Protein 6TYB (pdb70)

Organism: Macaca mulatta (NCBI:txid9544)

Radius of gyration: 39.51 Å; Cα contacts (8 Å, |Δi|>4): 2457; chains: 4; bounding box: 83×102×115 Å

InterPro domains:
  IPR000973 T-cell surface antigen CD4 [PR00692] (210-230)
  IPR000973 T-cell surface antigen CD4 [PR00692] (237-254)
  IPR000973 T-cell surface antigen CD4 [PR00692] (271-286)
  IPR000973 T-cell surface antigen CD4 [PR00692] (286-302)
  IPR000973 T-cell surface antigen CD4 [PR00692] (308-323)
  IPR000973 T-cell surface antigen CD4 [PR00692] (356-373)
  IPR003599 Immunoglobulin domain subtype [SM00409] (26-123)
  IPR003599 Immunoglobulin domain subtype [SM00409] (128-202)
  IPR003599 Immunoglobulin domain subtype [SM00409] (208-317)
  IPR007110 Immunoglobulin-like domain [PS50835] (20-121)
  IPR008424 Immunoglobulin C2-set [PF05790] (126-202)
  IPR008424 Immunoglobulin C2-set [PF05790] (317-388)
  IPR013106 Immunoglobulin V-set domain [SM00406] (36-111)
  IPR013151 Immunoglobulin-like beta-sandwich domain [PF00047] (29-118)
  IPR013783 Immunoglobulin-like fold [G3DSA:2.60.40.10] (23-123)
  IPR013783 Immunoglobulin-like fold [G3DSA:2.60.40.10] (124-198)
  IPR013783 Immunoglobulin-like fold [G3DSA:2.60.40.10] (206-316)
  IPR013783 Immunoglobulin-like fold [G3DSA:2.60.40.10] (317-388)
  IPR015274 CD4, extracellular [PF09191] (206-316)
  IPR021963 T cell CD4 receptor C-terminal region [PF12104] (402-449)

Secondary structure (DSSP, 8-state):
-EEEEEETTS-EEE--B--SSSS---EEE-TT--EEEEEETTEEEE-S-GGGGGEE--GGGTTTTB--EEE-S--GGG-EEEEEEETTEEEEEEEEEEEE------EEEEEE--TT---EEEEE-TT--EEEESSEEEESS--STT-EEEEEEEEETTEEEEEEEEE--/-EEE-----EEEESS--EETTEE-EE-------EE-S--EEEESSS-HHHHHHHHHHHHHHHHHS--SEEEETTS-EEE----S--PPP-EEEEEPPTTEEEEEE--TT--SEEEEE--EEEESB---EE----SSEEES-S--BSB-EEEE-TTSSEEEEEPPGGG--EEEEEE------SEEEEEEES-HHHHHHHHHHHHHH-TT--S---GGGEEEE--SEESHHHHSEEEEETTEEEEE--HHHHHHHTT---TTS-GGG----SEEEEEEESEEE-SSSSEEEE-PPPPPS-EEEEEEEEEEEEEEE-SSSS-EEEEE---TTHHHHHHHTTEEEEEE-/--EEEE---EEE-TT--EEEEEEEESS-GGGS-EEEEEE-TT---EEEEEEETTTTEEEE-TTTBTTBEEEEEGGGTEEEEEESS--GGG-EEEEEEEEPS-STT-TTT---EEEE---EEEEE-S---BPPEEEEE---GGGEETTEEEEEEEEEEEBSS--EEEETTTT--TTEEEPPPEE-TTS-EEEEEEEEEEGGGTTTS--BEEEEEGGGTEEE--B----/---EEEE-SEEEE-TT--EEEEEEESS--TT-EEEEEE-TTS--EEEEETTTEEPTT--TTEEEEEETTEEEEEESS--GGG-SEEEEEE-SSSSPEE---EEEEE----BPPEEEEEPPPHHHHHHTEEEEEEEEEEEBSS--EEEEEESS-B--SSEEEEEPPPPSSS--EEEEEEEEEEHHHHHT--EEEEEEE-TT-SS-EEEEEETT-

CATH classification: 2.60.40.10 (+1 more: 2.60.40.10)

Sequence (954 aa):
AWRNATIPLFFCATKNRDTWGTTQCLPDNGDYSEVALNVTESFDAWNNTVTEQAIEDVWQLFETSIKPCVKLSGSGSVIQESCDKHYWDAIRFRYCAPPGYALLRCNDTNYSGFMPKCSKVVVSSCTRMMETQTSTWFGFNGTRAENRTYIYWHGRDNRTIISLNKYYNLTMKCRRPGGSRPKQAWCWFGGKWKDAIKEVKQTIVKHPRYTGTNNTDKINLTAPGGGDPEVTFMWTNCRGEFLYCKMNWFLNWVEDRNTANQKPKEQHKRNYVPCHIRQIINTWHKVGKNVYLPPREGDLTCNSTVTSLIANIDWIDGNQTNITMSAEVAELYRLELGDYKLVEITKKVVLGKKGDTVELTCNASQKKNTQFHWKNSNQIKKILGIQGSFLTKGPSKLSDRADSRKSLWDQGQFSMIIKNLKIEDSDTYICEVENKKEEVELLVFGLTANGQSLTLTLESPPGSSPSVKCRSPGGKNIQGGRTISVPQLERQDSGTWTCTVSQDQKTVEFKIDIVVEVQLVQSGTEVKRPGESLTISCKTSGYSFSGTWISWVRQMPGKGLEWMGSIYPGDSDTRYHPSFQGHVTISADRSVSTTYLQWSSLKASDTATYYCARSYEDNYGYYDLFFFFDYWGQGALVTVSSASTKGPSVFPLAPSSKSTSGGTAALGCLVKDYFPEPVTVSWNSGALTSGVHTFPAVLQSSGLYSLSSVVTVPSSSLGTQTYICNVNHKPSNTKVDKRVEPKDIQMTQSPSSLSASVGDRVTITCRASQGISTYLAWYQQKPGKAPKLLIYKAYLLQNGVPSRFSGGGSGTDFTLTISSLQPEDFATYYCQQHNNNPYTFGQGTKVEIKRTVAAPSVFIFPPSDEQLKSGTASVVCLLNNFYPREAKVQWKVDNALQSGNSQESVTEQDSKDSTYSLSSTLTLSKADYEKHKVYACEVTHQGLSSPVTKSFNRGE

Structure (mmCIF, N/CA/C/O backbone):
data_6TYB
#
_entry.id   6TYB
#
_cell.length_a   197.143
_cell.length_b   197.143
_cell.length_c   178.531
_cell.angle_alpha   90.000
_cell.angle_beta   90.000
_cell.angle_gamma   120.000
#
_symmetry.space_group_name_H-M   'P 65 2 2'
#
loop_
_entity.id
_entity.type
_entity.pdbx_description
1 polymer 'Envelope glycoprotein gp160'
2 polymer 'T-cell surface glycoprotein CD4'
3 polymer 'NEUTRALIZING ANTIBODY ITS90.03 FAB HEAVY CHAIN'
4 polymer 'NEUTRALIZING ANTIBODY ITS90.03 FAB LIGHT CHAIN'
5 branched alpha-D-mannopyranose-(1-3)-[alpha-D-mannopyranose-(1-6)]alpha-D-mannopyranose-(1-6)-[alpha-D-mannopyranose-(1-3)]beta-D-mannopyranose-(1-4)-2-acetamido-2-deoxy-beta-D-glucopyranose-(1-4)-2-acetamido-2-deoxy-beta-D-glucopyranose
6 branched 2-acetamido-2-deoxy-beta-D-glucopyranose-(1-4)-2-acetamido-2-deoxy-beta-D-glucopyranose
7 branched beta-D-mannopyranose-(1-4)-2-acetamido-2-deoxy-beta-D-glucopyranose-(1-4)-2-acetamido-2-deoxy-beta-D-glucopyranose
8 branched alpha-D-mannopyranose-(1-2)-alpha-D-mannopyranose-(1-3)-[alpha-D-mannopyranose-(1-3)-alpha-D-mannopyranose-(1-6)]beta-D-mannopyranose-(1-4)-2-acetamido-2-deoxy-beta-D-glucopyranose-(1-4)-2-acetamido-2-deoxy-beta-D-glucopyranose
9 branched alpha-D-mannopyranose-(1-2)-alpha-D-mannopyranose-(1-3)-[alpha-D-mannopyranose-(1-6)]beta-D-mannopyranose-(1-4)-2-acetamido-2-deoxy-beta-D-glucopyranose-(1-4)-2-acetamido-2-deoxy-beta-D-glucopyranose
10 branched alpha-D-mannopyranose-(1-3)-[alpha-D-mannopyranose-(1-6)]beta-D-mannopyranose-(1-4)-2-acetamido-2-deoxy-beta-D-glucopyranose-(1-4)-2-acetamido-2-deoxy-beta-D-glucopyranose
11 non-polymer 2-acetamido-2-deoxy-beta-D-glucopyranose
12 water water
#
loop_
_atom_site.group_PDB
_atom_site.id
_atom_site.type_symbol
_atom_site.label_atom_id
_atom_site.label_alt_id
_atom_site.label_comp_id
_atom_site.label_asym_id
_atom_site.label_entity_id
_atom_site.label_seq_id
_atom_site.pdbx_PDB_ins_code
_atom_site.Cartn_x
_atom_site.Cartn_y
_atom_site.Cartn_z
_atom_site.occupancy
_atom_site.B_iso_or_equiv
_atom_site.auth_seq_id
_atom_site.auth_comp_id
_atom_site.auth_asym_id
_atom_site.auth_atom_id
_atom_site.pdbx_PDB_model_num
ATOM 1 N N . ALA A 1 1 ? 20.2 47.758 22.449 1 104.64 44 ALA G N 1
ATOM 2 C CA . ALA A 1 1 ? 20.686 48.962 21.781 1 112.54 44 ALA G CA 1
ATOM 3 C C . ALA A 1 1 ? 21.213 48.601 20.407 1 110.73 44 ALA G C 1
ATOM 4 O O . ALA A 1 1 ? 21.792 47.529 20.235 1 110.07 44 ALA G O 1
ATOM 6 N N . TRP A 1 2 ? 21.048 49.496 19.436 1 116.41 45 TRP G N 1
ATOM 7 C CA . TRP A 1 2 ? 21.346 49.132 18.059 1 117.09 45 TRP G CA 1
ATOM 8 C C . TRP A 1 2 ? 21.625 50.369 17.217 1 112.46 45 TRP G C 1
ATOM 9 O O . TRP A 1 2 ? 21.46 51.509 17.659 1 108.98 45 TRP G O 1
ATOM 20 N N . ARG A 1 3 ? 22.055 50.107 15.984 1 109.48 46 ARG G N 1
ATOM 21 C CA . ARG A 1 3 ? 22.285 51.113 14.958 1 103.25 46 ARG G CA 1
ATOM 22 C C . ARG A 1 3 ? 21.958 50.473 13.615 1 98.25 46 ARG G C 1
ATOM 23 O O . ARG A 1 3 ? 22.074 49.255 13.454 1 81.12 46 ARG G O 1
ATOM 31 N N . ASN A 1 4 ? 21.544 51.295 12.653 1 105.38 47 ASN G N 1
ATOM 32 C CA . ASN A 1 4 ? 21.181 50.768 11.342 1 98.09 47 ASN G CA 1
ATOM 33 C C . ASN A 1 4 ? 22.376 50.061 10.708 1 96.26 47 ASN G C 1
ATOM 34 O O . ASN A 1 4 ? 23.532 50.449 10.902 1 101.29 47 ASN G O 1
ATOM 39 N N . ALA A 1 5 ? 22.087 49.011 9.938 1 82.55 48 ALA G N 1
ATOM 40 C CA . ALA A 1 5 ? 23.107 48.062 9.515 1 63.61 48 ALA G CA 1
ATOM 41 C C . ALA A 1 5 ? 22.888 47.627 8.075 1 62.72 48 ALA G C 1
ATOM 42 O O . ALA A 1 5 ? 21.753 47.493 7.616 1 69.23 48 ALA G O 1
ATOM 44 N N . THR A 1 6 ? 23.999 47.396 7.369 1 57.61 49 THR G N 1
ATOM 45 C CA . THR A 1 6 ? 23.994 46.847 6.012 1 70.35 49 THR G CA 1
ATOM 46 C C . THR A 1 6 ? 24.955 45.659 5.994 1 78.75 49 THR G C 1
ATOM 47 O O . THR A 1 6 ? 26.175 45.835 5.926 1 86.53 49 THR G O 1
ATOM 51 N N . ILE A 1 7 ? 24.397 44.454 6.049 1 67.67 50 ILE G N 1
ATOM 52 C CA . ILE A 1 7 ? 25.169 43.214 6.108 1 50.62 50 ILE G CA 1
ATOM 53 C C . ILE A 1 7 ? 24.361 42.123 5.416 1 39.2 50 ILE G C 1
ATOM 54 O O . ILE A 1 7 ? 23.123 42.145 5.474 1 41.76 50 ILE G O 1
ATOM 59 N N . PRO A 1 8 ? 24.996 41.155 4.76 1 38.82 51 PRO G N 1
ATOM 60 C CA . PRO A 1 8 ? 24.219 40.108 4.084 1 41.08 51 PRO G CA 1
ATOM 61 C C . PRO A 1 8 ? 23.373 39.311 5.069 1 42.05 51 PRO G C 1
ATOM 62 O O . PRO A 1 8 ? 23.816 38.965 6.166 1 44.13 51 PRO G O 1
ATOM 66 N N . LEU A 1 9 ? 22.134 39.04 4.668 1 43.14 52 LEU G N 1
ATOM 67 C CA . LEU A 1 9 ? 21.219 38.211 5.435 1 32.7 52 LEU G CA 1
ATOM 68 C C . LEU A 1 9 ? 21.289 36.767 4.954 1 32.34 52 LEU G C 1
ATOM 69 O O . LEU A 1 9 ? 21.777 36.477 3.86 1 33.42 52 LEU G O 1
ATOM 74 N N . PHE A 1 10 ? 20.789 35.855 5.783 1 31.39 53 PHE G N 1
ATOM 75 C CA A PHE A 1 10 ? 20.675 34.436 5.46 0.53 33.27 53 PHE G CA 1
ATOM 76 C CA B PHE A 1 10 ? 20.683 34.468 5.371 0.47 33.46 53 PHE G CA 1
ATOM 77 C C . PHE A 1 10 ? 19.216 34.112 5.161 1 35.01 53 PHE G C 1
ATOM 78 O O . PHE A 1 10 ? 18.324 34.611 5.852 1 43.99 53 PHE G O 1
ATOM 93 N N . CYS A 1 11 ? 18.973 33.284 4.149 1 37.49 54 CYS G N 1
ATOM 94 C CA . CYS A 1 11 ? 17.621 32.915 3.755 1 36.75 54 CYS G CA 1
ATOM 95 C C . CYS A 1 11 ? 17.267 31.53 4.279 1 34.28 54 CYS G C 1
ATOM 96 O O . CYS A 1 11 ? 18.137 30.714 4.585 1 36.41 54 CYS G O 1
ATOM 99 N N . ALA A 1 12 ? 15.963 31.273 4.375 1 31.1 55 ALA G N 1
ATOM 100 C CA . ALA A 1 12 ? 15.464 30.02 4.923 1 31.38 55 ALA G CA 1
ATOM 101 C C . ALA A 1 12 ? 14.246 29.563 4.136 1 32.47 55 ALA G C 1
ATOM 102 O O . ALA A 1 12 ? 13.384 30.373 3.783 1 34.01 55 ALA G O 1
ATOM 104 N N . THR A 1 13 ? 14.183 28.259 3.871 1 36.55 56 THR G N 1
ATOM 105 C CA . THR A 1 13 ? 13.14 27.66 3.05 1 42.12 56 THR G CA 1
ATOM 106 C C . THR A 1 13 ? 12.575 26.43 3.75 1 46.88 56 THR G C 1
ATOM 107 O O . THR A 1 13 ? 13.124 25.942 4.743 1 44 56 THR G O 1
ATOM 111 N N . LYS A 1 14 ? 11.461 25.923 3.213 1 51.74 64 LYS G N 1
ATOM 112 C CA . LYS A 1 14 ? 10.817 24.732 3.75 1 51.74 64 LYS G CA 1
ATOM 113 C C . LYS A 1 14 ? 11.096 23.469 2.945 1 63.11 64 LYS G C 1
ATOM 114 O O . LYS A 1 14 ? 10.914 22.368 3.476 1 74.05 64 LYS G O 1
ATOM 120 N N . ASN A 1 15 ? 11.534 23.587 1.69 1 78.97 65 ASN G N 1
ATOM 121 C CA . ASN A 1 15 ? 11.716 22.401 0.861 1 102.15 65 ASN G CA 1
ATOM 122 C C . ASN A 1 15 ? 13.042 22.402 0.106 1 107.87 65 ASN G C 1
ATOM 123 O O . ASN A 1 15 ? 13.988 21.719 0.513 1 114.65 65 ASN G O 1
ATOM 128 N N . ARG A 1 16 ? 13.141 23.169 -0.997 1 97.52 66 ARG G N 1
ATOM 129 C CA . ARG A 1 16 ? 14.369 23.198 -1.852 1 86.41 66 ARG G CA 1
ATOM 130 C C . ARG A 1 16 ? 15.259 24.378 -1.475 1 71 66 ARG G C 1
ATOM 131 O O . ARG A 1 16 ? 14.703 25.449 -1.235 1 68.51 66 ARG G O 1
ATOM 139 N N . ASP A 1 17 ? 16.581 24.215 -1.549 1 73.21 67 ASP G N 1
ATOM 140 C CA . ASP A 1 17 ? 17.501 25.234 -0.986 1 85.55 67 ASP G CA 1
ATOM 141 C C . ASP A 1 17 ? 18.574 25.86 -1.892 1 93.11 67 ASP G C 1
ATOM 142 O O . ASP A 1 17 ? 19.237 26.791 -1.413 1 82 67 ASP G O 1
ATOM 147 N N . THR A 1 18 ? 18.787 25.398 -3.119 1 102.24 68 THR G N 1
ATOM 148 C CA . THR A 1 18 ? 19.943 25.94 -3.88 1 101.72 68 THR G CA 1
ATOM 149 C C . THR A 1 18 ? 19.562 26.518 -5.237 1 105.74 68 THR G C 1
ATOM 150 O O . THR A 1 18 ? 18.816 25.849 -5.959 1 112.95 68 THR G O 1
ATOM 154 N N . TRP A 1 19 ? 20.121 27.684 -5.581 1 103.8 69 TRP G N 1
ATOM 155 C CA . TRP A 1 19 ? 19.89 28.31 -6.911 1 101.68 69 TRP G CA 1
ATOM 156 C C . TRP A 1 19 ? 20.968 29.36 -7.2 1 100.86 69 TRP G C 1
ATOM 157 O O . TRP A 1 19 ? 20.997 30.378 -6.498 1 95.92 69 TRP G O 1
ATOM 168 N N . GLY A 1 20 ? 21.821 29.113 -8.199 1 111.6 70 GLY G N 1
ATOM 169 C CA . GLY A 1 20 ? 22.835 30.086 -8.571 1 116.51 70 GLY G CA 1
ATOM 170 C C . GLY A 1 20 ? 23.794 30.331 -7.422 1 114.22 70 GLY G C 1
ATOM 171 O O . GLY A 1 20 ? 24.365 29.398 -6.846 1 120.01 70 GLY G O 1
ATOM 172 N N . THR A 1 21 ? 23.98 31.606 -7.079 1 107.57 71 THR G N 1
ATOM 173 C CA . THR A 1 21 ? 24.849 31.983 -5.973 1 105.83 71 THR G CA 1
ATOM 174 C C . THR A 1 21 ? 24.196 31.783 -4.61 1 110.2 71 THR G C 1
ATOM 175 O O . THR A 1 21 ? 24.888 31.873 -3.59 1 114.98 71 THR G O 1
ATOM 179 N N . THR A 1 22 ? 22.898 31.496 -4.567 1 111.47 72 THR G N 1
ATOM 180 C CA . THR A 1 22 ? 22.132 31.498 -3.329 1 101.52 72 THR G CA 1
ATOM 181 C C . THR A 1 22 ? 22.016 30.092 -2.754 1 88.73 72 THR G C 1
ATOM 182 O O . THR A 1 22 ? 21.864 29.115 -3.492 1 95.01 72 THR G O 1
ATOM 186 N N . GLN A 1 23 ? 22.094 30.003 -1.425 1 65.51 73 GLN G N 1
ATOM 187 C CA . GLN A 1 23 ? 21.881 28.763 -0.689 1 58.32 73 GLN G CA 1
ATOM 188 C C . GLN A 1 23 ? 21.154 29.102 0.604 1 51.66 73 GLN G C 1
ATOM 189 O O . GLN A 1 23 ? 21.618 29.956 1.365 1 59.94 73 GLN G O 1
ATOM 195 N N . CYS A 1 24 ? 20.031 28.435 0.859 1 43.92 74 CYS G N 1
ATOM 196 C CA . CYS A 1 24 ? 19.218 28.712 2.034 1 42.43 74 CYS G CA 1
ATOM 197 C C . CYS A 1 24 ? 19.309 27.573 3.042 1 40.7 74 CYS G C 1
ATOM 198 O O . CYS A 1 24 ? 19.704 26.45 2.719 1 42.4 74 CYS G O 1
ATOM 201 N N . LEU A 1 25 ? 18.934 27.883 4.275 1 38 75 LEU G N 1
ATOM 202 C CA . LEU A 1 25 ? 18.888 26.952 5.388 1 36.62 75 LEU G CA 1
ATOM 203 C C . LEU A 1 25 ? 17.446 26.574 5.706 1 35.8 75 LEU G C 1
ATOM 204 O O . LEU A 1 25 ? 16.501 27.185 5.197 1 34.59 75 LEU G O 1
ATOM 209 N N . PRO A 1 26 ? 17.234 25.559 6.541 1 39.37 76 PRO G N 1
ATOM 210 C CA . PRO A 1 26 ? 15.859 25.146 6.847 1 36.71 76 PRO G CA 1
ATOM 211 C C . PRO A 1 26 ? 15.134 26.166 7.713 1 34.46 76 PRO G C 1
ATOM 212 O O . PRO A 1 26 ? 15.718 26.78 8.608 1 51.18 76 PRO G O 1
ATOM 216 N N . ASP A 1 27 ? 13.843 26.329 7.438 1 39.77 77 ASP G N 1
ATOM 217 C CA . ASP A 1 27 ? 13.001 27.23 8.213 1 38.03 77 ASP G CA 1
ATOM 218 C C . ASP A 1 27 ? 12.704 26.632 9.584 1 49.05 77 ASP G C 1
ATOM 219 O O . ASP A 1 27 ? 12.397 25.443 9.708 1 51.02 77 ASP G O 1
ATOM 224 N N . ASN A 1 28 ? 12.797 27.467 10.621 1 57.16 78 ASN G N 1
ATOM 225 C CA . ASN A 1 28 ? 12.604 27.019 11.995 1 57.16 78 ASN G CA 1
ATOM 226 C C . ASN A 1 28 ? 11.148 27.049 12.446 1 53.57 78 ASN G C 1
ATOM 227 O O . ASN A 1 28 ? 10.841 26.514 13.517 1 51.34 78 ASN G O 1
ATOM 232 N N . GLY A 1 29 ? 10.254 27.667 11.676 1 42.82 79 GLY G N 1
ATOM 233 C CA . GLY A 1 29 ? 8.839 27.652 11.979 1 39.53 79 GLY G CA 1
ATOM 234 C C . GLY A 1 29 ? 8.355 28.733 12.919 1 46.71 79 GLY G C 1
ATOM 235 O O . GLY A 1 29 ? 7.144 28.812 13.17 1 51.13 79 GLY G O 1
ATOM 236 N N . ASP A 1 30 ? 9.247 29.568 13.443 1 37.96 80 ASP G N 1
ATOM 237 C CA . ASP A 1 30 ? 8.878 30.609 14.394 1 34.09 80 ASP G CA 1
ATOM 238 C C . ASP A 1 30 ? 8.608 31.907 13.642 1 33.68 80 ASP G C 1
ATOM 239 O O . ASP A 1 30 ? 9.504 32.449 12.987 1 34.77 80 ASP G O 1
ATOM 244 N N . TYR A 1 31 ? 7.372 32.397 13.731 1 35.1 81 TYR G N 1
ATOM 245 C CA . TYR A 1 31 ? 6.969 33.646 13.097 1 36.6 81 TYR G CA 1
ATOM 246 C C . TYR A 1 31 ? 6.521 34.67 14.135 1 38.14 81 TYR G C 1
ATOM 247 O O . TYR A 1 31 ? 5.754 35.584 13.827 1 48.47 81 TYR G O 1
ATOM 256 N N . SER A 1 32 ? 7.019 34.538 15.362 1 37.82 82 SER G N 1
ATOM 257 C CA . SER A 1 32 ? 6.648 35.433 16.446 1 38.28 82 SER G CA 1
ATOM 258 C C . SER A 1 32 ? 7.411 36.752 16.353 1 41.97 82 SER G C 1
ATOM 259 O O . SER A 1 32 ? 8.486 36.843 15.752 1 48.03 82 SER G O 1
ATOM 262 N N . GLU A 1 33 ? 6.837 37.783 16.971 1 36.6 83 GLU G N 1
ATOM 263 C CA . GLU A 1 33 ? 7.44 39.106 17.036 1 28.2 83 GLU G CA 1
ATOM 264 C C . GLU A 1 33 ? 7.193 39.684 18.422 1 29.41 83 GLU G C 1
ATOM 265 O O . GLU A 1 33 ? 6.222 39.326 19.093 1 38.65 83 GLU G O 1
ATOM 271 N N . VAL A 1 34 ? 8.077 40.584 18.845 1 33.12 84 VAL G N 1
ATOM 272 C CA . VAL A 1 34 ? 7.991 41.227 20.152 1 30.28 84 VAL G CA 1
ATOM 273 C C . VAL A 1 34 ? 7.88 42.732 19.953 1 34.32 84 VAL G C 1
ATOM 274 O O . VAL A 1 34 ? 8.65 43.321 19.186 1 44.54 84 VAL G O 1
ATOM 278 N N . ALA A 1 35 ? 6.935 43.35 20.656 1 36.44 85 ALA G N 1
ATOM 279 C CA . ALA A 1 35 ? 6.722 44.787 20.558 1 32.61 85 ALA G CA 1
ATOM 280 C C . ALA A 1 35 ? 7.799 45.549 21.319 1 36.32 85 ALA G C 1
ATOM 281 O O . ALA A 1 35 ? 8.239 45.128 22.392 1 36.32 85 ALA G O 1
ATOM 283 N N . LEU A 1 36 ? 8.217 46.68 20.758 1 36.24 86 LEU G N 1
ATOM 284 C CA . LEU A 1 36 ? 9.235 47.523 21.362 1 36.04 86 LEU G CA 1
ATOM 285 C C . LEU A 1 36 ? 8.65 48.881 21.726 1 45.55 86 LEU G C 1
ATOM 286 O O . LEU A 1 36 ? 7.621 49.309 21.194 1 48.75 86 LEU G O 1
ATOM 291 N N . ASN A 1 37 ? 9.341 49.56 22.634 1 45.31 88 ASN G N 1
ATOM 292 C CA . ASN A 1 37 ? 8.947 50.872 23.127 1 45.14 88 ASN G CA 1
ATOM 293 C C . ASN A 1 37 ? 9.915 51.914 22.573 1 48.84 88 ASN G C 1
ATOM 294 O O . ASN A 1 37 ? 10.708 52.514 23.303 1 52.33 88 ASN G O 1
ATOM 299 N N . VAL A 1 38 ? 9.842 52.126 21.258 1 38.92 89 VAL G N 1
ATOM 300 C CA . VAL A 1 38 ? 10.839 52.924 20.551 1 34.49 89 VAL G CA 1
ATOM 301 C C . VAL A 1 38 ? 10.225 53.501 19.286 1 35.3 89 VAL G C 1
ATOM 302 O O . VAL A 1 38 ? 9.205 53.013 18.789 1 33.86 89 VAL G O 1
ATOM 306 N N . THR A 1 39 ? 10.859 54.544 18.755 1 30.49 90 THR G N 1
ATOM 307 C CA . THR A 1 39 ? 10.464 55.182 17.507 1 31.59 90 THR G CA 1
ATOM 308 C C . THR A 1 39 ? 11.606 55.032 16.512 1 26.79 90 THR G C 1
ATOM 309 O O . THR A 1 39 ? 12.763 55.307 16.848 1 31.56 90 THR G O 1
ATOM 313 N N . GLU A 1 40 ? 11.284 54.592 15.296 1 29.44 91 GLU G N 1
ATOM 314 C CA . GLU A 1 40 ? 12.292 54.303 14.285 1 26.51 91 GLU G CA 1
ATOM 315 C C . GLU A 1 40 ? 11.788 54.727 12.914 1 25.25 91 GLU G C 1
ATOM 316 O O . GLU A 1 40 ? 10.584 54.855 12.682 1 28.34 91 GLU G O 1
ATOM 322 N N . SER A 1 41 ? 12.732 54.93 11.998 1 25.22 92 SER G N 1
ATOM 323 C CA . SER A 1 41 ? 12.43 55.322 10.63 1 25.21 92 SER G CA 1
ATOM 324 C C . SER A 1 41 ? 12.443 54.102 9.719 1 23.33 92 SER G C 1
ATOM 325 O O . SER A 1 41 ? 13.321 53.243 9.829 1 23.22 92 SER G O 1
ATOM 328 N N . PHE A 1 42 ? 11.461 54.032 8.822 1 22.28 93 PHE G N 1
ATOM 329 C CA . PHE A 1 42 ? 11.335 52.929 7.882 1 21.28 93 PHE G CA 1
ATOM 330 C C . PHE A 1 42 ? 11.171 53.464 6.466 1 17.88 93 PHE G C 1
ATOM 331 O O . PHE A 1 42 ? 10.631 54.553 6.252 1 26.51 93 PHE G O 1
ATOM 339 N N . ASP A 1 43 ? 11.63 52.675 5.497 1 20.54 94 ASP G N 1
ATOM 340 C CA . ASP A 1 43 ? 11.603 53.073 4.09 1 17.69 94 ASP G CA 1
ATOM 341 C C . ASP A 1 43 ? 11.698 51.804 3.258 1 16.76 94 ASP G C 1
ATOM 342 O O . ASP A 1 43 ? 12.645 51.031 3.425 1 19.7 94 ASP G O 1
ATOM 347 N N . ALA A 1 44 ? 10.725 51.581 2.374 1 14.6 95 ALA G N 1
ATOM 348 C CA . ALA A 1 44 ? 10.675 50.324 1.638 1 18.57 95 ALA G CA 1
ATOM 349 C C . ALA A 1 44 ? 11.692 50.258 0.506 1 22.7 95 ALA G C 1
ATOM 350 O O . ALA A 1 44 ? 12.073 49.154 0.102 1 23.74 95 ALA G O 1
ATOM 352 N N . TRP A 1 45 ? 12.142 51.403 -0.007 1 17.72 96 TRP G N 1
ATOM 353 C CA . TRP A 1 45 ? 13.073 51.438 -1.131 1 21.88 96 TRP G CA 1
ATOM 354 C C . TRP A 1 45 ? 14.522 51.546 -0.669 1 26.21 96 TRP G C 1
ATOM 355 O O . TRP A 1 45 ? 15.38 50.785 -1.125 1 38.29 96 TRP G O 1
ATOM 366 N N . ASN A 1 46 ? 14.805 52.479 0.238 1 26.42 97 ASN G N 1
ATOM 367 C CA . ASN A 1 46 ? 16.136 52.633 0.825 1 22.81 97 ASN G CA 1
ATOM 368 C C . ASN A 1 46 ? 16.263 51.621 1.962 1 27.94 97 ASN G C 1
ATOM 369 O O . ASN A 1 46 ? 16.121 51.935 3.146 1 27.26 97 ASN G O 1
ATOM 374 N N . ASN A 1 47 ? 16.552 50.378 1.582 1 22.35 98 ASN G N 1
ATOM 375 C CA . ASN A 1 47 ? 16.326 49.242 2.472 1 19.77 98 ASN G CA 1
ATOM 376 C C . ASN A 1 47 ? 17.174 48.071 2.01 1 20.51 98 ASN G C 1
ATOM 377 O O . ASN A 1 47 ? 16.953 47.541 0.917 1 27.55 98 ASN G O 1
ATOM 382 N N . THR A 1 48 ? 18.128 47.653 2.842 1 23.45 99 THR G N 1
ATOM 383 C CA . THR A 1 48 ? 18.994 46.547 2.453 1 22.05 99 THR G CA 1
ATOM 384 C C . THR A 1 48 ? 18.226 45.233 2.383 1 18.87 99 THR G C 1
ATOM 385 O O . THR A 1 48 ? 18.61 44.336 1.625 1 25.09 99 THR G O 1
ATOM 389 N N . VAL A 1 49 ? 17.144 45.099 3.152 1 19.84 100 VAL G N 1
ATOM 390 C CA . VAL A 1 49 ? 16.374 43.859 3.133 1 20.61 100 VAL G CA 1
ATOM 391 C C . VAL A 1 49 ? 15.706 43.671 1.776 1 23.46 100 VAL G C 1
ATOM 392 O O . VAL A 1 49 ? 15.754 42.584 1.188 1 23.47 100 VAL G O 1
ATOM 396 N N . THR A 1 50 ? 15.059 44.719 1.262 1 21.9 101 THR G N 1
ATOM 397 C CA . THR A 1 50 ? 14.405 44.589 -0.035 1 20.56 101 THR G CA 1
ATOM 398 C C . THR A 1 50 ? 15.41 44.63 -1.18 1 21.43 101 THR G C 1
ATOM 399 O O . THR A 1 50 ? 15.191 43.985 -2.21 1 21.14 101 THR G O 1
ATOM 403 N N . GLU A 1 51 ? 16.514 45.366 -1.023 1 23.92 102 GLU G N 1
ATOM 404 C CA . GLU A 1 51 ? 17.556 45.352 -2.046 1 28.09 102 GLU G CA 1
ATOM 405 C C . GLU A 1 51 ? 18.127 43.951 -2.229 1 24.94 102 GLU G C 1
ATOM 406 O O . GLU A 1 51 ? 18.311 43.491 -3.362 1 24.81 102 GLU G O 1
ATOM 412 N N . GLN A 1 52 ? 18.408 43.253 -1.126 1 21.38 103 GLN G N 1
ATOM 413 C CA . GLN A 1 52 ? 18.896 41.881 -1.226 1 24.46 103 GLN G CA 1
ATOM 414 C C . GLN A 1 52 ? 17.826 40.949 -1.783 1 21.68 103 GLN G C 1
ATOM 415 O O . GLN A 1 52 ? 18.13 40.057 -2.584 1 27.69 103 GLN G O 1
ATOM 421 N N . ALA A 1 53 ? 16.572 41.131 -1.361 1 22.86 104 ALA G N 1
ATOM 422 C CA . ALA A 1 53 ? 15.491 40.297 -1.878 1 23.32 104 ALA G CA 1
ATOM 423 C C . ALA A 1 53 ? 15.416 40.375 -3.396 1 23.42 104 ALA G C 1
ATOM 424 O O . ALA A 1 53 ? 15.213 39.358 -4.071 1 20.4 104 ALA G O 1
ATOM 426 N N . ILE A 1 54 ? 15.584 41.578 -3.95 1 19.44 105 ILE G N 1
ATOM 427 C CA . ILE A 1 54 ? 15.535 41.754 -5.399 1 15.59 105 ILE G CA 1
ATOM 428 C C . ILE A 1 54 ? 16.639 40.95 -6.074 1 26.34 105 ILE G C 1
ATOM 429 O O . ILE A 1 54 ? 16.425 40.342 -7.13 1 28.95 105 ILE G O 1
ATOM 434 N N . GLU A 1 55 ? 17.835 40.93 -5.481 1 21.63 106 GLU G N 1
ATOM 435 C CA . GLU A 1 55 ? 18.94 40.197 -6.089 1 18.56 106 GLU G CA 1
ATOM 436 C C . GLU A 1 55 ? 18.696 38.693 -6.051 1 20.91 106 GLU G C 1
ATOM 437 O O . GLU A 1 55 ? 18.946 37.996 -7.041 1 27.17 106 GLU G O 1
ATOM 443 N N . ASP A 1 56 ? 18.202 38.172 -4.924 1 21.02 107 ASP G N 1
ATOM 444 C CA . ASP A 1 56 ? 17.973 36.733 -4.826 1 28.99 107 ASP G CA 1
ATOM 445 C C . ASP A 1 56 ? 16.83 36.278 -5.724 1 23.8 107 ASP G C 1
ATOM 446 O O . ASP A 1 56 ? 16.873 35.167 -6.262 1 32.45 107 ASP G O 1
ATOM 451 N N . VAL A 1 57 ? 15.803 37.109 -5.896 1 24.84 108 VAL G N 1
ATOM 452 C CA . VAL A 1 57 ? 14.738 36.768 -6.833 1 20.21 108 VAL G CA 1
ATOM 453 C C . VAL A 1 57 ? 15.286 36.709 -8.253 1 24.17 108 VAL G C 1
ATOM 454 O O . VAL A 1 57 ? 14.889 35.853 -9.053 1 28.19 108 VAL G O 1
ATOM 458 N N . TRP A 1 58 ? 16.213 37.608 -8.586 1 21.83 109 TRP G N 1
ATOM 459 C CA . TRP A 1 58 ? 16.851 37.557 -9.898 1 23 109 TRP G CA 1
ATOM 460 C C . TRP A 1 58 ? 17.615 36.252 -10.082 1 21.29 109 TRP G C 1
ATOM 461 O O . TRP A 1 58 ? 17.504 35.596 -11.124 1 27.38 109 TRP G O 1
ATOM 472 N N . GLN A 1 59 ? 18.406 35.862 -9.079 1 22.68 110 GLN G N 1
ATOM 473 C CA . GLN A 1 59 ? 19.089 34.573 -9.14 1 24.4 110 GLN G CA 1
ATOM 474 C C . GLN A 1 59 ? 18.094 33.434 -9.325 1 26.86 110 GLN G C 1
ATOM 475 O O . GLN A 1 59 ? 18.326 32.519 -10.122 1 31.49 110 GLN G O 1
ATOM 481 N N . LEU A 1 60 ? 16.98 33.473 -8.592 1 32.73 111 LEU G N 1
ATOM 482 C CA . LEU A 1 60 ? 15.955 32.447 -8.751 1 28.61 111 LEU G CA 1
ATOM 483 C C . LEU A 1 60 ? 15.382 32.453 -10.161 1 28.32 111 LEU G C 1
ATOM 484 O O . LEU A 1 60 ? 15.12 31.391 -10.738 1 33.18 111 LEU G O 1
ATOM 489 N N . PHE A 1 61 ? 15.176 33.642 -10.73 1 34.14 112 PHE G N 1
ATOM 490 C CA . PHE A 1 61 ? 14.498 33.745 -12.018 1 28.76 112 PHE G CA 1
ATOM 491 C C . PHE A 1 61 ? 15.239 32.98 -13.107 1 26.41 112 PHE G C 1
ATOM 492 O O . PHE A 1 61 ? 14.617 32.295 -13.927 1 29.3 112 PHE G O 1
ATOM 500 N N . GLU A 1 62 ? 16.567 33.08 -13.135 1 28.73 113 GLU G N 1
ATOM 501 C CA . GLU A 1 62 ? 17.337 32.47 -14.21 1 34.75 113 GLU G CA 1
ATOM 502 C C . GLU A 1 62 ? 17.616 30.988 -13.992 1 38.53 113 GLU G C 1
ATOM 503 O O . GLU A 1 62 ? 18.074 30.323 -14.928 1 50.64 113 GLU G O 1
ATOM 509 N N . THR A 1 63 ? 17.351 30.45 -12.801 1 43.83 114 THR G N 1
ATOM 510 C CA . THR A 1 63 ? 17.533 29.027 -12.546 1 36.64 114 THR G CA 1
ATOM 511 C C . THR A 1 63 ? 16.223 28.248 -12.517 1 35.61 114 THR G C 1
ATOM 512 O O . THR A 1 63 ? 16.258 27.014 -12.567 1 49.01 114 THR G O 1
ATOM 516 N N . SER A 1 64 ? 15.077 28.925 -12.438 1 36.29 115 SER G N 1
ATOM 517 C CA . SER A 1 64 ? 13.792 28.237 -12.37 1 37.78 115 SER G CA 1
ATOM 518 C C . SER A 1 64 ? 13.246 27.9 -13.75 1 41.72 115 SER G C 1
ATOM 519 O O . SER A 1 64 ? 12.624 26.848 -13.929 1 46.94 115 SER G O 1
ATOM 522 N N . ILE A 1 65 ? 13.45 28.784 -14.723 1 36.66 116 ILE G N 1
ATOM 523 C CA . ILE A 1 65 ? 13.138 28.523 -16.124 1 35.37 116 ILE G CA 1
ATOM 524 C C . ILE A 1 65 ? 14.436 28.733 -16.893 1 35.08 116 ILE G C 1
ATOM 525 O O . ILE A 1 65 ? 14.895 29.871 -17.055 1 38.6 116 ILE G O 1
ATOM 530 N N . LYS A 1 66 ? 15.024 27.641 -17.363 1 37.02 117 LYS G N 1
ATOM 531 C CA . LYS A 1 66 ? 16.399 27.665 -17.843 1 40.68 117 LYS G CA 1
ATOM 532 C C . LYS A 1 66 ? 16.469 28.199 -19.267 1 40.24 117 LYS G C 1
ATOM 533 O O . LYS A 1 66 ? 15.895 27.588 -20.175 1 51.84 117 LYS G O 1
ATOM 539 N N . PRO A 1 67 ? 17.16 29.311 -19.511 1 38.84 118 PRO G N 1
ATOM 540 C CA . PRO A 1 67 ? 17.32 29.793 -20.885 1 35.65 118 PRO G CA 1
ATOM 541 C C . PRO A 1 67 ? 18.343 28.984 -21.662 1 38.04 118 PRO G C 1
ATOM 542 O O . PRO A 1 67 ? 19.275 28.402 -21.103 1 47.56 118 PRO G O 1
ATOM 546 N N . CYS A 1 68 ? 18.155 28.965 -22.98 1 29.61 119 CYS G N 1
ATOM 547 C CA . CYS A 1 68 ? 19.101 28.314 -23.874 1 35.56 119 CYS G CA 1
ATOM 548 C C . CYS A 1 68 ? 20.192 29.269 -24.334 1 32.58 119 CYS G C 1
ATOM 549 O O . CYS A 1 68 ? 21.344 28.857 -24.496 1 43.74 119 CYS G O 1
ATOM 552 N N . VAL A 1 69 ? 19.854 30.539 -24.539 1 34.48 120 VAL G N 1
ATOM 553 C CA . VAL A 1 69 ? 20.811 31.544 -24.983 1 37.28 120 VAL G CA 1
ATOM 554 C C . VAL A 1 69 ? 20.59 32.808 -24.166 1 34.52 120 VAL G C 1
ATOM 555 O O . VAL A 1 69 ? 19.451 33.258 -24.004 1 37.67 120 VAL G O 1
ATOM 559 N N . LYS A 1 70 ? 21.673 33.372 -23.643 1 33.52 121 LYS G N 1
ATOM 560 C CA . LYS A 1 70 ? 21.64 34.658 -22.961 1 28.59 121 LYS G CA 1
ATOM 561 C C . LYS A 1 70 ? 22.305 35.69 -23.86 1 30.36 121 LYS G C 1
ATOM 562 O O . LYS A 1 70 ? 23.462 35.519 -24.257 1 35.24 121 LYS G O 1
ATOM 568 N N . LEU A 1 71 ? 21.569 36.746 -24.185 1 28.2 122 LEU G N 1
ATOM 569 C CA . LEU A 1 71 ? 22.049 37.821 -25.047 1 32.05 122 LEU G CA 1
ATOM 570 C C . LEU A 1 71 ? 22.161 39.08 -24.196 1 28.48 122 LEU G C 1
ATOM 571 O O . LEU A 1 71 ? 21.156 39.736 -23.909 1 44.47 122 LEU G O 1
ATOM 576 N N . SER A 1 72 ? 23.379 39.413 -23.79 1 37.33 123 SER G N 1
ATOM 577 C CA . SER A 1 72 ? 23.608 40.648 -23.058 1 45.88 123 SER G CA 1
ATOM 578 C C . SER A 1 72 ? 23.655 41.833 -24.014 1 56.52 123 SER G C 1
ATOM 579 O O . SER A 1 72 ? 24.115 41.721 -25.155 1 58.39 123 SER G O 1
ATOM 582 N N . GLY A 1 73 ? 23.171 42.981 -23.536 1 64.36 196 GLY G N 1
ATOM 583 C CA . GLY A 1 73 ? 23.283 44.204 -24.311 1 64.82 196 GLY G CA 1
ATOM 584 C C . GLY A 1 73 ? 24.712 44.56 -24.66 1 75.6 196 GLY G C 1
ATOM 585 O O . GLY A 1 73 ? 24.941 45.329 -25.6 1 78.9 196 GLY G O 1
ATOM 586 N N . SER A 1 74 ? 25.681 44.014 -23.922 1 76.89 197 SER G N 1
ATOM 587 C CA . SER A 1 74 ? 27.082 44.218 -24.268 1 78.06 197 SER G CA 1
ATOM 588 C C . SER A 1 74 ? 27.417 43.6 -25.618 1 72.68 197 SER G C 1
ATOM 589 O O . SER A 1 74 ? 28.293 44.102 -26.33 1 79.68 197 SER G O 1
ATOM 592 N N . GLY A 1 75 ? 26.737 42.515 -25.981 1 64.26 198 GLY G N 1
ATOM 593 C CA . GLY A 1 75 ? 27.02 41.787 -27.205 1 53.5 198 GLY G CA 1
ATOM 594 C C . GLY A 1 75 ? 27.434 40.346 -26.997 1 50.96 198 GLY G C 1
ATOM 595 O O . GLY A 1 75 ? 27.634 39.629 -27.988 1 60.79 198 GLY G O 1
ATOM 596 N N . SER A 1 76 ? 27.575 39.875 -25.763 1 47.52 199 SER G N 1
ATOM 597 C CA . SER A 1 76 ? 27.981 38.498 -25.53 1 49.68 199 SER G CA 1
ATOM 598 C C . SER A 1 76 ? 26.82 37.549 -25.802 1 44.78 199 SER G C 1
ATOM 599 O O . SER A 1 76 ? 25.682 37.8 -25.396 1 49.21 199 SER G O 1
ATOM 602 N N . VAL A 1 77 ? 27.117 36.456 -26.498 1 45.58 200 VAL G N 1
ATOM 603 C CA . VAL A 1 77 ? 26.153 35.398 -26.777 1 40.2 200 VAL G CA 1
ATOM 604 C C . VAL A 1 77 ? 26.619 34.163 -26.02 1 36.56 200 VAL G C 1
ATOM 605 O O . VAL A 1 77 ? 27.67 33.59 -26.331 1 50.75 200 VAL G O 1
ATOM 609 N N . ILE A 1 78 ? 25.841 33.752 -25.024 1 35.68 201 ILE G N 1
ATOM 610 C CA . ILE A 1 78 ? 26.214 32.672 -24.12 1 40.06 201 ILE G CA 1
ATOM 611 C C . ILE A 1 78 ? 25.159 31.58 -24.221 1 40.14 201 ILE G C 1
ATOM 612 O O . ILE A 1 78 ? 23.982 31.816 -23.921 1 38.21 201 ILE G O 1
ATOM 617 N N . GLN A 1 79 ? 25.579 30.392 -24.642 1 41.46 202 GLN G N 1
ATOM 618 C CA . GLN A 1 79 ? 24.687 29.247 -24.729 1 38.7 202 GLN G CA 1
ATOM 619 C C . GLN A 1 79 ? 24.779 28.411 -23.458 1 47.01 202 GLN G C 1
ATOM 620 O O . GLN A 1 79 ? 25.826 28.346 -22.808 1 56.68 202 GLN G O 1
ATOM 626 N N . GLU A 1 80 ? 23.665 27.77 -23.11 1 46.79 203 GLU G N 1
ATOM 627 C CA . GLU A 1 80 ? 23.586 26.982 -21.889 1 52.27 203 GLU G CA 1
ATOM 628 C C . GLU A 1 80 ? 22.656 25.799 -22.113 1 52.23 203 GLU G C 1
ATOM 629 O O . GLU A 1 80 ? 21.789 25.821 -22.99 1 52.75 203 GLU G O 1
ATOM 635 N N . SER A 1 81 ? 22.851 24.76 -21.305 1 54.75 204 SER G N 1
ATOM 636 C CA . SER A 1 81 ? 21.967 23.604 -21.352 1 47.91 204 SER G CA 1
ATOM 637 C C . SER A 1 81 ? 20.573 24.002 -20.888 1 49.67 204 SER G C 1
ATOM 638 O O . SER A 1 81 ? 20.413 24.717 -19.895 1 58.03 204 SER G O 1
ATOM 641 N N . CYS A 1 82 ? 19.56 23.544 -21.618 1 54.64 205 CYS G N 1
ATOM 642 C CA . CYS A 1 82 ? 18.183 23.898 -21.316 1 57.64 205 CYS G CA 1
ATOM 643 C C . CYS A 1 82 ? 17.265 22.721 -21.605 1 46.76 205 CYS G C 1
ATOM 644 O O . CYS A 1 82 ? 17.487 21.959 -22.55 1 50 205 CYS G O 1
ATOM 647 N N . ASP A 1 83 ? 16.242 22.579 -20.769 1 42.98 206 ASP G N 1
ATOM 648 C CA . ASP A 1 83 ? 15.16 21.633 -20.98 1 45.05 206 ASP G CA 1
ATOM 649 C C . ASP A 1 83 ? 13.881 22.291 -20.483 1 42.95 206 ASP G C 1
ATOM 650 O O . ASP A 1 83 ? 13.887 23.44 -20.031 1 47.14 206 ASP G O 1
ATOM 655 N N . LYS A 1 84 ? 12.776 21.557 -20.556 1 42.18 207 LYS G N 1
ATOM 656 C CA . LYS A 1 84 ? 11.483 22.083 -20.148 1 40.3 207 LYS G CA 1
ATOM 657 C C . LYS A 1 84 ? 11.147 21.761 -18.696 1 41 207 LYS G C 1
ATOM 658 O O . LYS A 1 84 ? 10.008 21.983 -18.275 1 52.23 207 LYS G O 1
ATOM 664 N N . HIS A 1 85 ? 12.105 21.252 -17.924 1 36.5 208 HIS G N 1
ATOM 665 C CA . HIS A 1 85 ? 11.894 21.024 -16.499 1 41.5 208 HIS G CA 1
ATOM 666 C C . HIS A 1 85 ? 12.133 22.327 -15.744 1 45.24 208 HIS G C 1
ATOM 667 O O . HIS A 1 85 ? 13.255 22.844 -15.724 1 63.11 208 HIS G O 1
ATOM 674 N N . TYR A 1 86 ? 11.083 22.857 -15.124 1 42.05 209 TYR G N 1
ATOM 675 C CA . TYR A 1 86 ? 11.124 24.157 -14.473 1 41.83 209 TYR G CA 1
ATOM 676 C C . TYR A 1 86 ? 10.78 24.012 -12.997 1 38.21 209 TYR G C 1
ATOM 677 O O . TYR A 1 86 ? 10.015 23.126 -12.606 1 47.39 209 TYR G O 1
ATOM 686 N N . TRP A 1 87 ? 11.347 24.898 -12.182 1 42.08 210 TRP G N 1
ATOM 687 C CA . TRP A 1 87 ? 11.015 24.977 -10.767 1 35.5 210 TRP G CA 1
ATOM 688 C C . TRP A 1 87 ? 9.859 25.95 -10.564 1 35.49 210 TRP G C 1
ATOM 689 O O . TRP A 1 87 ? 9.873 27.061 -11.104 1 38.25 210 TRP G O 1
ATOM 700 N N . ASP A 1 88 ? 8.866 25.534 -9.782 1 40.85 211 ASP G N 1
ATOM 701 C CA . ASP A 1 88 ? 7.808 26.45 -9.382 1 40.44 211 ASP G CA 1
ATOM 702 C C . ASP A 1 88 ? 8.388 27.606 -8.575 1 44.06 211 ASP G C 1
ATOM 703 O O . ASP A 1 88 ? 9.445 27.488 -7.949 1 54.62 211 ASP G O 1
ATOM 708 N N . ALA A 1 89 ? 7.688 28.737 -8.593 1 46.01 212 ALA G N 1
ATOM 709 C CA . ALA A 1 89 ? 8.095 29.871 -7.774 1 36.06 212 ALA G CA 1
ATOM 710 C C . ALA A 1 89 ? 7.968 29.5 -6.302 1 40.36 212 ALA G C 1
ATOM 711 O O . ALA A 1 89 ? 6.946 28.954 -5.876 1 50.5 212 ALA G O 1
ATOM 713 N N . ILE A 1 90 ? 9.01 29.79 -5.526 1 35.37 213 ILE G N 1
ATOM 714 C CA . ILE A 1 90 ? 9.059 29.359 -4.136 1 36.2 213 ILE G CA 1
ATOM 715 C C . ILE A 1 90 ? 8.702 30.505 -3.202 1 40.81 213 ILE G C 1
ATOM 716 O O . ILE A 1 90 ? 8.502 31.646 -3.635 1 44.75 213 ILE G O 1
ATOM 721 N N . ARG A 1 91 ? 8.63 30.196 -1.913 1 37.96 214 ARG G N 1
ATOM 722 C CA . ARG A 1 91 ? 8.601 31.181 -0.845 1 34.33 214 ARG G CA 1
ATOM 723 C C . ARG A 1 91 ? 9.838 30.973 0.017 1 35.6 214 ARG G C 1
ATOM 724 O O . ARG A 1 91 ? 10.208 29.834 0.316 1 39.46 214 ARG G O 1
ATOM 732 N N . PHE A 1 92 ? 10.489 32.065 0.399 1 26.71 215 PHE G N 1
ATOM 733 C CA . PHE A 1 92 ? 11.575 31.992 1.363 1 25.93 215 PHE G CA 1
ATOM 734 C C . PHE A 1 92 ? 11.471 33.192 2.289 1 23.73 215 PHE G C 1
ATOM 735 O O . PHE A 1 92 ? 10.798 34.18 1.989 1 25.95 215 PHE G O 1
ATOM 743 N N . ARG A 1 93 ? 12.128 33.081 3.434 1 25.16 216 ARG G N 1
ATOM 744 C CA . ARG A 1 93 ? 12.175 34.144 4.42 1 24.13 216 ARG G CA 1
ATOM 745 C C . ARG A 1 93 ? 13.632 34.502 4.675 1 25.45 216 ARG G C 1
ATOM 746 O O . ARG A 1 93 ? 14.541 33.711 4.414 1 29.54 216 ARG G O 1
ATOM 754 N N . TYR A 1 94 ? 13.85 35.717 5.162 1 28.62 217 TYR G N 1
ATOM 755 C CA . TYR A 1 94 ? 15.178 36.178 5.531 1 22.12 217 TYR G CA 1
ATOM 756 C C . TYR A 1 94 ? 15.341 36.108 7.042 1 29.32 217 TYR G C 1
ATOM 757 O O . TYR A 1 94 ? 14.367 36.185 7.795 1 31.63 217 TYR G O 1
ATOM 766 N N . CYS A 1 95 ? 16.586 35.96 7.478 1 22.04 218 CYS G N 1
ATOM 767 C CA . CYS A 1 95 ? 16.903 35.819 8.889 1 28.86 218 CYS G CA 1
ATOM 768 C C . CYS A 1 95 ? 18.132 36.657 9.197 1 28.84 218 CYS G C 1
ATOM 769 O O . CYS A 1 95 ? 19.105 36.64 8.439 1 28.49 218 CYS G O 1
ATOM 772 N N . ALA A 1 96 ? 18.079 37.396 10.299 1 26.97 219 ALA G N 1
ATOM 773 C CA . ALA A 1 96 ? 19.196 38.257 10.671 1 24.32 219 ALA G CA 1
ATOM 774 C C . ALA A 1 96 ? 20.349 37.409 11.199 1 25.8 219 ALA G C 1
ATOM 775 O O . ALA A 1 96 ? 20.122 36.504 12.009 1 35.34 219 ALA G O 1
ATOM 777 N N . PRO A 1 97 ? 21.585 37.664 10.776 1 33 220 PRO G N 1
ATOM 778 C CA . PRO A 1 97 ? 22.726 36.909 11.32 1 34.1 220 PRO G CA 1
ATOM 779 C C . PRO A 1 97 ? 22.971 37.255 12.775 1 42.78 220 PRO G C 1
ATOM 780 O O . PRO A 1 97 ? 22.404 38.229 13.295 1 36.6 220 PRO G O 1
ATOM 784 N N . PRO A 1 98 ? 23.813 36.489 13.469 1 38.89 221 PRO G N 1
ATOM 785 C CA . PRO A 1 98 ? 24.07 36.778 14.886 1 36.04 221 PRO G CA 1
ATOM 786 C C . PRO A 1 98 ? 24.609 38.187 15.081 1 38.46 221 PRO G C 1
ATOM 787 O O . PRO A 1 98 ? 25.428 38.676 14.299 1 42.94 221 PRO G O 1
ATOM 791 N N . GLY A 1 99 ? 24.142 38.838 16.142 1 33.53 222 GLY G N 1
ATOM 792 C CA . GLY A 1 99 ? 24.486 40.217 16.404 1 33.14 222 GLY G CA 1
ATOM 793 C C . GLY A 1 99 ? 23.582 41.225 15.736 1 41.49 222 GLY G C 1
ATOM 794 O O . GLY A 1 99 ? 23.802 42.433 15.894 1 41.57 222 GLY G O 1
ATOM 795 N N . TYR A 1 100 ? 22.569 40.768 15.006 1 36.5 223 TYR G N 1
ATOM 796 C CA . TYR A 1 100 ? 21.666 41.639 14.273 1 27.36 223 TYR G CA 1
ATOM 797 C C . TYR A 1 100 ? 20.234 41.205 14.536 1 30.23 223 TYR G C 1
ATOM 798 O O . TYR A 1 100 ? 19.973 40.095 15.006 1 35.62 223 TYR G O 1
ATOM 807 N N . ALA A 1 101 ? 19.306 42.108 14.231 1 25.94 224 ALA G N 1
ATOM 808 C CA . ALA A 1 101 ? 17.888 41.853 14.414 1 24.9 224 ALA G CA 1
ATOM 809 C C . ALA A 1 101 ? 17.124 42.545 13.298 1 27.73 224 ALA G C 1
ATOM 810 O O . ALA A 1 101 ? 17.647 43.43 12.614 1 28.8 224 ALA G O 1
ATOM 812 N N . LEU A 1 102 ? 15.879 42.123 13.12 1 22.81 225 LEU G N 1
ATOM 813 C CA . LEU A 1 102 ? 14.987 42.69 12.119 1 25.19 225 LEU G CA 1
ATOM 814 C C . LEU A 1 102 ? 13.87 43.44 12.829 1 29.01 225 LEU G C 1
ATOM 815 O O . LEU A 1 102 ? 13.099 42.843 13.589 1 29.72 225 LEU G O 1
ATOM 820 N N . LEU A 1 103 ? 13.805 44.745 12.603 1 22.26 226 LEU G N 1
ATOM 821 C CA . LEU A 1 103 ? 12.678 45.54 13.057 1 21.94 226 LEU G CA 1
ATOM 822 C C . LEU A 1 103 ? 11.624 45.583 11.958 1 26.02 226 LEU G C 1
ATOM 823 O O . LEU A 1 103 ? 11.915 45.386 10.777 1 28.03 226 LEU G O 1
ATOM 828 N N . ARG A 1 104 ? 10.385 45.84 12.363 1 21.61 227 ARG G N 1
ATOM 829 C CA . ARG A 1 104 ? 9.277 45.905 11.424 1 18.83 227 ARG G CA 1
ATOM 830 C C . ARG A 1 104 ? 8.294 46.95 11.925 1 18.99 227 ARG G C 1
ATOM 831 O O . ARG A 1 104 ? 8.041 47.036 13.128 1 24.76 227 ARG G O 1
ATOM 839 N N . CYS A 1 105 ? 7.76 47.75 11.005 1 22.25 228 CYS G N 1
ATOM 840 C CA . CYS A 1 105 ? 6.761 48.758 11.347 1 29.12 228 CYS G CA 1
ATOM 841 C C . CYS A 1 105 ? 5.389 48.096 11.293 1 26.25 228 CYS G C 1
ATOM 842 O O . CYS A 1 105 ? 4.871 47.808 10.209 1 33.61 228 CYS G O 1
ATOM 845 N N . ASN A 1 106 ? 4.807 47.851 12.462 1 20.05 229 ASN G N 1
ATOM 846 C CA . ASN A 1 106 ? 3.542 47.128 12.591 1 29.18 229 ASN G CA 1
ATOM 847 C C . ASN A 1 106 ? 2.356 48.088 12.631 1 24.43 229 ASN G C 1
ATOM 848 O O . ASN A 1 106 ? 1.535 48.057 13.545 1 32.73 229 ASN G O 1
ATOM 853 N N . ASP A 1 107 ? 2.258 48.946 11.616 1 26.98 230 ASP G N 1
ATOM 854 C CA . ASP A 1 107 ? 1.333 50.071 11.612 1 25.17 230 ASP G CA 1
ATOM 855 C C . ASP A 1 107 ? 0.571 50.116 10.296 1 24.42 230 ASP G C 1
ATOM 856 O O . ASP A 1 107 ? 1.179 50.055 9.223 1 28.58 230 ASP G O 1
ATOM 861 N N . THR A 1 108 ? -0.758 50.24 10.376 1 19.31 231 THR G N 1
ATOM 862 C CA . THR A 1 108 ? -1.553 50.383 9.161 1 24.74 231 THR G CA 1
ATOM 863 C C . THR A 1 108 ? -1.274 51.695 8.443 1 20.17 231 THR G C 1
ATOM 864 O O . THR A 1 108 ? -1.552 51.806 7.245 1 24.78 231 THR G O 1
ATOM 868 N N . ASN A 1 109 ? -0.739 52.691 9.145 1 22.25 232 ASN G N 1
ATOM 869 C CA . ASN A 1 109 ? -0.358 53.935 8.496 1 21.81 232 ASN G CA 1
ATOM 870 C C . ASN A 1 109 ? 0.906 53.808 7.659 1 22.28 232 ASN G C 1
ATOM 871 O O . ASN A 1 109 ? 1.243 54.758 6.946 1 28.86 232 ASN G O 1
ATOM 876 N N . TYR A 1 110 ? 1.622 52.69 7.734 1 20.57 233 TYR G N 1
ATOM 877 C CA . TYR A 1 110 ? 2.843 52.561 6.952 1 24.83 233 TYR G CA 1
ATOM 878 C C . TYR A 1 110 ? 2.51 52.535 5.466 1 21.13 233 TYR G C 1
ATOM 879 O O . TYR A 1 110 ? 1.689 51.73 5.015 1 23.64 233 TYR G O 1
ATOM 888 N N . SER A 1 111 ? 3.155 53.421 4.705 1 20.2 234 SER G N 1
ATOM 889 C CA . SER A 1 111 ? 2.929 53.555 3.272 1 17.65 234 SER G CA 1
ATOM 890 C C . SER A 1 111 ? 4.244 53.495 2.504 1 19.55 234 SER G C 1
ATOM 891 O O . SER A 1 111 ? 4.355 54.052 1.41 1 15.28 234 SER G O 1
ATOM 894 N N . GLY A 1 112 ? 5.254 52.835 3.067 1 21.98 235 GLY G N 1
ATOM 895 C CA . GLY A 1 112 ? 6.535 52.691 2.412 1 16.18 235 GLY G CA 1
ATOM 896 C C . GLY A 1 112 ? 7.533 53.782 2.721 1 19.08 235 GLY G C 1
ATOM 897 O O . GLY A 1 112 ? 8.69 53.68 2.293 1 20.91 235 GLY G O 1
ATOM 898 N N . PHE A 1 113 ? 7.123 54.82 3.443 1 19.3 236 PHE G N 1
ATOM 899 C CA . PHE A 1 113 ? 8.028 55.884 3.867 1 18.61 236 PHE G CA 1
ATOM 900 C C . PHE A 1 113 ? 7.474 56.436 5.173 1 27.15 236 PHE G C 1
ATOM 901 O O . PHE A 1 113 ? 6.398 57.041 5.178 1 30.83 236 PHE G O 1
ATOM 909 N N . MET A 1 114 ? 8.196 56.218 6.274 1 23.45 237 MET G N 1
ATOM 910 C CA . MET A 1 114 ? 7.712 56.591 7.604 1 20.84 237 MET G CA 1
ATOM 911 C C . MET A 1 114 ? 8.888 57.04 8.455 1 22.87 237 MET G C 1
ATOM 912 O O . MET A 1 114 ? 9.593 56.209 9.056 1 23.72 237 MET G O 1
ATOM 917 N N . PRO A 1 115 ? 9.143 58.345 8.534 1 26.54 238 PRO G N 1
ATOM 918 C CA . PRO A 1 115 ? 10.232 58.829 9.392 1 20.41 238 PRO G CA 1
ATOM 919 C C . PRO A 1 115 ? 10.002 58.596 10.874 1 24.4 238 PRO G C 1
ATOM 920 O O . PRO A 1 115 ? 10.97 58.659 11.642 1 29.48 238 PRO G O 1
ATOM 924 N N . LYS A 1 116 A 8.766 58.34 11.303 1 21.14 238 LYS G N 1
ATOM 925 C CA . LYS A 1 116 A 8.469 58.079 12.712 1 22.41 238 LYS G CA 1
ATOM 926 C C . LYS A 1 116 A 7.426 56.966 12.788 1 25.6 238 LYS G C 1
ATOM 927 O O . LYS A 1 116 A 6.231 57.219 12.608 1 33.83 238 LYS G O 1
ATOM 933 N N . CYS A 1 117 ? 7.881 55.742 13.053 1 29.7 239 CYS G N 1
ATOM 934 C CA . CYS A 1 117 ? 7.011 54.618 13.394 1 32.12 239 CYS G CA 1
ATOM 935 C C . CYS A 1 117 ? 7.187 54.315 14.878 1 33.89 239 CYS G C 1
ATOM 936 O O . CYS A 1 117 ? 8.306 54.052 15.332 1 33.16 239 CYS G O 1
ATOM 939 N N . SER A 1 118 ? 6.089 54.372 15.633 1 29.56 240 SER G N 1
ATOM 940 C CA . SER A 1 118 ? 6.101 54.073 17.06 1 33.55 240 SER G CA 1
ATOM 941 C C . SER A 1 118 ? 5.323 52.801 17.376 1 33.78 240 SER G C 1
ATOM 942 O O . SER A 1 118 ? 4.84 52.629 18.499 1 36.69 240 SER G O 1
ATOM 945 N N . LYS A 1 119 ? 5.191 51.91 16.394 1 25.64 241 LYS G N 1
ATOM 946 C CA . LYS A 1 119 ? 4.6 50.588 16.576 1 30.95 241 LYS G CA 1
ATOM 947 C C . LYS A 1 119 ? 5.572 49.55 16.02 1 32.28 241 LYS G C 1
ATOM 948 O O . LYS A 1 119 ? 5.253 48.746 15.145 1 32.33 241 LYS G O 1
ATOM 954 N N . VAL A 1 120 ? 6.789 49.586 16.551 1 30.27 242 VAL G N 1
ATOM 955 C CA . VAL A 1 120 ? 7.889 48.753 16.084 1 25.84 242 VAL G CA 1
ATOM 956 C C . VAL A 1 120 ? 7.824 47.403 16.778 1 30.54 242 VAL G C 1
ATOM 957 O O . VAL A 1 120 ? 7.567 47.316 17.985 1 27.09 242 VAL G O 1
ATOM 961 N N . VAL A 1 121 ? 8.053 46.34 16.008 1 22.73 243 VAL G N 1
ATOM 962 C CA . VAL A 1 121 ? 8.207 44.997 16.544 1 29.39 243 VAL G CA 1
ATOM 963 C C . VAL A 1 121 ? 9.535 44.443 16.045 1 26.61 243 VAL G C 1
ATOM 964 O O . VAL A 1 121 ? 10.063 44.863 15.013 1 21.86 243 VAL G O 1
ATOM 968 N N . VAL A 1 122 ? 10.075 43.49 16.799 1 30.54 244 VAL G N 1
ATOM 969 C CA . VAL A 1 122 ? 11.375 42.907 16.498 1 23.72 244 VAL G CA 1
ATOM 970 C C . VAL A 1 122 ? 11.222 41.4 16.356 1 32.29 244 VAL G C 1
ATOM 971 O O . VAL A 1 122 ? 10.32 40.783 16.931 1 29.64 244 VAL G O 1
ATOM 975 N N . SER A 1 123 ? 12.121 40.811 15.577 1 23.66 245 SER G N 1
ATOM 976 C CA . SER A 1 123 ? 12.144 39.374 15.342 1 26.84 245 SER G CA 1
ATOM 977 C C . SER A 1 123 ? 13.496 39.042 14.728 1 29.97 245 SER G C 1
ATOM 978 O O . SER A 1 123 ? 14.271 39.931 14.366 1 35.91 245 SER G O 1
ATOM 981 N N . SER A 1 124 ? 13.772 37.746 14.614 1 33.64 246 SER G N 1
ATOM 982 C CA . SER A 1 124 ? 15.013 37.301 13.996 1 30.05 246 SER G CA 1
ATOM 983 C C . SER A 1 124 ? 14.87 37.061 12.499 1 27.2 246 SER G C 1
ATOM 984 O O . SER A 1 124 ? 15.855 37.199 11.764 1 34.86 246 SER G O 1
ATOM 987 N N . CYS A 1 125 ? 13.671 36.725 12.024 1 23.26 247 CYS G N 1
ATOM 988 C CA . CYS A 1 125 ? 13.444 36.44 10.615 1 25.4 247 CYS G CA 1
ATOM 989 C C . CYS A 1 125 ? 12.215 37.199 10.126 1 22.43 247 CYS G C 1
ATOM 990 O O . CYS A 1 125 ? 11.423 37.723 10.912 1 34.27 247 CYS G O 1
ATOM 993 N N . THR A 1 126 ? 12.065 37.256 8.805 1 28.4 248 THR G N 1
ATOM 994 C CA . THR A 1 126 ? 10.949 37.946 8.184 1 30.37 248 THR G CA 1
ATOM 995 C C . THR A 1 126 ? 9.79 36.982 7.938 1 29.16 248 THR G C 1
ATOM 996 O O . THR A 1 126 ? 9.886 35.774 8.169 1 26.27 248 THR G O 1
ATOM 1000 N N . ARG A 1 127 ? 8.676 37.527 7.456 1 21.97 249 ARG G N 1
ATOM 1001 C CA . ARG A 1 127 ? 7.634 36.696 6.879 1 18.85 249 ARG G CA 1
ATOM 1002 C C . ARG A 1 127 ? 8.171 35.98 5.643 1 21.43 249 ARG G C 1
ATOM 1003 O O . ARG A 1 127 ? 9.206 36.347 5.078 1 21.87 249 ARG G O 1
ATOM 1011 N N . MET A 1 128 ? 7.448 34.948 5.219 1 23.32 250 MET G N 1
ATOM 1012 C CA . MET A 1 128 ? 7.7 34.347 3.917 1 23.72 250 MET G CA 1
ATOM 1013 C C . MET A 1 128 ? 7.299 35.326 2.821 1 19.99 250 MET G C 1
ATOM 1014 O O . MET A 1 128 ? 6.271 36 2.921 1 30.64 250 MET G O 1
ATOM 1019 N N . MET A 1 129 ? 8.113 35.415 1.77 1 22.57 251 MET G N 1
ATOM 1020 C CA . MET A 1 129 ? 7.83 36.319 0.664 1 27.9 251 MET G CA 1
ATOM 1021 C C . MET A 1 129 ? 7.656 35.539 -0.632 1 26.75 251 MET G C 1
ATOM 1022 O O . MET A 1 129 ? 8.345 34.542 -0.869 1 30.31 251 MET G O 1
ATOM 1027 N N . GLU A 1 130 ? 6.725 36.006 -1.462 1 24.37 252 GLU G N 1
ATOM 1028 C CA . GLU A 1 130 ? 6.49 35.426 -2.778 1 22.44 252 GLU G CA 1
ATOM 1029 C C . GLU A 1 130 ? 7.521 35.943 -3.775 1 22.83 252 GLU G C 1
ATOM 1030 O O . GLU A 1 130 ? 7.825 37.139 -3.811 1 25.8 252 GLU G O 1
ATOM 1036 N N . THR A 1 131 ? 8.043 35.036 -4.602 1 21.27 253 THR G N 1
ATOM 1037 C CA . THR A 1 131 ? 9.144 35.348 -5.503 1 18.89 253 THR G CA 1
ATOM 1038 C C . THR A 1 131 ? 8.748 35.37 -6.975 1 22.76 253 THR G C 1
ATOM 1039 O O . THR A 1 131 ? 9.626 35.519 -7.831 1 29.13 253 THR G O 1
ATOM 1043 N N . GLN A 1 132 ? 7.469 35.21 -7.303 1 22.74 254 GLN G N 1
ATOM 1044 C CA . GLN A 1 132 ? 7.073 35.228 -8.705 1 18.63 254 GLN G CA 1
ATOM 1045 C C . GLN A 1 132 ? 7.356 36.598 -9.312 1 16.49 254 GLN G C 1
ATOM 1046 O O . GLN A 1 132 ? 7.365 37.62 -8.62 1 20.58 254 GLN G O 1
ATOM 1052 N N . THR A 1 133 ? 7.591 36.609 -10.624 1 16.08 255 THR G N 1
ATOM 1053 C CA . THR A 1 133 ? 7.957 37.812 -11.36 1 18.42 255 THR G CA 1
ATOM 1054 C C . THR A 1 133 ? 6.894 38.115 -12.406 1 19.98 255 THR G C 1
ATOM 1055 O O . THR A 1 133 ? 6.487 37.223 -13.158 1 20.33 255 THR G O 1
ATOM 1059 N N . SER A 1 134 ? 6.464 39.371 -12.466 1 15.19 256 SER G N 1
ATOM 1060 C CA . SER A 1 134 ? 5.43 39.778 -13.406 1 18.12 256 SER G CA 1
ATOM 1061 C C . SER A 1 134 ? 5.492 41.289 -13.56 1 12.78 256 SER G C 1
ATOM 1062 O O . SER A 1 134 ? 6.171 41.981 -12.8 1 14.78 256 SER G O 1
ATOM 1065 N N . THR A 1 135 ? 4.778 41.79 -14.565 1 12.76 257 THR G N 1
ATOM 1066 C CA . THR A 1 135 ? 4.576 43.216 -14.761 1 12.43 257 THR G CA 1
ATOM 1067 C C . THR A 1 135 ? 3.091 43.527 -14.618 1 18.8 257 THR G C 1
ATOM 1068 O O . THR A 1 135 ? 2.247 42.625 -14.639 1 13.77 257 THR G O 1
ATOM 1072 N N . TRP A 1 136 ? 2.785 44.819 -14.459 1 12.1 258 TRP G N 1
ATOM 1073 C CA . TRP A 1 136 ? 1.419 45.316 -14.308 1 11.9 258 TRP G CA 1
ATOM 1074 C C . TRP A 1 136 ? 0.805 44.92 -12.97 1 15.5 258 TRP G C 1
ATOM 1075 O O . TRP A 1 136 ? 0.483 45.783 -12.147 1 15.91 258 TRP G O 1
ATOM 1086 N N . PHE A 1 137 ? 0.616 43.621 -12.758 1 18.97 259 PHE G N 1
ATOM 1087 C CA . PHE A 1 137 ? -0.012 43.102 -11.554 1 12.06 259 PHE G CA 1
ATOM 1088 C C . PHE A 1 137 ? 0.929 42.136 -10.853 1 14.84 259 PHE G C 1
ATOM 1089 O O . PHE A 1 137 ? 1.794 41.518 -11.481 1 21.24 259 PHE G O 1
ATOM 1097 N N . GLY A 1 138 ? 0.756 42.014 -9.546 1 18.5 260 GLY G N 1
ATOM 1098 C CA . GLY A 1 138 ? 1.454 41.018 -8.75 1 15.73 260 GLY G CA 1
ATOM 1099 C C . GLY A 1 138 ? 0.503 39.89 -8.386 1 20.64 260 GLY G C 1
ATOM 1100 O O . GLY A 1 138 ? -0.674 40.129 -8.098 1 25.09 260 GLY G O 1
ATOM 1101 N N . PHE A 1 139 ? 1.022 38.669 -8.4 1 14.64 261 PHE G N 1
ATOM 1102 C CA . PHE A 1 139 ? 0.227 37.47 -8.198 1 17.19 261 PHE G CA 1
ATOM 1103 C C . PHE A 1 139 ? 0.747 36.688 -7.003 1 16.97 261 PHE G C 1
ATOM 1104 O O . PHE A 1 139 ? 1.952 36.654 -6.738 1 21.9 261 PHE G O 1
ATOM 1112 N N . ASN A 1 140 ? -0.177 36.047 -6.291 1 14.89 262 ASN G N 1
ATOM 1113 C CA . ASN A 1 140 ? 0.154 35.155 -5.186 1 17.8 262 ASN G CA 1
ATOM 1114 C C . ASN A 1 140 ? 0.909 35.859 -4.063 1 15.12 262 ASN G C 1
ATOM 1115 O O . ASN A 1 140 ? 1.626 35.212 -3.296 1 18.53 262 ASN G O 1
ATOM 1120 N N . GLY A 1 141 ? 0.761 37.171 -3.941 1 20.69 263 GLY G N 1
ATOM 1121 C CA . GLY A 1 141 ? 1.463 37.905 -2.906 1 18.74 263 GLY G CA 1
ATOM 1122 C C . GLY A 1 141 ? 1.015 37.505 -1.514 1 20.04 263 GLY G C 1
ATOM 1123 O O . GLY A 1 141 ? -0.016 36.867 -1.304 1 30.17 263 GLY G O 1
ATOM 1124 N N . THR A 1 142 ? 1.823 37.906 -0.532 1 16.43 264 THR G N 1
ATOM 1125 C CA . THR A 1 142 ? 1.59 37.557 0.861 1 24.55 264 THR G CA 1
ATOM 1126 C C . THR A 1 142 ? 1.11 38.73 1.705 1 26.08 264 THR G C 1
ATOM 1127 O O . THR A 1 142 ? 0.937 38.566 2.918 1 33.38 264 THR G O 1
ATOM 1131 N N . ARG A 1 143 ? 0.891 39.903 1.108 1 25.31 265 ARG G N 1
ATOM 1132 C CA . ARG A 1 143 ? 0.62 41.12 1.862 1 24.43 265 ARG G CA 1
ATOM 1133 C C . ARG A 1 143 ? -0.823 41.596 1.751 1 27.8 265 ARG G C 1
ATOM 1134 O O . ARG A 1 143 ? -1.144 42.684 2.244 1 23.63 265 ARG G O 1
ATOM 1142 N N . ALA A 1 144 ? -1.701 40.828 1.117 1 15.7 266 ALA G N 1
ATOM 1143 C CA . ALA A 1 144 ? -3.071 41.288 0.947 1 20.21 266 ALA G CA 1
ATOM 1144 C C . ALA A 1 144 ? -3.826 41.213 2.267 1 25.06 266 ALA G C 1
ATOM 1145 O O . ALA A 1 144 ? -3.697 40.248 3.027 1 25.52 266 ALA G O 1
ATOM 1147 N N . GLU A 1 145 ? -4.616 42.25 2.537 1 21.26 267 GLU G N 1
ATOM 1148 C CA . GLU A 1 145 ? -5.414 42.357 3.748 1 24.39 267 GLU G CA 1
ATOM 1149 C C . GLU A 1 145 ? -6.799 42.85 3.352 1 24.86 267 GLU G C 1
ATOM 1150 O O . GLU A 1 145 ? -7.059 43.149 2.183 1 25.81 267 GLU G O 1
ATOM 1156 N N . ASN A 1 146 ? -7.704 42.944 4.327 1 20.26 268 ASN G N 1
ATOM 1157 C CA . ASN A 1 146 ? -9.04 43.474 4.059 1 25.61 268 ASN G CA 1
ATOM 1158 C C . ASN A 1 146 ? -9 45.005 4.081 1 26.13 268 ASN G C 1
ATOM 1159 O O . ASN A 1 146 ? -9.635 45.671 4.897 1 36.91 268 ASN G O 1
ATOM 1164 N N . ARG A 1 147 ? -8.214 45.552 3.158 1 29.29 269 ARG G N 1
ATOM 1165 C CA . ARG A 1 147 ? -8.11 46.988 2.942 1 22.48 269 ARG G CA 1
ATOM 1166 C C . ARG A 1 147 ? -7.238 47.2 1.714 1 29.08 269 ARG G C 1
ATOM 1167 O O . ARG A 1 147 ? -6.466 46.32 1.324 1 31.73 269 ARG G O 1
ATOM 1175 N N . THR A 1 148 ? -7.38 48.371 1.106 1 23.49 270 THR G N 1
ATOM 1176 C CA . THR A 1 148 ? -6.493 48.812 0.038 1 16.63 270 THR G CA 1
ATOM 1177 C C . THR A 1 148 ? -5.474 49.771 0.641 1 23.98 270 THR G C 1
ATOM 1178 O O . THR A 1 148 ? -5.846 50.687 1.382 1 21.27 270 THR G O 1
ATOM 1182 N N . TYR A 1 149 ? -4.192 49.544 0.353 1 15.08 271 TYR G N 1
ATOM 1183 C CA . TYR A 1 149 ? -3.159 50.461 0.814 1 23.18 271 TYR G CA 1
ATOM 1184 C C . TYR A 1 149 ? -2.045 50.542 -0.217 1 16.31 271 TYR G C 1
ATOM 1185 O O . TYR A 1 149 ? -1.888 49.667 -1.073 1 22.84 271 TYR G O 1
ATOM 1194 N N . ILE A 1 150 ? -1.27 51.618 -0.112 1 16.54 272 ILE G N 1
ATOM 1195 C CA . ILE A 1 150 ? -0.299 52.008 -1.122 1 17.57 272 ILE G CA 1
ATOM 1196 C C . ILE A 1 150 ? 1.059 52.154 -0.458 1 20.34 272 ILE G C 1
ATOM 1197 O O . ILE A 1 150 ? 1.174 52.801 0.588 1 28.86 272 ILE G O 1
ATOM 1202 N N . TYR A 1 151 ? 2.081 51.552 -1.057 1 20.19 273 TYR G N 1
ATOM 1203 C CA . TYR A 1 151 ? 3.462 51.91 -0.758 1 19.11 273 TYR G CA 1
ATOM 1204 C C . TYR A 1 151 ? 3.87 52.952 -1.793 1 16.51 273 TYR G C 1
ATOM 1205 O O . TYR A 1 151 ? 3.927 52.659 -2.991 1 21.42 273 TYR G O 1
ATOM 1214 N N . TRP A 1 152 ? 4.121 54.171 -1.332 1 16.1 274 TRP G N 1
ATOM 1215 C CA . TRP A 1 152 ? 4.413 55.313 -2.189 1 12.62 274 TRP G CA 1
ATOM 1216 C C . TRP A 1 152 ? 5.857 55.729 -1.951 1 18.38 274 TRP G C 1
ATOM 1217 O O . TRP A 1 152 ? 6.224 56.087 -0.827 1 12.76 274 TRP G O 1
ATOM 1228 N N . HIS A 1 153 ? 6.671 55.668 -3.002 1 16.53 275 HIS G N 1
ATOM 1229 C CA . HIS A 1 153 ? 8.073 56.055 -2.901 1 12.03 275 HIS G CA 1
ATOM 1230 C C . HIS A 1 153 ? 8.188 57.42 -2.235 1 15.09 275 HIS G C 1
ATOM 1231 O O . HIS A 1 153 ? 7.488 58.365 -2.606 1 19.76 275 HIS G O 1
ATOM 1238 N N . GLY A 1 154 ? 9.063 57.513 -1.232 1 14.64 276 GLY G N 1
ATOM 1239 C CA . GLY A 1 154 ? 9.222 58.758 -0.5 1 15.26 276 GLY G CA 1
ATOM 1240 C C . GLY A 1 154 ? 9.857 59.876 -1.3 1 27.05 276 GLY G C 1
ATOM 1241 O O . GLY A 1 154 ? 9.751 61.042 -0.908 1 31.75 276 GLY G O 1
ATOM 1242 N N . ARG A 1 155 ? 10.509 59.549 -2.417 1 24.12 277 ARG G N 1
ATOM 1243 C CA . ARG A 1 155 ? 11.24 60.532 -3.208 1 23.38 277 ARG G CA 1
ATOM 1244 C C . ARG A 1 155 ? 10.834 60.507 -4.675 1 22.68 277 ARG G C 1
ATOM 1245 O O . ARG A 1 155 ? 11.512 61.124 -5.503 1 32.94 277 ARG G O 1
ATOM 1253 N N . ASP A 1 156 ? 9.751 59.817 -5.014 1 25.06 279 ASP G N 1
ATOM 1254 C CA . ASP A 1 156 ? 9.304 59.68 -6.39 1 18.86 279 ASP G CA 1
ATOM 1255 C C . ASP A 1 156 ? 7.805 59.422 -6.367 1 22.21 279 ASP G C 1
ATOM 1256 O O . ASP A 1 156 ? 7.19 59.315 -5.303 1 26.03 279 ASP G O 1
ATOM 1261 N N . ASN A 1 157 ? 7.214 59.307 -7.553 1 18.13 280 ASN G N 1
ATOM 1262 C CA . ASN A 1 157 ? 5.82 58.906 -7.681 1 19.58 280 ASN G CA 1
ATOM 1263 C C . ASN A 1 157 ? 5.694 57.462 -8.155 1 23.62 280 ASN G C 1
ATOM 1264 O O . ASN A 1 157 ? 4.731 57.103 -8.841 1 31.87 280 ASN G O 1
ATOM 1269 N N . ARG A 1 158 ? 6.669 56.632 -7.798 1 21.14 283 ARG G N 1
ATOM 1270 C CA . ARG A 1 158 ? 6.555 55.192 -7.951 1 18.77 283 ARG G CA 1
ATOM 1271 C C . ARG A 1 158 ? 5.725 54.624 -6.81 1 22.22 283 ARG G C 1
ATOM 1272 O O . ARG A 1 158 ? 5.88 55.021 -5.651 1 21.7 283 ARG G O 1
ATOM 1280 N N . THR A 1 159 ? 4.843 53.687 -7.14 1 18.93 284 THR G N 1
ATOM 1281 C CA . THR A 1 159 ? 3.991 53.068 -6.142 1 27.74 284 THR G CA 1
ATOM 1282 C C . THR A 1 159 ? 3.802 51.6 -6.479 1 22.54 284 THR G C 1
A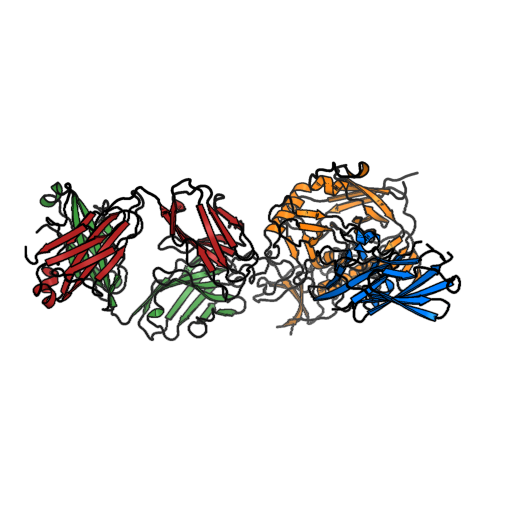TOM 1283 O O . THR A 1 159 ? 4.025 51.157 -7.609 1 14.22 284 THR G O 1
ATOM 1287 N N . ILE A 1 160 ? 3.396 50.851 -5.464 1 17.26 285 ILE G N 1
ATOM 1288 C CA . ILE A 1 160 ? 2.831 49.521 -5.625 1 8.98 285 ILE G CA 1
ATOM 1289 C C . ILE A 1 160 ? 1.632 49.45 -4.694 1 21.39 285 ILE G C 1
ATOM 1290 O O . ILE A 1 160 ? 1.741 49.786 -3.509 1 16.94 285 ILE G O 1
ATOM 1295 N N . ILE A 1 161 ? 0.489 49.037 -5.227 1 19.01 286 ILE G N 1
ATOM 1296 C CA . ILE A 1 161 ? -0.784 49.119 -4.527 1 17.29 286 ILE G CA 1
ATOM 1297 C C . ILE A 1 161 ? -1.197 47.714 -4.121 1 13.9 286 ILE G C 1
ATOM 1298 O O . ILE A 1 161 ? -1.215 46.802 -4.955 1 19.07 286 ILE G O 1
ATOM 1303 N N . SER A 1 162 ? -1.504 47.539 -2.836 1 15.3 287 SER G N 1
ATOM 1304 C CA . SER A 1 162 ? -1.99 46.273 -2.301 1 16.32 287 SER G CA 1
ATOM 1305 C C . SER A 1 162 ? -3.508 46.229 -2.443 1 26.31 287 SER G C 1
ATOM 1306 O O . SER A 1 162 ? -4.216 47.061 -1.863 1 22.65 287 SER G O 1
ATOM 1309 N N . LEU A 1 163 ? -4.004 45.266 -3.215 1 20.96 288 LEU G N 1
ATOM 1310 C CA . LEU A 1 163 ? -5.431 45.166 -3.493 1 16.6 288 LEU G CA 1
ATOM 1311 C C . LEU A 1 163 ? -6.153 44.484 -2.335 1 17.67 288 LEU G C 1
ATOM 1312 O O . LEU A 1 163 ? -5.579 43.668 -1.609 1 19.9 288 LEU G O 1
ATOM 1317 N N . ASN A 1 164 ? -7.423 44.841 -2.155 1 17.06 289 ASN G N 1
ATOM 1318 C CA . ASN A 1 164 ? -8.17 44.4 -0.981 1 21.37 289 ASN G CA 1
ATOM 1319 C C . ASN A 1 164 ? -8.551 42.927 -1.102 1 21.65 289 ASN G C 1
ATOM 1320 O O . ASN A 1 164 ? -9.207 42.519 -2.067 1 23.96 289 ASN G O 1
ATOM 1325 N N . LYS A 1 165 ? -8.148 42.139 -0.1 1 20.44 290 LYS G N 1
ATOM 1326 C CA . LYS A 1 165 ? -8.474 40.716 -0.055 1 23.33 290 LYS G CA 1
ATOM 1327 C C . LYS A 1 165 ? -9.972 40.472 -0.157 1 27.69 290 LYS G C 1
ATOM 1328 O O . LYS A 1 165 ? -10.402 39.406 -0.615 1 27.73 290 LYS G O 1
ATOM 1334 N N . TYR A 1 166 ? -10.777 41.444 0.267 1 28.12 291 TYR G N 1
ATOM 1335 C CA . TYR A 1 166 ? -12.224 41.273 0.284 1 27.9 291 TYR G CA 1
ATOM 1336 C C . TYR A 1 166 ? -12.781 40.935 -1.093 1 31.1 291 TYR G C 1
ATOM 1337 O O . TYR A 1 166 ? -13.752 40.179 -1.197 1 31.31 291 TYR G O 1
ATOM 1346 N N . TYR A 1 167 A -12.187 41.47 -2.157 1 27.81 291 TYR G N 1
ATOM 1347 C CA . TYR A 1 167 A -12.771 41.341 -3.487 1 23.81 291 TYR G CA 1
ATOM 1348 C C . TYR A 1 167 A -12.407 40.037 -4.184 1 21.46 291 TYR G C 1
ATOM 1349 O O . TYR A 1 167 A -12.883 39.799 -5.299 1 25.03 291 TYR G O 1
ATOM 1358 N N . ASN A 1 168 B -11.59 39.191 -3.561 1 23.88 291 ASN G N 1
ATOM 1359 C CA . ASN A 1 168 B -11.303 37.851 -4.072 1 30.94 291 ASN G CA 1
ATOM 1360 C C . ASN A 1 168 B -10.824 37.895 -5.522 1 27.29 291 ASN G C 1
ATOM 1361 O O . ASN A 1 168 B -11.316 37.17 -6.389 1 28.58 291 ASN G O 1
ATOM 1366 N N . LEU A 1 169 ? -9.842 38.753 -5.784 1 21.85 292 LEU G N 1
ATOM 1367 C CA . LEU A 1 169 ? -9.334 38.909 -7.141 1 20.71 292 LEU G CA 1
ATOM 1368 C C . LEU A 1 169 ? -8.473 37.712 -7.527 1 27.04 292 LEU G C 1
ATOM 1369 O O . LEU A 1 169 ? -7.631 37.255 -6.75 1 29.06 292 LEU G O 1
ATOM 1374 N N . THR A 1 170 ? -8.688 37.201 -8.739 1 22.82 293 THR G N 1
ATOM 1375 C CA . THR A 1 170 ? -7.935 36.061 -9.236 1 22.69 293 THR G CA 1
ATOM 1376 C C . THR A 1 170 ? -7.645 36.244 -10.718 1 20.07 293 THR G C 1
ATOM 1377 O O . THR A 1 170 ? -8.171 37.145 -11.377 1 18.1 293 THR G O 1
ATOM 1381 N N . MET A 1 171 ? -6.783 35.371 -11.233 1 22.2 294 MET G N 1
ATOM 1382 C CA . MET A 1 171 ? -6.498 35.289 -12.66 1 17.41 294 MET G CA 1
ATOM 1383 C C . MET A 1 171 ? -6.311 33.821 -13.006 1 19.2 294 MET G C 1
ATOM 1384 O O . MET A 1 171 ? -5.45 33.153 -12.427 1 24.9 294 MET G O 1
ATOM 1389 N N . LYS A 1 172 ? -7.129 33.32 -13.925 1 20.82 295 LYS G N 1
ATOM 1390 C CA . LYS A 1 172 ? -7.004 31.969 -14.455 1 21.28 295 LYS G CA 1
ATOM 1391 C C . LYS A 1 172 ? -6.501 32.062 -15.888 1 29.46 295 LYS G C 1
ATOM 1392 O O . LYS A 1 172 ? -7.189 32.611 -16.754 1 40.36 295 LYS G O 1
ATOM 1398 N N . CYS A 1 173 ? -5.307 31.537 -16.134 1 21.14 296 CYS G N 1
ATOM 1399 C CA . CYS A 1 173 ? -4.734 31.489 -17.471 1 30.96 296 CYS G CA 1
ATOM 1400 C C . CYS A 1 173 ? -4.765 30.054 -17.974 1 32.19 296 CYS G C 1
ATOM 1401 O O . CYS A 1 173 ? -4.522 29.114 -17.211 1 35.64 296 CYS G O 1
ATOM 1404 N N . ARG A 1 174 ? -5.081 29.884 -19.255 1 29.69 297 ARG G N 1
ATOM 1405 C CA . ARG A 1 174 ? -5.17 28.545 -19.817 1 32.81 297 ARG G CA 1
ATOM 1406 C C . ARG A 1 174 ? -4.738 28.549 -21.273 1 43.07 297 ARG G C 1
ATOM 1407 O O . ARG A 1 174 ? -5.246 29.339 -22.073 1 39.2 297 ARG G O 1
ATOM 1415 N N . ARG A 1 175 ? -3.801 27.659 -21.604 1 38.42 298 ARG G N 1
ATOM 1416 C CA . ARG A 1 175 ? -3.432 27.351 -22.983 1 36.04 298 ARG G CA 1
ATOM 1417 C C . ARG A 1 175 ? -3.876 25.919 -23.263 1 45.66 298 ARG G C 1
ATOM 1418 O O . ARG A 1 175 ? -3.167 24.969 -22.893 1 38.33 298 ARG G O 1
ATOM 1426 N N . PRO A 1 176 ? -5.035 25.703 -23.888 1 49.45 299 PRO G N 1
ATOM 1427 C CA . PRO A 1 176 ? -5.538 24.333 -24.058 1 45.98 299 PRO G CA 1
ATOM 1428 C C . PRO A 1 176 ? -4.569 23.45 -24.829 1 53.02 299 PRO G C 1
ATOM 1429 O O . PRO A 1 176 ? -3.67 23.92 -25.53 1 63.29 299 PRO G O 1
ATOM 1433 N N . GLY A 1 177 ? -4.774 22.14 -24.693 1 55.62 300 GLY G N 1
ATOM 1434 C CA . GLY A 1 177 ? -3.929 21.186 -25.373 1 59.84 300 GLY G CA 1
ATOM 1435 C C . GLY A 1 177 ? -4.35 20.944 -26.811 1 63.17 300 GLY G C 1
ATOM 1436 O O . GLY A 1 177 ? -5.494 21.169 -27.205 1 60.61 300 GLY G O 1
ATOM 1437 N N . GLY A 1 178 ? -3.384 20.477 -27.6 1 60.19 301 GLY G N 1
ATOM 1438 C CA . GLY A 1 178 ? -3.609 20.148 -28.991 1 73.17 301 GLY G CA 1
ATOM 1439 C C . GLY A 1 178 ? -3.243 18.715 -29.305 1 96.9 301 GLY G C 1
ATOM 1440 O O . GLY A 1 178 ? -2.909 17.92 -28.412 1 101.97 301 GLY G O 1
ATOM 1441 N N . SER A 1 179 ? -3.307 18.375 -30.586 1 104.25 302 SER G N 1
ATOM 1442 C CA . SER A 1 179 ? -2.993 17.032 -31.05 1 101.75 302 SER G CA 1
ATOM 1443 C C . SER A 1 179 ? -2.458 17.049 -32.479 1 100.51 302 SER G C 1
ATOM 1444 O O . SER A 1 179 ? -1.392 16.501 -32.759 1 95.59 302 SER G O 1
ATOM 1447 N N . ARG A 1 185 ? -2.399 26.571 -32.477 1 77.5 325 ARG G N 1
ATOM 1448 C CA . ARG A 1 185 ? -2.395 27.189 -31.155 1 88.19 325 ARG G CA 1
ATOM 1449 C C . ARG A 1 185 ? -1.485 26.428 -30.184 1 98.29 325 ARG G C 1
ATOM 1450 O O . ARG A 1 185 ? -1.946 25.884 -29.184 1 115.53 325 ARG G O 1
ATOM 1458 N N . PRO A 1 186 ? -0.191 26.35 -30.496 1 93.35 326 PRO G N 1
ATOM 1459 C CA . PRO A 1 186 ? 0.805 26.047 -29.46 1 95.01 326 PRO G CA 1
ATOM 1460 C C . PRO A 1 186 ? 1.389 27.277 -28.781 1 104.69 326 PRO G C 1
ATOM 1461 O O . PRO A 1 186 ? 2.245 27.125 -27.903 1 118.54 326 PRO G O 1
ATOM 1465 N N . LYS A 1 187 ? 0.937 28.483 -29.143 1 96.36 327 LYS G N 1
ATOM 1466 C CA . LYS A 1 187 ? 1.617 29.706 -28.735 1 85.95 327 LYS G CA 1
ATOM 1467 C C . LYS A 1 187 ? 0.633 30.84 -28.452 1 74.81 327 LYS G C 1
ATOM 1468 O O . LYS A 1 187 ? 0.969 32.015 -28.636 1 62.87 327 LYS G O 1
ATOM 1474 N N . GLN A 1 188 ? -0.578 30.514 -27.996 1 77.02 328 GLN G N 1
ATOM 1475 C CA . GLN A 1 188 ? -1.58 31.53 -27.693 1 84.77 328 GLN G CA 1
ATOM 1476 C C . GLN A 1 188 ? -2.608 30.95 -26.728 1 74.44 328 GLN G C 1
ATOM 1477 O O . GLN A 1 188 ? -2.946 29.767 -26.81 1 79.62 328 GLN G O 1
ATOM 1483 N N . ALA A 1 189 ? -3.107 31.795 -25.824 1 56.39 329 ALA G N 1
ATOM 1484 C CA . ALA A 1 189 ? -3.859 31.334 -24.666 1 37.37 329 ALA G CA 1
ATOM 1485 C C . ALA A 1 189 ? -4.834 32.425 -24.229 1 34.24 329 ALA G C 1
ATOM 1486 O O . ALA A 1 189 ? -4.963 33.466 -24.876 1 39.38 329 ALA G O 1
ATOM 1488 N N . TRP A 1 190 ? -5.533 32.168 -23.121 1 25.63 330 TRP G N 1
ATOM 1489 C CA . TRP A 1 190 ? -6.452 33.118 -22.51 1 24.75 330 TRP G CA 1
ATOM 1490 C C . TRP A 1 190 ? -6.077 33.3 -21.045 1 35.57 330 TRP G C 1
ATOM 1491 O O . TRP A 1 190 ? -5.553 32.383 -20.408 1 32.64 330 TRP G O 1
ATOM 1502 N N . CYS A 1 191 ? -6.353 34.488 -20.511 1 25.04 331 CYS G N 1
ATOM 1503 C CA . CYS A 1 191 ? -6.282 34.734 -19.075 1 31.37 331 CYS G CA 1
ATOM 1504 C C . CYS A 1 191 ? -7.585 35.389 -18.638 1 30.12 331 CYS G C 1
ATOM 1505 O O . CYS A 1 191 ? -7.994 36.408 -19.205 1 27.3 331 CYS G O 1
ATOM 1508 N N . TRP A 1 192 ? -8.234 34.796 -17.639 1 25.19 332 TRP G N 1
ATOM 1509 C CA . TRP A 1 192 ? -9.55 35.207 -17.159 1 23.57 332 TRP G CA 1
ATOM 1510 C C . TRP A 1 192 ? -9.393 35.885 -15.806 1 25.3 332 TRP G C 1
ATOM 1511 O O . TRP A 1 192 ? -8.747 35.34 -14.908 1 30.62 332 TRP G O 1
ATOM 1522 N N . PHE A 1 193 ? -9.977 37.069 -15.663 1 23.92 333 PHE G N 1
ATOM 1523 C CA . PHE A 1 193 ? -9.876 37.842 -14.43 1 18.86 333 PHE G CA 1
ATOM 1524 C C . PHE A 1 193 ? -11.157 37.661 -13.627 1 26.81 333 PHE G C 1
ATOM 1525 O O . PHE A 1 193 ? -12.231 38.11 -14.042 1 26.93 333 PHE G O 1
ATOM 1533 N N . GLY A 1 194 ? -11.037 36.999 -12.48 1 20.22 334 GLY G N 1
ATOM 1534 C CA . GLY A 1 194 ? -12.169 36.762 -11.611 1 21.59 334 GLY G CA 1
ATOM 1535 C C . GLY A 1 194 ? -12.15 37.629 -10.371 1 25.6 334 GLY G C 1
ATOM 1536 O O . GLY A 1 194 ? -11.123 38.222 -10.025 1 21.68 334 GLY G O 1
ATOM 1537 N N . GLY A 1 195 ? -13.287 37.708 -9.695 1 24.6 335 GLY G N 1
ATOM 1538 C CA . GLY A 1 195 ? -13.432 38.55 -8.526 1 23.73 335 GLY G CA 1
ATOM 1539 C C . GLY A 1 195 ? -14.127 39.852 -8.862 1 25.11 335 GLY G C 1
ATOM 1540 O O . GLY A 1 195 ? -14.482 40.137 -10.01 1 31.29 335 GLY G O 1
ATOM 1541 N N . LYS A 1 196 ? -14.31 40.66 -7.822 1 25.79 337 LYS G N 1
ATOM 1542 C CA . LYS A 1 196 ? -15.032 41.926 -7.939 1 26.11 337 LYS G CA 1
ATOM 1543 C C . LYS A 1 196 ? -14.048 43.022 -8.35 1 27.53 337 LYS G C 1
ATOM 1544 O O . LYS A 1 196 ? -13.692 43.919 -7.584 1 29.24 337 LYS G O 1
ATOM 1550 N N . TRP A 1 197 ? -13.606 42.924 -9.606 1 19.99 338 TRP G N 1
ATOM 1551 C CA . TRP A 1 197 ? -12.557 43.812 -10.094 1 22.9 338 TRP G CA 1
ATOM 1552 C C . TRP A 1 197 ? -13.022 45.257 -10.192 1 19.99 338 TRP G C 1
ATOM 1553 O O . TRP A 1 197 ? -12.231 46.177 -9.955 1 20.67 338 TRP G O 1
ATOM 1564 N N . LYS A 1 198 ? -14.285 45.485 -10.543 1 20.14 339 LYS G N 1
ATOM 1565 C CA . LYS A 1 198 ? -14.737 46.859 -10.731 1 24.38 339 LYS G CA 1
ATOM 1566 C C . LYS A 1 198 ? -14.74 47.621 -9.412 1 30.08 339 LYS G C 1
ATOM 1567 O O . LYS A 1 198 ? -14.334 48.788 -9.361 1 29.09 339 LYS G O 1
ATOM 1573 N N . ASP A 1 199 ? -15.172 46.974 -8.331 1 22.67 340 ASP G N 1
ATOM 1574 C CA . ASP A 1 199 ? -15.15 47.629 -7.028 1 25.28 340 ASP G CA 1
ATOM 1575 C C . ASP A 1 199 ? -13.724 47.795 -6.517 1 27.86 340 ASP G C 1
ATOM 1576 O O . ASP A 1 199 ? -13.4 48.804 -5.879 1 28.17 340 ASP G O 1
ATOM 1581 N N . ALA A 1 200 ? -12.853 46.82 -6.791 1 23.7 341 ALA G N 1
ATOM 1582 C CA . ALA A 1 200 ? -11.481 46.912 -6.305 1 25.25 341 ALA G CA 1
ATOM 1583 C C . ALA A 1 200 ? -10.762 48.113 -6.908 1 26.82 341 ALA G C 1
ATOM 1584 O O . ALA A 1 200 ? -9.979 48.783 -6.225 1 21.18 341 ALA G O 1
ATOM 1586 N N . ILE A 1 201 ? -11.016 48.402 -8.188 1 25.41 342 ILE G N 1
ATOM 1587 C CA . ILE A 1 201 ? -10.363 49.532 -8.843 1 22.89 342 ILE G CA 1
ATOM 1588 C C . ILE A 1 201 ? -10.957 50.849 -8.356 1 21.52 342 ILE G C 1
ATOM 1589 O O . ILE A 1 201 ? -10.237 51.837 -8.171 1 30.79 342 ILE G O 1
ATOM 1594 N N . LYS A 1 202 ? -12.277 50.894 -8.158 1 24.36 343 LYS G N 1
ATOM 1595 C CA . LYS A 1 202 ? -12.88 52.075 -7.548 1 30.99 343 LYS G CA 1
ATOM 1596 C C . LYS A 1 202 ? -12.231 52.38 -6.204 1 30.25 343 LYS G C 1
ATOM 1597 O O . LYS A 1 202 ? -11.911 53.537 -5.907 1 27.53 343 LYS G O 1
ATOM 1603 N N . GLU A 1 203 ? -12.023 51.352 -5.381 1 25.09 344 GLU G N 1
ATOM 1604 C CA . GLU A 1 203 ? -11.413 51.564 -4.075 1 26.71 344 GLU G CA 1
ATOM 1605 C C . GLU A 1 203 ? -9.96 52.011 -4.2 1 20.91 344 GLU G C 1
ATOM 1606 O O . GLU A 1 203 ? -9.489 52.807 -3.38 1 21.43 344 GLU G O 1
ATOM 1612 N N . VAL A 1 204 ? -9.238 51.524 -5.212 1 17.29 345 VAL G N 1
ATOM 1613 C CA . VAL A 1 204 ? -7.883 52.016 -5.453 1 20.42 345 VAL G CA 1
ATOM 1614 C C . VAL A 1 204 ? -7.909 53.521 -5.694 1 23.14 345 VAL G C 1
ATOM 1615 O O . VAL A 1 204 ? -7.125 54.278 -5.109 1 25.47 345 VAL G O 1
ATOM 1619 N N . LYS A 1 205 ? -8.819 53.974 -6.557 1 27.37 346 LYS G N 1
ATOM 1620 C CA . LYS A 1 205 ? -8.884 55.393 -6.891 1 20.94 346 LYS G CA 1
ATOM 1621 C C . LYS A 1 205 ? -9.331 56.23 -5.698 1 25.26 346 LYS G C 1
ATOM 1622 O O . LYS A 1 205 ? -8.804 57.325 -5.474 1 24.66 346 LYS G O 1
ATOM 1628 N N . GLN A 1 206 ? -10.296 55.733 -4.921 1 25.66 347 GLN G N 1
ATOM 1629 C CA . GLN A 1 206 ? -10.692 56.427 -3.699 1 24.38 347 GLN G CA 1
ATOM 1630 C C . GLN A 1 206 ? -9.532 56.514 -2.716 1 25.58 347 GLN G C 1
ATOM 1631 O O . GLN A 1 206 ? -9.356 57.531 -2.035 1 23.92 347 GLN G O 1
ATOM 1637 N N . THR A 1 207 ? -8.735 55.45 -2.62 1 20.85 348 THR G N 1
ATOM 1638 C CA . THR A 1 207 ? -7.578 55.471 -1.732 1 23.58 348 THR G CA 1
ATOM 1639 C C . THR A 1 207 ? -6.567 56.521 -2.174 1 23.64 348 THR G C 1
ATOM 1640 O O . THR A 1 207 ? -5.995 57.233 -1.341 1 29.3 348 THR G O 1
ATOM 1644 N N . ILE A 1 208 ? -6.329 56.629 -3.481 1 21.29 349 ILE G N 1
ATOM 1645 C CA . ILE A 1 208 ? -5.392 57.628 -3.982 1 14.66 349 ILE G CA 1
ATOM 1646 C C . ILE A 1 208 ? -5.884 59.033 -3.655 1 22.89 349 ILE G C 1
ATOM 1647 O O . ILE A 1 208 ? -5.101 59.903 -3.255 1 31.18 349 ILE G O 1
ATOM 1652 N N . VAL A 1 209 ? -7.187 59.276 -3.809 1 26.98 350 VAL G N 1
ATOM 1653 C CA . VAL A 1 209 ? -7.727 60.613 -3.574 1 23.8 350 VAL G CA 1
ATOM 1654 C C . VAL A 1 209 ? -7.478 61.048 -2.134 1 28.18 350 VAL G C 1
ATOM 1655 O O . VAL A 1 209 ? -7.186 62.22 -1.867 1 28.72 350 VAL G O 1
ATOM 1659 N N . LYS A 1 210 ? -7.583 60.116 -1.186 1 23.15 351 LYS G N 1
ATOM 1660 C CA . LYS A 1 210 ? -7.419 60.436 0.226 1 20.55 351 LYS G CA 1
ATOM 1661 C C . LYS A 1 210 ? -5.965 60.589 0.653 1 21.12 351 LYS G C 1
ATOM 1662 O O . LYS A 1 210 ? -5.713 61.066 1.765 1 25.36 351 LYS G O 1
ATOM 1668 N N . HIS A 1 211 ? -5.013 60.208 -0.185 1 20.54 352 HIS G N 1
ATOM 1669 C CA . HIS A 1 211 ? -3.627 60.117 0.263 1 23.42 352 HIS G CA 1
ATOM 1670 C C . HIS A 1 211 ? -2.999 61.508 0.374 1 23.96 352 HIS G C 1
ATOM 1671 O O . HIS A 1 211 ? -3.217 62.359 -0.49 1 25.01 352 HIS G O 1
ATOM 1678 N N . PRO A 1 212 ? -2.206 61.763 1.421 1 28.24 353 PRO G N 1
ATOM 1679 C CA . PRO A 1 212 ? -1.589 63.095 1.555 1 24.92 353 PRO G CA 1
ATOM 1680 C C . PRO A 1 212 ? -0.674 63.474 0.404 1 27.65 353 PRO G C 1
ATOM 1681 O O . PRO A 1 212 ? -0.474 64.67 0.156 1 28.59 353 PRO G O 1
ATOM 1685 N N . ARG A 1 213 ? -0.099 62.498 -0.298 1 21.2 354 ARG G N 1
ATOM 1686 C CA . ARG A 1 213 ? 0.827 62.783 -1.386 1 21.93 354 ARG G CA 1
ATOM 1687 C C . ARG A 1 213 ? 0.128 63.162 -2.684 1 17.69 354 ARG G C 1
ATOM 1688 O O . ARG A 1 213 ? 0.793 63.645 -3.606 1 25.24 354 ARG G O 1
ATOM 1696 N N . TYR A 1 214 ? -1.182 62.958 -2.78 1 26.23 355 TYR G N 1
ATOM 1697 C CA . TYR A 1 214 ? -1.901 63.144 -4.031 1 18.78 355 TYR G CA 1
ATOM 1698 C C . TYR A 1 214 ? -2.484 64.552 -4.091 1 25.61 355 TYR G C 1
ATOM 1699 O O . TYR A 1 214 ? -3.333 64.916 -3.269 1 30.96 355 TYR G O 1
ATOM 1708 N N . THR A 1 215 ? -2.032 65.336 -5.071 1 23.67 356 THR G N 1
ATOM 1709 C CA . THR A 1 215 ? -2.516 66.695 -5.28 1 26.87 356 THR G CA 1
ATOM 1710 C C . THR A 1 215 ? -3.229 66.844 -6.621 1 29.66 356 THR G C 1
ATOM 1711 O 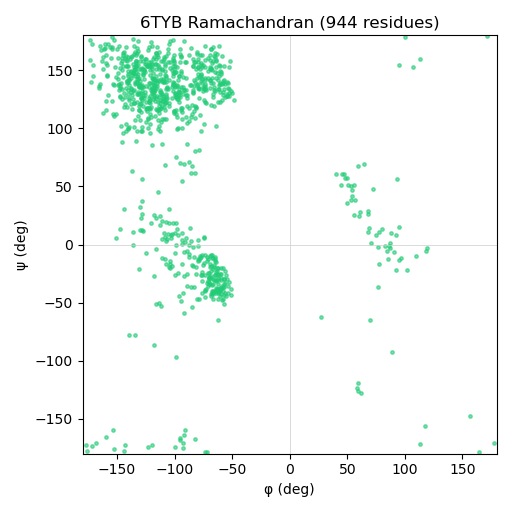O . THR A 1 215 ? -3.337 67.958 -7.144 1 30.76 356 THR G O 1
ATOM 1715 N N . GLY A 1 216 A -3.728 65.742 -7.184 1 29.01 356 GLY G N 1
ATOM 1716 C CA . GLY A 1 216 A -4.415 65.761 -8.455 1 19.4 356 GLY G CA 1
ATOM 1717 C C . GLY A 1 216 A -5.922 65.857 -8.299 1 28.33 356 GLY G C 1
ATOM 1718 O O . GLY A 1 216 A -6.456 66.125 -7.221 1 23.85 356 GLY G O 1
ATOM 1719 N N . THR A 1 217 B -6.616 65.626 -9.412 1 28.22 356 THR G N 1
ATOM 1720 C CA . THR A 1 217 B -8.068 65.72 -9.418 1 22 356 THR G CA 1
ATOM 1721 C C . THR A 1 217 B -8.675 64.789 -8.378 1 33.36 356 THR G C 1
ATOM 1722 O O . THR A 1 217 B -8.205 63.666 -8.176 1 26.53 356 THR G O 1
ATOM 1726 N N . ASN A 1 218 C -9.732 65.263 -7.719 1 30.29 356 ASN G N 1
ATOM 1727 C CA . ASN A 1 218 C -10.54 64.436 -6.834 1 34.33 356 ASN G CA 1
ATOM 1728 C C . ASN A 1 218 C -11.783 63.903 -7.534 1 27.39 356 ASN G C 1
ATOM 1729 O O . ASN A 1 218 C -12.652 63.317 -6.88 1 24.73 356 ASN G O 1
ATOM 1734 N N . ASN A 1 219 D -11.882 64.097 -8.847 1 27.66 356 ASN G N 1
ATOM 1735 C CA . ASN A 1 219 D -12.945 63.519 -9.666 1 24.96 356 ASN G CA 1
ATOM 1736 C C . ASN A 1 219 D -12.467 62.155 -10.148 1 29.09 356 ASN G C 1
ATOM 1737 O O . ASN A 1 219 D -11.637 62.063 -11.056 1 39.63 356 ASN G O 1
ATOM 1742 N N . THR A 1 220 E -12.989 61.085 -9.542 1 31.33 356 THR G N 1
ATOM 1743 C CA . THR A 1 220 E -12.527 59.744 -9.883 1 37 356 THR G CA 1
ATOM 1744 C C . THR A 1 220 E -12.856 59.347 -11.316 1 36.01 356 THR G C 1
ATOM 1745 O O . THR A 1 220 E -12.314 58.348 -11.801 1 35.7 356 THR G O 1
ATOM 1749 N N . ASP A 1 221 F -13.733 60.084 -11.998 1 28.76 356 ASP G N 1
ATOM 1750 C CA . ASP A 1 221 F -13.949 59.832 -13.417 1 36.35 356 ASP G CA 1
ATOM 1751 C C . ASP A 1 221 F -12.774 60.289 -14.268 1 35.47 356 ASP G C 1
ATOM 1752 O O . ASP A 1 221 F -12.7 59.917 -15.445 1 36.99 356 ASP G O 1
ATOM 1757 N N . LYS A 1 222 ? -11.864 61.085 -13.704 1 26.34 357 LYS G N 1
ATOM 1758 C CA . LYS A 1 222 ? -10.666 61.537 -14.398 1 24.81 357 LYS G CA 1
ATOM 1759 C C . LYS A 1 222 ? -9.403 60.905 -13.823 1 22.25 357 LYS G C 1
ATOM 1760 O O . LYS A 1 222 ? -8.305 61.436 -14.01 1 26.54 357 LYS G O 1
ATOM 1766 N N . ILE A 1 223 ? -9.548 59.787 -13.116 1 18.64 358 ILE G N 1
ATOM 1767 C CA . ILE A 1 223 ? -8.435 58.965 -12.652 1 16.92 358 ILE G CA 1
ATOM 1768 C C . ILE A 1 223 ? -8.553 57.638 -13.384 1 21.49 358 ILE G C 1
ATOM 1769 O O . ILE A 1 223 ? -9.59 56.969 -13.292 1 26.54 358 ILE G O 1
ATOM 1774 N N . ASN A 1 224 ? -7.507 57.252 -14.114 1 15.54 359 ASN G N 1
ATOM 1775 C CA . ASN A 1 224 ? -7.63 56.142 -15.048 1 19.73 359 ASN G CA 1
ATOM 1776 C C . ASN A 1 224 ? -6.394 55.262 -15.057 1 17.72 359 ASN G C 1
ATOM 1777 O O . ASN A 1 224 ? -5.271 55.757 -15.186 1 21.31 359 ASN G O 1
ATOM 1782 N N . LEU A 1 225 ? -6.616 53.956 -14.912 1 22.18 360 LEU G N 1
ATOM 1783 C CA . LEU A 1 225 ? -5.608 52.978 -15.289 1 19.12 360 LEU G CA 1
ATOM 1784 C C . LEU A 1 225 ? -5.174 53.249 -16.721 1 23.96 360 LEU G C 1
ATOM 1785 O O . LEU A 1 225 ? -6.01 53.474 -17.6 1 25.44 360 LEU G O 1
ATOM 1790 N N . THR A 1 226 ? -3.867 53.236 -16.956 1 21.49 361 THR G N 1
ATOM 1791 C CA . THR A 1 226 ? -3.328 53.665 -18.24 1 16.28 361 THR G CA 1
ATOM 1792 C C . THR A 1 226 ? -2.267 52.684 -18.701 1 20.21 361 THR G C 1
ATOM 1793 O O . THR A 1 226 ? -1.276 52.459 -17.999 1 24.96 361 THR G O 1
ATOM 1797 N N . ALA A 1 227 ? -2.476 52.111 -19.879 1 22.65 362 ALA G N 1
ATOM 1798 C CA . ALA A 1 227 ? -1.47 51.243 -20.464 1 26.95 362 ALA G CA 1
ATOM 1799 C C . ALA A 1 227 ? -0.301 52.084 -20.97 1 31.43 362 ALA G C 1
ATOM 1800 O O . ALA A 1 227 ? -0.504 53.198 -21.462 1 32.12 362 ALA G O 1
ATOM 1802 N N . PRO A 1 228 ? 0.932 51.598 -20.845 1 25.31 363 PRO G N 1
ATOM 1803 C CA . PRO A 1 228 ? 2.055 52.311 -21.463 1 21.73 363 PRO G CA 1
ATOM 1804 C C . PRO A 1 228 ? 1.871 52.389 -22.97 1 22.85 363 PRO G C 1
ATOM 1805 O O . PRO A 1 228 ? 1.44 51.429 -23.613 1 31.1 363 PRO G O 1
ATOM 1809 N N . GLY A 1 229 ? 2.197 53.555 -23.531 1 32.57 364 GLY G N 1
ATOM 1810 C CA . GLY A 1 229 ? 1.979 53.773 -24.949 1 31.48 364 GLY G CA 1
ATOM 1811 C C . GLY A 1 229 ? 2.889 52.945 -25.831 1 37.53 364 GLY G C 1
ATOM 1812 O O . GLY A 1 229 ? 2.521 52.601 -26.958 1 39.81 364 GLY G O 1
ATOM 1813 N N . GLY A 1 230 ? 4.075 52.615 -25.342 1 30.87 366 GLY G N 1
ATOM 1814 C CA . GLY A 1 230 ? 4.991 51.816 -26.126 1 23.9 366 GLY G CA 1
ATOM 1815 C C . GLY A 1 230 ? 6.143 51.332 -25.28 1 25.32 366 GLY G C 1
ATOM 1816 O O . GLY A 1 230 ? 6.144 51.475 -24.056 1 28.39 366 GLY G O 1
ATOM 1817 N N . GLY A 1 231 ? 7.133 50.758 -25.959 1 26.59 367 GLY G N 1
ATOM 1818 C CA . GLY A 1 231 ? 8.307 50.231 -25.292 1 22.88 367 GLY G CA 1
ATOM 1819 C C . GLY A 1 231 ? 8.455 48.735 -25.47 1 28.88 367 GLY G C 1
ATOM 1820 O O . GLY A 1 231 ? 7.938 48.166 -26.435 1 25.48 367 GLY G O 1
ATOM 1821 N N . ASP A 1 232 ? 9.159 48.087 -24.545 1 18.45 368 ASP G N 1
ATOM 1822 C CA . ASP A 1 232 ? 9.373 46.653 -24.633 1 27.66 368 ASP G CA 1
ATOM 1823 C C . ASP A 1 232 ? 8.056 45.901 -24.443 1 17.95 368 ASP G C 1
ATOM 1824 O O . ASP A 1 232 ? 7.121 46.412 -23.824 1 26.89 368 ASP G O 1
ATOM 1829 N N . PRO A 1 233 ? 7.962 44.672 -24.964 1 29.04 369 PRO G N 1
ATOM 1830 C CA . PRO A 1 233 ? 6.694 43.93 -24.848 1 18.31 369 PRO G CA 1
ATOM 1831 C C . PRO A 1 233 ? 6.308 43.614 -23.417 1 23.04 369 PRO G C 1
ATOM 1832 O O . PRO A 1 233 ? 5.113 43.516 -23.109 1 20.59 369 PRO G O 1
ATOM 1836 N N . GLU A 1 234 ? 7.288 43.416 -22.534 1 18.74 370 GLU G N 1
ATOM 1837 C CA . GLU A 1 234 ? 6.992 43.22 -21.122 1 14.64 370 GLU G CA 1
ATOM 1838 C C . GLU A 1 234 ? 6.345 44.45 -20.502 1 18.66 370 GLU G C 1
ATOM 1839 O O . GLU A 1 234 ? 5.783 44.352 -19.405 1 19.22 370 GLU G O 1
ATOM 1845 N N . VAL A 1 235 ? 6.405 45.591 -21.181 1 17.82 371 VAL G N 1
ATOM 1846 C CA . VAL A 1 235 ? 5.804 46.829 -20.709 1 15.9 371 VAL G CA 1
ATOM 1847 C C . VAL A 1 235 ? 4.427 47.055 -21.319 1 16.13 371 VAL G C 1
ATOM 1848 O O . VAL A 1 235 ? 3.492 47.443 -20.619 1 21.72 371 VAL G O 1
ATOM 1852 N N . THR A 1 236 ? 4.287 46.83 -22.627 1 14.85 372 THR G N 1
ATOM 1853 C CA . THR A 1 236 ? 3.024 47.116 -23.298 1 19.97 372 THR G CA 1
ATOM 1854 C C . THR A 1 236 ? 2.01 45.996 -23.104 1 18.57 372 THR G C 1
ATOM 1855 O O . THR A 1 236 ? 0.801 46.243 -23.179 1 24.77 372 THR G O 1
ATOM 1859 N N . PHE A 1 237 ? 2.474 44.771 -22.868 1 17.06 373 PHE G N 1
ATOM 1860 C CA . PHE A 1 237 ? 1.626 43.666 -22.45 1 18.23 373 PHE G CA 1
ATOM 1861 C C . PHE A 1 237 ? 1.902 43.336 -20.989 1 14.07 373 PHE G C 1
ATOM 1862 O O . PHE A 1 237 ? 2.989 43.595 -20.466 1 22.77 373 PHE G O 1
ATOM 1870 N N . MET A 1 238 ? 0.911 42.746 -20.328 1 18.65 374 MET G N 1
ATOM 1871 C CA . MET A 1 238 ? 1.159 42.184 -19.009 1 12.74 374 MET G CA 1
ATOM 1872 C C . MET A 1 238 ? 1.984 40.914 -19.166 1 21.24 374 MET G C 1
ATOM 1873 O O . MET A 1 238 ? 1.672 40.058 -19.998 1 24.13 374 MET G O 1
ATOM 1878 N N . TRP A 1 239 ? 3.034 40.795 -18.366 1 16.58 375 TRP G N 1
ATOM 1879 C CA . TRP A 1 239 ? 4 39.714 -18.48 1 18.5 375 TRP G CA 1
ATOM 1880 C C . TRP A 1 239 ? 3.838 38.786 -17.288 1 19.96 375 TRP G C 1
ATOM 1881 O O . TRP A 1 239 ? 3.859 39.233 -16.138 1 27.02 375 TRP G O 1
ATOM 1892 N N . THR A 1 240 ? 3.649 37.502 -17.565 1 20.55 376 THR G N 1
ATOM 1893 C CA . THR A 1 240 ? 3.493 36.498 -16.523 1 23.65 376 THR G CA 1
ATOM 1894 C C . THR A 1 240 ? 3.982 35.177 -17.099 1 19.2 376 THR G C 1
ATOM 1895 O O . THR A 1 240 ? 4.352 35.093 -18.273 1 27.95 376 THR G O 1
ATOM 1899 N N . ASN A 1 241 ? 3.998 34.14 -16.268 1 19.84 377 ASN G N 1
ATOM 1900 C CA . ASN A 1 241 ? 4.406 32.823 -16.733 1 26.6 377 ASN G CA 1
ATOM 1901 C C . ASN A 1 241 ? 3.446 31.77 -16.203 1 31.34 377 ASN G C 1
ATOM 1902 O O . ASN A 1 241 ? 2.887 31.903 -15.112 1 37.6 377 ASN G O 1
ATOM 1907 N N . CYS A 1 242 ? 3.254 30.723 -17.003 1 37.45 378 CYS G N 1
ATOM 1908 C CA . CYS A 1 242 ? 2.427 29.584 -16.631 1 26.15 378 CYS G CA 1
ATOM 1909 C C . CYS A 1 242 ? 3.109 28.311 -17.106 1 29.62 378 CYS G C 1
ATOM 1910 O O . CYS A 1 242 ? 3.439 28.188 -18.289 1 32.85 378 CYS G O 1
ATOM 1913 N N . ARG A 1 243 ? 3.322 27.373 -16.187 1 28.95 379 ARG G N 1
ATOM 1914 C CA . ARG A 1 243 ? 3.93 26.087 -16.521 1 30.39 379 ARG G CA 1
ATOM 1915 C C . ARG A 1 243 ? 5.26 26.272 -17.248 1 28.2 379 ARG G C 1
ATOM 1916 O O . ARG A 1 243 ? 5.565 25.575 -18.218 1 27.13 379 ARG G O 1
ATOM 1924 N N . GLY A 1 244 ? 6.06 27.226 -16.78 1 24.18 380 GLY G N 1
ATOM 1925 C CA . GLY A 1 244 ? 7.361 27.47 -17.368 1 28.8 380 GLY G CA 1
ATOM 1926 C C . GLY A 1 244 ? 7.355 28.189 -18.699 1 34.76 380 GLY G C 1
ATOM 1927 O O . GLY A 1 244 ? 8.414 28.296 -19.329 1 33.17 380 GLY G O 1
ATOM 1928 N N . GLU A 1 245 ? 6.204 28.679 -19.151 1 31.28 381 GLU G N 1
ATOM 1929 C CA . GLU A 1 245 ? 6.095 29.443 -20.386 1 28.59 381 GLU G CA 1
ATOM 1930 C C . GLU A 1 245 ? 5.794 30.898 -20.048 1 33.5 381 GLU G C 1
ATOM 1931 O O . GLU A 1 245 ? 5.016 31.182 -19.133 1 29.25 381 GLU G O 1
ATOM 1937 N N . PHE A 1 246 ? 6.414 31.817 -20.782 1 21.66 382 PHE G N 1
ATOM 1938 C CA . PHE A 1 246 ? 6.238 33.242 -20.539 1 20.03 382 PHE G CA 1
ATOM 1939 C C . PHE A 1 246 ? 5.062 33.748 -21.361 1 24.32 382 PHE G C 1
ATOM 1940 O O . PHE A 1 246 ? 5.009 33.536 -22.576 1 33.45 382 PHE G O 1
ATOM 1948 N N . LEU A 1 247 ? 4.115 34.398 -20.69 1 20.08 383 LEU G N 1
ATOM 1949 C CA . LEU A 1 247 ? 2.877 34.853 -21.304 1 23.86 383 LEU G CA 1
ATOM 1950 C C . LEU A 1 247 ? 2.859 36.37 -21.428 1 25.9 383 LEU G C 1
ATOM 1951 O O . LEU A 1 247 ? 3.286 37.085 -20.516 1 25.6 383 LEU G O 1
ATOM 1956 N N . TYR A 1 248 ? 2.346 36.851 -22.557 1 25.53 384 TYR G N 1
ATOM 1957 C CA . TYR A 1 248 ? 2.195 38.275 -22.826 1 22.39 384 TYR G CA 1
ATOM 1958 C C . TYR A 1 248 ? 0.738 38.532 -23.176 1 20.91 384 TYR G C 1
ATOM 1959 O O . TYR A 1 248 ? 0.242 38.018 -24.182 1 25.69 384 TYR G O 1
ATOM 1968 N N . CYS A 1 249 ? 0.059 39.326 -22.355 1 17.07 385 CYS G N 1
ATOM 1969 C CA . CYS A 1 249 ? -1.384 39.503 -22.443 1 22.29 385 CYS G CA 1
ATOM 1970 C C . CYS A 1 249 ? -1.726 40.915 -22.902 1 26.87 385 CYS G C 1
ATOM 1971 O O . CYS A 1 249 ? -1.225 41.894 -22.34 1 25.54 385 CYS G O 1
ATOM 1974 N N . LYS A 1 250 ? -2.579 41.01 -23.927 1 25.54 386 LYS G N 1
ATOM 1975 C CA . LYS A 1 250 ? -3.099 42.29 -24.402 1 22.45 386 LYS G CA 1
ATOM 1976 C C . LYS A 1 250 ? -4.309 42.678 -23.559 1 20.95 386 LYS G C 1
ATOM 1977 O O . LYS A 1 250 ? -5.313 41.959 -23.543 1 23.17 386 LYS G O 1
ATOM 1983 N N . MET A 1 251 ? -4.229 43.828 -22.89 1 20.68 387 MET G N 1
ATOM 1984 C CA . MET A 1 251 ? -5.13 44.164 -21.795 1 18.49 387 MET G CA 1
ATOM 1985 C C . MET A 1 251 ? -6.176 45.211 -22.155 1 19 387 MET G C 1
ATOM 1986 O O . MET A 1 251 ? -6.881 45.69 -21.263 1 35.08 387 MET G O 1
ATOM 1991 N N . ASN A 1 252 ? -6.304 45.574 -23.432 1 23.93 388 ASN G N 1
ATOM 1992 C CA . ASN A 1 252 ? -7.235 46.635 -23.809 1 28.54 388 ASN G CA 1
ATOM 1993 C C . ASN A 1 252 ? -8.656 46.322 -23.352 1 25.87 388 ASN G C 1
ATOM 1994 O O . ASN A 1 252 ? -9.315 47.158 -22.722 1 28.55 388 ASN G O 1
ATOM 1999 N N . TRP A 1 253 ? -9.154 45.126 -23.677 1 22.51 389 TRP G N 1
ATOM 2000 C CA . TRP A 1 253 ? -10.533 44.787 -23.338 1 25.25 389 TRP G CA 1
ATOM 2001 C C . TRP A 1 253 ? -10.763 44.839 -21.835 1 24.11 389 TRP G C 1
ATOM 2002 O O . TRP A 1 253 ? -11.826 45.272 -21.376 1 37.63 389 TRP G O 1
ATOM 2013 N N . PHE A 1 254 ? -9.785 44.382 -21.054 1 21.84 390 PHE G N 1
ATOM 2014 C CA . PHE A 1 254 ? -9.936 44.379 -19.604 1 18.98 390 PHE G CA 1
ATOM 2015 C C . PHE A 1 254 ? -9.984 45.798 -19.055 1 20.59 390 PHE G C 1
ATOM 2016 O O . PHE A 1 254 ? -10.803 46.104 -18.181 1 22.94 390 PHE G O 1
ATOM 2024 N N . LEU A 1 255 ? -9.124 46.682 -19.564 1 18.66 391 LEU G N 1
ATOM 2025 C CA . LEU A 1 255 ? -9.166 48.076 -19.138 1 22.13 391 LEU G CA 1
ATOM 2026 C C . LEU A 1 255 ? -10.476 48.736 -19.546 1 18.74 391 LEU G C 1
ATOM 2027 O O . LEU A 1 255 ? -11.049 49.519 -18.78 1 33.33 391 LEU G O 1
ATOM 2032 N N . ASN A 1 256 ? -10.963 48.441 -20.756 1 20.19 392 ASN G N 1
ATOM 2033 C CA . ASN A 1 256 ? -12.268 48.947 -21.167 1 22 392 ASN G CA 1
ATOM 2034 C C . ASN A 1 256 ? -13.363 48.455 -20.233 1 28.38 392 ASN G C 1
ATOM 2035 O O . ASN A 1 256 ? -14.312 49.189 -19.931 1 33.7 392 ASN G O 1
ATOM 2040 N N . TRP A 1 257 ? -13.249 47.211 -19.766 1 29.94 395 TRP G N 1
ATOM 2041 C CA . TRP A 1 257 ? -14.299 46.605 -18.958 1 29.26 395 TRP G CA 1
ATOM 2042 C C . TRP A 1 257 ? -14.256 47.095 -17.515 1 28.62 395 TRP G C 1
ATOM 2043 O O . TRP A 1 257 ? -15.291 47.456 -16.945 1 30.13 395 TRP G O 1
ATOM 2054 N N . VAL A 1 258 ? -13.068 47.117 -16.908 1 27.38 396 VAL G N 1
ATOM 2055 C CA . VAL A 1 258 ? -12.988 47.4 -15.479 1 22.63 396 VAL G CA 1
ATOM 2056 C C . VAL A 1 258 ? -13.332 48.855 -15.192 1 29.02 396 VAL G C 1
ATOM 2057 O O . VAL A 1 258 ? -13.835 49.177 -14.109 1 31.07 396 VAL G O 1
ATOM 2061 N N . GLU A 1 259 ? -13.072 49.754 -16.138 1 28.93 397 GLU G N 1
ATOM 2062 C CA . GLU A 1 259 ? -13.433 51.156 -15.995 1 21.95 397 GLU G CA 1
ATOM 2063 C C . GLU A 1 259 ? -14.728 51.51 -16.714 1 27.55 397 GLU G C 1
ATOM 2064 O O . GLU A 1 259 ? -15.159 52.665 -16.648 1 38.34 397 GLU G O 1
ATOM 2070 N N . ASP A 1 260 ? -15.36 50.549 -17.382 1 32.66 398 ASP G N 1
ATOM 2071 C CA . ASP A 1 260 ? -16.556 50.79 -18.186 1 40.62 398 ASP G CA 1
ATOM 2072 C C . ASP A 1 260 ? -16.366 52.017 -19.079 1 40.6 398 ASP G C 1
ATOM 2073 O O . ASP A 1 260 ? -17.088 53.012 -18.992 1 46.62 398 ASP G O 1
ATOM 2078 N N . ARG A 1 261 ? -15.369 51.922 -19.954 1 36.1 399 ARG G N 1
ATOM 2079 C CA . ARG A 1 261 ? -15.02 53.024 -20.832 1 36.1 399 ARG G CA 1
ATOM 2080 C C . ARG A 1 261 ? -16.004 53.136 -21.991 1 41.03 399 ARG G C 1
ATOM 2081 O O . ARG A 1 261 ? -16.663 52.169 -22.38 1 38.87 399 ARG G O 1
ATOM 2089 N N . ASN A 1 262 ? -16.092 54.344 -22.544 1 41.41 400 ASN G N 1
ATOM 2090 C CA . ASN A 1 262 ? -16.764 54.577 -23.819 1 43.2 400 ASN G CA 1
ATOM 2091 C C . ASN A 1 262 ? -15.744 54.324 -24.924 1 43.64 400 ASN G C 1
ATOM 2092 O O . ASN A 1 262 ? -14.803 55.105 -25.101 1 50.37 400 ASN G O 1
ATOM 2097 N N . THR A 1 263 ? -15.93 53.236 -25.668 1 43.06 402 THR G N 1
ATOM 2098 C CA . THR A 1 263 ? -14.909 52.722 -26.57 1 52.37 402 THR G CA 1
ATOM 2099 C C . THR A 1 263 ? -15.128 53.121 -28.026 1 56.13 402 THR G C 1
ATOM 2100 O O . THR A 1 263 ? -14.423 52.614 -28.904 1 65.91 402 THR G O 1
ATOM 2104 N N . ALA A 1 264 ? -16.07 54.026 -28.303 1 55.95 403 ALA G N 1
ATOM 2105 C CA . ALA A 1 264 ? -16.386 54.356 -29.691 1 58.99 403 ALA G CA 1
ATOM 2106 C C . ALA A 1 264 ? -15.178 54.911 -30.439 1 69.24 403 ALA G C 1
ATOM 2107 O O . ALA A 1 264 ? -15.083 54.758 -31.663 1 74.93 403 ALA G O 1
ATOM 2109 N N . ASN A 1 265 ? -14.262 55.558 -29.735 1 75.41 404 ASN G N 1
ATOM 2110 C CA . ASN A 1 265 ? -13.144 56.257 -30.412 1 77.91 404 ASN G CA 1
ATOM 2111 C C . ASN A 1 265 ? -12.01 55.267 -30.642 1 80.03 404 ASN G C 1
ATOM 2112 O O . ASN A 1 265 ? -10.905 55.708 -30.988 1 82.87 404 ASN G O 1
ATOM 2117 N N . GLN A 1 266 ? -12.284 53.976 -30.492 1 73.91 405 GLN G N 1
ATOM 2118 C CA . GLN A 1 266 ? -11.19 52.985 -30.572 1 55.78 405 GLN G CA 1
ATOM 2119 C C . GLN A 1 266 ? -11.295 52.16 -31.851 1 56.33 405 GLN G C 1
ATOM 2120 O O . GLN A 1 266 ? -12.373 52.135 -32.446 1 56.74 405 GLN G O 1
ATOM 2126 N N . LYS A 1 267 ? -10.189 51.542 -32.254 1 63.53 406 LYS G N 1
ATOM 2127 C CA . LYS A 1 267 ? -10.189 50.666 -33.446 1 70.25 406 LYS G CA 1
ATOM 2128 C C . LYS A 1 267 ? -11.162 49.547 -33.139 1 71.27 406 LYS G C 1
ATOM 2129 O O . LYS A 1 267 ? -11.165 49.077 -31.999 1 82.21 406 LYS G O 1
ATOM 2135 N N . PRO A 1 268 ? -11.908 49.022 -34.12 1 61.65 407 PRO G N 1
ATOM 2136 C CA . PRO A 1 268 ? -12.968 48.07 -33.814 1 64.08 407 PRO G CA 1
ATOM 2137 C C . PRO A 1 268 ? -12.508 46.83 -33.045 1 62.26 407 PRO G C 1
ATOM 2138 O O . PRO A 1 268 ? -13.254 46.364 -32.23 1 72.79 407 PRO G O 1
ATOM 2142 N N . LYS A 1 269 ? -11.318 46.329 -33.343 1 53.48 408 LYS G N 1
ATOM 2143 C CA . LYS A 1 269 ? -10.794 45.112 -32.68 1 59.81 408 LYS G CA 1
ATOM 2144 C C . LYS A 1 269 ? -10.57 45.347 -31.178 1 57.62 408 LYS G C 1
ATOM 2145 O O . LYS A 1 269 ? -10.531 44.371 -30.433 1 50.05 408 LYS G O 1
ATOM 2151 N N . GLU A 1 270 ? -10.343 46.589 -30.776 1 57.96 409 GLU G N 1
ATOM 2152 C CA . GLU A 1 270 ? -10.031 46.884 -29.359 1 58.99 409 GLU G CA 1
ATOM 2153 C C . GLU A 1 270 ? -11.243 47.474 -28.634 1 57.46 409 GLU G C 1
ATOM 2154 O O . GLU A 1 270 ? -11.087 47.85 -27.476 1 62.81 409 GLU G O 1
ATOM 2160 N N . GLN A 1 271 ? -12.402 47.532 -29.283 1 56.69 410 GLN G N 1
ATOM 2161 C CA . GLN A 1 271 ? -13.595 48.189 -28.687 1 56.9 410 GLN G CA 1
ATOM 2162 C C . GLN A 1 271 ? -14.278 47.288 -27.668 1 57.58 410 GLN G C 1
ATOM 2163 O O . GLN A 1 271 ? -15.115 47.787 -26.922 1 69.58 410 GLN G O 1
ATOM 2169 N N . HIS A 1 272 ? -13.923 46.018 -27.64 1 49.85 411 HIS G N 1
ATOM 2170 C CA . HIS A 1 272 ? -14.602 45.054 -26.75 1 31.12 411 HIS G CA 1
ATOM 2171 C C . HIS A 1 272 ? -14.337 45.324 -25.271 1 40.2 411 HIS G C 1
ATOM 2172 O O . HIS A 1 272 ? -13.28 45.86 -24.939 1 35.22 411 HIS G O 1
ATOM 2179 N N . LYS A 1 273 ? -15.295 44.978 -24.429 1 34.28 412 LYS G N 1
ATOM 2180 C CA . LYS A 1 273 ? -15.134 45.113 -22.97 1 33.45 412 LYS G CA 1
ATOM 2181 C C . LYS A 1 273 ? -15.325 43.724 -22.357 1 32.71 412 LYS G C 1
ATOM 2182 O O . LYS A 1 273 ? -16.452 43.255 -22.299 1 31.26 412 LYS G O 1
ATOM 2188 N N . ARG A 1 274 ? -14.228 43.088 -21.969 1 26.27 413 ARG G N 1
ATOM 2189 C CA . ARG A 1 274 ? -14.23 41.712 -21.5 1 28.5 413 ARG G CA 1
ATOM 2190 C C . ARG A 1 274 ? -13.312 41.591 -20.295 1 30.35 413 ARG G C 1
ATOM 2191 O O . ARG A 1 274 ? -12.326 42.322 -20.169 1 35.38 413 ARG G O 1
ATOM 2199 N N . ASN A 1 275 ? -13.656 40.67 -19.4 1 24.14 414 ASN G N 1
ATOM 2200 C CA . ASN A 1 275 ? -12.84 40.376 -18.232 1 29.69 414 ASN G CA 1
ATOM 2201 C C . ASN A 1 275 ? -11.815 39.282 -18.505 1 30.85 414 ASN G C 1
ATOM 2202 O O . ASN A 1 275 ? -11.124 38.847 -17.579 1 40.92 414 ASN G O 1
ATOM 2207 N N . TYR A 1 276 ? -11.71 38.826 -19.749 1 26.97 415 TYR G N 1
ATOM 2208 C CA . TYR A 1 276 ? -10.673 37.9 -20.174 1 24.95 415 TYR G CA 1
ATOM 2209 C C . TYR A 1 276 ? -9.919 38.532 -21.335 1 23.64 415 TYR G C 1
ATOM 2210 O O . TYR A 1 276 ? -10.458 39.374 -22.058 1 31.77 415 TYR G O 1
ATOM 2219 N N . VAL A 1 277 ? -8.661 38.13 -21.505 1 23.69 416 VAL G N 1
ATOM 2220 C CA . VAL A 1 277 ? -7.78 38.796 -22.465 1 25.33 416 VAL G CA 1
ATOM 2221 C C . VAL A 1 277 ? -6.975 37.761 -23.214 1 25.04 416 VAL G C 1
ATOM 2222 O O . VAL A 1 277 ? -6.625 36.695 -22.683 1 28.16 416 VAL G O 1
ATOM 2226 N N . PRO A 1 278 ? -6.649 38.05 -24.473 1 28.1 417 PRO G N 1
ATOM 2227 C CA . PRO A 1 278 ? -5.811 37.129 -25.245 1 22.02 417 PRO G CA 1
ATOM 2228 C C . PRO A 1 278 ? -4.341 37.299 -24.888 1 24.49 417 PRO G C 1
ATOM 2229 O O . PRO A 1 278 ? -3.832 38.418 -24.786 1 30.15 417 PRO G O 1
ATOM 2233 N N . CYS A 1 279 ? -3.668 36.173 -24.697 1 22.97 418 CYS G N 1
ATOM 2234 C CA . CYS A 1 279 ? -2.254 36.144 -24.373 1 27.2 418 CYS G CA 1
ATOM 2235 C C . CYS A 1 279 ? -1.532 35.267 -25.385 1 24.07 418 CYS G C 1
ATOM 2236 O O . CYS A 1 279 ? -2.127 34.389 -26.011 1 30.91 418 CYS G O 1
ATOM 2239 N N . HIS A 1 280 ? -0.235 35.519 -25.55 1 22.77 419 HIS G N 1
ATOM 2240 C CA . HIS A 1 280 ? 0.588 34.71 -26.435 1 25.24 419 HIS G CA 1
ATOM 2241 C C . HIS A 1 280 ? 1.903 34.383 -25.744 1 23.62 419 HIS G C 1
ATOM 2242 O O . HIS A 1 280 ? 2.393 35.144 -24.906 1 28.23 419 HIS G O 1
ATOM 2249 N N . ILE A 1 281 ? 2.457 33.231 -26.099 1 27.13 420 ILE G N 1
ATOM 2250 C CA . ILE A 1 281 ? 3.699 32.738 -25.518 1 25.3 420 ILE G CA 1
ATOM 2251 C C . ILE A 1 281 ? 4.864 33.192 -26.38 1 33.08 420 ILE G C 1
ATOM 2252 O O . ILE A 1 281 ? 4.814 33.108 -27.613 1 31.42 420 ILE G O 1
ATOM 2257 N N . ARG A 1 282 ? 5.923 33.671 -25.734 1 25.77 421 ARG G N 1
ATOM 2258 C CA . ARG A 1 282 ? 7.12 34.113 -26.429 1 23.44 421 ARG G CA 1
ATOM 2259 C C . ARG A 1 282 ? 8.326 33.302 -25.981 1 28.78 421 ARG G C 1
ATOM 2260 O O . ARG A 1 282 ? 8.393 32.822 -24.844 1 21.45 421 ARG G O 1
ATOM 2268 N N . GLN A 1 283 ? 9.282 33.163 -26.899 1 24.08 422 GLN G N 1
ATOM 2269 C CA . GLN A 1 283 ? 10.522 32.446 -26.643 1 30.29 422 GLN G CA 1
ATOM 2270 C C . GLN A 1 283 ? 11.706 33.374 -26.427 1 29.96 422 GLN G C 1
ATOM 2271 O O . GLN A 1 283 ? 12.732 32.928 -25.904 1 38.61 422 GLN G O 1
ATOM 2277 N N . ILE A 1 284 ? 11.593 34.638 -26.823 1 25.77 423 ILE G N 1
ATOM 2278 C CA . ILE A 1 284 ? 12.622 35.642 -26.59 1 24.98 423 ILE G CA 1
ATOM 2279 C C . ILE A 1 284 ? 12.012 36.701 -25.688 1 26.65 423 ILE G C 1
ATOM 2280 O O . ILE A 1 284 ? 10.973 37.283 -26.024 1 29.58 423 ILE G O 1
ATOM 2285 N N . ILE A 1 285 ? 12.647 36.947 -24.547 1 19.68 424 ILE G N 1
ATOM 2286 C CA . ILE A 1 285 ? 12.148 37.907 -23.576 1 19.16 424 ILE G CA 1
ATOM 2287 C C . ILE A 1 285 ? 13.265 38.883 -23.252 1 20.65 424 ILE G C 1
ATOM 2288 O O . ILE A 1 285 ? 14.45 38.546 -23.329 1 25.3 424 ILE G O 1
ATOM 2293 N N . ASN A 1 286 ? 12.882 40.103 -22.895 1 19.87 425 ASN G N 1
ATOM 2294 C CA . ASN A 1 286 ? 13.822 41.042 -22.302 1 20.29 425 ASN G CA 1
ATOM 2295 C C . ASN A 1 286 ? 13.905 40.771 -20.807 1 23.49 425 ASN G C 1
ATOM 2296 O O . ASN A 1 286 ? 12.878 40.605 -20.141 1 29.32 425 ASN G O 1
ATOM 2301 N N . THR A 1 287 ? 15.122 40.71 -20.281 1 19.91 426 THR G N 1
ATOM 2302 C CA . THR A 1 287 ? 15.306 40.427 -18.865 1 20.77 426 THR G CA 1
ATOM 2303 C C . THR A 1 287 ? 15.054 41.679 -18.034 1 24.76 426 THR G C 1
ATOM 2304 O O . THR A 1 287 ? 15.383 42.798 -18.444 1 21.09 426 THR G O 1
ATOM 2308 N N . TRP A 1 288 ? 14.472 41.478 -16.852 1 23.38 427 TRP G N 1
ATOM 2309 C CA . TRP A 1 288 ? 13.9 42.576 -16.085 1 18.82 427 TRP G CA 1
ATOM 2310 C C . TRP A 1 288 ? 14.886 43.242 -15.139 1 19.8 427 TRP G C 1
ATOM 2311 O O . TRP A 1 288 ? 14.694 44.412 -14.787 1 23.29 427 TRP G O 1
ATOM 2322 N N . HIS A 1 289 ? 15.921 42.526 -14.705 1 17.6 428 HIS G N 1
ATOM 2323 C CA . HIS A 1 289 ? 16.88 43.062 -13.75 1 24.14 428 HIS G CA 1
ATOM 2324 C C . HIS A 1 289 ? 18.204 43.455 -14.386 1 26.3 428 HIS G C 1
ATOM 2325 O O . HIS A 1 289 ? 18.953 44.234 -13.789 1 33.98 428 HIS G O 1
ATOM 2332 N N . LYS A 1 290 ? 18.51 42.929 -15.566 1 28.81 429 LYS G N 1
ATOM 2333 C CA . LYS A 1 290 ? 19.739 43.253 -16.273 1 22.78 429 LYS G CA 1
ATOM 2334 C C . LYS A 1 290 ? 19.411 43.432 -17.744 1 24.29 429 LYS G C 1
ATOM 2335 O O . LYS A 1 290 ? 18.542 42.741 -18.282 1 35.75 429 LYS G O 1
ATOM 2341 N N . VAL A 1 291 ? 20.085 44.387 -18.38 1 27.38 430 VAL G N 1
ATOM 2342 C CA . VAL A 1 291 ? 19.862 44.627 -19.798 1 31.8 430 VAL G CA 1
ATOM 2343 C C . VAL A 1 291 ? 20.262 43.379 -20.569 1 31.13 430 VAL G C 1
ATOM 2344 O O . VAL A 1 291 ? 21.406 42.917 -20.48 1 35.45 430 VAL G O 1
ATOM 2348 N N . GLY A 1 292 ? 19.325 42.827 -21.322 1 35.1 431 GLY G N 1
ATOM 2349 C CA . GLY A 1 292 ? 19.617 41.668 -22.137 1 25.61 431 GLY G CA 1
ATOM 2350 C C . GLY A 1 292 ? 18.349 40.983 -22.597 1 23.89 431 GLY G C 1
ATOM 2351 O O . GLY A 1 292 ? 17.232 41.413 -22.306 1 21.77 431 GLY G O 1
ATOM 2352 N N . LYS A 1 293 ? 18.558 39.894 -23.333 1 22.06 432 LYS G N 1
ATOM 2353 C CA . LYS A 1 293 ? 17.491 39.056 -23.855 1 21.64 432 LYS G CA 1
ATOM 2354 C C . LYS A 1 293 ? 17.843 37.6 -23.595 1 22.05 432 LYS G C 1
ATOM 2355 O O . LYS A 1 293 ? 19.004 37.202 -23.724 1 29.22 432 LYS G O 1
ATOM 2361 N N . ASN A 1 294 ? 16.84 36.812 -23.222 1 23.57 433 ASN G N 1
ATOM 2362 C CA . ASN A 1 294 ? 16.985 35.375 -23.044 1 22.28 433 ASN G CA 1
ATOM 2363 C C . ASN A 1 294 ? 16.138 34.651 -24.078 1 26.49 433 ASN G C 1
ATOM 2364 O O . ASN A 1 294 ? 15.024 35.083 -24.394 1 25.25 433 ASN G O 1
ATOM 2369 N N . VAL A 1 295 ? 16.666 33.545 -24.594 1 24.41 434 VAL G N 1
ATOM 2370 C CA . VAL A 1 295 ? 15.976 32.712 -25.57 1 27.57 434 VAL G CA 1
ATOM 2371 C C . VAL A 1 295 ? 15.65 31.38 -24.91 1 30.64 434 VAL G C 1
ATOM 2372 O O . VAL A 1 295 ? 16.522 30.755 -24.295 1 34.19 434 VAL G O 1
ATOM 2376 N N . TYR A 1 296 ? 14.401 30.947 -25.043 1 32.89 435 TYR G N 1
ATOM 2377 C CA . TYR A 1 296 ? 13.909 29.729 -24.417 1 33.91 435 TYR G CA 1
ATOM 2378 C C . TYR A 1 296 ? 13.426 28.759 -25.485 1 27.5 435 TYR G C 1
ATOM 2379 O O . TYR A 1 296 ? 13.323 29.096 -26.666 1 38.39 435 TYR G O 1
ATOM 2388 N N . LEU A 1 297 ? 13.131 27.536 -25.055 1 39.77 436 LEU G N 1
ATOM 2389 C CA . LEU A 1 297 ? 12.7 26.504 -25.98 1 39.35 436 LEU G CA 1
ATOM 2390 C C . LEU A 1 297 ? 11.266 26.761 -26.434 1 45.63 436 LEU G C 1
ATOM 2391 O O . LEU A 1 297 ? 10.514 27.477 -25.769 1 42.34 436 LEU G O 1
ATOM 2396 N N . PRO A 1 298 ? 10.87 26.194 -27.572 1 45.38 437 PRO G N 1
ATOM 2397 C CA . PRO A 1 298 ? 9.47 26.284 -27.998 1 38.32 437 PRO G CA 1
ATOM 2398 C C . PRO A 1 298 ? 8.539 25.816 -26.896 1 38.13 437 PRO G C 1
ATOM 2399 O O . PRO A 1 298 ? 8.928 25.001 -26.047 1 45.13 437 PRO G O 1
ATOM 2403 N N . PRO A 1 299 ? 7.305 26.312 -26.872 1 37.56 438 PRO G N 1
ATOM 2404 C CA . PRO A 1 299 ? 6.399 25.968 -25.77 1 36.57 438 PRO G CA 1
ATOM 2405 C C . PRO A 1 299 ? 6.15 24.471 -25.679 1 45.11 438 PRO G C 1
ATOM 2406 O O . PRO A 1 299 ? 6.148 23.752 -26.68 1 56.27 438 PRO G O 1
ATOM 2410 N N . ARG A 1 300 ? 5.937 24.011 -24.449 1 44.2 439 ARG G N 1
ATOM 2411 C CA . ARG A 1 300 ? 5.618 22.617 -24.2 1 39.16 439 ARG G CA 1
ATOM 2412 C C . ARG A 1 300 ? 4.252 22.271 -24.787 1 48.63 439 ARG G C 1
ATOM 2413 O O . ARG A 1 300 ? 3.481 23.14 -25.206 1 59.39 439 ARG G O 1
ATOM 2421 N N . GLU A 1 301 ? 3.95 20.978 -24.797 1 65.08 440 GLU G N 1
ATOM 2422 C CA . GLU A 1 301 ? 2.672 20.472 -25.269 1 70.48 440 GLU G CA 1
ATOM 2423 C C . GLU A 1 301 ? 1.759 20.147 -24.093 1 62.73 440 GLU G C 1
ATOM 2424 O O . GLU A 1 301 ? 2.21 19.89 -22.974 1 49.25 440 GLU G O 1
ATOM 2430 N N . GLY A 1 302 ? 0.463 20.166 -24.363 1 55.71 441 GLY G N 1
ATOM 2431 C CA . GLY A 1 302 ? -0.542 19.799 -23.388 1 51.12 441 GLY G CA 1
ATOM 2432 C C . GLY A 1 302 ? -1.396 20.986 -22.982 1 53.45 441 GLY G C 1
ATOM 2433 O O . GLY A 1 302 ? -1.33 22.074 -23.561 1 54.56 441 GLY G O 1
ATOM 2434 N N . ASP A 1 303 ? -2.217 20.753 -21.963 1 53.73 442 ASP G N 1
ATOM 2435 C CA . ASP A 1 303 ? -3.063 21.792 -21.392 1 49.63 442 ASP G CA 1
ATOM 2436 C C . ASP A 1 303 ? -2.296 22.503 -20.283 1 48.12 442 ASP G C 1
ATOM 2437 O O . ASP A 1 303 ? -1.904 21.877 -19.292 1 58.15 442 ASP G O 1
ATOM 2442 N N . LEU A 1 304 ? -2.08 23.804 -20.452 1 31.09 443 LEU G N 1
ATOM 2443 C CA . LEU A 1 304 ? -1.39 24.628 -19.468 1 40.95 443 LEU G CA 1
ATOM 2444 C C . LEU A 1 304 ? -2.43 25.477 -18.755 1 30.1 443 LEU G C 1
ATOM 2445 O O . LEU A 1 304 ? -3.168 26.225 -19.403 1 35.21 443 LEU G O 1
ATOM 2450 N N . THR A 1 305 ? -2.502 25.346 -17.432 1 30.1 444 THR G N 1
ATOM 2451 C CA . THR A 1 305 ? -3.469 26.082 -16.631 1 32.23 444 THR G CA 1
ATOM 2452 C C . THR A 1 305 ? -2.803 26.554 -15.349 1 27.24 444 THR G C 1
ATOM 2453 O O . THR A 1 305 ? -2.05 25.807 -14.72 1 40.07 444 THR G O 1
ATOM 2457 N N . CYS A 1 306 ? -3.085 27.801 -14.974 1 24.15 445 CYS G N 1
ATOM 2458 C CA . CYS A 1 306 ? -2.532 28.398 -13.767 1 33.58 445 CYS G CA 1
ATOM 2459 C C . CYS A 1 306 ? -3.572 29.33 -13.163 1 36.35 445 CYS G C 1
ATOM 2460 O O . CYS A 1 306 ? -4.066 30.23 -13.848 1 40.39 445 CYS G O 1
ATOM 2463 N N . ASN A 1 307 ? -3.898 29.115 -11.892 1 30.84 446 ASN G N 1
ATOM 2464 C CA . ASN A 1 307 ? -4.843 29.952 -11.164 1 32.47 446 ASN G CA 1
ATOM 2465 C C . ASN A 1 307 ? -4.08 30.695 -10.076 1 32.54 446 ASN G C 1
ATOM 2466 O O . ASN A 1 307 ? -3.408 30.067 -9.251 1 37.8 446 ASN G O 1
ATOM 2471 N N . SER A 1 308 ? -4.183 32.024 -10.075 1 19.52 447 SER G N 1
ATOM 2472 C CA . SER A 1 308 ? -3.448 32.854 -9.135 1 20 447 SER G CA 1
ATOM 2473 C C . SER A 1 308 ? -4.377 33.861 -8.475 1 24.32 447 SER G C 1
ATOM 2474 O O . SER A 1 308 ? -5.379 34.284 -9.058 1 28.83 447 SER G O 1
ATOM 2477 N N . THR A 1 309 ? -4.033 34.247 -7.25 1 17.74 448 THR G N 1
ATOM 2478 C CA . THR A 1 309 ? -4.604 35.453 -6.673 1 19.05 448 THR G CA 1
ATOM 2479 C C . THR A 1 309 ? -3.896 36.663 -7.271 1 23.63 448 THR G C 1
ATOM 2480 O O . THR A 1 309 ? -2.732 36.587 -7.675 1 28.38 448 THR G O 1
ATOM 2484 N N . VAL A 1 310 ? -4.612 37.778 -7.348 1 18.41 449 VAL G N 1
ATOM 2485 C CA . VAL A 1 310 ? -4.05 39.035 -7.829 1 17.27 449 VAL G CA 1
ATOM 2486 C C . VAL A 1 310 ? -4 39.986 -6.644 1 14.8 449 VAL G C 1
ATOM 2487 O O . VAL A 1 310 ? -5.032 40.517 -6.217 1 26.02 449 VAL G O 1
ATOM 2491 N N . THR A 1 311 ? -2.794 40.21 -6.119 1 17.34 450 THR G N 1
ATOM 2492 C CA . THR A 1 311 ? -2.613 40.864 -4.834 1 18.22 450 THR G CA 1
ATOM 2493 C C . THR A 1 311 ? -2.078 42.283 -4.919 1 17.23 450 THR G C 1
ATOM 2494 O O . THR A 1 311 ? -2.172 43.012 -3.928 1 24.34 450 THR G O 1
ATOM 2498 N N . SER A 1 312 ? -1.508 42.691 -6.05 1 11.51 451 SER G N 1
ATOM 2499 C CA . SER A 1 312 ? -0.903 44.011 -6.122 1 10.89 451 SER G CA 1
ATOM 2500 C C . SER A 1 312 ? -0.994 44.57 -7.534 1 17.32 451 SER G C 1
ATOM 2501 O O . SER A 1 312 ? -1.178 43.843 -8.514 1 13.69 451 SER G O 1
ATOM 2504 N N . LEU A 1 313 ? -0.856 45.89 -7.61 1 18.97 452 LEU G N 1
ATOM 2505 C CA . LEU A 1 313 ? -0.904 46.645 -8.854 1 12.84 452 LEU G CA 1
ATOM 2506 C C . LEU A 1 313 ? 0.298 47.575 -8.87 1 13.43 452 LEU G C 1
ATOM 2507 O O . LEU A 1 313 ? 0.436 48.424 -7.984 1 20.21 452 LEU G O 1
ATOM 2512 N N . ILE A 1 314 ? 1.164 47.415 -9.865 1 16.89 453 ILE G N 1
ATOM 2513 C CA . ILE A 1 314 ? 2.392 48.193 -9.973 1 15.61 453 ILE G CA 1
ATOM 2514 C C . ILE A 1 314 ? 2.105 49.375 -10.886 1 19.33 453 ILE G C 1
ATOM 2515 O O . ILE A 1 314 ? 1.599 49.193 -11.999 1 18.9 453 ILE G O 1
ATOM 2520 N N . ALA A 1 315 ? 2.406 50.586 -10.424 1 13.02 454 ALA G N 1
ATOM 2521 C CA . ALA A 1 315 ? 2.073 51.754 -11.225 1 20.67 454 ALA G CA 1
ATOM 2522 C C . ALA A 1 315 ? 2.836 52.978 -10.748 1 19.55 454 ALA G C 1
ATOM 2523 O O . ALA A 1 315 ? 3.293 53.052 -9.605 1 20.45 454 ALA G O 1
ATOM 2525 N N . ASN A 1 316 ? 2.968 53.934 -11.658 1 14.56 455 ASN G N 1
ATOM 2526 C CA . ASN A 1 316 ? 3.315 55.307 -11.332 1 12.04 455 ASN G CA 1
ATOM 2527 C C . ASN A 1 316 ? 2.043 56.144 -11.37 1 14.42 455 ASN G C 1
ATOM 2528 O O . ASN A 1 316 ? 1.207 55.973 -12.263 1 18.15 455 ASN G O 1
ATOM 2533 N N . ILE A 1 317 ? 1.886 57.033 -10.394 1 20.02 456 ILE G N 1
ATOM 2534 C CA . ILE A 1 317 ? 0.746 57.943 -10.353 1 16.77 456 ILE G CA 1
ATOM 2535 C C . ILE A 1 317 ? 1.177 59.236 -11.036 1 18.54 456 ILE G C 1
ATOM 2536 O O . ILE A 1 317 ? 1.97 60.003 -10.483 1 28.78 456 ILE G O 1
ATOM 2541 N N . ASP A 1 318 ? 0.651 59.483 -12.232 1 13.64 457 ASP G N 1
ATOM 2542 C CA . ASP A 1 318 ? 1.124 60.561 -13.092 1 16.97 457 ASP G CA 1
ATOM 2543 C C . ASP A 1 318 ? 0.059 61.639 -13.235 1 20.41 457 ASP G C 1
ATOM 2544 O O . ASP A 1 318 ? -1.049 61.364 -13.708 1 29.67 457 ASP G O 1
ATOM 2549 N N . TRP A 1 319 ? 0.403 62.865 -12.849 1 16.83 458 TRP G N 1
ATOM 2550 C CA . TRP A 1 319 ? -0.441 64.015 -13.135 1 17.6 458 TRP G CA 1
ATOM 2551 C C . TRP A 1 319 ? 0.439 65.247 -13.254 1 23.56 458 TRP G C 1
ATOM 2552 O O . TRP A 1 319 ? 1.455 65.369 -12.564 1 24.02 458 TRP G O 1
ATOM 2563 N N . ILE A 1 320 ? 0.063 66.149 -14.163 1 21.58 459 ILE G N 1
ATOM 2564 C CA . ILE A 1 320 ? 0.751 67.414 -14.338 1 28.07 459 ILE G CA 1
ATOM 2565 C C . ILE A 1 320 ? -0.129 68.612 -14.017 1 35.32 459 ILE G C 1
ATOM 2566 O O . ILE A 1 320 ? 0.35 69.748 -14.051 1 39.9 459 ILE G O 1
ATOM 2571 N N . ASP A 1 321 ? -1.406 68.388 -13.71 1 33.6 462 ASP G N 1
ATOM 2572 C CA . ASP A 1 321 ? -2.327 69.443 -13.308 1 24.23 462 ASP G CA 1
ATOM 2573 C C . ASP A 1 321 ? -3.485 68.777 -12.572 1 31.44 462 ASP G C 1
ATOM 2574 O O . ASP A 1 321 ? -3.411 67.599 -12.207 1 34.63 462 ASP G O 1
ATOM 2579 N N . GLY A 1 322 ? -4.57 69.518 -12.383 1 33.14 463 GLY G N 1
ATOM 2580 C CA . GLY A 1 322 ? -5.68 69.007 -11.605 1 24.52 463 GLY G CA 1
ATOM 2581 C C . GLY A 1 322 ? -6.822 68.443 -12.424 1 27.23 463 GLY G C 1
ATOM 2582 O O . GLY A 1 322 ? -7.928 68.282 -11.902 1 37.14 463 GLY G O 1
ATOM 2583 N N . ASN A 1 323 ? -6.578 68.116 -13.693 1 30.89 464 ASN G N 1
ATOM 2584 C CA . ASN A 1 323 ? -7.649 67.718 -14.596 1 46.59 464 ASN G CA 1
ATOM 2585 C C . ASN A 1 323 ? -7.616 66.253 -15.013 1 43.97 464 ASN G C 1
ATOM 2586 O O . ASN A 1 323 ? -8.599 65.775 -15.591 1 47.85 464 ASN G O 1
ATOM 2591 N N . GLN A 1 324 ? -6.531 65.528 -14.746 1 32.38 465 GLN G N 1
ATOM 2592 C CA . GLN A 1 324 ? -6.424 64.136 -15.163 1 23.63 465 GLN G CA 1
ATOM 2593 C C . GLN A 1 324 ? -5.267 63.484 -14.423 1 22.39 465 GLN G C 1
ATOM 2594 O O . GLN A 1 324 ? -4.188 64.071 -14.308 1 23.91 465 GLN G O 1
ATOM 2600 N N . THR A 1 325 ? -5.5 62.268 -13.936 1 18.11 466 THR G N 1
ATOM 2601 C CA . THR A 1 325 ? -4.484 61.473 -13.262 1 16.8 466 THR G CA 1
ATOM 2602 C C . THR A 1 325 ? -4.455 60.096 -13.903 1 17.53 466 THR G C 1
ATOM 2603 O O . THR A 1 325 ? -5.503 59.464 -14.067 1 22.72 466 THR G O 1
ATOM 2607 N N . ASN A 1 326 ? -3.261 59.641 -14.267 1 19.81 467 ASN G N 1
ATOM 2608 C CA . ASN A 1 326 ? -3.061 58.326 -14.855 1 14.28 467 ASN G CA 1
ATOM 2609 C C . ASN A 1 326 ? -2.383 57.411 -13.85 1 13.33 467 ASN G C 1
ATOM 2610 O O . ASN A 1 326 ? -1.317 57.745 -13.325 1 22.78 467 ASN G O 1
ATOM 2615 N N . ILE A 1 327 ? -2.999 56.26 -13.593 1 15.5 468 ILE G N 1
ATOM 2616 C CA . ILE A 1 327 ? -2.354 55.176 -12.85 1 15.94 468 ILE G CA 1
ATOM 2617 C C . ILE A 1 327 ? -1.654 54.337 -13.915 1 18.82 468 ILE G C 1
ATOM 2618 O O . ILE A 1 327 ? -2.21 53.376 -14.451 1 20.46 468 ILE G O 1
ATOM 2623 N N . THR A 1 328 ? -0.423 54.724 -14.252 1 17.31 469 THR G N 1
ATOM 2624 C CA . THR A 1 328 ? 0.254 54.144 -15.405 1 19.03 469 THR G CA 1
ATOM 2625 C C . THR A 1 328 ? 0.884 52.814 -15.015 1 20.94 469 THR G C 1
ATOM 2626 O O . THR A 1 328 ? 1.761 52.763 -14.145 1 21.09 469 THR G O 1
ATOM 2630 N N . MET A 1 329 ? 0.442 51.746 -15.672 1 15.66 470 MET G N 1
ATOM 2631 C CA . MET A 1 329 ? 0.897 50.407 -15.328 1 17.35 470 MET G CA 1
ATOM 2632 C C . MET A 1 329 ? 2.396 50.288 -15.559 1 14.77 470 MET G C 1
ATOM 2633 O O . MET A 1 329 ? 2.939 50.822 -16.53 1 20.27 470 MET G O 1
ATOM 2638 N N . SER A 1 330 ? 3.062 49.579 -14.654 1 10.76 471 SER G N 1
ATOM 2639 C CA . SER A 1 330 ? 4.511 49.605 -14.556 1 16.88 471 SER G CA 1
ATOM 2640 C C . SER A 1 330 ? 5.095 48.221 -14.785 1 17.64 471 SER G C 1
ATOM 2641 O O . SER A 1 330 ? 4.484 47.204 -14.443 1 17.59 471 SER G O 1
ATOM 2644 N N . ALA A 1 331 ? 6.294 48.2 -15.366 1 15.31 473 ALA G N 1
ATOM 2645 C CA . ALA A 1 331 ? 7.073 46.983 -15.533 1 12.82 473 ALA G CA 1
ATOM 2646 C C . ALA A 1 331 ? 8.231 46.908 -14.545 1 17.56 473 ALA G C 1
ATOM 2647 O O . ALA A 1 331 ? 9.179 46.147 -14.767 1 22.86 473 ALA G O 1
ATOM 2649 N N . GLU A 1 332 ? 8.174 47.691 -13.466 1 22.37 474 GLU G N 1
ATOM 2650 C CA . GLU A 1 332 ? 9.196 47.673 -12.418 1 16.04 474 GLU G CA 1
ATOM 2651 C C . GLU A 1 332 ? 8.945 46.456 -11.532 1 19.36 474 GLU G C 1
ATOM 2652 O O . GLU A 1 332 ? 8.355 46.536 -10.452 1 22.2 474 GLU G O 1
ATOM 2658 N N . VAL A 1 333 ? 9.413 45.303 -12.011 1 14.63 475 VAL G N 1
ATOM 2659 C CA . VAL A 1 333 ? 9.163 44.038 -11.322 1 18.48 475 VAL G CA 1
ATOM 2660 C C . VAL A 1 333 ? 9.597 44.113 -9.864 1 15.86 475 VAL G C 1
ATOM 2661 O O . VAL A 1 333 ? 8.952 43.54 -8.978 1 19.53 475 VAL G O 1
ATOM 2665 N N . ALA A 1 334 ? 10.686 44.836 -9.588 1 16.34 476 ALA G N 1
ATOM 2666 C CA . ALA A 1 334 ? 11.265 44.832 -8.25 1 14.56 476 ALA G CA 1
ATOM 2667 C C . ALA A 1 334 ? 10.334 45.409 -7.193 1 19.8 476 ALA G C 1
ATOM 2668 O O . ALA A 1 334 ? 10.508 45.102 -6.008 1 16.65 476 ALA G O 1
ATOM 2670 N N . GLU A 1 335 ? 9.359 46.241 -7.578 1 12.87 477 GLU G N 1
ATOM 2671 C CA . GLU A 1 335 ? 8.473 46.83 -6.578 1 13.62 477 GLU G CA 1
ATOM 2672 C C . GLU A 1 335 ? 7.677 45.757 -5.846 1 12.71 477 GLU G C 1
ATOM 2673 O O . GLU A 1 335 ? 7.296 45.951 -4.687 1 24.96 477 GLU G O 1
ATOM 2679 N N . LEU A 1 336 ? 7.412 44.626 -6.506 1 12.51 478 LEU G N 1
ATOM 2680 C CA . LEU A 1 336 ? 6.697 43.532 -5.857 1 17.55 478 LEU G CA 1
ATOM 2681 C C . LEU A 1 336 ? 7.322 43.174 -4.514 1 16.3 478 LEU G C 1
ATOM 2682 O O . LEU A 1 336 ? 6.612 42.965 -3.524 1 20.77 478 LEU G O 1
ATOM 2687 N N . TYR A 1 337 ? 8.651 43.098 -4.46 1 15.35 479 TYR G N 1
ATOM 2688 C CA . TYR A 1 337 ? 9.356 42.636 -3.268 1 22.89 479 TYR G CA 1
ATOM 2689 C C . TYR A 1 337 ? 9.581 43.748 -2.261 1 24.86 479 TYR G C 1
ATOM 2690 O O . TYR A 1 337 ? 9.83 43.463 -1.083 1 20.24 479 TYR G O 1
ATOM 2699 N N . ARG A 1 338 ? 9.474 45.003 -2.695 1 13.25 480 ARG G N 1
ATOM 2700 C CA . ARG A 1 338 ? 9.435 46.114 -1.753 1 15.59 480 ARG G CA 1
ATOM 2701 C C . ARG A 1 338 ? 8.097 46.172 -1.029 1 16.05 480 ARG G C 1
ATOM 2702 O O . ARG A 1 338 ? 8.022 46.68 0.094 1 21.86 480 ARG G O 1
ATOM 2710 N N . LEU A 1 339 ? 7.035 45.657 -1.65 1 13.15 481 LEU G N 1
ATOM 2711 C CA . LEU A 1 339 ? 5.792 45.448 -0.917 1 18.5 481 LEU G CA 1
ATOM 2712 C C . LEU A 1 339 ? 5.907 44.256 0.027 1 20.11 481 LEU G C 1
ATOM 2713 O O . LEU A 1 339 ? 5.411 44.304 1.158 1 23.92 481 LEU G O 1
ATOM 2718 N N . GLU A 1 340 ? 6.568 43.181 -0.414 1 17.67 482 GLU G N 1
ATOM 2719 C CA . GLU A 1 340 ? 6.622 41.964 0.392 1 20.4 482 GLU G CA 1
ATOM 2720 C C . GLU A 1 340 ? 7.376 42.186 1.698 1 20.8 482 GLU G C 1
ATOM 2721 O O . GLU A 1 340 ? 6.972 41.669 2.747 1 22.69 482 GLU G O 1
ATOM 2727 N N . LEU A 1 341 ? 8.479 42.942 1.658 1 15.87 483 LEU G N 1
ATOM 2728 C CA . LEU A 1 341 ? 9.34 43.103 2.824 1 14.3 483 LEU G CA 1
ATOM 2729 C C . LEU A 1 341 ? 9.67 44.557 3.142 1 24.1 483 LEU G C 1
ATOM 2730 O O . LEU A 1 341 ? 10.554 44.808 3.972 1 21.29 483 LEU G O 1
ATOM 2735 N N . GLY A 1 342 ? 8.981 45.517 2.528 1 13.67 484 GLY G N 1
ATOM 2736 C CA . GLY A 1 342 ? 9.323 46.917 2.702 1 22.61 484 GLY G CA 1
ATOM 2737 C C . GLY A 1 342 ? 9.088 47.47 4.093 1 18.02 484 GLY G C 1
ATOM 2738 O O . GLY A 1 342 ? 9.502 48.603 4.362 1 20.24 484 GLY G O 1
ATOM 2739 N N . ASP A 1 343 ? 8.435 46.72 4.974 1 15.09 485 ASP G N 1
ATOM 2740 C CA . ASP A 1 343 ? 8.201 47.195 6.329 1 16.06 485 ASP G CA 1
ATOM 2741 C C . ASP A 1 343 ? 9.278 46.748 7.308 1 19.3 485 ASP G C 1
ATOM 2742 O O . ASP A 1 343 ? 9.166 47.048 8.5 1 24.05 485 ASP G O 1
ATOM 2747 N N . TYR A 1 344 ? 10.32 46.065 6.841 1 20.62 486 TYR G N 1
ATOM 2748 C CA . TYR A 1 344 ? 11.407 45.619 7.699 1 25.12 486 TYR G CA 1
ATOM 2749 C C . TYR A 1 344 ? 12.569 46.603 7.671 1 25.55 486 TYR G C 1
ATOM 2750 O O . TYR A 1 344 ? 12.739 47.382 6.73 1 24.48 486 TYR G O 1
ATOM 2759 N N . LYS A 1 345 ? 13.372 46.557 8.731 1 20.12 487 LYS G N 1
ATOM 2760 C CA . LYS A 1 345 ? 14.653 47.246 8.772 1 20.96 487 LYS G CA 1
ATOM 2761 C C . LYS A 1 345 ? 15.659 46.375 9.509 1 23.22 487 LYS G C 1
ATOM 2762 O O . LYS A 1 345 ? 15.351 45.818 10.566 1 30.04 487 LYS G O 1
ATOM 2768 N N . LEU A 1 346 ? 16.86 46.263 8.95 1 26.99 488 LEU G N 1
ATOM 2769 C CA . LEU A 1 346 ? 17.934 45.495 9.568 1 24.07 488 LEU G CA 1
ATOM 2770 C C . LEU A 1 346 ? 18.748 46.408 10.476 1 25.67 488 LEU G C 1
ATOM 2771 O O . LEU A 1 346 ? 19.175 47.488 10.056 1 34.84 488 LEU G O 1
ATOM 2776 N N . VAL A 1 347 ? 18.949 45.979 11.722 1 27.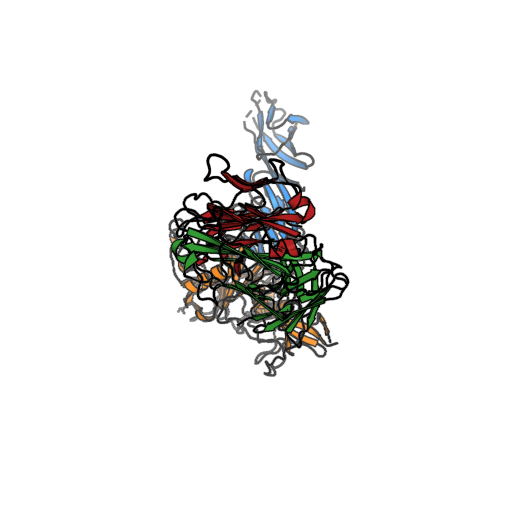08 489 VAL G N 1
ATOM 2777 C CA . VAL A 1 347 ? 19.679 46.764 12.707 1 30.29 489 VAL G CA 1
ATOM 2778 C C . VAL A 1 347 ? 20.681 45.87 13.421 1 34.19 489 VAL G C 1
ATOM 2779 O O . VAL A 1 347 ? 20.494 44.654 13.536 1 38.6 489 VAL G O 1
ATOM 2783 N N . GLU A 1 348 ? 21.751 46.488 13.91 1 38.3 490 GLU G N 1
ATOM 2784 C CA . GLU A 1 348 ? 22.831 45.79 14.594 1 43.78 490 GLU G CA 1
ATOM 2785 C C . GLU A 1 348 ? 22.615 45.916 16.095 1 47.3 490 GLU G C 1
ATOM 2786 O O . GLU A 1 348 ? 22.783 46.999 16.66 1 65.4 490 GLU G O 1
ATOM 2792 N N . ILE A 1 349 ? 22.251 44.807 16.741 1 49.15 491 ILE G N 1
ATOM 2793 C CA . ILE A 1 349 ? 22.051 44.796 18.185 1 50.6 491 ILE G CA 1
ATOM 2794 C C . ILE A 1 349 ? 23.393 45.1 18.836 1 62.99 491 ILE G C 1
ATOM 2795 O O . ILE A 1 349 ? 24.261 44.223 18.925 1 82.73 491 ILE G O 1
ATOM 2800 N N . THR A 1 350 ? 23.579 46.331 19.291 1 72.41 492 THR G N 1
ATOM 2801 C CA . THR A 1 350 ? 24.825 46.695 19.953 1 92.57 492 THR G CA 1
ATOM 2802 C C . THR A 1 350 ? 24.61 47.786 20.995 1 84.1 492 THR G C 1
ATOM 2803 O O . THR A 1 350 ? 25.434 47.965 21.89 1 82.66 492 THR G O 1
ATOM 2807 N N . LYS B 2 1 ? 21.928 77.202 -20.89 1 86.22 1 LYS C N 1
ATOM 2808 C CA . LYS B 2 1 ? 21.245 75.915 -21.212 1 91.87 1 LYS C CA 1
ATOM 2809 C C . LYS B 2 1 ? 21.931 75.24 -22.393 1 90.53 1 LYS C C 1
ATOM 2810 O O . LYS B 2 1 ? 22.352 75.91 -23.338 1 100.39 1 LYS C O 1
ATOM 2816 N N . LYS B 2 2 ? 22.053 73.916 -22.338 1 69.23 2 LYS C N 1
ATOM 2817 C CA . LYS B 2 2 ? 22.661 73.193 -23.445 1 57.28 2 LYS C CA 1
ATOM 2818 C C . LYS B 2 2 ? 21.759 73.272 -24.669 1 60.91 2 LYS C C 1
ATOM 2819 O O . LYS B 2 2 ? 20.529 73.248 -24.557 1 59.42 2 LYS C O 1
ATOM 2825 N N . VAL B 2 3 ? 22.376 73.378 -25.842 1 58.03 3 VAL C N 1
ATOM 2826 C CA . VAL B 2 3 ? 21.66 73.461 -27.107 1 48.8 3 VAL C CA 1
ATOM 2827 C C . VAL B 2 3 ? 22.259 72.447 -28.068 1 49.67 3 VAL C C 1
ATOM 2828 O O . VAL B 2 3 ? 23.484 72.3 -28.149 1 52.56 3 VAL C O 1
ATOM 2832 N N . VAL B 2 4 ? 21.394 71.744 -28.791 1 44.87 4 VAL C N 1
ATOM 2833 C CA . VAL B 2 4 ? 21.804 70.764 -29.786 1 44.08 4 VAL C CA 1
ATOM 2834 C C . VAL B 2 4 ? 21.031 71.044 -31.065 1 52.77 4 VAL C C 1
ATOM 2835 O O . VAL B 2 4 ? 19.825 71.311 -31.027 1 50.3 4 VAL C O 1
ATOM 2839 N N . LEU B 2 5 ? 21.728 70.997 -32.195 1 54.49 5 LEU C N 1
ATOM 2840 C CA . LEU B 2 5 ? 21.139 71.274 -33.496 1 53.41 5 LEU C CA 1
ATOM 2841 C C . LEU B 2 5 ? 21.067 69.991 -34.312 1 56.42 5 LEU C C 1
ATOM 2842 O O . LEU B 2 5 ? 21.988 69.169 -34.278 1 48.77 5 LEU C O 1
ATOM 2847 N N . GLY B 2 6 ? 19.967 69.828 -35.047 1 54.5 6 GLY C N 1
ATOM 2848 C CA . GLY B 2 6 ? 19.787 68.672 -35.891 1 55.67 6 GLY C CA 1
ATOM 2849 C C . GLY B 2 6 ? 19.296 69.076 -37.267 1 60.7 6 GLY C C 1
ATOM 2850 O O . GLY B 2 6 ? 18.725 70.149 -37.463 1 55.05 6 GLY C O 1
ATOM 2851 N N . LYS B 2 7 ? 19.537 68.188 -38.225 1 59.24 7 LYS C N 1
ATOM 2852 C CA . LYS B 2 7 ? 19.12 68.385 -39.605 1 51.9 7 LYS C CA 1
ATOM 2853 C C . LYS B 2 7 ? 17.819 67.636 -39.865 1 51.4 7 LYS C C 1
ATOM 2854 O O . LYS B 2 7 ? 17.653 66.488 -39.441 1 56.84 7 LYS C O 1
ATOM 2860 N N . LYS B 2 8 ? 16.896 68.301 -40.556 1 49.75 8 LYS C N 1
ATOM 2861 C CA . LYS B 2 8 ? 15.6 67.709 -40.858 1 49.79 8 LYS C CA 1
ATOM 2862 C C . LYS B 2 8 ? 15.773 66.364 -41.548 1 61.27 8 LYS C C 1
ATOM 2863 O O . LYS B 2 8 ? 16.646 66.192 -42.404 1 61.85 8 LYS C O 1
ATOM 2869 N N . GLY B 2 9 ? 14.936 65.404 -41.16 1 61.12 9 GLY C N 1
ATOM 2870 C CA . GLY B 2 9 ? 15.018 64.056 -41.679 1 52.83 9 GLY C CA 1
ATOM 2871 C C . GLY B 2 9 ? 16.212 63.256 -41.21 1 55.58 9 GLY C C 1
ATOM 2872 O O . GLY B 2 9 ? 16.359 62.1 -41.625 1 61.12 9 GLY C O 1
ATOM 2873 N N . ASP B 2 10 ? 17.067 63.823 -40.362 1 47.55 10 ASP C N 1
ATOM 2874 C CA . ASP B 2 10 ? 18.244 63.139 -39.863 1 51.35 10 ASP C CA 1
ATOM 2875 C C . ASP B 2 10 ? 17.983 62.59 -38.46 1 58.01 10 ASP C C 1
ATOM 2876 O O . ASP B 2 10 ? 16.869 62.667 -37.926 1 42.48 10 ASP C O 1
ATOM 2881 N N . THR B 2 11 ? 19.024 62.037 -37.846 1 49.08 11 THR C N 1
ATOM 2882 C CA . THR B 2 11 ? 18.941 61.428 -36.528 1 44.9 11 THR C CA 1
ATOM 2883 C C . THR B 2 11 ? 19.838 62.181 -35.556 1 53.55 11 THR C C 1
ATOM 2884 O O . THR B 2 11 ? 20.931 62.623 -35.921 1 58.87 11 THR C O 1
ATOM 2888 N N . VAL B 2 12 ? 19.367 62.325 -34.318 1 52.53 12 VAL C N 1
ATOM 2889 C CA . VAL B 2 12 ? 20.125 62.972 -33.255 1 49.7 12 VAL C CA 1
ATOM 2890 C C . VAL B 2 12 ? 20.032 62.117 -32 1 47.87 12 VAL C C 1
ATOM 2891 O O . VAL B 2 12 ? 19.043 61.411 -31.778 1 50.96 12 VAL C O 1
ATOM 2895 N N . GLU B 2 13 ? 21.072 62.186 -31.171 1 44.24 13 GLU C N 1
ATOM 2896 C CA . GLU B 2 13 ? 21.157 61.392 -29.946 1 43.06 13 GLU C CA 1
ATOM 2897 C C . GLU B 2 13 ? 21.465 62.32 -28.774 1 50.35 13 GLU C C 1
ATOM 2898 O O . GLU B 2 13 ? 22.626 62.667 -28.539 1 57.35 13 GLU C O 1
ATOM 2904 N N . LEU B 2 14 ? 20.426 62.716 -28.041 1 51.23 14 LEU C N 1
ATOM 2905 C CA . LEU B 2 14 ? 20.603 63.485 -26.818 1 40.3 14 LEU C CA 1
ATOM 2906 C C . LEU B 2 14 ? 21.055 62.568 -25.688 1 37.98 14 LEU C C 1
ATOM 2907 O O . LEU B 2 14 ? 20.654 61.403 -25.608 1 43.72 14 LEU C O 1
ATOM 2912 N N . THR B 2 15 ? 21.884 63.108 -24.801 1 39.57 15 THR C N 1
ATOM 2913 C CA . THR B 2 15 ? 22.541 62.314 -23.777 1 43.23 15 THR C CA 1
ATOM 2914 C C . THR B 2 15 ? 22.152 62.797 -22.387 1 47.06 15 THR C C 1
ATOM 2915 O O . THR B 2 15 ? 21.77 63.952 -22.186 1 47.8 15 THR C O 1
ATOM 2919 N N . CYS B 2 16 ? 22.262 61.883 -21.426 1 50.26 16 CYS C N 1
ATOM 2920 C CA . CYS B 2 16 ? 21.927 62.162 -20.039 1 57.49 16 CYS C CA 1
ATOM 2921 C C . CYS B 2 16 ? 22.84 61.333 -19.15 1 65.22 16 CYS C C 1
ATOM 2922 O O . CYS B 2 16 ? 23.066 60.15 -19.418 1 60.02 16 CYS C O 1
ATOM 2925 N N . ASN B 2 17 ? 23.364 61.96 -18.099 1 68.36 17 ASN C N 1
ATOM 2926 C CA . ASN B 2 17 ? 24.283 61.29 -17.182 1 69.23 17 ASN C CA 1
ATOM 2927 C C . ASN B 2 17 ? 23.475 60.393 -16.256 1 76.27 17 ASN C C 1
ATOM 2928 O O . ASN B 2 17 ? 22.922 60.851 -15.252 1 69.23 17 ASN C O 1
ATOM 2933 N N . ALA B 2 18 ? 23.414 59.102 -16.588 1 88.06 18 ALA C N 1
ATOM 2934 C CA . ALA B 2 18 ? 22.602 58.14 -15.839 1 83.86 18 ALA C CA 1
ATOM 2935 C C . ALA B 2 18 ? 23.454 57.486 -14.75 1 89.49 18 ALA C C 1
ATOM 2936 O O . ALA B 2 18 ? 23.79 56.301 -14.791 1 79.88 18 ALA C O 1
ATOM 2938 N N . SER B 2 19 ? 23.795 58.295 -13.748 1 99.67 19 SER C N 1
ATOM 2939 C CA . SER B 2 19 ? 24.63 57.87 -12.629 1 106.64 19 SER C CA 1
ATOM 2940 C C . SER B 2 19 ? 23.862 58.103 -11.335 1 114.31 19 SER C C 1
ATOM 2941 O O . SER B 2 19 ? 23.67 59.251 -10.919 1 117.71 19 SER C O 1
ATOM 2944 N N . GLN B 2 20 ? 23.424 57.019 -10.702 1 119.11 20 GLN C N 1
ATOM 2945 C CA . GLN B 2 20 ? 22.687 57.086 -9.443 1 123.43 20 GLN C CA 1
ATOM 2946 C C . GLN B 2 20 ? 22.495 55.655 -8.949 1 113.92 20 GLN C C 1
ATOM 2947 O O . GLN B 2 20 ? 22.875 54.691 -9.621 1 112.6 20 GLN C O 1
ATOM 2953 N N . LYS B 2 21 ? 21.903 55.525 -7.761 1 102.09 21 LYS C N 1
ATOM 2954 C CA . LYS B 2 21 ? 21.656 54.214 -7.171 1 91.85 21 LYS C CA 1
ATOM 2955 C C . LYS B 2 21 ? 20.922 53.319 -8.16 1 89.83 21 LYS C C 1
ATOM 2956 O O . LYS B 2 21 ? 20.28 53.813 -9.092 1 93.24 21 LYS C O 1
ATOM 2962 N N . LYS B 2 22 ? 21.017 52.005 -7.979 1 85.87 22 LYS C N 1
ATOM 2963 C CA . LYS B 2 22 ? 20.249 51.096 -8.815 1 82.58 22 LYS C CA 1
ATOM 2964 C C . LYS B 2 22 ? 18.764 51.222 -8.485 1 74.21 22 LYS C C 1
ATOM 2965 O O . LYS B 2 22 ? 18.376 51.623 -7.384 1 80.84 22 LYS C O 1
ATOM 2971 N N . ASN B 2 23 ? 17.906 50.816 -9.413 1 69.99 23 ASN C N 1
ATOM 2972 C CA . ASN B 2 23 ? 16.442 51.079 -9.33 1 79.77 23 ASN C CA 1
ATOM 2973 C C . ASN B 2 23 ? 16.164 52.541 -8.995 1 65.93 23 ASN C C 1
ATOM 2974 O O . ASN B 2 23 ? 15.504 52.809 -7.995 1 78.19 23 ASN C O 1
ATOM 2979 N N . THR B 2 24 ? 16.678 53.431 -9.823 1 49.98 24 THR C N 1
ATOM 2980 C CA . THR B 2 24 ? 16.198 54.802 -9.905 1 40.81 24 THR C CA 1
ATOM 2981 C C . THR B 2 24 ? 15.665 55.005 -11.314 1 37.72 24 THR C C 1
ATOM 2982 O O . THR B 2 24 ? 16.365 54.724 -12.293 1 52.02 24 THR C O 1
ATOM 2986 N N . GLN B 2 25 ? 14.426 55.467 -11.419 1 28.34 25 GLN C N 1
ATOM 2987 C CA . GLN B 2 25 ? 13.79 55.593 -12.721 1 26.34 25 GLN C CA 1
ATOM 2988 C C . GLN B 2 25 ? 14.191 56.907 -13.376 1 27.1 25 GLN C C 1
ATOM 2989 O O . GLN B 2 25 ? 14.142 57.969 -12.747 1 35.66 25 GLN C O 1
ATOM 2995 N N . PHE B 2 26 ? 14.611 56.825 -14.633 1 26.85 26 PHE C N 1
ATOM 2996 C CA . PHE B 2 26 ? 14.94 57.99 -15.437 1 26.93 26 PHE C CA 1
ATOM 2997 C C . PHE B 2 26 ? 13.82 58.255 -16.432 1 25.38 26 PHE C C 1
ATOM 2998 O O . PHE B 2 26 ? 13.112 57.337 -16.855 1 25.02 26 PHE C O 1
ATOM 3006 N N . HIS B 2 27 ? 13.67 59.522 -16.805 1 28.87 27 HIS C N 1
ATOM 3007 C CA . HIS B 2 27 ? 12.62 59.936 -17.72 1 29.53 27 HIS C CA 1
ATOM 3008 C C . HIS B 2 27 ? 13.163 60.974 -18.686 1 30.62 27 HIS C C 1
ATOM 3009 O O . HIS B 2 27 ? 13.957 61.835 -18.301 1 40.03 27 HIS C O 1
ATOM 3016 N N . TRP B 2 28 ? 12.727 60.884 -19.937 1 27.28 28 TRP C N 1
ATOM 3017 C CA . TRP B 2 28 ? 12.859 61.961 -20.908 1 26.24 28 TRP C CA 1
ATOM 3018 C C . TRP B 2 28 ? 11.468 62.538 -21.128 1 29.84 28 TRP C C 1
ATOM 3019 O O . TRP B 2 28 ? 10.543 61.809 -21.502 1 25.31 28 TRP C O 1
ATOM 3030 N N . LYS B 2 29 ? 11.318 63.834 -20.876 1 27.77 29 LYS C N 1
ATOM 3031 C CA . LYS B 2 29 ? 10.05 64.522 -21.049 1 28.45 29 LYS C CA 1
ATOM 3032 C C . LYS B 2 29 ? 10.263 65.717 -21.966 1 29.9 29 LYS C C 1
ATOM 3033 O O . LYS B 2 29 ? 11.384 66.199 -22.138 1 39.02 29 LYS C O 1
ATOM 3039 N N . ASN B 2 30 ? 9.174 66.192 -22.561 1 31.52 30 ASN C N 1
ATOM 3040 C CA . ASN B 2 30 ? 9.219 67.419 -23.337 1 41.78 30 ASN C CA 1
ATOM 3041 C C . ASN B 2 30 ? 8.853 68.599 -22.432 1 42.05 30 ASN C C 1
ATOM 3042 O O . ASN B 2 30 ? 8.655 68.448 -21.225 1 41.73 30 ASN C O 1
ATOM 3047 N N . SER B 2 31 ? 8.757 69.795 -23.023 1 46.36 31 SER C N 1
ATOM 3048 C CA . SER B 2 31 ? 8.528 70.994 -22.22 1 44.68 31 SER C CA 1
ATOM 3049 C C . SER B 2 31 ? 7.119 71.031 -21.646 1 50.43 31 SER C C 1
ATOM 3050 O O . SER B 2 31 ? 6.913 71.577 -20.555 1 62.46 31 SER C O 1
ATOM 3053 N N . ASN B 2 32 ? 6.143 70.47 -22.356 1 51.09 32 ASN C N 1
ATOM 3054 C CA . ASN B 2 32 ? 4.785 70.37 -21.829 1 52.27 32 ASN C CA 1
ATOM 3055 C C . ASN B 2 32 ? 4.644 69.293 -20.763 1 47.75 32 ASN C C 1
ATOM 3056 O O . ASN B 2 32 ? 3.521 69.024 -20.325 1 54.14 32 ASN C O 1
ATOM 3061 N N . GLN B 2 33 ? 5.748 68.668 -20.356 1 48.12 33 GLN C N 1
ATOM 3062 C CA . GLN B 2 33 ? 5.849 67.779 -19.202 1 47.39 33 GLN C CA 1
ATOM 3063 C C . GLN B 2 33 ? 5.296 66.384 -19.462 1 52.45 33 GLN C C 1
ATOM 3064 O O . GLN B 2 33 ? 5.159 65.603 -18.506 1 52.86 33 GLN C O 1
ATOM 3070 N N . ILE B 2 34 ? 4.988 66.027 -20.703 1 48.79 34 ILE C N 1
ATOM 3071 C CA . ILE B 2 34 ? 4.537 64.675 -21.008 1 52.76 34 ILE C CA 1
ATOM 3072 C C . ILE B 2 34 ? 5.752 63.814 -21.33 1 44.57 34 ILE C C 1
ATOM 3073 O O . ILE B 2 34 ? 6.722 64.273 -21.946 1 39.94 34 ILE C O 1
ATOM 3078 N N . LYS B 2 35 ? 5.69 62.556 -20.906 1 30.16 35 LYS C N 1
ATOM 3079 C CA A LYS B 2 35 ? 6.832 61.658 -20.982 0.5 29.36 35 LYS C CA 1
ATOM 3080 C CA B LYS B 2 35 ? 6.834 61.66 -20.983 0.5 29.35 35 LYS C CA 1
ATOM 3081 C C . LYS B 2 35 ? 7.003 61.101 -22.39 1 30.22 35 LYS C C 1
ATOM 3082 O O . LYS B 2 35 ? 6.033 60.886 -23.121 1 34.97 35 LYS C O 1
ATOM 3093 N N . ILE B 2 36 ? 8.263 60.867 -22.76 1 27.2 36 ILE C N 1
ATOM 3094 C CA . ILE B 2 36 ? 8.627 60.3 -24.053 1 24.54 36 ILE C CA 1
ATOM 3095 C C . ILE B 2 36 ? 9.29 58.94 -23.888 1 30.08 36 ILE C C 1
ATOM 3096 O O . ILE B 2 36 ? 8.895 57.961 -24.529 1 34.63 36 ILE C O 1
ATOM 3101 N N . LEU B 2 37 ? 10.309 58.861 -23.031 1 28.45 37 LEU C N 1
ATOM 3102 C CA . LEU B 2 37 ? 11.012 57.625 -22.732 1 22.43 37 LEU C CA 1
ATOM 3103 C C . LEU B 2 37 ? 11.186 57.495 -21.225 1 24.29 37 LEU C C 1
ATOM 3104 O O . LEU B 2 37 ? 11.15 58.483 -20.487 1 39.03 37 LEU C O 1
ATOM 3109 N N . GLY B 2 38 ? 11.391 56.262 -20.777 1 23.02 38 GLY C N 1
ATOM 3110 C CA . GLY B 2 38 ? 11.663 56.009 -19.375 1 21.47 38 GLY C CA 1
ATOM 3111 C C . GLY B 2 38 ? 12.273 54.641 -19.189 1 22.32 38 GLY C C 1
ATOM 3112 O O . GLY B 2 38 ? 12.185 53.774 -20.064 1 25.99 38 GLY C O 1
ATOM 3113 N N . ILE B 2 39 ? 12.904 54.457 -18.033 1 26.19 39 ILE C N 1
ATOM 3114 C CA . ILE B 2 39 ? 13.491 53.181 -17.646 1 21.96 39 ILE C CA 1
ATOM 3115 C C . ILE B 2 39 ? 12.709 52.633 -16.462 1 28.75 39 ILE C C 1
ATOM 3116 O O . ILE B 2 39 ? 12.448 53.356 -15.492 1 31.08 39 ILE C O 1
ATOM 3121 N N . GLN B 2 40 ? 12.347 51.356 -16.54 1 20.94 40 GLN C N 1
ATOM 3122 C CA . GLN B 2 40 ? 11.747 50.622 -15.429 1 25.56 40 GLN C CA 1
ATOM 3123 C C . GLN B 2 40 ? 12.501 49.304 -15.322 1 26.94 40 GLN C C 1
ATOM 3124 O O . GLN B 2 40 ? 12.39 48.449 -16.207 1 21.92 40 GLN C O 1
ATOM 3130 N N . GLY B 2 41 ? 13.271 49.146 -14.254 1 22.47 41 GLY C N 1
ATOM 3131 C CA . GLY B 2 41 ? 14.216 48.044 -14.202 1 23.63 41 GLY C CA 1
ATOM 3132 C C . GLY B 2 41 ? 15.167 48.155 -15.376 1 30.29 41 GLY C C 1
ATOM 3133 O O . GLY B 2 41 ? 15.831 49.18 -15.572 1 24.98 41 GLY C O 1
ATOM 3134 N N . SER B 2 42 ? 15.232 47.099 -16.188 1 24.48 42 SER C N 1
ATOM 3135 C CA . SER B 2 42 ? 16.013 47.105 -17.418 1 25.36 42 SER C CA 1
ATOM 3136 C C . SER B 2 42 ? 15.128 47.158 -18.661 1 24.24 42 SER C C 1
ATOM 3137 O O . SER B 2 42 ? 15.586 46.828 -19.759 1 25.17 42 SER C O 1
ATOM 3140 N N . PHE B 2 43 ? 13.874 47.582 -18.508 1 22.66 43 PHE C N 1
ATOM 3141 C CA . PHE B 2 43 ? 12.931 47.711 -19.61 1 26.85 43 PHE C CA 1
ATOM 3142 C C . PHE B 2 43 ? 12.879 49.156 -20.092 1 22.67 43 PHE C C 1
ATOM 3143 O O . PHE B 2 43 ? 13.121 50.093 -19.329 1 34.51 43 PHE C O 1
ATOM 3151 N N . LEU B 2 44 ? 12.549 49.328 -21.368 1 27.48 44 LEU C N 1
ATOM 3152 C CA . LEU B 2 44 ? 12.299 50.641 -21.945 1 23.13 44 LEU C CA 1
ATOM 3153 C C . LEU B 2 44 ? 10.797 50.879 -22.008 1 20.79 44 LEU C C 1
ATOM 3154 O O . LEU B 2 44 ? 10.051 50.032 -22.51 1 26.15 44 LEU C O 1
ATOM 3159 N N . THR B 2 45 ? 10.356 52.02 -21.49 1 20.31 45 THR C N 1
ATOM 3160 C CA . THR B 2 45 ? 8.976 52.456 -21.627 1 20.09 45 THR C CA 1
ATOM 3161 C C . THR B 2 45 ? 8.931 53.672 -22.543 1 25.24 45 THR C C 1
ATOM 3162 O O . THR B 2 45 ? 9.888 54.447 -22.62 1 32.88 45 THR C O 1
ATOM 3166 N N . LYS B 2 46 ? 7.819 53.816 -23.254 1 23.85 46 LYS C N 1
ATOM 3167 C CA . LYS B 2 46 ? 7.585 54.95 -24.135 1 22.06 46 LYS C CA 1
ATOM 3168 C C . LYS B 2 46 ? 6.249 55.575 -23.766 1 28.06 46 LYS C C 1
ATOM 3169 O O . LYS B 2 46 ? 5.294 54.868 -23.431 1 30.97 46 LYS C O 1
ATOM 3175 N N . GLY B 2 47 ? 6.184 56.898 -23.832 1 33.15 47 GLY C N 1
ATOM 3176 C CA . GLY B 2 47 ? 5.106 57.627 -23.214 1 34.2 47 GLY C CA 1
ATOM 3177 C C . GLY B 2 47 ? 3.939 57.898 -24.136 1 60.79 47 GLY C C 1
ATOM 3178 O O . GLY B 2 47 ? 3.846 57.365 -25.248 1 55.29 47 GLY C O 1
ATOM 3179 N N . PRO B 2 48 ? 3.009 58.738 -23.671 1 72.08 48 PRO C N 1
ATOM 3180 C CA . PRO B 2 48 ? 1.893 59.14 -24.539 1 69.49 48 PRO C CA 1
ATOM 3181 C C . PRO B 2 48 ? 2.341 59.96 -25.734 1 86.73 48 PRO C C 1
ATOM 3182 O O . PRO B 2 48 ? 1.699 59.899 -26.791 1 93.59 48 PRO C O 1
ATOM 3186 N N . SER B 2 49 ? 3.424 60.723 -25.596 1 77.97 49 SER C N 1
ATOM 3187 C CA . SER B 2 49 ? 3.921 61.552 -26.686 1 73.46 49 SER C CA 1
ATOM 3188 C C . SER B 2 49 ? 4.113 60.724 -27.949 1 65.2 49 SER C C 1
ATOM 3189 O O . SER B 2 49 ? 4.773 59.683 -27.931 1 76.73 49 SER C O 1
ATOM 3192 N N . LYS B 2 50 ? 3.535 61.197 -29.05 1 57.69 50 LYS C N 1
ATOM 3193 C CA . LYS B 2 50 ? 3.599 60.477 -30.317 1 68.01 50 LYS C CA 1
ATOM 3194 C C . LYS B 2 50 ? 4.925 60.692 -31.037 1 68.62 50 LYS C C 1
ATOM 3195 O O . LYS B 2 50 ? 5.131 60.124 -32.115 1 61.93 50 LYS C O 1
ATOM 3201 N N . LEU B 2 51 ? 5.819 61.503 -30.467 1 55.24 51 LEU C N 1
ATOM 3202 C CA . LEU B 2 51 ? 7.224 61.475 -30.852 1 45.48 51 LEU C CA 1
ATOM 3203 C C . LEU B 2 51 ? 7.893 60.174 -30.428 1 49.83 51 LEU C C 1
ATOM 3204 O O . LEU B 2 51 ? 8.951 59.829 -30.964 1 48.12 51 LEU C O 1
ATOM 3209 N N . SER B 2 52 ? 7.291 59.447 -29.482 1 41.03 52 SER C N 1
ATOM 3210 C CA . SER B 2 52 ? 7.897 58.224 -28.969 1 37.76 52 SER C CA 1
ATOM 3211 C C . SER B 2 52 ? 8.049 57.157 -30.043 1 34.51 52 SER C C 1
ATOM 3212 O O . SER B 2 52 ? 8.911 56.281 -29.922 1 47.94 52 SER C O 1
ATOM 3215 N N . ASP B 2 53 ? 7.214 57.196 -31.087 1 30.49 53 ASP C N 1
ATOM 3216 C CA . ASP B 2 53 ? 7.336 56.222 -32.166 1 42.04 53 ASP C CA 1
ATOM 3217 C C . ASP B 2 53 ? 8.681 56.341 -32.87 1 42.39 53 ASP C C 1
ATOM 3218 O O . ASP B 2 53 ? 9.213 55.343 -33.37 1 50.42 53 ASP C O 1
ATOM 3223 N N . ARG B 2 54 ? 9.247 57.545 -32.914 1 36.55 54 ARG C N 1
ATOM 3224 C CA . ARG B 2 54 ? 10.552 57.783 -33.512 1 36.18 54 ARG C CA 1
ATOM 3225 C C . ARG B 2 54 ? 11.651 57.934 -32.47 1 38.02 54 ARG C C 1
ATOM 3226 O O . ARG B 2 54 ? 12.777 58.303 -32.822 1 43.42 54 ARG C O 1
ATOM 3234 N N . ALA B 2 55 ? 11.355 57.654 -31.204 1 32.51 55 ALA C N 1
ATOM 3235 C CA . ALA B 2 55 ? 12.313 57.793 -30.119 1 30.26 55 ALA C CA 1
ATOM 3236 C C . ALA B 2 55 ? 12.756 56.425 -29.621 1 31.7 55 ALA C C 1
ATOM 3237 O O . ALA B 2 55 ? 11.978 55.467 -29.598 1 35.85 55 ALA C O 1
ATOM 3239 N N . ASP B 2 56 ? 14.017 56.35 -29.211 1 33.06 56 ASP C N 1
ATOM 3240 C CA . ASP B 2 56 ? 14.605 55.116 -28.711 1 28.06 56 ASP C CA 1
ATOM 3241 C C . ASP B 2 56 ? 15.775 55.492 -27.813 1 32.45 56 ASP C C 1
ATOM 3242 O O . ASP B 2 56 ? 16.188 56.653 -27.751 1 35.62 56 ASP C O 1
ATOM 3247 N N . SER B 2 57 ? 16.305 54.496 -27.111 1 30.39 57 SER C N 1
ATOM 3248 C CA . SER B 2 57 ? 17.477 54.682 -26.268 1 37.09 57 SER C CA 1
ATOM 3249 C C . SER B 2 57 ? 18.511 53.617 -26.606 1 44.17 57 SER C C 1
ATOM 3250 O O . SER B 2 57 ? 18.199 52.592 -27.217 1 56.65 57 SER C O 1
ATOM 3253 N N . ARG B 2 58 ? 19.757 53.875 -26.211 1 41.6 58 ARG C N 1
ATOM 3254 C CA . ARG B 2 58 ? 20.865 52.95 -26.446 1 48.15 58 ARG C CA 1
ATOM 3255 C C . ARG B 2 58 ? 21.062 52.133 -25.174 1 45.01 58 ARG C C 1
ATOM 3256 O O . ARG B 2 58 ? 21.674 52.599 -24.209 1 47.96 58 ARG C O 1
ATOM 3264 N N . LYS B 2 59 ? 20.542 50.904 -25.179 1 47.36 59 LYS C N 1
ATOM 3265 C CA . LYS B 2 59 ? 20.566 50.077 -23.98 1 43.4 59 LYS C CA 1
ATOM 3266 C C . LYS B 2 59 ? 21.964 49.587 -23.626 1 44.09 59 LYS C C 1
ATOM 3267 O O . LYS B 2 59 ? 22.219 49.28 -22.456 1 39.06 59 LYS C O 1
ATOM 3273 N N . SER B 2 60 ? 22.873 49.505 -24.6 1 50.05 60 SER C N 1
ATOM 3274 C CA . SER B 2 60 ? 24.218 49.022 -24.304 1 53.14 60 SER C CA 1
ATOM 3275 C C . SER B 2 60 ? 24.941 49.933 -23.32 1 65.06 60 SER C C 1
ATOM 3276 O O . SER B 2 60 ? 25.823 49.475 -22.586 1 73.98 60 SER C O 1
ATOM 3279 N N . LEU B 2 61 ? 24.58 51.213 -23.28 1 58.26 61 LEU C N 1
ATOM 3280 C CA . LEU B 2 61 ? 25.241 52.169 -22.403 1 53.07 61 LEU C CA 1
ATOM 3281 C C . LEU B 2 61 ? 24.541 52.344 -21.061 1 48.13 61 LEU C C 1
ATOM 3282 O O . LEU B 2 61 ? 25.007 53.14 -20.241 1 60.51 61 LEU C O 1
ATOM 3287 N N . TRP B 2 62 ? 23.436 51.638 -20.81 1 52.25 62 TRP C N 1
ATOM 3288 C CA . TRP B 2 62 ? 22.758 51.804 -19.529 1 52.51 62 TRP C CA 1
ATOM 3289 C C . TRP B 2 62 ? 23.628 51.33 -18.371 1 64.79 62 TRP C C 1
ATOM 3290 O O . TRP B 2 62 ? 23.471 51.809 -17.242 1 66.27 62 TRP C O 1
ATOM 3301 N N . ASP B 2 63 ? 24.547 50.392 -18.625 1 81.62 63 ASP C N 1
ATOM 3302 C CA . ASP B 2 63 ? 25.45 49.94 -17.571 1 87.11 63 ASP C CA 1
ATOM 3303 C C . ASP B 2 63 ? 26.51 50.994 -17.274 1 90.13 63 ASP C C 1
ATOM 3304 O O . ASP B 2 63 ? 26.785 51.301 -16.108 1 96.1 63 ASP C O 1
ATOM 3309 N N . GLN B 2 64 ? 27.114 51.566 -18.319 1 87.51 64 GLN C N 1
ATOM 3310 C CA . GLN B 2 64 ? 28.097 52.625 -18.127 1 87.08 64 GLN C CA 1
ATOM 3311 C C . GLN B 2 64 ? 27.496 53.887 -17.521 1 86.12 64 GLN C C 1
ATOM 3312 O O . GLN B 2 64 ? 28.251 54.781 -17.123 1 96.31 64 GLN C O 1
ATOM 3318 N N . GLY B 2 65 ? 26.17 53.988 -17.447 1 78.01 65 GLY C N 1
ATOM 3319 C CA . GLY B 2 65 ? 25.53 55.146 -16.854 1 80.05 65 GLY C CA 1
ATOM 3320 C C . GLY B 2 65 ? 25.18 56.228 -17.855 1 81.08 65 GLY C C 1
ATOM 3321 O O . GLY B 2 65 ? 25.6 57.38 -17.707 1 87.74 65 GLY C O 1
ATOM 3322 N N . GLN B 2 66 ? 24.404 55.873 -18.877 1 74.51 66 GLN C N 1
ATOM 3323 C CA . GLN B 2 66 ? 23.976 56.819 -19.899 1 68.03 66 GLN C CA 1
ATOM 3324 C C . GLN B 2 66 ? 22.56 56.464 -20.325 1 62.58 66 GLN C C 1
ATOM 3325 O O . GLN B 2 66 ? 22.276 55.301 -20.625 1 68.41 66 GLN C O 1
ATOM 3331 N N . PHE B 2 67 ? 21.678 57.46 -20.347 1 46.96 67 PHE C N 1
ATOM 3332 C CA . PHE B 2 67 ? 20.287 57.287 -20.76 1 34.92 67 PHE C CA 1
ATOM 3333 C C . PHE B 2 67 ? 20.049 58.194 -21.962 1 34.39 67 PHE C C 1
ATOM 3334 O O . PHE B 2 67 ? 19.576 59.325 -21.823 1 42.17 67 PHE C O 1
ATOM 3342 N N . SER B 2 68 ? 20.377 57.69 -23.144 1 31.92 68 SER C N 1
ATOM 3343 C CA . SER B 2 68 ? 20.25 58.47 -24.362 1 35.59 68 SER C CA 1
ATOM 3344 C C . SER B 2 68 ? 18.808 58.484 -24.848 1 37.72 68 SER C C 1
ATOM 3345 O O . SER B 2 68 ? 18.029 57.565 -24.583 1 41.07 68 SER C O 1
ATOM 3348 N N . MET B 2 69 ? 18.455 59.548 -25.564 1 33.97 69 MET C N 1
ATOM 3349 C CA . MET B 2 69 ? 17.226 59.59 -26.348 1 38.99 69 MET C CA 1
ATOM 3350 C C . MET B 2 69 ? 17.617 59.818 -27.801 1 38.9 69 MET C C 1
ATOM 3351 O O . MET B 2 69 ? 18.076 60.908 -28.162 1 40.78 69 MET C O 1
ATOM 3356 N N . ILE B 2 70 ? 17.44 58.792 -28.626 1 36.18 70 ILE C N 1
ATOM 3357 C CA . ILE B 2 70 ? 17.713 58.861 -30.055 1 37.88 70 ILE C CA 1
ATOM 3358 C C . ILE B 2 70 ? 16.402 59.142 -30.771 1 41.67 70 ILE C C 1
ATOM 3359 O O . ILE B 2 70 ? 15.413 58.427 -30.569 1 53.41 70 ILE C O 1
ATOM 3364 N N . ILE B 2 71 ? 16.391 60.173 -31.612 1 37.61 71 ILE C N 1
ATOM 3365 C CA . ILE B 2 71 ? 15.222 60.54 -32.401 1 40.7 71 ILE C CA 1
ATOM 3366 C C . ILE B 2 71 ? 15.585 60.422 -33.875 1 44.1 71 ILE C C 1
ATOM 3367 O O . ILE B 2 71 ? 16.56 61.032 -34.329 1 45.21 71 ILE C O 1
ATOM 3372 N N . LYS B 2 72 ? 14.799 59.645 -34.614 1 44.82 72 LYS C N 1
ATOM 3373 C CA . LYS B 2 72 ? 15.005 59.423 -36.038 1 45.88 72 LYS C CA 1
ATOM 3374 C C . LYS B 2 72 ? 14.056 60.293 -36.856 1 47.24 72 LYS C C 1
ATOM 3375 O O . LYS B 2 72 ? 13.053 60.806 -36.352 1 45.22 72 LYS C O 1
ATOM 3381 N N . ASN B 2 73 ? 14.384 60.444 -38.139 1 49.91 73 ASN C N 1
ATOM 3382 C CA . ASN B 2 73 ? 13.555 61.184 -39.091 1 58.32 73 ASN C CA 1
ATOM 3383 C C . ASN B 2 73 ? 13.08 62.503 -38.482 1 53.33 73 ASN C C 1
ATOM 3384 O O . ASN B 2 73 ? 11.886 62.766 -38.329 1 62.63 73 ASN C O 1
ATOM 3389 N N . LEU B 2 74 ? 14.053 63.338 -38.131 1 47.84 74 LEU C N 1
ATOM 3390 C CA . LEU B 2 74 ? 13.756 64.564 -37.405 1 41.72 74 LEU C CA 1
ATOM 3391 C C . LEU B 2 74 ? 12.807 65.458 -38.189 1 48.42 74 LEU C C 1
ATOM 3392 O O . LEU B 2 74 ? 12.941 65.628 -39.404 1 55.44 74 LEU C O 1
ATOM 3397 N N . LYS B 2 75 ? 11.844 66.035 -37.476 1 44.99 75 LYS C N 1
ATOM 3398 C CA . LYS B 2 75 ? 10.916 67.011 -38.022 1 44.83 75 LYS C CA 1
ATOM 3399 C C . LYS B 2 75 ? 11.167 68.365 -37.371 1 51.6 75 LYS C C 1
ATOM 3400 O O . LYS B 2 75 ? 11.643 68.445 -36.235 1 52.54 75 LYS C O 1
ATOM 3406 N N . ILE B 2 76 ? 10.846 69.434 -38.103 1 60.26 76 ILE C N 1
ATOM 3407 C CA . ILE B 2 76 ? 11.038 70.776 -37.563 1 53.5 76 ILE C CA 1
ATOM 3408 C C . ILE B 2 76 ? 10.282 70.934 -36.251 1 50.18 76 ILE C C 1
ATOM 3409 O O . ILE B 2 76 ? 10.727 71.656 -35.35 1 52.62 76 ILE C O 1
ATOM 3414 N N . GLU B 2 77 ? 9.135 70.262 -36.117 1 49.6 77 GLU C N 1
ATOM 3415 C CA . GLU B 2 77 ? 8.321 70.4 -34.916 1 56.37 77 GLU C CA 1
ATOM 3416 C C . GLU B 2 77 ? 8.918 69.677 -33.715 1 50.79 77 GLU C C 1
ATOM 3417 O O . GLU B 2 77 ? 8.497 69.935 -32.582 1 46.86 77 GLU C O 1
ATOM 3423 N N . ASP B 2 78 ? 9.875 68.773 -33.93 1 48.11 78 ASP C N 1
ATOM 3424 C CA . ASP B 2 78 ? 10.566 68.152 -32.807 1 39.88 78 ASP C CA 1
ATOM 3425 C C . ASP B 2 78 ? 11.424 69.146 -32.034 1 41.83 78 ASP C C 1
ATOM 3426 O O . ASP B 2 78 ? 11.894 68.811 -30.942 1 47.97 78 ASP C O 1
ATOM 3431 N N . SER B 2 79 ? 11.636 70.347 -32.568 1 40.58 79 SER C N 1
ATOM 3432 C CA . SER B 2 79 ? 12.359 71.384 -31.842 1 43.95 79 SER C CA 1
ATOM 3433 C C . SER B 2 79 ? 11.628 71.726 -30.551 1 46.85 79 SER C C 1
ATOM 3434 O O . SER B 2 79 ? 10.458 72.119 -30.575 1 50.82 79 SER C O 1
ATOM 3437 N N . ASP B 2 80 ? 12.322 71.591 -29.426 1 39.77 80 ASP C N 1
ATOM 3438 C CA . ASP B 2 80 ? 11.708 71.779 -28.117 1 39.62 80 ASP C CA 1
ATOM 3439 C C . ASP B 2 80 ? 12.819 71.747 -27.076 1 39.26 80 ASP C C 1
ATOM 3440 O O . ASP B 2 80 ? 13.978 71.462 -27.386 1 40.2 80 ASP C O 1
ATOM 3445 N N . THR B 2 81 ? 12.454 72.057 -25.835 1 41.76 81 THR C N 1
ATOM 3446 C CA . THR B 2 81 ? 13.342 71.883 -24.691 1 43.14 81 THR C CA 1
ATOM 3447 C C . THR B 2 81 ? 12.977 70.569 -24.007 1 47.25 81 THR C C 1
ATOM 3448 O O . THR B 2 81 ? 11.894 70.446 -23.424 1 51.52 81 THR C O 1
ATOM 3452 N N . TYR B 2 82 ? 13.876 69.594 -24.079 1 35.94 82 TYR C N 1
ATOM 3453 C CA . TYR B 2 82 ? 13.653 68.276 -23.504 1 33.93 82 TYR C CA 1
ATOM 3454 C C . TYR B 2 82 ? 14.375 68.159 -22.169 1 38.81 82 TYR C C 1
ATOM 3455 O O . TYR B 2 82 ? 15.403 68.8 -21.938 1 47.73 82 TYR C O 1
ATOM 3464 N N . ILE B 2 83 ? 13.819 67.332 -21.287 1 40.48 83 ILE C N 1
ATOM 3465 C CA . ILE B 2 83 ? 14.217 67.283 -19.886 1 37.02 83 ILE C CA 1
ATOM 3466 C C . ILE B 2 83 ? 14.525 65.839 -19.517 1 34.06 83 ILE C C 1
ATOM 3467 O O . ILE B 2 83 ? 13.7 64.948 -19.745 1 32.58 83 ILE C O 1
ATOM 3472 N N . CYS B 2 84 ? 15.709 65.609 -18.952 1 39.2 84 CYS C N 1
ATOM 3473 C CA . CYS B 2 84 ? 16.069 64.316 -18.378 1 36.89 84 CYS C CA 1
ATOM 3474 C C . CYS B 2 84 ? 15.906 64.431 -16.866 1 41.23 84 CYS C C 1
ATOM 3475 O O . CYS B 2 84 ? 16.627 65.194 -16.215 1 50.52 84 CYS C O 1
ATOM 3478 N N . GLU B 2 85 ? 14.96 63.677 -16.314 1 41.53 85 GLU C N 1
ATOM 3479 C CA . GLU B 2 85 ? 14.542 63.818 -14.927 1 37.6 85 GLU C CA 1
ATOM 3480 C C . GLU B 2 85 ? 14.78 62.524 -14.162 1 33.35 85 GLU C C 1
ATOM 3481 O O . GLU B 2 85 ? 14.607 61.428 -14.702 1 35.14 85 GLU C O 1
ATOM 3487 N N . VAL B 2 86 ? 15.179 62.661 -12.899 1 46.61 86 VAL C N 1
ATOM 3488 C CA . VAL B 2 86 ? 15.318 61.522 -11.998 1 41.2 86 VAL C CA 1
ATOM 3489 C C . VAL B 2 86 ? 15.105 62.012 -10.571 1 37.33 86 VAL C C 1
ATOM 3490 O O . VAL B 2 86 ? 15.926 62.759 -10.028 1 45.92 86 VAL C O 1
ATOM 3494 N N . GLU B 2 87 ? 13.994 61.603 -9.964 1 36.53 87 GLU C N 1
ATOM 3495 C CA . GLU B 2 87 ? 13.641 61.989 -8.598 1 39.08 87 GLU C CA 1
ATOM 3496 C C . GLU B 2 87 ? 13.877 63.481 -8.366 1 46.05 87 GLU C C 1
ATOM 3497 O O . GLU B 2 87 ? 14.536 63.9 -7.412 1 59.04 87 GLU C O 1
ATOM 3503 N N . ASN B 2 88 ? 13.326 64.29 -9.271 1 51.16 88 ASN C N 1
ATOM 3504 C CA . ASN B 2 88 ? 13.321 65.749 -9.158 1 75.87 88 ASN C CA 1
ATOM 3505 C C . ASN B 2 88 ? 14.715 66.36 -9.303 1 73.83 88 ASN C C 1
ATOM 3506 O O . ASN B 2 88 ? 14.978 67.443 -8.773 1 72.5 88 ASN C O 1
ATOM 3511 N N . LYS B 2 89 ? 15.619 65.689 -10.014 1 67.16 89 LYS C N 1
ATOM 3512 C CA . LYS B 2 89 ? 16.904 66.265 -10.412 1 53.48 89 LYS C CA 1
ATOM 3513 C C . LYS B 2 89 ? 16.882 66.375 -11.934 1 52.47 89 LYS C C 1
ATOM 3514 O O . LYS B 2 89 ? 17.111 65.39 -12.642 1 53.46 89 LYS C O 1
ATOM 3520 N N . LYS B 2 90 ? 16.602 67.576 -12.43 1 58.62 90 LYS C N 1
ATOM 3521 C CA . LYS B 2 90 ? 16.37 67.808 -13.846 1 44 90 LYS C CA 1
ATOM 3522 C C . LYS B 2 90 ? 17.607 68.38 -14.525 1 47.35 90 LYS C C 1
ATOM 3523 O O . LYS B 2 90 ? 18.395 69.11 -13.919 1 60.1 90 LYS C O 1
ATOM 3529 N N . GLU B 2 91 ? 17.763 68.035 -15.802 1 52.12 91 GLU C N 1
ATOM 3530 C CA . GLU B 2 91 ? 18.792 68.602 -16.667 1 49.85 91 GLU C CA 1
ATOM 3531 C C . GLU B 2 91 ? 18.173 68.789 -18.043 1 51.48 91 GLU C C 1
ATOM 3532 O O . GLU B 2 91 ? 17.741 67.813 -18.664 1 50.78 91 GLU C O 1
ATOM 3538 N N . GLU B 2 92 ? 18.117 70.03 -18.513 1 48.97 92 GLU C N 1
ATOM 3539 C CA . GLU B 2 92 ? 17.426 70.362 -19.749 1 43.83 92 GLU C CA 1
ATOM 3540 C C . GLU B 2 92 ? 18.391 70.399 -20.929 1 50.8 92 GLU C C 1
ATOM 3541 O O . GLU B 2 92 ? 19.611 70.47 -20.769 1 56.12 92 GLU C O 1
ATOM 3547 N N . VAL B 2 93 ? 17.813 70.354 -22.129 1 50.36 93 VAL C N 1
ATOM 3548 C CA . VAL B 2 93 ? 18.56 70.478 -23.376 1 48.18 93 VAL C CA 1
ATOM 3549 C C . VAL B 2 93 ? 17.598 70.938 -24.464 1 41.21 93 VAL C C 1
ATOM 3550 O O . VAL B 2 93 ? 16.53 70.344 -24.651 1 38.37 93 VAL C O 1
ATOM 3554 N N . GLU B 2 94 ? 17.962 71.992 -25.186 1 42.01 94 GLU C N 1
ATOM 3555 C CA . GLU B 2 94 ? 17.116 72.548 -26.234 1 42.13 94 GLU C CA 1
ATOM 3556 C C . GLU B 2 94 ? 17.551 71.973 -27.576 1 41.41 94 GLU C C 1
ATOM 3557 O O . GLU B 2 94 ? 18.716 72.105 -27.965 1 51.73 94 GLU C O 1
ATOM 3563 N N . LEU B 2 95 ? 16.619 71.331 -28.27 1 45.17 95 LEU C N 1
ATOM 3564 C CA . LEU B 2 95 ? 16.861 70.792 -29.6 1 42.67 95 LEU C CA 1
ATOM 3565 C C . LEU B 2 95 ? 16.254 71.732 -30.632 1 45.61 95 LEU C C 1
ATOM 3566 O O . LEU B 2 95 ? 15.1 72.15 -30.494 1 47.37 95 LEU C O 1
ATOM 3571 N N . LEU B 2 96 ? 17.035 72.067 -31.657 1 44.56 96 LEU C N 1
ATOM 3572 C CA . LEU B 2 96 ? 16.581 72.909 -32.756 1 44.31 96 LEU C CA 1
ATOM 3573 C C . LEU B 2 96 ? 16.869 72.186 -34.061 1 45.18 96 LEU C C 1
ATOM 3574 O O . LEU B 2 96 ? 17.996 71.732 -34.286 1 47.15 96 LEU C O 1
ATOM 3579 N N . VAL B 2 97 ? 15.853 72.072 -34.911 1 44.84 97 VAL C N 1
ATOM 3580 C CA . VAL B 2 97 ? 15.94 71.333 -36.165 1 46.4 97 VAL C CA 1
ATOM 3581 C C . VAL B 2 97 ? 15.762 72.319 -37.309 1 48.01 97 VAL C C 1
ATOM 3582 O O . VAL B 2 97 ? 14.793 73.086 -37.327 1 54.35 97 VAL C O 1
ATOM 3586 N N . PHE B 2 98 ? 16.696 72.298 -38.257 1 55.45 98 PHE C N 1
ATOM 3587 C CA . PHE B 2 98 ? 16.648 73.169 -39.418 1 56.61 98 PHE C CA 1
ATOM 3588 C C . PHE B 2 98 ? 16.655 72.345 -40.698 1 60.15 98 PHE C C 1
ATOM 3589 O O . PHE B 2 98 ? 17.155 71.216 -40.731 1 59.51 98 PHE C O 1
ATOM 3597 N N . GLY B 2 99 ? 16.101 72.927 -41.747 1 68.64 99 GLY C N 1
ATOM 3598 C CA . GLY B 2 99 ? 16.192 72.351 -43.081 1 62.37 99 GLY C CA 1
ATOM 3599 C C . GLY B 2 99 ? 16.593 73.409 -44.073 1 70.6 99 GLY C C 1
ATOM 3600 O O . GLY B 2 99 ? 16.18 74.567 -43.973 1 68.86 99 GLY C O 1
ATOM 3601 N N . LEU B 2 100 ? 17.419 73.015 -45.042 1 74.65 100 LEU C N 1
ATOM 3602 C CA . LEU B 2 100 ? 17.946 73.922 -46.059 1 73.48 100 LEU C CA 1
ATOM 3603 C C . LEU B 2 100 ? 17.566 73.36 -47.426 1 77.67 100 LEU C C 1
ATOM 3604 O O . LEU B 2 100 ? 18.214 72.438 -47.931 1 71.07 100 LEU C O 1
ATOM 3609 N N . THR B 2 101 ? 16.517 73.923 -48.019 1 93.02 101 THR C N 1
ATOM 3610 C CA . THR B 2 101 ? 15.982 73.438 -49.278 1 97.09 101 THR C CA 1
ATOM 3611 C C . THR B 2 101 ? 16.577 74.231 -50.441 1 101.04 101 THR C C 1
ATOM 3612 O O . THR B 2 101 ? 17.556 74.966 -50.291 1 105.28 101 THR C O 1
ATOM 3616 N N . ALA B 2 102 ? 15.981 74.082 -51.618 1 97.32 102 ALA C N 1
ATOM 3617 C CA . ALA B 2 102 ? 16.348 74.853 -52.797 1 94.22 102 ALA C CA 1
ATOM 3618 C C . ALA B 2 102 ? 15.111 74.928 -53.689 1 95.55 102 ALA C C 1
ATOM 3619 O O . ALA B 2 102 ? 13.984 74.739 -53.22 1 104.28 102 ALA C O 1
ATOM 3621 N N . ASN B 2 103 ? 15.315 75.201 -54.973 1 97 103 ASN C N 1
ATOM 3622 C CA . ASN B 2 103 ? 14.222 75.154 -55.94 1 111.99 103 ASN C CA 1
ATOM 3623 C C . ASN B 2 103 ? 14.701 74.52 -57.244 1 112.62 103 ASN C C 1
ATOM 3624 O O . ASN B 2 103 ? 14.992 73.324 -57.293 1 107.15 103 ASN C O 1
ATOM 3629 N N . GLY B 2 111 ? 21.94 81.864 -65.734 1 106.76 111 GLY C N 1
ATOM 3630 C CA . GLY B 2 111 ? 20.813 82.636 -66.223 1 108.81 111 GLY C CA 1
ATOM 3631 C C . GLY B 2 111 ? 19.678 82.756 -65.224 1 110.67 111 GLY C C 1
ATOM 3632 O O . GLY B 2 111 ? 19.341 83.856 -64.782 1 109.81 111 GLY C O 1
ATOM 3633 N N . GLN B 2 112 ? 19.087 81.618 -64.867 1 107.95 112 GLN C N 1
ATOM 3634 C CA . GLN B 2 112 ? 17.978 81.599 -63.926 1 105.24 112 GLN C CA 1
ATOM 3635 C C . GLN B 2 112 ? 18.484 81.87 -62.508 1 101.66 112 GLN C C 1
ATOM 3636 O O . GLN B 2 112 ? 19.675 82.093 -62.272 1 97.21 112 GLN C O 1
ATOM 3642 N N . SER B 2 113 ? 17.563 81.847 -61.55 1 98.94 113 SER C N 1
ATOM 3643 C CA . SER B 2 113 ? 17.851 82.212 -60.171 1 100.51 113 SER C CA 1
ATOM 3644 C C . SER B 2 113 ? 17.865 80.979 -59.278 1 102.2 113 SER C C 1
ATOM 3645 O O . SER B 2 113 ? 17.077 80.048 -59.472 1 106.34 113 SER C O 1
ATOM 3648 N N . LEU B 2 114 ? 18.77 80.98 -58.303 1 94.97 114 LEU C N 1
ATOM 3649 C CA . LEU B 2 114 ? 18.806 79.982 -57.244 1 90 114 LEU C CA 1
ATOM 3650 C C . LEU B 2 114 ? 18.328 80.619 -55.947 1 86.39 114 LEU C C 1
ATOM 3651 O O . LEU B 2 114 ? 18.586 81.8 -55.693 1 93.79 114 LEU C O 1
ATOM 3656 N N . THR B 2 115 ? 17.629 79.833 -55.131 1 83.76 115 THR C N 1
ATOM 3657 C CA . THR B 2 115 ? 17.096 80.309 -53.856 1 80.54 115 THR C CA 1
ATOM 3658 C C . THR B 2 115 ? 17.227 79.18 -52.839 1 84.03 115 THR C C 1
ATOM 3659 O O . THR B 2 115 ? 16.454 78.218 -52.868 1 79.66 115 THR C O 1
ATOM 3663 N N . LEU B 2 116 ? 18.21 79.297 -51.949 1 78.71 116 LEU C N 1
ATOM 3664 C CA . LEU B 2 116 ? 18.346 78.389 -50.816 1 78.01 116 LEU C CA 1
ATOM 3665 C C . LEU B 2 116 ? 17.555 78.97 -49.649 1 71.93 116 LEU C C 1
ATOM 3666 O O . LEU B 2 116 ? 17.941 79.996 -49.079 1 81.2 116 LEU C O 1
ATOM 3671 N N . THR B 2 117 ? 16.447 78.326 -49.303 1 71.85 117 THR C N 1
ATOM 3672 C CA . THR B 2 117 ? 15.613 78.743 -48.187 1 73.02 117 THR C CA 1
ATOM 3673 C C . THR B 2 117 ? 15.891 77.858 -46.979 1 75.47 117 THR C C 1
ATOM 3674 O O . THR B 2 117 ? 16.166 76.663 -47.11 1 89.24 117 THR C O 1
ATOM 3678 N N . LEU B 2 118 ? 15.823 78.461 -45.797 1 64.05 118 LEU C N 1
ATOM 3679 C CA . LEU B 2 118 ? 16.099 77.775 -44.543 1 62.55 118 LEU C CA 1
ATOM 3680 C C . LEU B 2 118 ? 14.822 77.68 -43.721 1 68.19 118 LEU C C 1
ATOM 3681 O O . LEU B 2 118 ? 14.165 78.696 -43.468 1 62.88 118 LEU C O 1
ATOM 3686 N N . GLU B 2 119 ? 14.48 76.464 -43.306 1 61.51 119 GLU C N 1
ATOM 3687 C CA . GLU B 2 119 ? 13.293 76.204 -42.503 1 60.13 119 GLU C CA 1
ATOM 3688 C C . GLU B 2 119 ? 13.687 76.174 -41.033 1 61.15 119 GLU C C 1
ATOM 3689 O O . GLU B 2 119 ? 14.655 75.503 -40.66 1 59.47 119 GLU C O 1
ATOM 3695 N N . SER B 2 120 ? 12.939 76.897 -40.205 1 62.71 120 SER C N 1
ATOM 3696 C CA . SER B 2 120 ? 13.283 77.081 -38.804 1 55.28 120 SER C CA 1
ATOM 3697 C C . SER B 2 120 ? 12.047 76.895 -37.939 1 54.56 120 SER C C 1
ATOM 3698 O O . SER B 2 120 ? 10.922 77.115 -38.404 1 67.57 120 SER C O 1
ATOM 3701 N N . PRO B 2 121 ? 12.223 76.487 -36.686 1 53.15 121 PRO C N 1
ATOM 3702 C CA . PRO B 2 121 ? 11.084 76.396 -35.768 1 56.57 121 PRO C CA 1
ATOM 3703 C C . PRO B 2 121 ? 10.758 77.752 -35.17 1 57.09 121 PRO C C 1
ATOM 3704 O O . PRO B 2 121 ? 11.622 78.641 -35.118 1 53.85 121 PRO C O 1
ATOM 3708 N N . PRO B 2 122 ? 9.526 77.952 -34.703 1 64.44 122 PRO C N 1
ATOM 3709 C CA . PRO B 2 122 ? 9.178 79.238 -34.075 1 63.89 122 PRO C CA 1
ATOM 3710 C C . PRO B 2 122 ? 10.063 79.522 -32.872 1 61.14 122 PRO C C 1
ATOM 3711 O O . PRO B 2 122 ? 10.159 78.717 -31.942 1 56.51 122 PRO C O 1
ATOM 3715 N N . GLY B 2 123 ? 10.721 80.68 -32.9 1 59.69 123 GLY C N 1
ATOM 3716 C CA . GLY B 2 123 ? 11.548 81.136 -31.802 1 60.39 123 GLY C CA 1
ATOM 3717 C C . GLY B 2 123 ? 13.034 81.126 -32.081 1 73.21 123 GLY C C 1
ATOM 3718 O O . GLY B 2 123 ? 13.801 81.664 -31.271 1 80.25 123 GLY C O 1
ATOM 3719 N N . SER B 2 124 ? 13.47 80.54 -33.19 1 70.07 124 SER C N 1
ATOM 3720 C CA . SER B 2 124 ? 14.884 80.494 -33.524 1 66.94 124 SER C CA 1
ATOM 3721 C C . SER B 2 124 ? 15.29 81.742 -34.303 1 67 124 SER C C 1
ATOM 3722 O O . SER B 2 124 ? 14.454 82.475 -34.835 1 68.46 124 SER C O 1
ATOM 3725 N N . SER B 2 125 ? 16.602 81.975 -34.361 1 77.11 125 SER C N 1
ATOM 3726 C CA . SER B 2 125 ? 17.171 83.142 -35.041 1 81.17 125 SER C CA 1
ATOM 3727 C C . SER B 2 125 ? 18.388 82.706 -35.848 1 68.14 125 SER C C 1
ATOM 3728 O O . SER B 2 125 ? 19.515 83.138 -35.593 1 69.04 125 SER C O 1
ATOM 3731 N N . PRO B 2 126 ? 18.19 81.85 -36.844 1 60.55 126 PRO C N 1
ATOM 3732 C CA . PRO B 2 126 ? 19.328 81.22 -37.517 1 54.6 126 PRO C CA 1
ATOM 3733 C C . PRO B 2 126 ? 19.921 82.091 -38.616 1 56.12 126 PRO C C 1
ATOM 3734 O O . PRO B 2 126 ? 19.289 83.008 -39.141 1 61.2 126 PRO C O 1
ATOM 3738 N N . SER B 2 127 ? 21.171 81.774 -38.951 1 60.61 127 SER C N 1
ATOM 3739 C CA . SER B 2 127 ? 21.92 82.431 -40.013 1 58.42 127 SER C CA 1
ATOM 3740 C C . SER B 2 127 ? 22.496 81.363 -40.934 1 59.35 127 SER C C 1
ATOM 3741 O O . SER B 2 127 ? 22.586 80.189 -40.57 1 70.13 127 SER C O 1
ATOM 3744 N N . VAL B 2 128 ? 22.89 81.78 -42.138 1 61.01 128 VAL C N 1
ATOM 3745 C CA . VAL B 2 128 ? 23.409 80.867 -43.149 1 62.35 128 VAL C CA 1
ATOM 3746 C C . VAL B 2 128 ? 24.682 81.455 -43.739 1 63.97 128 VAL C C 1
ATOM 3747 O O . VAL B 2 128 ? 24.811 82.672 -43.894 1 76.2 128 VAL C O 1
ATOM 3751 N N . LYS B 2 129 ? 25.628 80.573 -44.079 1 64.99 129 LYS C N 1
ATOM 3752 C CA . LYS B 2 129 ? 26.919 80.984 -44.639 1 66.8 129 LYS C CA 1
ATOM 3753 C C . LYS B 2 129 ? 27.338 79.901 -45.635 1 76.53 129 LYS C C 1
ATOM 3754 O O . LYS B 2 129 ? 28.04 78.951 -45.279 1 74.93 129 LYS C O 1
ATOM 3760 N N . CYS B 2 130 ? 26.9 80.058 -46.881 1 79.24 130 CYS C N 1
ATOM 3761 C CA . CYS B 2 130 ? 27.13 79.055 -47.908 1 74.74 130 CYS C CA 1
ATOM 3762 C C . CYS B 2 130 ? 28.381 79.365 -48.719 1 83.7 130 CYS C C 1
ATOM 3763 O O . CYS B 2 130 ? 28.739 80.526 -48.937 1 93.69 130 CYS C O 1
ATOM 3766 N N . ARG B 2 131 ? 29.041 78.301 -49.166 1 86.23 131 ARG C N 1
ATOM 3767 C CA . ARG B 2 131 ? 30.099 78.37 -50.16 1 83.63 131 ARG C CA 1
ATOM 3768 C C . ARG B 2 131 ? 29.662 77.59 -51.393 1 92.51 131 ARG C C 1
ATOM 3769 O O . ARG B 2 131 ? 28.815 76.695 -51.322 1 97.03 131 ARG C O 1
ATOM 3777 N N . SER B 2 132 ? 30.238 77.949 -52.528 1 98.06 132 SER C N 1
ATOM 3778 C CA . SER B 2 132 ? 29.966 77.316 -53.805 1 100.33 132 SER C CA 1
ATOM 3779 C C . SER B 2 132 ? 31.199 76.576 -54.303 1 103.54 132 SER C C 1
ATOM 3780 O O . SER B 2 132 ? 32.307 76.776 -53.797 1 108.56 132 SER C O 1
ATOM 3783 N N . PRO B 2 133 ? 31.04 75.7 -55.3 1 98.15 133 PRO C N 1
ATOM 3784 C CA . PRO B 2 133 ? 32.206 74.95 -55.798 1 100.24 133 PRO C CA 1
ATOM 3785 C C . PRO B 2 133 ? 33.388 75.834 -56.149 1 100.9 133 PRO C C 1
ATOM 3786 O O . PRO B 2 133 ? 34.538 75.452 -55.898 1 105.55 133 PRO C O 1
ATOM 3790 N N . GLY B 2 134 ? 33.137 77.012 -56.72 1 96.37 134 GLY C N 1
ATOM 3791 C CA . GLY B 2 134 ? 34.207 77.917 -57.088 1 98.05 134 GLY C CA 1
ATOM 3792 C C . GLY B 2 134 ? 34.842 78.668 -55.94 1 105.27 134 GLY C C 1
ATOM 3793 O O . GLY B 2 134 ? 35.868 79.324 -56.143 1 107.01 134 GLY C O 1
ATOM 3794 N N . GLY B 2 135 ? 34.264 78.589 -54.744 1 104.07 135 GLY C N 1
ATOM 3795 C CA . GLY B 2 135 ? 34.797 79.293 -53.597 1 102.63 135 GLY C CA 1
ATOM 3796 C C . GLY B 2 135 ? 34.172 80.639 -53.323 1 106.91 135 GLY C C 1
ATOM 3797 O O . GLY B 2 135 ? 34.745 81.428 -52.562 1 108.94 135 GLY C O 1
ATOM 3798 N N . LYS B 2 136 ? 33.02 80.936 -53.918 1 106.8 136 LYS C N 1
ATOM 3799 C CA . LYS B 2 136 ? 32.314 82.188 -53.671 1 105.83 136 LYS C CA 1
ATOM 3800 C C . LYS B 2 136 ? 31.444 82.024 -52.428 1 111.38 136 LYS C C 1
ATOM 3801 O O . LYS B 2 136 ? 30.464 81.273 -52.445 1 123.32 136 LYS C O 1
ATOM 3807 N N . ASN B 2 137 ? 31.796 82.728 -51.356 1 101.08 137 ASN C N 1
ATOM 3808 C CA . ASN B 2 137 ? 30.98 82.706 -50.154 1 86.74 137 ASN C CA 1
ATOM 3809 C C . ASN B 2 137 ? 29.787 83.649 -50.305 1 77.87 137 ASN C C 1
ATOM 3810 O O . ASN B 2 137 ? 29.733 84.495 -51.201 1 79.56 137 ASN C O 1
ATOM 3815 N N . ILE B 2 138 ? 28.816 83.49 -49.409 1 79.21 138 ILE C N 1
ATOM 3816 C CA . ILE B 2 138 ? 27.605 84.304 -49.424 1 77.93 138 ILE C CA 1
ATOM 3817 C C . ILE B 2 138 ? 26.816 84.016 -48.154 1 73.02 138 ILE C C 1
ATOM 3818 O O . ILE B 2 138 ? 26.803 82.881 -47.665 1 73.76 138 ILE C O 1
ATOM 3823 N N . GLN B 2 139 ? 26.153 85.035 -47.609 1 75.05 139 GLN C N 1
ATOM 3824 C CA . GLN B 2 139 ? 25.518 84.938 -46.304 1 68.97 139 GLN C CA 1
ATOM 3825 C C . GLN B 2 139 ? 24.119 85.534 -46.352 1 68.01 139 GLN C C 1
ATOM 3826 O O . GLN B 2 139 ? 23.753 86.25 -47.287 1 69.27 139 GLN C O 1
ATOM 3832 N N . GLY B 2 140 ? 23.344 85.238 -45.316 1 66.15 140 GLY C N 1
ATOM 3833 C CA . GLY B 2 140 ? 22.008 85.787 -45.206 1 65.55 140 GLY C CA 1
ATOM 3834 C C . GLY B 2 140 ? 21.31 85.246 -43.978 1 63.57 140 GLY C C 1
ATOM 3835 O O . GLY B 2 140 ? 21.92 84.592 -43.129 1 62.59 140 GLY C O 1
ATOM 3836 N N . GLY B 2 141 ? 20.013 85.537 -43.895 1 63.13 141 GLY C N 1
ATOM 3837 C CA . GLY B 2 141 ? 19.186 85.037 -42.815 1 61.46 141 GLY C CA 1
ATOM 3838 C C . GLY B 2 141 ? 18.388 83.811 -43.208 1 61.21 141 GLY C C 1
ATOM 3839 O O . GLY B 2 141 ? 18.901 82.69 -43.163 1 63.74 141 GLY C O 1
ATOM 3840 N N . ARG B 2 142 ? 17.127 84.01 -43.598 1 61.56 142 ARG C N 1
ATOM 3841 C CA . ARG B 2 142 ? 16.301 82.88 -44.006 1 62.86 142 ARG C CA 1
ATOM 3842 C C . ARG B 2 142 ? 16.729 82.341 -45.365 1 70.55 142 ARG C C 1
ATOM 3843 O O . ARG B 2 142 ? 16.72 81.124 -45.585 1 71.15 142 ARG C O 1
ATOM 3851 N N . THR B 2 143 ? 17.098 83.227 -46.289 1 66.03 143 THR C N 1
ATOM 3852 C CA . THR B 2 143 ? 17.299 82.852 -47.679 1 74.42 143 THR C CA 1
ATOM 3853 C C . THR B 2 143 ? 18.632 83.368 -48.198 1 67.65 143 THR C C 1
ATOM 3854 O O . THR B 2 143 ? 19.072 84.464 -47.842 1 68.32 143 THR C O 1
ATOM 3858 N N . ILE B 2 144 ? 19.268 82.558 -49.037 1 68.97 144 ILE C N 1
ATOM 3859 C CA . ILE B 2 144 ? 20.398 82.973 -49.855 1 79.53 144 ILE C CA 1
ATOM 3860 C C . ILE B 2 144 ? 19.925 82.998 -51.301 1 88.33 144 ILE C C 1
ATOM 3861 O O . ILE B 2 144 ? 19.135 82.142 -51.717 1 88.56 144 ILE C O 1
ATOM 3866 N N . SER B 2 145 ? 20.399 83.981 -52.064 1 87.22 145 SER C N 1
ATOM 3867 C CA . SER B 2 145 ? 19.938 84.173 -53.432 1 81.51 145 SER C CA 1
ATOM 3868 C C . SER B 2 145 ? 21.114 84.441 -54.355 1 79.27 145 SER C C 1
ATOM 3869 O O . SER B 2 145 ? 21.99 85.251 -54.037 1 78.47 145 SER C O 1
ATOM 3872 N N . VAL B 2 146 ? 21.128 83.752 -55.488 1 80.4 146 VAL C N 1
ATOM 3873 C CA . VAL B 2 146 ? 21.996 84.069 -56.611 1 96.61 146 VAL C CA 1
ATOM 3874 C C . VAL B 2 146 ? 21.107 84.329 -57.823 1 101.76 146 VAL C C 1
ATOM 3875 O O . VAL B 2 146 ? 20.687 83.398 -58.51 1 94.33 146 VAL C O 1
ATOM 3879 N N . PRO B 2 147 ? 20.781 85.597 -58.106 1 111.11 147 PRO C N 1
ATOM 3880 C CA . PRO B 2 147 ? 19.737 85.867 -59.112 1 112.46 147 PRO C CA 1
ATOM 3881 C C . PRO B 2 147 ? 20.041 85.315 -60.495 1 111.6 147 PRO C C 1
ATOM 3882 O O . PRO B 2 147 ? 19.123 84.847 -61.18 1 116.15 147 PRO C O 1
ATOM 3886 N N . GLN B 2 148 ? 21.297 85.364 -60.934 1 103.26 148 GLN C N 1
ATOM 3887 C CA . GLN B 2 148 ? 21.68 84.902 -62.266 1 103.14 148 GLN C CA 1
ATOM 3888 C C . GLN B 2 148 ? 22.791 83.872 -62.119 1 102.46 148 GLN C C 1
ATOM 3889 O O . GLN B 2 148 ? 23.94 84.227 -61.837 1 100.44 148 GLN C O 1
ATOM 3895 N N . LEU B 2 149 ? 22.448 82.6 -62.318 1 98.61 149 LEU C N 1
ATOM 3896 C CA . LEU B 2 149 ? 23.403 81.519 -62.109 1 95.84 149 LEU C CA 1
ATOM 3897 C C . LEU B 2 149 ? 24.492 81.551 -63.174 1 111.77 149 LEU C C 1
ATOM 3898 O O . LEU B 2 149 ? 24.21 81.69 -64.368 1 109.62 149 LEU C O 1
ATOM 3903 N N . GLU B 2 150 ? 25.743 81.406 -62.73 1 121.17 150 GLU C N 1
ATOM 3904 C CA . GLU B 2 150 ? 26.892 81.515 -63.618 1 132.71 150 GLU C CA 1
ATOM 3905 C C . GLU B 2 150 ? 27.209 80.22 -64.352 1 130.02 150 GLU C C 1
ATOM 3906 O O . GLU B 2 150 ? 27.923 80.261 -65.36 1 138.22 150 GLU C O 1
ATOM 3912 N N . ARG B 2 151 ? 26.71 79.082 -63.869 1 118.63 151 ARG C N 1
ATOM 3913 C CA . ARG B 2 151 ? 27.07 77.776 -64.414 1 122.81 151 ARG C CA 1
ATOM 3914 C C . ARG B 2 151 ? 28.453 77.371 -63.916 1 125.23 151 ARG C C 1
ATOM 3915 O O . ARG B 2 151 ? 28.83 76.197 -63.991 1 119.88 151 ARG C O 1
ATOM 3917 N N . GLN B 2 152 ? 29.218 78.342 -63.41 1 128.49 152 GLN C N 1
ATOM 3918 C CA . GLN B 2 152 ? 30.492 78.043 -62.767 1 131.52 152 GLN C CA 1
ATOM 3919 C C . GLN B 2 152 ? 30.309 77.322 -61.439 1 130.33 152 GLN C C 1
ATOM 3920 O O . GLN B 2 152 ? 31.255 76.691 -60.955 1 132.88 152 GLN C O 1
ATOM 3926 N N . ASP B 2 153 ? 29.117 77.393 -60.847 1 123.63 153 ASP C N 1
ATOM 3927 C CA . ASP B 2 153 ? 28.885 76.906 -59.495 1 111.68 153 ASP C CA 1
ATOM 3928 C C . ASP B 2 153 ? 28.036 75.643 -59.451 1 113.91 153 ASP C C 1
ATOM 3929 O O . ASP B 2 153 ? 27.615 75.231 -58.365 1 110.61 153 ASP C O 1
ATOM 3934 N N . SER B 2 154 ? 27.77 75.02 -60.595 1 116.26 154 SER C N 1
ATOM 3935 C CA . SER B 2 154 ? 27.055 73.75 -60.6 1 111.53 154 SER C CA 1
ATOM 3936 C C . SER B 2 154 ? 27.917 72.688 -59.926 1 111.62 154 SER C C 1
ATOM 3937 O O . SER B 2 154 ? 29.03 72.401 -60.379 1 112.61 154 SER C O 1
ATOM 3940 N N . GLY B 2 155 ? 27.408 72.114 -58.846 1 98.88 155 GLY C N 1
ATOM 3941 C CA . GLY B 2 155 ? 28.181 71.185 -58.037 1 98.7 155 GLY C CA 1
ATOM 3942 C C . GLY B 2 155 ? 27.615 71.129 -56.626 1 103.66 155 GLY C C 1
ATOM 3943 O O . GLY B 2 155 ? 26.411 71.284 -56.423 1 101.47 155 GLY C O 1
ATOM 3944 N N . THR B 2 156 ? 28.51 70.913 -55.665 1 107.22 156 THR C N 1
ATOM 3945 C CA . THR B 2 156 ? 28.134 70.78 -54.264 1 108.29 156 THR C CA 1
ATOM 3946 C C . THR B 2 156 ? 28.448 72.071 -53.518 1 108.29 156 THR C C 1
ATOM 3947 O O . THR B 2 156 ? 29.583 72.558 -53.556 1 111.44 156 THR C O 1
ATOM 3951 N N . TRP B 2 157 ? 27.44 72.615 -52.838 1 101.4 157 TRP C N 1
ATOM 3952 C CA . TRP B 2 157 ? 27.584 73.83 -52.044 1 97.01 157 TRP C CA 1
ATOM 3953 C C . TRP B 2 157 ? 27.715 73.437 -50.576 1 93.34 157 TRP C C 1
ATOM 3954 O O . TRP B 2 157 ? 26.774 72.897 -49.986 1 90.43 157 TRP C O 1
ATOM 3965 N N . THR B 2 158 ? 28.876 73.714 -49.988 1 84.13 158 THR C N 1
ATOM 3966 C CA . THR B 2 158 ? 29.087 73.48 -48.564 1 77.23 158 THR C CA 1
ATOM 3967 C C . THR B 2 158 ? 28.513 74.666 -47.796 1 78.41 158 THR C C 1
ATOM 3968 O O . THR B 2 158 ? 29.069 75.768 -47.837 1 81.94 158 THR C O 1
ATOM 3972 N N . CYS B 2 159 ? 27.396 74.447 -47.106 1 72.49 159 CYS C N 1
ATOM 3973 C CA . CYS B 2 159 ? 26.719 75.487 -46.347 1 70.13 159 CYS C CA 1
ATOM 3974 C C . CYS B 2 159 ? 26.843 75.222 -44.853 1 77.06 159 CYS C C 1
ATOM 3975 O O . CYS B 2 159 ? 26.94 74.072 -44.414 1 84.44 159 CYS C O 1
ATOM 3978 N N . THR B 2 160 ? 26.831 76.302 -44.073 1 70.72 160 THR C N 1
ATOM 3979 C CA . THR B 2 160 ? 26.871 76.228 -42.617 1 64.43 160 THR C CA 1
ATOM 3980 C C . THR B 2 160 ? 25.748 77.086 -42.055 1 67.48 160 THR C C 1
ATOM 3981 O O . THR B 2 160 ? 25.685 78.289 -42.333 1 70.47 160 THR C O 1
ATOM 3985 N N . VAL B 2 161 ? 24.866 76.47 -41.272 1 61.56 161 VAL C N 1
ATOM 3986 C CA . VAL B 2 161 ? 23.786 77.172 -40.588 1 60.65 161 VAL C CA 1
ATOM 3987 C C . VAL B 2 161 ? 24.201 77.389 -39.142 1 61.8 161 VAL C C 1
ATOM 3988 O O . VAL B 2 161 ? 24.78 76.496 -38.509 1 57.63 161 VAL C O 1
ATOM 3992 N N . SER B 2 162 ? 23.904 78.574 -38.612 1 59.38 162 SER C N 1
ATOM 3993 C CA . SER B 2 162 ? 24.374 78.971 -37.295 1 60.06 162 SER C CA 1
ATOM 3994 C C . SER B 2 162 ? 23.214 79.442 -36.431 1 61.69 162 SER C C 1
ATOM 3995 O O . SER B 2 162 ? 22.252 80.04 -36.919 1 63.21 162 SER C O 1
ATOM 3998 N N . GLN B 2 163 ? 23.324 79.156 -35.135 1 63.55 163 GLN C N 1
ATOM 3999 C CA . GLN B 2 163 ? 22.392 79.652 -34.121 1 52.41 163 GLN C CA 1
ATOM 4000 C C . GLN B 2 163 ? 23.236 79.973 -32.891 1 52.11 163 GLN C C 1
ATOM 4001 O O . GLN B 2 163 ? 23.568 79.077 -32.109 1 51.8 163 GLN C O 1
ATOM 4007 N N . ASP B 2 164 ? 23.594 81.247 -32.735 1 60.93 164 ASP C N 1
ATOM 4008 C CA . ASP B 2 164 ? 24.414 81.721 -31.617 1 61.19 164 ASP C CA 1
ATOM 4009 C C . ASP B 2 164 ? 25.743 80.975 -31.648 1 64.81 164 ASP C C 1
ATOM 4010 O O . ASP B 2 164 ? 26.467 81.091 -32.651 1 78.16 164 ASP C O 1
ATOM 4015 N N . GLN B 2 165 ? 26.103 80.212 -30.613 1 67.04 165 GLN C N 1
ATOM 4016 C CA . GLN B 2 165 ? 27.427 79.606 -30.549 1 71.6 165 GLN C CA 1
ATOM 4017 C C . GLN B 2 165 ? 27.575 78.387 -31.452 1 69.49 165 GLN C C 1
ATOM 4018 O O . GLN B 2 165 ? 28.694 78.072 -31.868 1 78.96 165 GLN C O 1
ATOM 4024 N N . LYS B 2 166 ? 26.483 77.693 -31.76 1 57.96 166 LYS C N 1
ATOM 4025 C CA . LYS B 2 166 ? 26.542 76.379 -32.385 1 60.9 166 LYS C CA 1
ATOM 4026 C C . LYS B 2 166 ? 26.193 76.454 -33.866 1 61.17 166 LYS C C 1
ATOM 4027 O O . LYS B 2 166 ? 25.511 77.374 -34.326 1 58.5 166 LYS C O 1
ATOM 4033 N N . THR B 2 167 ? 26.67 75.457 -34.611 1 55.11 167 THR C N 1
ATOM 4034 C CA . THR B 2 167 ? 26.539 75.434 -36.059 1 57.29 167 THR C CA 1
ATOM 4035 C C . THR B 2 167 ? 26.268 74.013 -36.531 1 58.52 167 THR C C 1
ATOM 4036 O O . THR B 2 167 ? 26.512 73.038 -35.816 1 64.79 167 THR C O 1
ATOM 4040 N N . VAL B 2 168 ? 25.764 73.911 -37.758 1 58.76 168 VAL C N 1
ATOM 4041 C CA . VAL B 2 168 ? 25.525 72.629 -38.414 1 58.99 168 VAL C CA 1
ATOM 4042 C C . VAL B 2 168 ? 25.698 72.833 -39.913 1 66.53 168 VAL C C 1
ATOM 4043 O O . VAL B 2 168 ? 25.317 73.873 -40.458 1 70.16 168 VAL C O 1
ATOM 4047 N N . GLU B 2 169 ? 26.276 71.836 -40.577 1 62.86 169 GLU C N 1
ATOM 4048 C CA . GLU B 2 169 ? 26.709 71.957 -41.963 1 65.16 169 GLU C CA 1
ATOM 4049 C C . GLU B 2 169 ? 25.792 71.165 -42.884 1 67 169 GLU C C 1
ATOM 4050 O O . GLU B 2 169 ? 25.469 70.006 -42.604 1 70.82 169 GLU C O 1
ATOM 4056 N N . PHE B 2 170 ? 25.386 71.794 -43.983 1 68.29 170 PHE C N 1
ATOM 4057 C CA . PHE B 2 170 ? 24.623 71.158 -45.043 1 69.09 170 PHE C CA 1
ATOM 4058 C C . PHE B 2 170 ? 25.473 71.049 -46.304 1 81.25 170 PHE C C 1
ATOM 4059 O O . PHE B 2 170 ? 26.442 71.79 -46.494 1 88.4 170 PHE C O 1
ATOM 4067 N N . LYS B 2 171 ? 25.093 70.109 -47.168 1 75.65 171 LYS C N 1
ATOM 4068 C CA . LYS B 2 171 ? 25.704 69.954 -48.486 1 84.07 171 LYS C CA 1
ATOM 4069 C C . LYS B 2 171 ? 24.588 69.722 -49.492 1 89.83 171 LYS C C 1
ATOM 4070 O O . LYS B 2 171 ? 23.785 68.799 -49.324 1 97.66 171 LYS C O 1
ATOM 4076 N N . ILE B 2 172 ? 24.538 70.55 -50.533 1 88.58 172 ILE C N 1
ATOM 4077 C CA . ILE B 2 172 ? 23.476 70.495 -51.528 1 88.64 172 ILE C CA 1
ATOM 4078 C C . ILE B 2 172 ? 24.096 70.422 -52.915 1 97.91 172 ILE C C 1
ATOM 4079 O O . ILE B 2 172 ? 25.044 71.153 -53.223 1 99.95 172 ILE C O 1
ATOM 4084 N N . ASP B 2 173 ? 23.556 69.537 -53.749 1 106.34 173 ASP C N 1
ATOM 4085 C CA . ASP B 2 173 ? 23.964 69.396 -55.141 1 113.84 173 ASP C CA 1
ATOM 4086 C C . ASP B 2 173 ? 23.005 70.187 -56.021 1 110.25 173 ASP C C 1
ATOM 4087 O O . ASP B 2 173 ? 21.784 70.064 -55.88 1 106.57 173 ASP C O 1
ATOM 4092 N N . ILE B 2 174 ? 23.558 70.993 -56.926 1 111.27 174 ILE C N 1
ATOM 4093 C CA . ILE B 2 174 ? 22.767 71.879 -57.77 1 106.75 174 ILE C CA 1
ATOM 4094 C C . ILE B 2 174 ? 23.146 71.646 -59.226 1 106.66 174 ILE C C 1
ATOM 4095 O O . ILE B 2 174 ? 24.3 71.344 -59.548 1 109.21 174 ILE C O 1
ATOM 4100 N N . VAL B 2 175 ? 22.158 71.79 -60.11 1 107.76 175 VAL C N 1
ATOM 4101 C CA . VAL B 2 175 ? 22.346 71.585 -61.544 1 103.31 175 VAL C CA 1
ATOM 4102 C C . VAL B 2 175 ? 22.065 72.901 -62.262 1 125.71 175 VAL C C 1
ATOM 4103 O O . VAL B 2 175 ? 22.986 73.684 -62.519 1 124.46 175 VAL C O 1
ATOM 4107 N N . VAL B 2 176 ? 20.799 73.158 -62.581 1 130 176 VAL C N 1
ATOM 4108 C CA . VAL B 2 176 ? 20.385 74.422 -63.189 1 124.18 176 VAL C CA 1
ATOM 4109 C C . VAL B 2 176 ? 18.885 74.621 -62.988 1 117.19 176 VAL C C 1
ATOM 4110 O O . VAL B 2 176 ? 18.117 73.658 -62.966 1 116.57 176 VAL C O 1
ATOM 4114 N N . GLU C 3 1 ? -13.367 55.835 22.527 1 73.99 1 GLU H N 1
ATOM 4115 C CA . GLU C 3 1 ? -13.307 57.204 21.944 1 62.85 1 GLU H CA 1
ATOM 4116 C C . GLU C 3 1 ? -12.019 57.917 22.339 1 50.25 1 GLU H C 1
ATOM 4117 O O . GLU C 3 1 ? -11.489 57.711 23.431 1 58.87 1 GLU H O 1
ATOM 4123 N N . VAL C 3 2 ? -11.52 58.761 21.439 1 39.37 2 VAL H N 1
ATOM 4124 C CA . VAL C 3 2 ? -10.388 59.618 21.764 1 37.77 2 VAL H CA 1
ATOM 4125 C C . VAL C 3 2 ? -10.853 60.738 22.685 1 38.15 2 VAL H C 1
ATOM 4126 O O . VAL C 3 2 ? -11.886 61.375 22.443 1 50.27 2 VAL H O 1
ATOM 4130 N N . GLN C 3 3 ? -10.087 60.986 23.744 1 38.93 3 GLN H N 1
ATOM 4131 C CA . GLN C 3 3 ? -10.415 62.032 24.7 1 35.32 3 GLN H CA 1
ATOM 4132 C C . GLN C 3 3 ? -9.157 62.792 25.082 1 37.89 3 GLN H C 1
ATOM 4133 O O . GLN C 3 3 ? -8.133 62.184 25.406 1 45.28 3 GLN H O 1
ATOM 4139 N N . LEU C 3 4 ? -9.243 64.118 25.036 1 39.24 4 LEU H N 1
ATOM 4140 C CA . LEU C 3 4 ? -8.214 65.016 25.549 1 38.1 4 LEU H CA 1
ATOM 4141 C C . LEU C 3 4 ? -8.838 65.814 26.689 1 38.04 4 LEU H C 1
ATOM 4142 O O . LEU C 3 4 ? -9.706 66.661 26.454 1 39.05 4 LEU H O 1
ATOM 4147 N N . VAL C 3 5 ? -8.403 65.547 27.918 1 32.57 5 VAL H N 1
ATOM 4148 C CA . VAL C 3 5 ? -8.965 66.167 29.114 1 35.95 5 VAL H CA 1
ATOM 4149 C C . VAL C 3 5 ? -7.899 67.051 29.746 1 34.81 5 VAL H C 1
ATOM 4150 O O . VAL C 3 5 ? -6.86 66.555 30.199 1 42.46 5 VAL H O 1
ATOM 4154 N N . GLN C 3 6 ? -8.167 68.353 29.796 1 34.25 6 GLN H N 1
ATOM 4155 C CA . GLN C 3 6 ? -7.216 69.333 30.295 1 39.6 6 GLN H CA 1
ATOM 4156 C C . GLN C 3 6 ? -7.454 69.633 31.77 1 38.46 6 GLN H C 1
ATOM 4157 O O . GLN C 3 6 ? -8.524 69.371 32.324 1 40.1 6 GLN H O 1
ATOM 4163 N N . SER C 3 7 ? -6.428 70.198 32.401 1 39.61 7 SER H N 1
ATOM 4164 C CA . SER C 3 7 ? -6.546 70.689 33.762 1 32.77 7 SER H CA 1
ATOM 4165 C C . SER C 3 7 ? -7.461 71.914 33.795 1 33.68 7 SER H C 1
ATOM 4166 O O . SER C 3 7 ? -7.807 72.496 32.763 1 36.55 7 SER H O 1
ATOM 4169 N N . GLY C 3 8 ? -7.85 72.309 35.003 1 34.31 8 GLY H N 1
ATOM 4170 C CA . GLY C 3 8 ? -8.9 73.287 35.187 1 30.22 8 GLY H CA 1
ATOM 4171 C C . GLY C 3 8 ? -8.428 74.723 35.051 1 39.28 8 GLY H C 1
ATOM 4172 O O . GLY C 3 8 ? -7.324 75.02 34.592 1 39.44 8 GLY H O 1
ATOM 4173 N N . THR C 3 9 ? -9.309 75.632 35.466 1 51.78 9 THR H N 1
ATOM 4174 C CA . THR C 3 9 ? -9.033 77.059 35.38 1 43.88 9 THR H CA 1
ATOM 4175 C C . THR C 3 9 ? -7.863 77.438 36.28 1 40.32 9 THR H C 1
ATOM 4176 O O . THR C 3 9 ? -7.644 76.845 37.34 1 38.37 9 THR H O 1
ATOM 4180 N N . GLU C 3 10 ? -7.11 78.447 35.846 1 32.78 10 GLU H N 1
ATOM 4181 C CA . GLU C 3 10 ? -5.912 78.899 36.538 1 31.82 10 GLU H CA 1
ATOM 4182 C C . GLU C 3 10 ? -5.967 80.409 36.706 1 34.45 10 GLU H C 1
ATOM 4183 O O . GLU C 3 10 ? -6.328 81.133 35.774 1 46.97 10 GLU H O 1
ATOM 4189 N N . VAL C 3 11 ? -5.612 80.879 37.898 1 35.9 11 VAL H N 1
ATOM 4190 C CA . VAL C 3 11 ? -5.514 82.303 38.193 1 38.13 11 VAL H CA 1
ATOM 4191 C C . VAL C 3 11 ? -4.165 82.521 38.86 1 37.61 11 VAL H C 1
ATOM 4192 O O . VAL C 3 11 ? -3.916 81.991 39.949 1 43.72 11 VAL H O 1
ATOM 4196 N N . LYS C 3 12 ? -3.291 83.274 38.199 1 33.79 12 LYS H N 1
ATOM 4197 C CA . LYS C 3 12 ? -1.934 83.497 38.672 1 35.14 12 LYS H CA 1
ATOM 4198 C C . LYS C 3 12 ? -1.619 84.987 38.623 1 37.48 12 LYS H C 1
ATOM 4199 O O . LYS C 3 12 ? -2.415 85.801 38.143 1 46.79 12 LYS H O 1
ATOM 4205 N N . ARG C 3 13 ? -0.432 85.337 39.125 1 41.24 13 ARG H N 1
ATOM 4206 C CA . ARG C 3 13 ? 0.055 86.705 39.137 1 44.14 13 ARG H CA 1
ATOM 4207 C C . ARG C 3 13 ? 1.274 86.841 38.23 1 46.34 13 ARG H C 1
ATOM 4208 O O . ARG C 3 13 ? 1.987 85.861 37.991 1 47.56 13 ARG H O 1
ATOM 4216 N N . PRO C 3 14 ? 1.544 88.035 37.706 1 45.91 14 PRO H N 1
ATOM 4217 C CA . PRO C 3 14 ? 2.735 88.208 36.862 1 42.93 14 PRO H CA 1
ATOM 4218 C C . PRO C 3 14 ? 3.996 87.805 37.611 1 45.51 14 PRO H C 1
ATOM 4219 O O . PRO C 3 14 ? 4.195 88.173 38.771 1 46.89 14 PRO H O 1
ATOM 4223 N N . GLY C 3 15 ? 4.846 87.03 36.939 1 42.36 15 GLY H N 1
ATOM 4224 C CA . GLY C 3 15 ? 6.095 86.572 37.499 1 43.41 15 GLY H CA 1
ATOM 4225 C C . GLY C 3 15 ? 6.086 85.139 37.991 1 46.74 15 GLY H C 1
ATOM 4226 O O . GLY C 3 15 ? 7.157 84.534 38.106 1 52.66 15 GLY H O 1
ATOM 4227 N N . GLU C 3 16 ? 4.915 84.582 38.283 1 45.42 16 GLU H N 1
ATOM 4228 C CA . GLU C 3 16 ? 4.836 83.223 38.791 1 40.43 16 GLU H CA 1
ATOM 4229 C C . GLU C 3 16 ? 5.045 82.207 37.67 1 47.24 16 GLU H C 1
ATOM 4230 O O . GLU C 3 16 ? 4.947 82.52 36.48 1 44.73 16 GLU H O 1
ATOM 4236 N N . SER C 3 17 ? 5.347 80.976 38.071 1 43.58 17 SER H N 1
ATOM 4237 C CA . SER C 3 17 ? 5.446 79.857 37.149 1 40.22 17 SER H CA 1
ATOM 4238 C C . SER C 3 17 ? 4.086 79.18 37.013 1 40.15 17 SER H C 1
ATOM 4239 O O . SER C 3 17 ? 3.223 79.285 37.888 1 47.02 17 SER H O 1
ATOM 4242 N N . LEU C 3 18 ? 3.898 78.477 35.9 1 40.84 18 LEU H N 1
ATOM 4243 C CA . LEU C 3 18 ? 2.641 77.781 35.676 1 38.23 18 LEU H CA 1
ATOM 4244 C C . LEU C 3 18 ? 2.859 76.584 34.767 1 38.89 18 LEU H C 1
ATOM 4245 O O . LEU C 3 18 ? 3.587 76.669 33.775 1 40.39 18 LEU H O 1
ATOM 4250 N N . THR C 3 19 ? 2.218 75.471 35.118 1 40.9 19 THR H N 1
ATOM 4251 C CA . THR C 3 19 ? 2.154 74.289 34.269 1 36.68 19 THR H CA 1
ATOM 4252 C C . THR C 3 19 ? 0.701 73.848 34.179 1 29.68 19 THR H C 1
ATOM 4253 O O . THR C 3 19 ? 0.072 73.566 35.204 1 41.2 19 THR H O 1
ATOM 4257 N N . ILE C 3 20 ? 0.169 73.802 32.963 1 28.14 20 ILE H N 1
ATOM 4258 C CA . ILE C 3 20 ? -1.126 73.192 32.706 1 31.68 20 ILE H CA 1
ATOM 4259 C C . ILE C 3 20 ? -0.88 71.908 31.927 1 34.75 20 ILE H C 1
ATOM 4260 O O . ILE C 3 20 ? 0.157 71.732 31.278 1 30 20 ILE H O 1
ATOM 4265 N N . SER C 3 21 ? -1.851 71.001 31.991 1 39.29 21 SER H N 1
ATOM 4266 C CA . SER C 3 21 ? -1.656 69.654 31.484 1 33.83 21 SER H CA 1
ATOM 4267 C C . SER C 3 21 ? -2.862 69.22 30.666 1 35.23 21 SER H C 1
ATOM 4268 O O . SER C 3 21 ? -3.907 69.877 30.646 1 34.34 21 SER H O 1
ATOM 4271 N N . CYS C 3 22 ? -2.698 68.082 29.995 1 36.26 22 CYS H N 1
ATOM 4272 C CA . CYS C 3 22 ? -3.738 67.511 29.145 1 35.75 22 CYS H CA 1
ATOM 4273 C C . CYS C 3 22 ? -3.507 66.009 29.09 1 37.14 22 CYS H C 1
ATOM 4274 O O . CYS C 3 22 ? -2.507 65.558 28.526 1 37.23 22 CYS H O 1
ATOM 4277 N N . LYS C 3 23 ? -4.421 65.242 29.675 1 35.07 23 LYS H N 1
ATOM 4278 C CA . LYS C 3 23 ? -4.31 63.79 29.735 1 34.73 23 LYS H CA 1
ATOM 4279 C C . LYS C 3 23 ? -5.16 63.189 28.625 1 36.29 23 LYS H C 1
ATOM 4280 O O . LYS C 3 23 ? -6.333 63.545 28.478 1 37.91 23 LYS H O 1
ATOM 4286 N N . THR C 3 24 ? -4.566 62.294 27.84 1 34.47 24 THR H N 1
ATOM 4287 C CA . THR C 3 24 ? -5.242 61.703 26.695 1 36.47 24 THR H CA 1
ATOM 4288 C C . THR C 3 24 ? -5.604 60.251 26.973 1 33.34 24 THR H C 1
ATOM 4289 O O . THR C 3 24 ? -5.071 59.611 27.884 1 36.53 24 THR H O 1
ATOM 4293 N N . SER C 3 25 ? -6.528 59.741 26.164 1 34.64 25 SER H N 1
ATOM 4294 C CA . SER C 3 25 ? -6.949 58.351 26.242 1 38.38 25 SER H CA 1
ATOM 4295 C C . SER C 3 25 ? -7.599 57.981 24.918 1 40.3 25 SER H C 1
ATOM 4296 O O . SER C 3 25 ? -8.079 58.846 24.18 1 45.62 25 SER H O 1
ATOM 4299 N N . GLY C 3 26 ? -7.594 56.686 24.621 1 39.04 26 GLY H N 1
ATOM 4300 C CA . GLY C 3 26 ? -8.259 56.176 23.441 1 35.35 26 GLY H CA 1
ATOM 4301 C C . GLY C 3 26 ? -7.401 56.054 22.203 1 37.49 26 GLY H C 1
ATOM 4302 O O . GLY C 3 26 ? -7.941 55.782 21.123 1 41.31 26 GLY H O 1
ATOM 4303 N N . TYR C 3 27 ? -6.091 56.246 22.315 1 34.51 27 TYR H N 1
ATOM 4304 C CA . TYR C 3 27 ? -5.208 56.117 21.164 1 33.39 27 TYR H CA 1
ATOM 4305 C C . TYR C 3 27 ? -3.777 55.987 21.662 1 37.34 27 TYR H C 1
ATOM 4306 O O . TYR C 3 27 ? -3.482 56.221 22.837 1 37.77 27 TYR H O 1
ATOM 4315 N N . SER C 3 28 ? -2.888 55.607 20.748 1 39.88 28 SER H N 1
ATOM 4316 C CA . SER C 3 28 ? -1.474 55.435 21.075 1 39.34 28 SER H CA 1
ATOM 4317 C C . SER C 3 28 ? -0.841 56.81 21.227 1 36.89 28 SER H C 1
ATOM 4318 O O . SER C 3 28 ? -0.557 57.495 20.243 1 43.19 28 SER H O 1
ATOM 4321 N N . PHE C 3 29 ? -0.611 57.207 22.479 1 32.55 29 PHE H N 1
ATOM 4322 C CA . PHE C 3 29 ? -0.142 58.556 22.775 1 29.26 29 PHE H CA 1
ATOM 4323 C C . PHE C 3 29 ? 1.194 58.858 22.109 1 32.92 29 PHE H C 1
ATOM 4324 O O . PHE C 3 29 ? 1.459 60.012 21.751 1 29.44 29 PHE H O 1
ATOM 4332 N N . SER C 3 30 ? 2.037 57.845 21.915 1 30.74 30 SER H N 1
ATOM 4333 C CA . SER C 3 30 ? 3.399 58.09 21.46 1 31.56 30 SER H CA 1
ATOM 4334 C C . SER C 3 30 ? 3.509 58.308 19.957 1 34.15 30 SER H C 1
ATOM 4335 O O . SER C 3 30 ? 4.506 58.879 19.505 1 39.09 30 SER H O 1
ATOM 4338 N N . GLY C 3 31 ? 2.516 57.886 19.179 1 27.16 31 GLY H N 1
ATOM 4339 C CA . GLY C 3 31 ? 2.666 57.858 17.738 1 26.45 31 GLY H CA 1
ATOM 4340 C C . GLY C 3 31 ? 2.01 58.993 16.979 1 31.07 31 GLY H C 1
ATOM 4341 O O . GLY C 3 31 ? 1.813 58.883 15.766 1 37.57 31 GLY H O 1
ATOM 4342 N N . THR C 3 32 ? 1.682 60.09 17.658 1 26.41 32 THR H N 1
ATOM 4343 C CA . THR C 3 32 ? 1 61.205 17.014 1 22.64 32 THR H CA 1
ATOM 4344 C C . THR C 3 32 ? 1.412 62.513 17.672 1 28.36 32 THR H C 1
ATOM 4345 O O . THR C 3 32 ? 1.511 62.593 18.899 1 31.34 32 THR H O 1
ATOM 4349 N N . TRP C 3 33 ? 1.644 63.538 16.852 1 24.06 33 TRP H N 1
ATOM 4350 C CA . TRP C 3 33 ? 1.933 64.861 17.387 1 26.48 33 TRP H CA 1
ATOM 4351 C C . TRP C 3 33 ? 0.738 65.391 18.175 1 27.15 33 TRP H C 1
ATOM 4352 O O . TRP C 3 33 ? -0.42 65.113 17.853 1 29.33 33 TRP H O 1
ATOM 4363 N N . ILE C 3 34 ? 1.029 66.17 19.214 1 21.2 34 ILE H N 1
ATOM 4364 C CA . ILE C 3 34 ? 0.007 66.835 20.018 1 21.56 34 ILE H CA 1
ATOM 4365 C C . ILE C 3 34 ? 0.488 68.253 20.297 1 19.71 34 ILE H C 1
ATOM 4366 O O . ILE C 3 34 ? 1.655 68.457 20.649 1 27.48 34 ILE H O 1
ATOM 4371 N N . SER C 3 35 ? -0.399 69.232 20.127 1 19.56 35 SER H N 1
ATOM 4372 C CA . SER C 3 35 ? -0.022 70.638 20.105 1 19.67 35 SER H CA 1
ATOM 4373 C C . SER C 3 35 ? -0.779 71.428 21.167 1 28.98 35 SER H C 1
ATOM 4374 O O . SER C 3 35 ? -1.759 70.958 21.752 1 24.1 35 SER H O 1
ATOM 4377 N N . TRP C 3 36 ? -0.304 72.652 21.398 1 25.58 36 TRP H N 1
ATOM 4378 C CA . TRP C 3 36 ? -0.947 73.618 22.279 1 20.84 36 TRP H CA 1
ATOM 4379 C C . TRP C 3 36 ? -1.312 74.859 21.478 1 31.17 36 TRP H C 1
ATOM 4380 O O . TRP C 3 36 ? -0.494 75.365 20.702 1 25.92 36 TRP H O 1
ATOM 4391 N N . VAL C 3 37 ? -2.536 75.347 21.675 1 24.83 37 VAL H N 1
ATOM 4392 C CA . VAL C 3 37 ? -3.111 76.422 20.875 1 24.88 37 VAL H CA 1
ATOM 4393 C C . VAL C 3 37 ? -3.684 77.474 21.814 1 29.39 37 VAL H C 1
ATOM 4394 O O . VAL C 3 37 ? -4.463 77.149 22.717 1 30.98 37 VAL H O 1
ATOM 4398 N N . ARG C 3 38 ? -3.313 78.732 21.592 1 22.86 38 ARG H N 1
ATOM 4399 C CA . ARG C 3 38 ? -3.778 79.84 22.411 1 25.37 38 ARG H CA 1
ATOM 4400 C C . ARG C 3 38 ? -4.884 80.601 21.694 1 26.83 38 ARG H C 1
ATOM 4401 O O . ARG C 3 38 ? -4.812 80.825 20.483 1 32.95 38 ARG H O 1
ATOM 4409 N N . GLN C 3 39 ? -5.896 81.011 22.455 1 27.94 39 GLN H N 1
ATOM 4410 C CA . GLN C 3 39 ? -6.991 81.834 21.944 1 35.81 39 GLN H CA 1
ATOM 4411 C C . GLN C 3 39 ? -7.2 82.978 22.931 1 37.81 39 GLN H C 1
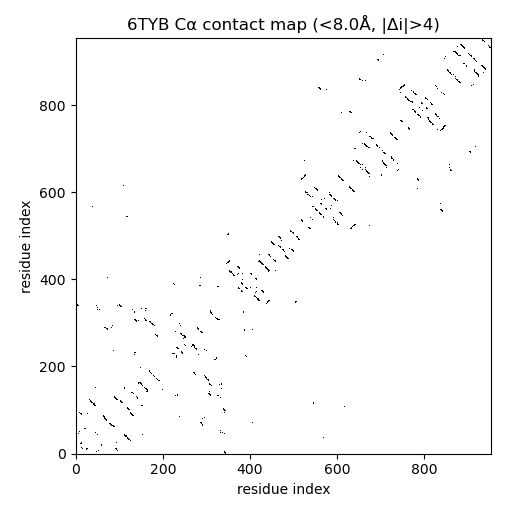ATOM 4412 O O . GLN C 3 39 ? -7.864 82.808 23.958 1 35.18 39 GLN H O 1
ATOM 4418 N N . MET C 3 40 ? -6.623 84.137 22.63 1 39.79 40 MET H N 1
ATOM 4419 C CA . MET C 3 40 ? -6.797 85.295 23.485 1 38.62 40 MET H CA 1
ATOM 4420 C C . MET C 3 40 ? -8.255 85.747 23.454 1 43.6 40 MET H C 1
ATOM 4421 O O . MET C 3 40 ? -8.992 85.436 22.516 1 40.42 40 MET H O 1
ATOM 4426 N N . PRO C 3 41 ? -8.697 86.476 24.479 1 43.85 41 PRO H N 1
ATOM 4427 C CA . PRO C 3 41 ? -10.126 86.801 24.586 1 40.21 41 PRO H CA 1
ATOM 4428 C C . PRO C 3 41 ? -10.636 87.516 23.343 1 41.57 41 PRO H C 1
ATOM 4429 O O . PRO C 3 41 ? -10.071 88.521 22.904 1 42.54 41 PRO H O 1
ATOM 4433 N N . GLY C 3 42 ? -11.711 86.977 22.772 1 40.85 42 GLY H N 1
ATOM 4434 C CA . GLY C 3 42 ? -12.335 87.57 21.607 1 38.71 42 GLY H CA 1
ATOM 4435 C C . GLY C 3 42 ? -11.531 87.502 20.331 1 46.51 42 GLY H C 1
ATOM 4436 O O . GLY C 3 42 ? -11.873 88.192 19.367 1 50.45 42 GLY H O 1
ATOM 4437 N N . LYS C 3 43 ? -10.482 86.688 20.284 1 42.37 43 LYS H N 1
ATOM 4438 C CA . LYS C 3 43 ? -9.589 86.625 19.136 1 41.83 43 LYS H CA 1
ATOM 4439 C C . LYS C 3 43 ? -9.596 85.213 18.547 1 37.87 43 LYS H C 1
ATOM 4440 O O . LYS C 3 43 ? -10.384 84.351 18.945 1 43.64 43 LYS H O 1
ATOM 4446 N N . GLY C 3 44 ? -8.708 84.985 17.586 1 36.96 44 GLY H N 1
ATOM 4447 C CA . GLY C 3 44 ? -8.631 83.725 16.881 1 38.77 44 GLY H CA 1
ATOM 4448 C C . GLY C 3 44 ? -7.681 82.743 17.532 1 38.9 44 GLY H C 1
ATOM 4449 O O . GLY C 3 44 ? -7.336 82.851 18.711 1 37.38 44 GLY H O 1
ATOM 4450 N N . LEU C 3 45 ? -7.244 81.773 16.732 1 36.79 45 LEU H N 1
ATOM 4451 C CA . LEU C 3 45 ? -6.457 80.641 17.2 1 28.98 45 LEU H CA 1
ATOM 4452 C C . LEU C 3 45 ? -5.004 80.807 16.778 1 28.55 45 LEU H C 1
ATOM 4453 O O . LEU C 3 45 ? -4.725 81.137 15.62 1 35.25 45 LEU H O 1
ATOM 4458 N N . GLU C 3 46 ? -4.086 80.567 17.713 1 32.66 46 GLU H N 1
ATOM 4459 C CA . GLU C 3 46 ? -2.654 80.624 17.448 1 24.56 46 GLU H CA 1
ATOM 4460 C C . GLU C 3 46 ? -2.033 79.299 17.86 1 30.26 46 GLU H C 1
ATOM 4461 O O . GLU C 3 46 ? -2.144 78.892 19.021 1 31.66 46 GLU H O 1
ATOM 4467 N N . TRP C 3 47 ? -1.379 78.635 16.915 1 26.41 47 TRP H N 1
ATOM 4468 C CA . TRP C 3 47 ? -0.619 77.431 17.223 1 27.63 47 TRP H CA 1
ATOM 4469 C C . TRP C 3 47 ? 0.665 77.819 17.948 1 32.48 47 TRP H C 1
ATOM 4470 O O . TRP C 3 47 ? 1.459 78.611 17.431 1 36.89 47 TRP H O 1
ATOM 4481 N N . MET C 3 48 ? 0.863 77.273 19.149 1 26.79 48 MET H N 1
ATOM 4482 C CA . MET C 3 48 ? 2.031 77.614 19.955 1 27.98 48 MET H CA 1
ATOM 4483 C C . MET C 3 48 ? 3.194 76.659 19.72 1 26.77 48 MET H C 1
ATOM 4484 O O . MET C 3 48 ? 4.349 77.091 19.64 1 29.33 48 MET H O 1
ATOM 4489 N N . GLY C 3 49 ? 2.911 75.368 19.618 1 27.51 49 GLY H N 1
ATOM 4490 C CA . GLY C 3 49 ? 3.959 74.378 19.498 1 21.87 49 GLY H CA 1
ATOM 4491 C C . GLY C 3 49 ? 3.369 72.993 19.622 1 22.57 49 GLY H C 1
ATOM 4492 O O . GLY C 3 49 ? 2.163 72.819 19.819 1 20.8 49 GLY H O 1
ATOM 4493 N N . SER C 3 50 ? 4.247 72.002 19.51 1 21.05 50 SER H N 1
ATOM 4494 C CA . SER C 3 50 ? 3.798 70.621 19.532 1 22.55 50 SER H CA 1
ATOM 4495 C C . SER C 3 50 ? 4.962 69.721 19.902 1 22.28 50 SER H C 1
ATOM 4496 O O . SER C 3 50 ? 6.129 70.109 19.812 1 23.93 50 SER H O 1
ATOM 4499 N N . ILE C 3 51 ? 4.622 68.503 20.306 1 20.91 51 ILE H N 1
ATOM 4500 C CA . ILE C 3 51 ? 5.607 67.503 20.69 1 24.03 51 ILE H CA 1
ATOM 4501 C C . ILE C 3 51 ? 5.163 66.154 20.144 1 30.2 51 ILE H C 1
ATOM 4502 O O . ILE C 3 51 ? 3.966 65.85 20.107 1 24.52 51 ILE H O 1
ATOM 4507 N N . TYR C 3 52 ? 6.132 65.355 19.691 1 29.4 52 TYR H N 1
ATOM 4508 C CA . TYR C 3 52 ? 5.891 63.969 19.316 1 21.47 52 TYR H CA 1
ATOM 4509 C C . TYR C 3 52 ? 6.302 63.105 20.499 1 22.67 52 TYR H C 1
ATOM 4510 O O . TYR C 3 52 ? 7.5 62.846 20.683 1 31.79 52 TYR H O 1
ATOM 4519 N N . PRO C 3 53 A 5.368 62.646 21.335 1 30.09 52 PRO H N 1
ATOM 4520 C CA . PRO C 3 53 A 5.782 62.012 22.598 1 28.01 52 PRO H CA 1
ATOM 4521 C C . PRO C 3 53 A 6.71 60.824 22.416 1 34.07 52 PRO H C 1
ATOM 4522 O O . PRO C 3 53 A 7.542 60.567 23.294 1 37.81 52 PRO H O 1
ATOM 4526 N N . GLY C 3 54 ? 6.608 60.1 21.3 1 34.42 53 GLY H N 1
ATOM 4527 C CA . GLY C 3 54 ? 7.39 58.888 21.125 1 26.88 53 GLY H CA 1
ATOM 4528 C C . GLY C 3 54 ? 8.89 59.102 21.095 1 33.48 53 GLY H C 1
ATOM 4529 O O . GLY C 3 54 ? 9.646 58.148 21.308 1 36.94 53 GLY H O 1
ATOM 4530 N N . ASP C 3 55 ? 9.345 60.327 20.82 1 27.26 54 ASP H N 1
ATOM 4531 C CA . ASP C 3 55 ? 10.78 60.587 20.841 1 27.16 54 ASP H CA 1
ATOM 4532 C C . ASP C 3 55 ? 11.115 62.006 21.29 1 36.86 54 ASP H C 1
ATOM 4533 O O . ASP C 3 55 ? 12.259 62.436 21.099 1 35.47 54 ASP H O 1
ATOM 4538 N N . SER C 3 56 ? 10.164 62.748 21.857 1 36.3 55 SER H N 1
ATOM 4539 C CA . SER C 3 56 ? 10.371 64.055 22.472 1 33 55 SER H CA 1
ATOM 4540 C C . SER C 3 56 ? 10.733 65.141 21.47 1 34.43 55 SER H C 1
ATOM 4541 O O . SER C 3 56 ? 11.128 66.238 21.877 1 44.22 55 SER H O 1
ATOM 4544 N N . ASP C 3 57 ? 10.616 64.87 20.175 1 27.61 56 ASP H N 1
ATOM 4545 C CA . ASP C 3 57 ? 10.798 65.911 19.173 1 27.65 56 ASP H CA 1
ATOM 4546 C C . ASP C 3 57 ? 9.762 67.009 19.385 1 25.59 56 ASP H C 1
ATOM 4547 O O . ASP C 3 57 ? 8.573 66.725 19.557 1 25.77 56 ASP H O 1
ATOM 4552 N N . THR C 3 58 ? 10.217 68.265 19.397 1 31.3 57 THR H N 1
ATOM 4553 C CA . THR C 3 58 ? 9.34 69.401 19.644 1 31.95 57 THR H CA 1
ATOM 4554 C C . THR C 3 58 ? 9.449 70.415 18.514 1 32.58 57 THR H C 1
ATOM 4555 O O . THR C 3 58 ? 10.428 70.449 17.763 1 37.11 57 THR H O 1
ATOM 4559 N N . ARG C 3 59 ? 8.414 71.247 18.419 1 36.62 58 ARG H N 1
ATOM 4560 C CA . ARG C 3 59 ? 8.347 72.361 17.486 1 29.35 58 ARG H CA 1
ATOM 4561 C C . ARG C 3 59 ? 7.669 73.526 18.188 1 31.52 58 ARG H C 1
ATOM 4562 O O . ARG C 3 59 ? 6.709 73.33 18.938 1 39.44 58 ARG H O 1
ATOM 4570 N N . TYR C 3 60 ? 8.162 74.734 17.941 1 29.31 59 TYR H N 1
ATOM 4571 C CA . TYR C 3 60 ? 7.585 75.934 18.524 1 31.87 59 TYR H CA 1
ATOM 4572 C C . TYR C 3 60 ? 7.367 76.974 17.439 1 35.87 59 TYR H C 1
ATOM 4573 O O . TYR C 3 60 ? 8.211 77.149 16.556 1 35.94 59 TYR H O 1
ATOM 4582 N N . HIS C 3 61 ? 6.226 77.648 17.504 1 30.87 60 HIS H N 1
ATOM 4583 C CA . HIS C 3 61 ? 6.026 78.841 16.698 1 26.88 60 HIS H CA 1
ATOM 4584 C C . HIS C 3 61 ? 7.087 79.874 17.075 1 35.89 60 HIS H C 1
ATOM 4585 O O . HIS C 3 61 ? 7.393 80.037 18.261 1 39.77 60 HIS H O 1
ATOM 4592 N N . PRO C 3 62 ? 7.68 80.577 16.104 1 39.12 61 PRO H N 1
ATOM 4593 C CA . PRO C 3 62 ? 8.797 81.478 16.445 1 38.49 61 PRO H CA 1
ATOM 4594 C C . PRO C 3 62 ? 8.466 82.488 17.533 1 43.89 61 PRO H C 1
ATOM 4595 O O . PRO C 3 62 ? 9.361 82.891 18.288 1 51.64 61 PRO H O 1
ATOM 4599 N N . SER C 3 63 ? 7.2 82.9 17.64 1 46.91 62 SER H N 1
ATOM 4600 C CA . SER C 3 63 ? 6.801 83.889 18.635 1 40.1 62 SER H CA 1
ATOM 4601 C C . SER C 3 63 ? 6.728 83.318 20.046 1 43.62 62 SER H C 1
ATOM 4602 O O . SER C 3 63 ? 6.719 84.091 21.01 1 46.99 62 SER H O 1
ATOM 4605 N N . PHE C 3 64 ? 6.663 81.995 20.192 1 36.71 63 PHE H N 1
ATOM 4606 C CA . PHE C 3 64 ? 6.589 81.367 21.503 1 33.2 63 PHE H CA 1
ATOM 4607 C C . PHE C 3 64 ? 7.872 80.658 21.904 1 40.07 63 PHE H C 1
ATOM 4608 O O . PHE C 3 64 ? 8.014 80.292 23.076 1 46.97 63 PHE H O 1
ATOM 4616 N N . GLN C 3 65 ? 8.804 80.458 20.974 1 40.07 64 GLN H N 1
ATOM 4617 C CA . GLN C 3 65 ? 10.099 79.885 21.315 1 43.09 64 GLN H CA 1
ATOM 4618 C C . GLN C 3 65 ? 10.756 80.701 22.421 1 53.27 64 GLN H C 1
ATOM 4619 O O . GLN C 3 65 ? 10.852 81.928 22.332 1 52.85 64 GLN H O 1
ATOM 4625 N N . GLY C 3 66 ? 11.203 80.011 23.469 1 54.1 65 GLY H N 1
ATOM 4626 C CA . GLY C 3 66 ? 11.875 80.649 24.577 1 50.44 65 GLY H CA 1
ATOM 4627 C C . GLY C 3 66 ? 10.966 81.199 25.653 1 50.18 65 GLY H C 1
ATOM 4628 O O . GLY C 3 66 ? 11.458 81.553 26.732 1 56.38 65 GLY H O 1
ATOM 4629 N N . HIS C 3 67 ? 9.66 81.289 25.399 1 42.28 66 HIS H N 1
ATOM 4630 C CA . HIS C 3 67 ? 8.713 81.762 26.397 1 40.11 66 HIS H CA 1
ATOM 4631 C C . HIS C 3 67 ? 7.875 80.65 27.008 1 33.25 66 HIS H C 1
ATOM 4632 O O . HIS C 3 67 ? 7.32 80.844 28.093 1 42.37 66 HIS H O 1
ATOM 4639 N N . VAL C 3 68 ? 7.775 79.495 26.348 1 33.48 67 VAL H N 1
ATOM 4640 C CA . VAL C 3 68 ? 7.043 78.353 26.878 1 33.29 67 VAL H CA 1
ATOM 4641 C C . VAL C 3 68 ? 7.837 77.085 26.606 1 42.8 67 VAL H C 1
ATOM 4642 O O . VAL C 3 68 ? 8.704 77.037 25.731 1 41.16 67 VAL H O 1
ATOM 4646 N N . THR C 3 69 ? 7.517 76.046 27.374 1 43.66 68 THR H N 1
ATOM 4647 C CA . THR C 3 69 ? 8.114 74.729 27.213 1 40.44 68 THR H CA 1
ATOM 4648 C C . THR C 3 69 ? 7.005 73.692 27.128 1 41.49 68 THR H C 1
ATOM 4649 O O . THR C 3 69 ? 6.145 73.625 28.013 1 35.3 68 THR H O 1
ATOM 4653 N N . ILE C 3 70 ? 7.03 72.888 26.069 1 37.21 69 ILE H N 1
ATOM 4654 C CA . ILE C 3 70 ? 6.077 71.804 25.868 1 27.98 69 ILE H CA 1
ATOM 4655 C C . ILE C 3 70 ? 6.791 70.485 26.124 1 35.89 69 ILE H C 1
ATOM 4656 O O . ILE C 3 70 ? 7.921 70.278 25.665 1 36.83 69 ILE H O 1
ATOM 4661 N N . SER C 3 71 ? 6.13 69.593 26.857 1 29.56 70 SER H N 1
ATOM 4662 C CA . SER C 3 71 ? 6.724 68.323 27.243 1 31.56 70 SER H CA 1
ATOM 4663 C C . SER C 3 71 ? 5.62 67.282 27.341 1 33.92 70 SER H C 1
ATOM 4664 O O . SER C 3 71 ? 4.431 67.601 27.271 1 28.77 70 SER H O 1
ATOM 4667 N N . ALA C 3 72 ? 6.026 66.024 27.508 1 36.68 71 ALA H N 1
ATOM 4668 C CA . ALA C 3 72 ? 5.078 64.922 27.556 1 27.29 71 ALA H CA 1
ATOM 4669 C C . ALA C 3 72 ? 5.643 63.794 28.405 1 34.6 71 ALA H C 1
ATOM 4670 O O . ALA C 3 72 ? 6.861 63.636 28.529 1 34.74 71 ALA H O 1
ATOM 4672 N N . ASP C 3 73 ? 4.737 63.01 28.989 1 37.04 72 ASP H N 1
ATOM 4673 C CA . ASP C 3 73 ? 5.084 61.873 29.837 1 41.71 72 ASP H CA 1
ATOM 4674 C C . ASP C 3 73 ? 4.284 60.668 29.36 1 38.29 72 ASP H C 1
ATOM 4675 O O . ASP C 3 73 ? 3.075 60.588 29.6 1 40.4 72 ASP H O 1
ATOM 4680 N N . ARG C 3 74 ? 4.963 59.725 28.701 1 33.22 73 ARG H N 1
ATOM 4681 C CA . ARG C 3 74 ? 4.267 58.6 28.086 1 36.2 73 ARG H CA 1
ATOM 4682 C C . ARG C 3 74 ? 3.621 57.686 29.117 1 46.88 73 ARG H C 1
ATOM 4683 O O . ARG C 3 74 ? 2.6 57.053 28.824 1 57.36 73 ARG H O 1
ATOM 4691 N N . SER C 3 75 ? 4.194 57.592 30.318 1 43.33 74 SER H N 1
ATOM 4692 C CA . SER C 3 75 ? 3.653 56.683 31.321 1 45.78 74 SER H CA 1
ATOM 4693 C C . SER C 3 75 ? 2.264 57.095 31.792 1 50.3 74 SER H C 1
ATOM 4694 O O . SER C 3 75 ? 1.546 56.262 32.355 1 54.89 74 SER H O 1
ATOM 4697 N N . VAL C 3 76 ? 1.868 58.35 31.581 1 42.97 75 VAL H N 1
ATOM 4698 C CA . VAL C 3 76 ? 0.552 58.818 32.005 1 47.55 75 VAL H CA 1
ATOM 4699 C C . VAL C 3 76 ? -0.172 59.501 30.85 1 48.06 75 VAL H C 1
ATOM 4700 O O . VAL C 3 76 ? -1.201 60.156 31.05 1 44.04 75 VAL H O 1
ATOM 4704 N N . SER C 3 77 ? 0.357 59.345 29.636 1 42.77 76 SER H N 1
ATOM 4705 C CA . SER C 3 77 ? -0.293 59.83 28.419 1 38.77 76 SER H CA 1
ATOM 4706 C C . SER C 3 77 ? -0.697 61.296 28.553 1 37.98 76 SER H C 1
ATOM 4707 O O . SER C 3 77 ? -1.836 61.681 28.279 1 38.55 76 SER H O 1
ATOM 4710 N N . THR C 3 78 ? 0.257 62.127 28.968 1 33.18 77 THR H N 1
ATOM 4711 C CA . THR C 3 78 ? -0.022 63.52 29.286 1 28.04 77 THR H CA 1
ATOM 4712 C C . THR C 3 78 ? 1.022 64.441 28.675 1 28.7 77 THR H C 1
ATOM 4713 O O . THR C 3 78 ? 2.22 64.149 28.704 1 29.32 77 THR H O 1
ATOM 4717 N N . THR C 3 79 ? 0.555 65.563 28.135 1 25.76 78 THR H N 1
ATOM 4718 C CA . THR C 3 79 ? 1.415 66.626 27.641 1 29.07 78 THR H CA 1
ATOM 4719 C C . THR C 3 79 ? 1.249 67.857 28.526 1 32.39 78 THR H C 1
ATOM 4720 O O . THR C 3 79 ? 0.169 68.113 29.066 1 36.19 78 THR H O 1
ATOM 4724 N N . TYR C 3 80 ? 2.337 68.609 28.682 1 25.71 79 TYR H N 1
ATOM 4725 C CA . TYR C 3 80 ? 2.38 69.739 29.596 1 28.97 79 TYR H CA 1
ATOM 4726 C C . TYR C 3 80 ? 2.817 70.99 28.852 1 28.99 79 TYR H C 1
ATOM 4727 O O . TYR C 3 80 ? 3.59 70.925 27.892 1 27.4 79 TYR H O 1
ATOM 4736 N N . LEU C 3 81 ? 2.311 72.132 29.314 1 29.03 80 LEU H N 1
ATOM 4737 C CA . LEU C 3 81 ? 2.689 73.444 28.803 1 29.89 80 LEU H CA 1
ATOM 4738 C C . LEU C 3 81 ? 3.089 74.305 29.99 1 32.33 80 LEU H C 1
ATOM 4739 O O . LEU C 3 81 ? 2.296 74.485 30.919 1 34.4 80 LEU H O 1
ATOM 4744 N N . GLN C 3 82 ? 4.304 74.845 29.954 1 33.32 81 GLN H N 1
ATOM 4745 C CA . GLN C 3 82 ? 4.902 75.48 31.118 1 35.21 81 GLN H CA 1
ATOM 4746 C C . GLN C 3 82 ? 5.444 76.853 30.754 1 40.31 81 GLN H C 1
ATOM 4747 O O . GLN C 3 82 ? 6.081 77.024 29.712 1 49.62 81 GLN H O 1
ATOM 4753 N N . TRP C 3 83 ? 5.166 77.832 31.614 1 39.32 82 TRP H N 1
ATOM 4754 C CA . TRP C 3 83 ? 5.803 79.14 31.571 1 37.06 82 TRP H CA 1
ATOM 4755 C C . TRP C 3 83 ? 6.752 79.268 32.756 1 43.78 82 TRP H C 1
ATOM 4756 O O . TRP C 3 83 ? 6.426 78.84 33.869 1 41.15 82 TRP H O 1
ATOM 4767 N N . SER C 3 84 A 7.915 79.876 32.527 1 47.89 82 SER H N 1
ATOM 4768 C CA . SER C 3 84 A 8.821 80.133 33.641 1 48.89 82 SER H CA 1
ATOM 4769 C C . SER C 3 84 A 8.447 81.415 34.378 1 53.82 82 SER H C 1
ATOM 4770 O O . SER C 3 84 A 8.554 81.478 35.608 1 55.84 82 SER H O 1
ATOM 4773 N N . SER C 3 85 B 7.992 82.439 33.651 1 54.55 82 SER H N 1
ATOM 4774 C CA . SER C 3 85 B 7.636 83.717 34.269 1 46.9 82 SER H CA 1
ATOM 4775 C C . SER C 3 85 B 6.466 84.307 33.485 1 47.22 82 SER H C 1
ATOM 4776 O O . SER C 3 85 B 6.662 84.873 32.406 1 43.43 82 SER H O 1
ATOM 4779 N N . LEU C 3 86 C 5.263 84.186 34.043 1 49.49 82 LEU H N 1
ATOM 4780 C CA . LEU C 3 86 C 4.061 84.632 33.355 1 44.68 82 LEU H CA 1
ATOM 4781 C C . LEU C 3 86 C 4.018 86.149 33.221 1 44.61 82 LEU H C 1
ATOM 4782 O O . LEU C 3 86 C 4.571 86.89 34.039 1 48.05 82 LEU H O 1
ATOM 4787 N N . LYS C 3 87 ? 3.339 86.603 32.171 1 42.33 83 LYS H N 1
ATOM 4788 C CA . LYS C 3 87 ? 2.994 88 31.979 1 41.89 83 LYS H CA 1
ATOM 4789 C C . LYS C 3 87 ? 1.477 88.128 31.945 1 44.41 83 LYS H C 1
ATOM 4790 O O . LYS C 3 87 ? 0.756 87.157 31.696 1 38.13 83 LYS H O 1
ATOM 4796 N N . ALA C 3 88 ? 0.994 89.345 32.196 1 50.15 84 ALA H N 1
ATOM 4797 C CA . ALA C 3 88 ? -0.435 89.599 32.068 1 45.17 84 ALA H CA 1
ATOM 4798 C C . ALA C 3 88 ? -0.92 89.288 30.657 1 43.77 84 ALA H C 1
ATOM 4799 O O . ALA C 3 88 ? -2.037 88.792 30.473 1 44.77 84 ALA H O 1
ATOM 4801 N N . SER C 3 89 ? -0.087 89.558 29.647 1 46.22 85 SER H N 1
ATOM 4802 C CA . SER C 3 89 ? -0.467 89.299 28.263 1 44.06 85 SER H CA 1
ATOM 4803 C C . SER C 3 89 ? -0.664 87.818 27.969 1 50.06 85 SER H C 1
ATOM 4804 O O . SER C 3 89 ? -1.199 87.483 26.906 1 55.4 85 SER H O 1
ATOM 4807 N N . ASP C 3 90 ? -0.248 86.929 28.868 1 46.4 86 ASP H N 1
ATOM 4808 C CA . ASP C 3 90 ? -0.49 85.503 28.7 1 39.22 86 ASP H CA 1
ATOM 4809 C C . ASP C 3 90 ? -1.907 85.095 29.083 1 32.83 86 ASP H C 1
ATOM 4810 O O . ASP C 3 90 ? -2.22 83.9 29.048 1 34.14 86 ASP H O 1
ATOM 4815 N N . THR C 3 91 ? -2.766 86.047 29.444 1 32.39 87 THR H N 1
ATOM 4816 C CA . THR C 3 91 ? -4.15 85.734 29.779 1 35.59 87 THR H CA 1
ATOM 4817 C C . THR C 3 91 ? -4.892 85.281 28.528 1 38.53 87 THR H C 1
ATOM 4818 O O . THR C 3 91 ? -5.011 86.043 27.562 1 42.64 87 THR H O 1
ATOM 4822 N N . ALA C 3 92 ? -5.406 84.052 28.55 1 37.71 88 ALA H N 1
ATOM 4823 C CA . ALA C 3 92 ? -6.143 83.526 27.408 1 28.21 88 ALA H CA 1
ATOM 4824 C C . ALA C 3 92 ? -6.724 82.15 27.697 1 31.38 88 ALA H C 1
ATOM 4825 O O . ALA C 3 92 ? -6.595 81.633 28.811 1 39.14 88 ALA H O 1
ATOM 4827 N N . THR C 3 93 ? -7.372 81.558 26.697 1 28.8 89 THR H N 1
ATOM 4828 C CA . THR C 3 93 ? -7.787 80.164 26.737 1 30.51 89 THR H CA 1
ATOM 4829 C C . THR C 3 93 ? -6.778 79.329 25.959 1 30.78 89 THR H C 1
ATOM 4830 O O . THR C 3 93 ? -6.365 79.709 24.859 1 37.36 89 THR H O 1
ATOM 4834 N N . TYR C 3 94 ? -6.391 78.188 26.526 1 27.06 90 TYR H N 1
ATOM 4835 C CA . TYR C 3 94 ? -5.369 77.327 25.941 1 29.85 90 TYR H CA 1
ATOM 4836 C C . TYR C 3 94 ? -5.956 75.959 25.634 1 29.13 90 TYR H C 1
ATOM 4837 O O . TYR C 3 94 ? -6.626 75.36 26.483 1 30.79 90 TYR H O 1
ATOM 4846 N N . TYR C 3 95 ? -5.699 75.468 24.421 1 27.25 91 TYR H N 1
ATOM 4847 C CA . TYR C 3 95 ? -6.275 74.221 23.942 1 26.65 91 TYR H CA 1
ATOM 4848 C C . TYR C 3 95 ? -5.191 73.185 23.693 1 32.47 91 TYR H C 1
ATOM 4849 O O . TYR C 3 95 ? -4.148 73.486 23.104 1 32.34 91 TYR H O 1
ATOM 4858 N N . CYS C 3 96 ? -5.453 71.976 24.165 1 29.49 92 CYS H N 1
ATOM 4859 C CA . CYS C 3 96 ? -4.757 70.77 23.744 1 29.9 92 CYS H CA 1
ATOM 4860 C C . CYS C 3 96 ? -5.334 70.322 22.405 1 27.3 92 CYS H C 1
ATOM 4861 O O . CYS C 3 96 ? -6.556 70.297 22.235 1 33.28 92 CYS H O 1
ATOM 4864 N N . ALA C 3 97 ? -4.471 69.986 21.441 1 20.51 93 ALA H N 1
ATOM 4865 C CA . ALA C 3 97 ? -4.945 69.631 20.103 1 25.48 93 ALA H CA 1
ATOM 4866 C C . ALA C 3 97 ? -4.088 68.528 19.502 1 28.92 93 ALA H C 1
ATOM 4867 O O . ALA C 3 97 ? -2.897 68.732 19.251 1 30.22 93 ALA H O 1
ATOM 4869 N N . ARG C 3 98 ? -4.708 67.383 19.223 1 20.24 94 ARG H N 1
ATOM 4870 C CA . ARG C 3 98 ? -4.009 66.243 18.647 1 22.88 94 ARG H CA 1
ATOM 4871 C C . ARG C 3 98 ? -3.979 66.332 17.125 1 24.49 94 ARG H C 1
ATOM 4872 O O . ARG C 3 98 ? -4.982 66.666 16.488 1 26.45 94 ARG H O 1
ATOM 4880 N N . SER C 3 99 ? -2.822 66.019 16.547 1 23.3 95 SER H N 1
ATOM 4881 C CA . SER C 3 99 ? -2.714 65.946 15.097 1 24.44 95 SER H CA 1
ATOM 4882 C C . SER C 3 99 ? -3.504 64.76 14.559 1 22.54 95 SER H C 1
ATOM 4883 O O . SER C 3 99 ? -3.679 63.74 15.231 1 25.63 95 SER H O 1
ATOM 4886 N N . TYR C 3 100 ? -3.98 64.909 13.329 1 19.57 96 TYR H N 1
ATOM 4887 C CA . TYR C 3 100 ? -4.673 63.833 12.637 1 22.02 96 TYR H CA 1
ATOM 4888 C C . TYR C 3 100 ? -3.806 62.578 12.606 1 29.35 96 TYR H C 1
ATOM 4889 O O . TYR C 3 100 ? -2.644 62.621 12.191 1 24.12 96 TYR H O 1
ATOM 4898 N N . GLU C 3 101 ? -4.379 61.456 13.051 1 21.06 97 GLU H N 1
ATOM 4899 C CA . GLU C 3 101 ? -3.595 60.245 13.287 1 27.97 97 GLU H CA 1
ATOM 4900 C C . GLU C 3 101 ? -3.327 59.469 11.999 1 31.78 97 GLU H C 1
ATOM 4901 O O . GLU C 3 101 ? -2.192 59.046 11.748 1 29.09 97 GLU H O 1
ATOM 4907 N N . ASP C 3 102 ? -4.356 59.264 11.173 1 25.56 98 ASP H N 1
ATOM 4908 C CA . ASP C 3 102 ? -4.246 58.406 9.99 1 26.94 98 ASP H CA 1
ATOM 4909 C C . ASP C 3 102 ? -3.682 59.201 8.81 1 25.87 98 ASP H C 1
ATOM 4910 O O . ASP C 3 102 ? -4.34 59.45 7.797 1 24.28 98 ASP H O 1
ATOM 4915 N N . ASN C 3 103 ? -2.412 59.575 8.948 1 23.65 99 ASN H N 1
ATOM 4916 C CA . ASN C 3 103 ? -1.732 60.426 7.984 1 21.79 99 ASN H CA 1
ATOM 4917 C C . ASN C 3 103 ? -0.793 59.654 7.063 1 24.2 99 ASN H C 1
ATOM 4918 O O . ASN C 3 103 ? -0.034 60.274 6.311 1 20.67 99 ASN H O 1
ATOM 4923 N N . TYR C 3 104 ? -0.818 58.323 7.109 1 21.78 100 TYR H N 1
ATOM 4924 C CA . TYR C 3 104 ? 0.052 57.49 6.278 1 20.42 100 TYR H CA 1
ATOM 4925 C C . TYR C 3 104 ? 1.527 57.835 6.475 1 19.78 100 TYR H C 1
ATOM 4926 O O . TYR C 3 104 ? 2.35 57.614 5.583 1 24.03 100 TYR H O 1
ATOM 4935 N N . GLY C 3 105 A 1.872 58.38 7.643 1 23.68 100 GLY H N 1
ATOM 4936 C CA . GLY C 3 105 A 3.234 58.751 7.96 1 19.12 100 GLY H CA 1
ATOM 4937 C C . GLY C 3 105 A 3.587 60.2 7.693 1 27.86 100 GLY H C 1
ATOM 4938 O O . GLY C 3 105 A 4.627 60.665 8.179 1 25.77 100 GLY H O 1
ATOM 4939 N N . TYR C 3 106 B 2.754 60.932 6.957 1 20.83 100 TYR H N 1
ATOM 4940 C CA . TYR C 3 106 B 3.104 62.274 6.492 1 21.84 100 TYR H CA 1
ATOM 4941 C C . TYR C 3 106 B 2.556 63.331 7.451 1 25.1 100 TYR H C 1
ATOM 4942 O O . TYR C 3 106 B 1.643 64.098 7.143 1 25.13 100 TYR H O 1
ATOM 4951 N N . TYR C 3 107 C 3.161 63.376 8.641 1 23.1 100 TYR H N 1
ATOM 4952 C CA . TYR C 3 107 C 2.728 64.345 9.641 1 18.78 100 TYR H CA 1
ATOM 4953 C C . TYR C 3 107 C 3.046 65.781 9.243 1 23.03 100 TYR H C 1
ATOM 4954 O O . TYR C 3 107 C 2.386 66.703 9.733 1 28.02 100 TYR H O 1
ATOM 4963 N N . ASP C 3 108 D 4.028 65.997 8.368 1 25.58 100 ASP H N 1
ATOM 4964 C CA . ASP C 3 108 D 4.344 67.343 7.907 1 19.88 100 ASP H CA 1
ATOM 4965 C C . ASP C 3 108 D 3.397 67.837 6.822 1 25.49 100 ASP H C 1
ATOM 4966 O O . ASP C 3 108 D 3.387 69.038 6.535 1 34.65 100 ASP H O 1
ATOM 4971 N N . LEU C 3 109 E 2.612 66.951 6.21 1 23.01 100 LEU H N 1
ATOM 4972 C CA . LEU C 3 109 E 1.603 67.359 5.241 1 24.4 100 LEU H CA 1
ATOM 4973 C C . LEU C 3 109 E 0.204 67.43 5.832 1 19.97 100 LEU H C 1
ATOM 4974 O O . LEU C 3 109 E -0.626 68.195 5.333 1 32.03 100 LEU H O 1
ATOM 4979 N N . PHE C 3 110 F -0.073 66.657 6.88 1 25.15 100 PHE H N 1
ATOM 4980 C CA . PHE C 3 110 F -1.384 66.606 7.52 1 24.55 100 PHE H CA 1
ATOM 4981 C C . PHE C 3 110 F -1.339 67.149 8.947 1 33.28 100 PHE H C 1
ATOM 4982 O O . PHE C 3 110 F -1.907 66.562 9.871 1 33.47 100 PHE H O 1
ATOM 4990 N N . PHE C 3 111 G -0.671 68.28 9.15 1 21.98 100 PHE H N 1
ATOM 4991 C CA . PHE C 3 111 G -0.516 68.835 10.494 1 21.01 100 PHE H CA 1
ATOM 4992 C C . PHE C 3 111 G -1.718 69.709 10.858 1 25.77 100 PHE H C 1
ATOM 4993 O O . PHE C 3 111 G -1.615 70.91 11.095 1 21 100 PHE H O 1
ATOM 5001 N N . PHE C 3 112 H -2.883 69.073 10.876 1 24.88 100 PHE H N 1
ATOM 5002 C CA . PHE C 3 112 H -4.115 69.676 11.354 1 20.07 100 PHE H CA 1
ATOM 5003 C C . PHE C 3 112 H -4.64 68.837 12.513 1 20.78 100 PHE H C 1
ATOM 5004 O O . PHE C 3 112 H -4.109 67.767 12.82 1 23.29 100 PHE H O 1
ATOM 5012 N N . PHE C 3 113 I -5.703 69.317 13.155 1 20.42 100 PHE H N 1
ATOM 5013 C CA . PHE C 3 113 I -6.076 68.868 14.495 1 22.38 100 PHE H CA 1
ATOM 5014 C C . PHE C 3 113 I -7.503 68.34 14.498 1 23.47 100 PHE H C 1
ATOM 5015 O O . PHE C 3 113 I -8.453 69.105 14.302 1 26.89 100 PHE H O 1
ATOM 5023 N N . ASP C 3 114 ? -7.655 67.04 14.757 1 21.53 101 ASP H N 1
ATOM 5024 C CA . ASP C 3 114 ? -8.966 66.405 14.749 1 27.46 101 ASP H CA 1
ATOM 5025 C C . ASP C 3 114 ? -9.6 66.279 16.129 1 27.4 101 ASP H C 1
ATOM 5026 O O . ASP C 3 114 ? -10.829 66.187 16.214 1 43.11 101 ASP H O 1
ATOM 5031 N N . TYR C 3 115 ? -8.815 66.268 17.205 1 29.62 102 TYR H N 1
ATOM 5032 C CA . TYR C 3 115 ? -9.355 66.177 18.556 1 28.34 102 TYR H CA 1
ATOM 5033 C C . TYR C 3 115 ? -8.769 67.28 19.425 1 30.22 102 TYR H C 1
ATOM 5034 O O . TYR C 3 115 ? -7.564 67.543 19.384 1 29.75 102 TYR H O 1
ATOM 5043 N N . TRP C 3 116 ? -9.633 67.923 20.209 1 31.11 103 TRP H N 1
ATOM 5044 C CA . TRP C 3 116 ? -9.261 69.066 21.027 1 25.06 103 TRP H CA 1
ATOM 5045 C C . TRP C 3 116 ? -9.664 68.821 22.473 1 30.21 103 TRP H C 1
ATOM 5046 O O . TRP C 3 116 ? -10.641 68.12 22.75 1 31.79 103 TRP H O 1
ATOM 5057 N N . GLY C 3 117 ? -8.901 69.404 23.393 1 30.51 104 GLY H N 1
ATOM 5058 C CA . GLY C 3 117 ? -9.31 69.439 24.78 1 28.62 104 GLY H CA 1
ATOM 5059 C C . GLY C 3 117 ? -10.431 70.436 24.991 1 27.29 104 GLY H C 1
ATOM 5060 O O . GLY C 3 117 ? -10.791 71.215 24.107 1 29.91 104 GLY H O 1
ATOM 5061 N N . GLN C 3 118 ? -11.008 70.408 26.194 1 27.12 105 GLN H N 1
ATOM 5062 C CA . GLN C 3 118 ? -12.108 71.324 26.473 1 26.65 105 GLN H CA 1
ATOM 5063 C C . GLN C 3 118 ? -11.637 72.764 26.623 1 28.44 105 GLN H C 1
ATOM 5064 O O . GLN C 3 118 ? -12.473 73.674 26.64 1 36.94 105 GLN H O 1
ATOM 5070 N N . GLY C 3 119 ? -10.336 72.99 26.715 1 30.95 106 GLY H N 1
ATOM 5071 C CA . GLY C 3 119 ? -9.809 74.325 26.939 1 32.37 106 GLY H CA 1
ATOM 5072 C C . GLY C 3 119 ? -9.555 74.593 28.407 1 30.56 106 GLY H C 1
ATOM 5073 O O . GLY C 3 119 ? -10.162 73.998 29.296 1 41.28 106 GLY H O 1
ATOM 5074 N N . ALA C 3 120 ? -8.625 75.511 28.665 1 27.41 107 ALA H N 1
ATOM 5075 C CA . ALA C 3 120 ? -8.292 75.914 30.026 1 27.82 107 ALA H CA 1
ATOM 5076 C C . ALA C 3 120 ? -8.178 77.428 30.078 1 29.27 107 ALA H C 1
ATOM 5077 O O . ALA C 3 120 ? -7.365 78.016 29.359 1 39.08 107 ALA H O 1
ATOM 5079 N N . LEU C 3 121 ? -8.988 78.053 30.926 1 32.18 108 LEU H N 1
ATOM 5080 C CA . LEU C 3 121 ? -8.909 79.492 31.127 1 30.05 108 LEU H CA 1
ATOM 5081 C C . LEU C 3 121 ? -7.736 79.813 32.042 1 33.11 108 LEU H C 1
ATOM 5082 O O . LEU C 3 121 ? -7.622 79.255 33.138 1 36.75 108 LEU H O 1
ATOM 5087 N N . VAL C 3 122 ? -6.857 80.699 31.585 1 27.31 109 VAL H N 1
ATOM 5088 C CA . VAL C 3 122 ? -5.695 81.133 32.352 1 30.37 109 VAL H CA 1
ATOM 5089 C C . VAL C 3 122 ? -5.751 82.649 32.457 1 33.81 109 VAL H C 1
ATOM 5090 O O . VAL C 3 122 ? -5.701 83.35 31.438 1 35.65 109 VAL H O 1
ATOM 5094 N N . THR C 3 123 ? -5.869 83.149 33.685 1 44.58 110 THR H N 1
ATOM 5095 C CA . THR C 3 123 ? -5.891 84.577 33.973 1 30.65 110 THR H CA 1
ATOM 5096 C C . THR C 3 123 ? -4.61 84.954 34.704 1 37.26 110 THR H C 1
ATOM 5097 O O . THR C 3 123 ? -4.241 84.308 35.691 1 39.04 110 THR H O 1
ATOM 5101 N N . VAL C 3 124 ? -3.938 85.996 34.221 1 38.02 111 VAL H N 1
ATOM 5102 C CA . VAL C 3 124 ? -2.715 86.509 34.827 1 33.37 111 VAL H CA 1
ATOM 5103 C C . VAL C 3 124 ? -2.954 87.971 35.178 1 41.93 111 VAL H C 1
ATOM 5104 O O . VAL C 3 124 ? -3.19 88.796 34.286 1 49.79 111 VAL H O 1
ATOM 5108 N N . SER C 3 125 ? -2.895 88.291 36.47 1 41.01 112 SER H N 1
ATOM 5109 C CA . SER C 3 125 ? -3.196 89.641 36.921 1 39.84 112 SER H CA 1
ATOM 5110 C C . SER C 3 125 ? -2.641 89.861 38.319 1 42.48 112 SER H C 1
ATOM 5111 O O . SER C 3 125 ? -2.53 88.925 39.117 1 39.26 112 SER H O 1
ATOM 5114 N N . SER C 3 126 ? -2.303 91.116 38.606 1 40.52 113 SER H N 1
ATOM 5115 C CA . SER C 3 126 ? -1.864 91.502 39.939 1 44.31 113 SER H CA 1
ATOM 5116 C C . SER C 3 126 ? -3.019 91.636 40.92 1 43.88 113 SER H C 1
ATOM 5117 O O . SER C 3 126 ? -2.775 91.767 42.124 1 52.36 113 SER H O 1
ATOM 5120 N N . ALA C 3 127 ? -4.258 91.607 40.44 1 41.06 114 ALA H N 1
ATOM 5121 C CA . ALA C 3 127 ? -5.408 91.787 41.308 1 38.96 114 ALA H CA 1
ATOM 5122 C C . ALA C 3 127 ? -5.533 90.628 42.29 1 51.81 114 ALA H C 1
ATOM 5123 O O . ALA C 3 127 ? -4.963 89.549 42.102 1 54.59 114 ALA H O 1
ATOM 5125 N N . SER C 3 128 ? -6.303 90.864 43.346 1 45.06 115 SER H N 1
ATOM 5126 C CA . SER C 3 128 ? -6.541 89.88 44.389 1 51.22 115 SER H CA 1
ATOM 5127 C C . SER C 3 128 ? -8.015 89.503 44.404 1 56.35 115 SER H C 1
ATOM 5128 O O . SER C 3 128 ? -8.882 90.304 44.038 1 51.93 115 SER H O 1
ATOM 5131 N N . THR C 3 129 ? -8.289 88.27 44.825 1 41.65 116 THR H N 1
ATOM 5132 C CA . THR C 3 129 ? -9.661 87.79 44.926 1 41.62 116 THR H CA 1
ATOM 5133 C C . THR C 3 129 ? -10.527 88.801 45.661 1 43.51 116 THR H C 1
ATOM 5134 O O . THR C 3 129 ? -10.22 89.194 46.791 1 50.1 116 THR H O 1
ATOM 5138 N N . LYS C 3 130 ? -11.613 89.217 45.016 1 44.88 117 LYS H N 1
ATOM 5139 C CA . LYS C 3 130 ? -12.527 90.193 45.591 1 41.74 117 LYS H CA 1
ATOM 5140 C C . LYS C 3 130 ? -13.935 89.9 45.1 1 52.55 117 LYS H C 1
ATOM 5141 O O . LYS C 3 130 ? -14.146 89.696 43.901 1 54.16 117 LYS H O 1
ATOM 5147 N N . GLY C 3 131 ? -14.89 89.883 46.026 1 50.9 118 GLY H N 1
ATOM 5148 C CA . GLY C 3 131 ? -16.276 89.668 45.686 1 44.31 118 GLY H CA 1
ATOM 5149 C C . GLY C 3 131 ? -16.921 90.931 45.152 1 52.46 118 GLY H C 1
ATOM 5150 O O . GLY C 3 131 ? -16.444 92.045 45.388 1 50.99 118 GLY H O 1
ATOM 5151 N N . PRO C 3 132 ? -18.027 90.782 44.427 1 48.9 119 PRO H N 1
ATOM 5152 C CA . PRO C 3 132 ? -18.638 91.939 43.77 1 47.44 119 PRO H CA 1
ATOM 5153 C C . PRO C 3 132 ? -19.547 92.733 44.69 1 53.54 119 PRO H C 1
ATOM 5154 O O . PRO C 3 132 ? -20.115 92.214 45.653 1 53.15 119 PRO H O 1
ATOM 5158 N N . SER C 3 133 ? -19.677 94.017 44.367 1 48.16 120 SER H N 1
ATOM 5159 C CA . SER C 3 133 ? -20.718 94.874 44.915 1 49.34 120 SER H CA 1
ATOM 5160 C C . SER C 3 133 ? -21.861 94.909 43.91 1 52.76 120 SER H C 1
ATOM 5161 O O . SER C 3 133 ? -21.63 95.118 42.714 1 63.61 120 SER H O 1
ATOM 5164 N N . VAL C 3 134 ? -23.081 94.688 44.385 1 52.42 121 VAL H N 1
ATOM 5165 C CA . VAL C 3 134 ? -24.259 94.626 43.526 1 46.92 121 VAL H CA 1
ATOM 5166 C C . VAL C 3 134 ? -25.089 95.875 43.779 1 47.86 121 VAL H C 1
ATOM 5167 O O . VAL C 3 134 ? -25.456 96.165 44.923 1 58.14 121 VAL H O 1
ATOM 5171 N N . PHE C 3 135 ? -25.378 96.616 42.711 1 44.97 122 PHE H N 1
ATOM 5172 C CA . PHE C 3 135 ? -26.171 97.827 42.793 1 46.22 122 PHE H CA 1
ATOM 5173 C C . PHE C 3 135 ? -27.402 97.713 41.903 1 48.31 122 PHE H C 1
ATOM 5174 O O . PHE C 3 135 ? -27.308 97.197 40.785 1 57.64 122 PHE H O 1
ATOM 5182 N N . PRO C 3 136 ? -28.562 98.179 42.358 1 57.02 123 PRO H N 1
ATOM 5183 C CA . PRO C 3 136 ? -29.772 98.043 41.545 1 55.14 123 PRO H CA 1
ATOM 5184 C C . PRO C 3 136 ? -29.822 99.057 40.416 1 58.81 123 PRO H C 1
ATOM 5185 O O . PRO C 3 136 ? -29.341 100.187 40.532 1 67.51 123 PRO H O 1
ATOM 5189 N N . LEU C 3 137 ? -30.412 98.627 39.305 1 57.1 124 LEU H N 1
ATOM 5190 C CA . LEU C 3 137 ? -30.714 99.489 38.164 1 51.49 124 LEU H CA 1
ATOM 5191 C C . LEU C 3 137 ? -32.236 99.61 38.134 1 51.6 124 LEU H C 1
ATOM 5192 O O . LEU C 3 137 ? -32.924 98.852 37.448 1 51.64 124 LEU H O 1
ATOM 5197 N N . ALA C 3 138 ? -32.754 100.57 38.894 1 51.45 125 ALA H N 1
ATOM 5198 C CA . ALA C 3 138 ? -34.183 100.624 39.154 1 53.79 125 ALA H CA 1
ATOM 5199 C C . ALA C 3 138 ? -34.939 101.099 37.916 1 54.19 125 ALA H C 1
ATOM 5200 O O . ALA C 3 138 ? -34.472 101.996 37.206 1 53.52 125 ALA H O 1
ATOM 5202 N N . PRO C 3 139 ? -36.111 100.528 37.637 1 55.52 126 PRO H N 1
ATOM 5203 C CA . PRO C 3 139 ? -36.929 101.041 36.531 1 61.97 126 PRO H CA 1
ATOM 5204 C C . PRO C 3 139 ? -37.481 102.416 36.865 1 62.66 126 PRO H C 1
ATOM 5205 O O . PRO C 3 139 ? -37.873 102.689 38.002 1 64.67 126 PRO H O 1
ATOM 5209 N N . SER C 3 140 ? -37.511 103.286 35.859 1 65.75 127 SER H N 1
ATOM 5210 C CA . SER C 3 140 ? -37.921 104.67 36.048 1 60.38 127 SER H CA 1
ATOM 5211 C C . SER C 3 140 ? -38.705 105.111 34.818 1 68.11 127 SER H C 1
ATOM 5212 O O . SER C 3 140 ? -39.02 104.308 33.935 1 70.62 127 SER H O 1
ATOM 5215 N N . SER C 3 141 ? -39.022 106.407 34.763 1 74.43 128 SER H N 1
ATOM 5216 C CA . SER C 3 141 ? -39.644 106.968 33.571 1 71.53 128 SER H CA 1
ATOM 5217 C C . SER C 3 141 ? -38.725 106.885 32.361 1 68.6 128 SER H C 1
ATOM 5218 O O . SER C 3 141 ? -39.209 106.896 31.224 1 66.26 128 SER H O 1
ATOM 5221 N N . LYS C 3 142 ? -37.416 106.799 32.579 1 59.99 129 LYS H N 1
ATOM 5222 C CA . LYS C 3 142 ? -36.438 106.741 31.504 1 64.35 129 LYS H CA 1
ATOM 5223 C C . LYS C 3 142 ? -35.995 105.315 31.207 1 56.36 129 LYS H C 1
ATOM 5224 O O . LYS C 3 142 ? -34.999 105.117 30.503 1 59.82 129 LYS H O 1
ATOM 5230 N N . SER C 3 143 ? -36.714 104.318 31.733 1 56.26 130 SER H N 1
ATOM 5231 C CA . SER C 3 143 ? -36.448 102.913 31.45 1 56.57 130 SER H CA 1
ATOM 5232 C C . SER C 3 143 ? -37.716 102.191 31.012 1 57.71 130 SER H C 1
ATOM 5233 O O . SER C 3 143 ? -37.803 100.965 31.144 1 58.29 130 SER H O 1
ATOM 5236 N N . THR C 3 144 ? -38.701 102.926 30.497 1 58.61 131 THR H N 1
ATOM 5237 C CA . THR C 3 144 ? -40.022 102.382 30.228 1 74.42 131 THR H CA 1
ATOM 5238 C C . THR C 3 144 ? -40.553 102.933 28.915 1 86.6 131 THR H C 1
ATOM 5239 O O . THR C 3 144 ? -40.28 104.079 28.547 1 86.61 131 THR H O 1
ATOM 5243 N N . SER C 3 145 ? -41.327 102.105 28.215 1 93.7 132 SER H N 1
ATOM 5244 C CA . SER C 3 145 ? -41.998 102.519 26.991 1 90.08 132 SER H CA 1
ATOM 5245 C C . SER C 3 145 ? -42.933 101.405 26.547 1 80.23 132 SER H C 1
ATOM 5246 O O . SER C 3 145 ? -42.587 100.225 26.647 1 74.34 132 SER H O 1
ATOM 5249 N N . GLY C 3 146 ? -44.115 101.788 26.069 1 80.22 133 GLY H N 1
ATOM 5250 C CA . GLY C 3 146 ? -45.055 100.825 25.52 1 80.31 133 GLY H CA 1
ATOM 5251 C C . GLY C 3 146 ? -45.522 99.774 26.499 1 85.46 133 GLY H C 1
ATOM 5252 O O . GLY C 3 146 ? -45.875 98.664 26.086 1 94.51 133 GLY H O 1
ATOM 5253 N N . GLY C 3 147 ? -45.539 100.091 27.791 1 83.61 134 GLY H N 1
ATOM 5254 C CA . GLY C 3 147 ? -45.983 99.151 28.796 1 86.73 134 GLY H CA 1
ATOM 5255 C C . GLY C 3 147 ? -44.945 98.149 29.249 1 87.38 134 GLY H C 1
ATOM 5256 O O . GLY C 3 147 ? -45.25 97.318 30.114 1 101.04 134 GLY H O 1
ATOM 5257 N N . THR C 3 148 ? -43.737 98.189 28.693 1 72.52 135 THR H N 1
ATOM 5258 C CA . THR C 3 148 ? -42.635 97.342 29.127 1 76.11 135 THR H CA 1
ATOM 5259 C C . THR C 3 148 ? -41.548 98.214 29.742 1 67.12 135 THR H C 1
ATOM 5260 O O . THR C 3 148 ? -41.264 99.31 29.248 1 62.7 135 THR H O 1
ATOM 5264 N N . ALA C 3 149 ? -40.948 97.726 30.826 1 63.65 136 ALA H N 1
ATOM 5265 C CA . ALA C 3 149 ? -39.942 98.472 31.567 1 58.25 136 ALA H CA 1
ATOM 5266 C C . ALA C 3 149 ? -38.691 97.625 31.742 1 55.72 136 ALA H C 1
ATOM 5267 O O . ALA C 3 149 ? -38.76 96.397 31.846 1 61.55 136 ALA H O 1
ATOM 5269 N N . ALA C 3 150 ? -37.546 98.299 31.785 1 56.96 137 ALA H N 1
ATOM 5270 C CA . ALA C 3 150 ? -36.248 97.655 31.923 1 53.29 137 ALA H CA 1
ATOM 5271 C C . ALA C 3 150 ? -35.71 97.882 33.329 1 52.7 137 ALA H C 1
ATOM 5272 O O . ALA C 3 150 ? -35.773 99.001 33.849 1 55.88 137 ALA H O 1
ATOM 5274 N N . LEU C 3 151 ? -35.187 96.82 33.938 1 50.36 138 LEU H N 1
ATOM 5275 C CA . LEU C 3 151 ? -34.539 96.89 35.24 1 50 138 LEU H CA 1
ATOM 5276 C C . LEU C 3 151 ? -33.38 95.902 35.24 1 53.63 138 LEU H C 1
ATOM 5277 O O . LEU C 3 151 ? -33.287 95.032 34.371 1 54.2 138 LEU H O 1
ATOM 5282 N N . GLY C 3 152 ? -32.488 96.037 36.214 1 49.7 139 GLY H N 1
ATOM 5283 C CA . GLY C 3 152 ? -31.348 95.141 36.271 1 53.63 139 GLY H CA 1
ATOM 5284 C C . GLY C 3 152 ? -30.479 95.401 37.481 1 52.45 139 GLY H C 1
ATOM 5285 O O . GLY C 3 152 ? -30.83 96.18 38.371 1 54.45 139 GLY H O 1
ATOM 5286 N N . CYS C 3 153 ? -29.332 94.719 37.501 1 45.22 140 CYS H N 1
ATOM 5287 C CA . CYS C 3 153 ? -28.327 94.883 38.54 1 50.69 140 CYS H CA 1
ATOM 5288 C C . CYS C 3 153 ? -26.969 95.141 37.904 1 45.84 140 CYS H C 1
ATOM 5289 O O . CYS C 3 153 ? -26.692 94.7 36.785 1 52.49 140 CYS H O 1
ATOM 5292 N N . LEU C 3 154 ? -26.122 95.855 38.639 1 45.64 141 LEU H N 1
ATOM 5293 C CA . LEU C 3 154 ? -24.749 96.143 38.238 1 45.94 141 LEU H CA 1
ATOM 5294 C C . LEU C 3 154 ? -23.82 95.369 39.169 1 48.59 141 LEU H C 1
ATOM 5295 O O . LEU C 3 154 ? -23.683 95.716 40.346 1 54.73 141 LEU H O 1
ATOM 5300 N N . VAL C 3 155 ? -23.193 94.319 38.645 1 44.89 142 VAL H N 1
ATOM 5301 C CA . VAL C 3 155 ? -22.277 93.486 39.419 1 42.13 142 VAL H CA 1
ATOM 5302 C C . VAL C 3 155 ? -20.875 94.039 39.181 1 43.72 142 VAL H C 1
ATOM 5303 O O . VAL C 3 155 ? -20.245 93.754 38.162 1 47.97 142 VAL H O 1
ATOM 5307 N N . LYS C 3 156 ? -20.378 94.822 40.136 1 43.23 143 LYS H N 1
ATOM 5308 C CA . LYS C 3 156 ? -19.208 95.662 39.93 1 40.09 143 LYS H CA 1
ATOM 5309 C C . LYS C 3 156 ? -18.052 95.244 40.825 1 41.06 143 LYS H C 1
ATOM 5310 O O . LYS C 3 156 ? -18.248 94.876 41.987 1 42.22 143 LYS H O 1
ATOM 5316 N N . ASP C 3 157 ? -16.845 95.298 40.264 1 44.64 144 ASP H N 1
ATOM 5317 C CA . ASP C 3 157 ? -15.597 95.173 41.012 1 54.36 144 ASP H CA 1
ATOM 5318 C C . ASP C 3 157 ? -15.44 93.79 41.663 1 55.64 144 ASP H C 1
ATOM 5319 O O . ASP C 3 157 ? -15.466 93.658 42.878 1 64.52 144 ASP H O 1
ATOM 5324 N N . TYR C 3 158 ? -15.236 92.771 40.826 1 44.96 145 TYR H N 1
ATOM 5325 C CA . TYR C 3 158 ? -14.915 91.44 41.328 1 42.8 145 TYR H CA 1
ATOM 5326 C C . TYR C 3 158 ? -13.742 90.87 40.546 1 45.48 145 TYR H C 1
ATOM 5327 O O . TYR C 3 158 ? -13.504 91.237 39.392 1 43.69 145 TYR H O 1
ATOM 5336 N N . PHE C 3 159 ? -13.009 89.967 41.197 1 45.39 146 PHE H N 1
ATOM 5337 C CA . PHE C 3 159 ? -11.9 89.261 40.591 1 41.84 146 PHE H CA 1
ATOM 5338 C C . PHE C 3 159 ? -11.768 87.931 41.317 1 42.14 146 PHE H C 1
ATOM 5339 O O . PHE C 3 159 ? -11.904 87.895 42.548 1 45.88 146 PHE H O 1
ATOM 5347 N N . PRO C 3 160 ? -11.537 86.822 40.596 1 38.73 147 PRO H N 1
ATOM 5348 C CA . PRO C 3 160 ? -11.52 86.738 39.136 1 39.49 147 PRO H CA 1
ATOM 5349 C C . PRO C 3 160 ? -12.895 86.371 38.596 1 40.07 147 PRO H C 1
ATOM 5350 O O . PRO C 3 160 ? -13.883 86.475 39.319 1 43.06 147 PRO H O 1
ATOM 5354 N N . GLU C 3 161 ? -12.956 85.946 37.343 1 41.3 148 GLU H N 1
ATOM 5355 C CA . GLU C 3 161 ? -14.185 85.398 36.8 1 39.13 148 GLU H CA 1
ATOM 5356 C C . GLU C 3 161 ? -14.338 83.941 37.227 1 51.03 148 GLU H C 1
ATOM 5357 O O . GLU C 3 161 ? -13.374 83.308 37.666 1 52.97 148 GLU H O 1
ATOM 5363 N N . PRO C 3 162 ? -15.547 83.374 37.099 1 55.37 149 PRO H N 1
ATOM 5364 C CA . PRO C 3 162 ? -16.745 84.013 36.554 1 50.66 149 PRO H CA 1
ATOM 5365 C C . PRO C 3 162 ? -17.77 84.406 37.611 1 51.83 149 PRO H C 1
ATOM 5366 O O . PRO C 3 162 ? -17.623 84.064 38.784 1 56.17 149 PRO H O 1
ATOM 5370 N N . VAL C 3 163 ? -18.802 85.123 37.175 1 54.8 150 VAL H N 1
ATOM 5371 C CA . VAL C 3 163 ? -19.958 85.46 37.995 1 46.97 150 VAL H CA 1
ATOM 5372 C C . VAL C 3 163 ? -21.201 84.93 37.296 1 39.99 150 VAL H C 1
ATOM 5373 O O . VAL C 3 163 ? -21.323 85.032 36.071 1 52.12 150 VAL H O 1
ATOM 5377 N N . THR C 3 164 ? -22.122 84.373 38.073 1 47.46 151 THR H N 1
ATOM 5378 C CA . THR C 3 164 ? -23.4 83.902 37.561 1 48.83 151 THR H CA 1
ATOM 5379 C C . THR C 3 164 ? -24.512 84.787 38.109 1 52.1 151 THR H C 1
ATOM 5380 O O . THR C 3 164 ? -24.456 85.229 39.262 1 56.11 151 THR H O 1
ATOM 5384 N N . VAL C 3 165 ? -25.512 85.055 37.274 1 47.66 152 VAL H N 1
ATOM 5385 C CA . VAL C 3 165 ? -26.617 85.938 37.624 1 48.59 152 VAL H CA 1
ATOM 5386 C C . VAL C 3 165 ? -27.92 85.25 37.245 1 57.55 152 VAL H C 1
ATOM 5387 O O . VAL C 3 165 ? -28.12 84.888 36.079 1 56.71 152 VAL H O 1
ATOM 5391 N N . SER C 3 166 ? -28.802 85.071 38.224 1 64.7 153 SER H N 1
ATOM 5392 C CA . SER C 3 166 ? -30.149 84.57 38.004 1 59.71 153 SER H CA 1
ATOM 5393 C C . SER C 3 166 ? -31.147 85.659 38.38 1 59.59 153 SER H C 1
ATOM 5394 O O . SER C 3 166 ? -30.79 86.687 38.961 1 57.04 153 SER H O 1
ATOM 5397 N N . TRP C 3 167 ? -32.412 85.427 38.038 1 67.12 154 TRP H N 1
ATOM 5398 C CA . TRP C 3 167 ? -33.484 86.377 38.313 1 67.97 154 TRP H CA 1
ATOM 5399 C C . TRP C 3 167 ? -34.644 85.641 38.964 1 72.13 154 TRP H C 1
ATOM 5400 O O . TRP C 3 167 ? -35.266 84.778 38.336 1 75.57 154 TRP H O 1
ATOM 5411 N N . ASN C 3 168 ? -34.934 85.99 40.218 1 71.66 155 ASN H N 1
ATOM 5412 C CA . ASN C 3 168 ? -35.991 85.344 40.996 1 72.66 155 ASN H CA 1
ATOM 5413 C C . ASN C 3 168 ? -35.776 83.831 41.059 1 78.38 155 ASN H C 1
ATOM 5414 O O . ASN C 3 168 ? -36.671 83.036 40.764 1 80.56 155 ASN H O 1
ATOM 5419 N N . SER C 3 169 ? -34.564 83.438 41.45 1 78.22 156 SER H N 1
ATOM 5420 C CA . SER C 3 169 ? -34.214 82.03 41.641 1 76.01 156 SER H CA 1
ATOM 5421 C C . SER C 3 169 ? -34.544 81.2 40.403 1 79.66 156 SER H C 1
ATOM 5422 O O . SER C 3 169 ? -34.999 80.058 40.494 1 88.61 156 SER H O 1
ATOM 5425 N N . GLY C 3 170 ? -34.305 81.781 39.228 1 75.69 157 GLY H N 1
ATOM 5426 C CA . GLY C 3 170 ? -34.499 81.084 37.976 1 68.11 157 GLY H CA 1
ATOM 5427 C C . GLY C 3 170 ? -35.911 81.093 37.439 1 71.17 157 GLY H C 1
ATOM 5428 O O . GLY C 3 170 ? -36.133 80.6 36.325 1 74.78 157 GLY H O 1
ATOM 5429 N N . ALA C 3 171 ? -36.877 81.633 38.184 1 67.36 158 ALA H N 1
ATOM 5430 C CA . ALA C 3 171 ? -38.252 81.663 37.702 1 72.46 158 ALA H CA 1
ATOM 5431 C C . ALA C 3 171 ? -38.436 82.628 36.538 1 81.55 158 ALA H C 1
ATOM 5432 O O . ALA C 3 171 ? -39.365 82.45 35.744 1 90.48 158 ALA H O 1
ATOM 5434 N N . LEU C 3 172 ? -37.579 83.639 36.42 1 76 159 LEU H N 1
ATOM 5435 C CA . LEU C 3 172 ? -37.663 84.64 35.362 1 74.81 159 LEU H CA 1
ATOM 5436 C C . LEU C 3 172 ? -36.504 84.417 34.399 1 73.97 159 LEU H C 1
ATOM 5437 O O . LEU C 3 172 ? -35.347 84.692 34.736 1 73.37 159 LEU H O 1
ATOM 5442 N N . THR C 3 173 ? -36.817 83.917 33.206 1 76.4 160 THR H N 1
ATOM 5443 C CA . THR C 3 173 ? -35.822 83.682 32.17 1 77.93 160 THR H CA 1
ATOM 5444 C C . THR C 3 173 ? -36.061 84.495 30.909 1 74.09 160 THR H C 1
ATOM 5445 O O . THR C 3 173 ? -35.103 84.791 30.192 1 72.87 160 THR H O 1
ATOM 5449 N N . SER C 3 174 ? -37.306 84.865 30.622 1 75.77 161 SER H N 1
ATOM 5450 C CA . SER C 3 174 ? -37.628 85.578 29.396 1 75.27 161 SER H CA 1
ATOM 5451 C C . SER C 3 174 ? -37.239 87.045 29.513 1 71.88 161 SER H C 1
ATOM 5452 O O . SER C 3 174 ? -37.415 87.67 30.562 1 82.77 161 SER H O 1
ATOM 5455 N N . GLY C 3 175 ? -36.707 87.591 28.422 1 68.38 162 GLY H N 1
ATOM 5456 C CA . GLY C 3 175 ? -36.327 88.985 28.373 1 77.81 162 GLY H CA 1
ATOM 5457 C C . GLY C 3 175 ? -35.039 89.329 29.084 1 80.13 162 GLY H C 1
ATOM 5458 O O . GLY C 3 175 ? -34.629 90.497 29.05 1 86.48 162 GLY H O 1
ATOM 5459 N N . VAL C 3 176 ? -34.386 88.363 29.721 1 69.68 163 VAL H N 1
ATOM 5460 C CA . VAL C 3 176 ? -33.162 88.633 30.465 1 61.85 163 VAL H CA 1
ATOM 5461 C C . VAL C 3 176 ? -32.002 88.784 29.493 1 60.25 163 VAL H C 1
ATOM 5462 O O . VAL C 3 176 ? -31.932 88.099 28.465 1 64.73 163 VAL H O 1
ATOM 5466 N N . HIS C 3 177 ? -31.084 89.693 29.818 1 51.31 164 HIS H N 1
ATOM 5467 C CA . HIS C 3 177 ? -29.846 89.872 29.059 1 45.65 164 HIS H CA 1
ATOM 5468 C C . HIS C 3 177 ? -28.728 90.099 30.072 1 53.5 164 HIS H C 1
ATOM 5469 O O . HIS C 3 177 ? -28.589 91.2 30.614 1 59.01 164 HIS H O 1
ATOM 5476 N N . THR C 3 178 ? -27.943 89.059 30.334 1 53.97 165 THR H N 1
ATOM 5477 C CA . THR C 3 178 ? -26.755 89.176 31.168 1 44.6 165 THR H CA 1
ATOM 5478 C C . THR C 3 178 ? -25.558 89.417 30.257 1 42.23 165 THR H C 1
ATOM 5479 O O . THR C 3 178 ? -25.21 88.557 29.439 1 47.84 165 THR H O 1
ATOM 5483 N N . PHE C 3 179 ? -24.946 90.572 30.386 1 39.78 166 PHE H N 1
ATOM 5484 C CA . PHE C 3 179 ? -23.901 90.944 29.451 1 46.68 166 PHE H CA 1
ATOM 5485 C C . PHE C 3 179 ? -22.578 90.272 29.812 1 38.49 166 PHE H C 1
ATOM 5486 O O . PHE C 3 179 ? -22.334 89.945 30.975 1 42.99 166 PHE H O 1
ATOM 5494 N N . PRO C 3 180 ? -21.713 90.038 28.827 1 45.61 167 PRO H N 1
ATOM 5495 C CA . PRO C 3 180 ? -20.363 89.564 29.148 1 37.87 167 PRO H CA 1
ATOM 5496 C C . PRO C 3 180 ? -19.602 90.62 29.935 1 37.66 167 PRO H C 1
ATOM 5497 O O . PRO C 3 180 ? -19.739 91.821 29.693 1 48.04 167 PRO H O 1
ATOM 5501 N N . ALA C 3 181 ? -18.799 90.16 30.886 1 37.99 168 ALA H N 1
ATOM 5502 C CA . ALA C 3 181 ? -18.102 91.075 31.775 1 39.69 168 ALA H CA 1
ATOM 5503 C C . ALA C 3 181 ? -17.025 91.85 31.026 1 37.26 168 ALA H C 1
ATOM 5504 O O . ALA C 3 181 ? -16.479 91.391 30.019 1 43.96 168 ALA H O 1
ATOM 5506 N N . VAL C 3 182 ? -16.726 93.041 31.531 1 34.84 169 VAL H N 1
ATOM 5507 C CA . VAL C 3 182 ? -15.649 93.871 31.01 1 40.34 169 VAL H CA 1
ATOM 5508 C C . VAL C 3 182 ? -14.574 93.978 32.08 1 34.6 169 VAL H C 1
ATOM 5509 O O . VAL C 3 182 ? -14.855 93.905 33.282 1 41.89 169 VAL H O 1
ATOM 5513 N N . LEU C 3 183 ? -13.334 94.153 31.639 1 36.51 170 LEU H N 1
ATOM 5514 C CA . LEU C 3 183 ? -12.211 94.372 32.539 1 37.44 170 LEU H CA 1
ATOM 5515 C C . LEU C 3 183 ? -11.924 95.865 32.608 1 39.49 170 LEU H C 1
ATOM 5516 O O . LEU C 3 183 ? -11.759 96.52 31.571 1 40.23 170 LEU H O 1
ATOM 5521 N N . GLN C 3 184 ? -11.874 96.398 33.822 1 37.37 171 GLN H N 1
ATOM 5522 C CA . GLN C 3 184 ? -11.703 97.824 34.044 1 40.86 171 GLN H CA 1
ATOM 5523 C C . GLN C 3 184 ? -10.235 98.166 34.275 1 54.66 171 GLN H C 1
ATOM 5524 O O . GLN C 3 184 ? -9.389 97.295 34.492 1 67.63 171 GLN H O 1
ATOM 5530 N N . SER C 3 185 ? -9.945 99.469 34.239 1 52.35 172 SER H N 1
ATOM 5531 C CA . SER C 3 185 ? -8.586 99.936 34.494 1 53.61 172 SER H CA 1
ATOM 5532 C C . SER C 3 185 ? -8.08 99.478 35.855 1 57.15 172 SER H C 1
ATOM 5533 O O . SER C 3 185 ? -6.873 99.275 36.033 1 63.6 172 SER H O 1
ATOM 5536 N N . SER C 3 186 ? -8.981 99.307 36.823 1 46.68 173 SER H N 1
ATOM 5537 C CA . SER C 3 186 ? -8.583 98.885 38.159 1 40.17 173 SER H CA 1
ATOM 5538 C C . SER C 3 186 ? -8.093 97.445 38.206 1 47.55 173 SER H C 1
ATOM 5539 O O . SER C 3 186 ? -7.552 97.029 39.235 1 55.53 173 SER H O 1
ATOM 5542 N N . GLY C 3 187 ? -8.265 96.679 37.132 1 48.61 174 GLY H N 1
ATOM 5543 C CA . GLY C 3 187 ? -7.975 95.264 37.158 1 47.24 174 GLY H CA 1
ATOM 5544 C C . GLY C 3 187 ? -9.117 94.395 37.638 1 50.93 174 GLY H C 1
ATOM 5545 O O . GLY C 3 187 ? -8.964 93.167 37.677 1 50.8 174 GLY H O 1
ATOM 5546 N N . LEU C 3 188 ? -10.248 94.989 38.006 1 41.49 175 LEU H N 1
ATOM 5547 C CA . LEU C 3 188 ? -11.431 94.26 38.435 1 35.71 175 LEU H CA 1
ATOM 5548 C C . LEU C 3 188 ? -12.439 94.184 37.293 1 34.45 175 LEU H C 1
ATOM 5549 O O . LEU C 3 188 ? -12.418 94.993 36.362 1 39.39 175 LEU H O 1
ATOM 5554 N N . TYR C 3 189 ? -13.327 93.197 37.376 1 36.08 176 TYR H N 1
ATOM 5555 C CA . TYR C 3 189 ? -14.348 92.977 36.362 1 33.81 176 TYR H CA 1
ATOM 5556 C C . TYR C 3 189 ? -15.684 93.563 36.801 1 34.23 176 TYR H C 1
ATOM 5557 O O . TYR C 3 189 ? -15.969 93.684 37.995 1 34.95 176 TYR H O 1
ATOM 5566 N N . SER C 3 190 ? -16.505 93.915 35.815 1 33.99 177 SER H N 1
ATOM 5567 C CA . SER C 3 190 ? -17.87 94.359 36.049 1 39.88 177 SER H CA 1
ATOM 5568 C C . SER C 3 190 ? -18.764 93.801 34.952 1 44.58 177 SER H C 1
ATOM 5569 O O . SER C 3 190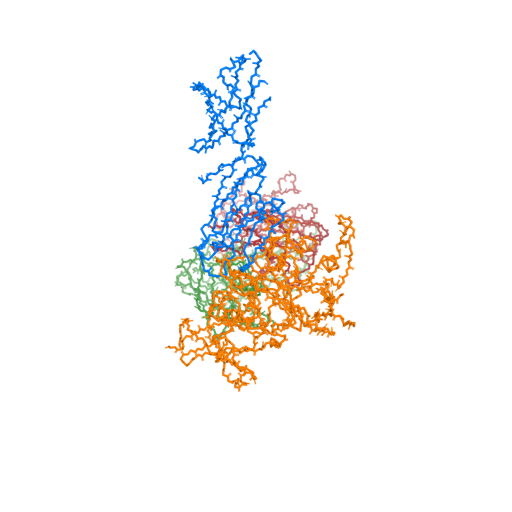 ? -18.307 93.518 33.841 1 51.55 177 SER H O 1
ATOM 5572 N N . LEU C 3 191 ? -20.043 93.64 35.277 1 40.18 178 LEU H N 1
ATOM 5573 C CA . LEU C 3 191 ? -21.043 93.265 34.289 1 40.83 178 LEU H CA 1
ATOM 5574 C C . LEU C 3 191 ? -22.395 93.776 34.762 1 45.5 178 LEU H C 1
ATOM 5575 O O . LEU C 3 191 ? -22.558 94.194 35.911 1 52.55 178 LEU H O 1
ATOM 5580 N N . SER C 3 192 ? -23.371 93.731 33.86 1 42.04 179 SER H N 1
ATOM 5581 C CA . SER C 3 192 ? -24.736 94.13 34.158 1 40.43 179 SER H CA 1
ATOM 5582 C C . SER C 3 192 ? -25.686 93.056 33.65 1 47.23 179 SER H C 1
ATOM 5583 O O . SER C 3 192 ? -25.426 92.403 32.636 1 46.16 179 SER H O 1
ATOM 5586 N N . SER C 3 193 ? -26.786 92.873 34.374 1 47.49 180 SER H N 1
ATOM 5587 C CA . SER C 3 193 ? -27.848 91.959 33.974 1 46.55 180 SER H CA 1
ATOM 5588 C C . SER C 3 193 ? -29.16 92.725 34.005 1 52.03 180 SER H C 1
ATOM 5589 O O . SER C 3 193 ? -29.561 93.227 35.059 1 59.63 180 SER H O 1
ATOM 5592 N N . VAL C 3 194 ? -29.817 92.824 32.853 1 47.11 181 VAL H N 1
ATOM 5593 C CA . VAL C 3 194 ? -31.057 93.572 32.721 1 43.63 181 VAL H CA 1
ATOM 5594 C C . VAL C 3 194 ? -32.148 92.622 32.251 1 44.95 181 VAL H C 1
ATOM 5595 O O . VAL C 3 194 ? -31.885 91.572 31.66 1 55.76 181 VAL H O 1
ATOM 5599 N N . VAL C 3 195 ? -33.391 93.002 32.528 1 46.75 182 VAL H N 1
ATOM 5600 C CA . VAL C 3 195 ? -34.547 92.232 32.086 1 52.93 182 VAL H CA 1
ATOM 5601 C C . VAL C 3 195 ? -35.699 93.194 31.844 1 51.73 182 VAL H C 1
ATOM 5602 O O . VAL C 3 195 ? -35.925 94.121 32.627 1 55.64 182 VAL H O 1
ATOM 5606 N N . THR C 3 196 ? -36.422 92.973 30.751 1 57.65 183 THR H N 1
ATOM 5607 C CA . THR C 3 196 ? -37.626 93.733 30.457 1 66.09 183 THR H CA 1
ATOM 5608 C C . THR C 3 196 ? -38.843 92.98 30.978 1 66.87 183 THR H C 1
ATOM 5609 O O . THR C 3 196 ? -38.958 91.763 30.802 1 71.51 183 THR H O 1
ATOM 5613 N N . VAL C 3 197 ? -39.746 93.709 31.624 1 67.99 184 VAL H N 1
ATOM 5614 C CA . VAL C 3 197 ? -40.968 93.128 32.178 1 75.59 184 VAL H CA 1
ATOM 5615 C C . VAL C 3 197 ? -42.117 94.093 31.966 1 78.1 184 VAL H C 1
ATOM 5616 O O . VAL C 3 197 ? -41.911 95.304 31.77 1 79.49 184 VAL H O 1
ATOM 5620 N N . PRO C 3 198 ? -43.352 93.595 31.988 1 70.9 185 PRO H N 1
ATOM 5621 C CA . PRO C 3 198 ? -44.507 94.485 31.82 1 72.95 185 PRO H CA 1
ATOM 5622 C C . PRO C 3 198 ? -44.592 95.507 32.946 1 76.96 185 PRO H C 1
ATOM 5623 O O . PRO C 3 198 ? -44.455 95.172 34.126 1 79.9 185 PRO H O 1
ATOM 5627 N N . SER C 3 199 ? -44.819 96.767 32.567 1 81.78 186 SER H N 1
ATOM 5628 C CA . SER C 3 199 ? -44.927 97.834 33.557 1 80.75 186 SER H CA 1
ATOM 5629 C C . SER C 3 199 ? -46.035 97.546 34.562 1 89.31 186 SER H C 1
ATOM 5630 O O . SER C 3 199 ? -45.904 97.863 35.75 1 94.84 186 SER H O 1
ATOM 5633 N N . SER C 3 200 ? -47.136 96.946 34.102 1 92.16 187 SER H N 1
ATOM 5634 C CA . SER C 3 200 ? -48.263 96.663 34.982 1 97.18 187 SER H CA 1
ATOM 5635 C C . SER C 3 200 ? -47.861 95.831 36.193 1 101.61 187 SER H C 1
ATOM 5636 O O . SER C 3 200 ? -48.551 95.874 37.218 1 105.59 187 SER H O 1
ATOM 5639 N N . SER C 3 201 ? -46.762 95.085 36.104 1 102.78 188 SER H N 1
ATOM 5640 C CA . SER C 3 201 ? -46.346 94.184 37.169 1 108.75 188 SER H CA 1
ATOM 5641 C C . SER C 3 201 ? -45.384 94.821 38.165 1 110.83 188 SER H C 1
ATOM 5642 O O . SER C 3 201 ? -45.061 94.186 39.174 1 119.32 188 SER H O 1
ATOM 5645 N N . LEU C 3 202 ? -44.921 96.049 37.916 1 101.62 189 LEU H N 1
ATOM 5646 C CA . LEU C 3 202 ? -43.906 96.638 38.786 1 91.27 189 LEU H CA 1
ATOM 5647 C C . LEU C 3 202 ? -44.413 96.777 40.217 1 89.25 189 LEU H C 1
ATOM 5648 O O . LEU C 3 202 ? -43.671 96.525 41.173 1 93.34 189 LEU H O 1
ATOM 5653 N N . GLY C 3 203 ? -45.674 97.177 40.386 1 85.85 190 GLY H N 1
ATOM 5654 C CA . GLY C 3 203 ? -46.209 97.336 41.725 1 93.55 190 GLY H CA 1
ATOM 5655 C C . GLY C 3 203 ? -46.45 96.021 42.436 1 101.97 190 GLY H C 1
ATOM 5656 O O . GLY C 3 203 ? -46.297 95.936 43.658 1 106.52 190 GLY H O 1
ATOM 5657 N N . THR C 3 204 ? -46.815 94.978 41.69 1 103.84 191 THR H N 1
ATOM 5658 C CA . THR C 3 204 ? -47.231 93.716 42.294 1 104.9 191 THR H CA 1
ATOM 5659 C C . THR C 3 204 ? -46.063 92.744 42.459 1 105.75 191 THR H C 1
ATOM 5660 O O . THR C 3 204 ? -45.763 92.311 43.576 1 102.34 191 THR H O 1
ATOM 5664 N N . GLN C 3 205 ? -45.4 92.396 41.359 1 103.28 192 GLN H N 1
ATOM 5665 C CA . GLN C 3 205 ? -44.385 91.35 41.379 1 102.78 192 GLN H CA 1
ATOM 5666 C C . GLN C 3 205 ? -43.047 91.888 41.871 1 102.33 192 GLN H C 1
ATOM 5667 O O . GLN C 3 205 ? -42.64 93.001 41.527 1 99.21 192 GLN H O 1
ATOM 5673 N N . THR C 3 206 ? -42.363 91.079 42.678 1 100.9 193 THR H N 1
ATOM 5674 C CA . THR C 3 206 ? -41.04 91.414 43.185 1 93.15 193 THR H CA 1
ATOM 5675 C C . THR C 3 206 ? -39.971 90.837 42.266 1 92.96 193 THR H C 1
ATOM 5676 O O . THR C 3 206 ? -40.131 89.742 41.718 1 96.57 193 THR H O 1
ATOM 5680 N N . TYR C 3 207 ? -38.876 91.578 42.106 1 85.35 194 TYR H N 1
ATOM 5681 C CA . TYR C 3 207 ? -37.762 91.169 41.261 1 79.4 194 TYR H CA 1
ATOM 5682 C C . TYR C 3 207 ? -36.477 91.229 42.071 1 81.87 194 TYR H C 1
ATOM 5683 O O . TYR C 3 207 ? -36.159 92.268 42.659 1 80.73 194 TYR H O 1
ATOM 5692 N N . ILE C 3 208 ? -35.744 90.116 42.1 1 77.5 195 ILE H N 1
ATOM 5693 C CA . ILE C 3 208 ? -34.528 89.99 42.893 1 69.98 195 ILE H CA 1
ATOM 5694 C C . ILE C 3 208 ? -33.43 89.383 42.032 1 68.66 195 ILE H C 1
ATOM 5695 O O . ILE C 3 208 ? -33.682 88.472 41.235 1 63.89 195 ILE H O 1
ATOM 5700 N N . CYS C 3 209 ? -32.214 89.895 42.193 1 77.6 196 CYS H N 1
ATOM 5701 C CA . CYS C 3 209 ? -31.046 89.32 41.546 1 74.54 196 CYS H CA 1
ATOM 5702 C C . CYS C 3 209 ? -30.497 88.165 42.373 1 75.51 196 CYS H C 1
ATOM 5703 O O . CYS C 3 209 ? -30.683 88.102 43.59 1 92.59 196 CYS H O 1
ATOM 5706 N N . ASN C 3 210 ? -29.825 87.24 41.695 1 70.43 197 ASN H N 1
ATOM 5707 C CA . ASN C 3 210 ? -29.11 86.142 42.345 1 70.52 197 ASN H CA 1
ATOM 5708 C C . ASN C 3 210 ? -27.702 86.139 41.76 1 63.53 197 ASN H C 1
ATOM 5709 O O . ASN C 3 210 ? -27.477 85.595 40.675 1 69.79 197 ASN H O 1
ATOM 5714 N N . VAL C 3 211 ? -26.763 86.753 42.473 1 50.72 198 VAL H N 1
ATOM 5715 C CA . VAL C 3 211 ? -25.387 86.905 42.015 1 52.11 198 VAL H CA 1
ATOM 5716 C C . VAL C 3 211 ? -24.506 85.993 42.855 1 57.76 198 VAL H C 1
ATOM 5717 O O . VAL C 3 211 ? -24.422 86.152 44.079 1 67.11 198 VAL H O 1
ATOM 5721 N N . ASN C 3 212 ? -23.85 85.039 42.201 1 51.03 199 ASN H N 1
ATOM 5722 C CA . ASN C 3 212 ? -22.915 84.138 42.857 1 54.5 199 ASN H CA 1
ATOM 5723 C C . ASN C 3 212 ? -21.533 84.319 42.249 1 53.14 199 ASN H C 1
ATOM 5724 O O . ASN C 3 212 ? -21.386 84.393 41.024 1 56.97 199 ASN H O 1
ATOM 5729 N N . HIS C 3 213 ? -20.522 84.394 43.113 1 56 200 HIS H N 1
ATOM 5730 C CA . HIS C 3 213 ? -19.121 84.526 42.712 1 51.81 200 HIS H CA 1
ATOM 5731 C C . HIS C 3 213 ? -18.336 83.511 43.54 1 59.05 200 HIS H C 1
ATOM 5732 O O . HIS C 3 213 ? -17.859 83.827 44.634 1 57.79 200 HIS H O 1
ATOM 5739 N N . LYS C 3 214 ? -18.208 82.292 43.015 1 60.7 201 LYS H N 1
ATOM 5740 C CA . LYS C 3 214 ? -17.6 81.218 43.794 1 55.75 201 LYS H CA 1
ATOM 5741 C C . LYS C 3 214 ? -16.151 81.487 44.184 1 51.14 201 LYS H C 1
ATOM 5742 O O . LYS C 3 214 ? -15.771 81.124 45.311 1 51.57 201 LYS H O 1
ATOM 5748 N N . PRO C 3 215 ? -15.304 82.085 43.34 1 51.72 202 PRO H N 1
ATOM 5749 C CA . PRO C 3 215 ? -13.895 82.271 43.733 1 45.14 202 PRO H CA 1
ATOM 5750 C C . PRO C 3 215 ? -13.707 82.95 45.079 1 53.93 202 PRO H C 1
ATOM 5751 O O . PRO C 3 215 ? -12.726 82.656 45.775 1 59.86 202 PRO H O 1
ATOM 5755 N N . SER C 3 216 ? -14.605 83.854 45.466 1 58.54 203 SER H N 1
ATOM 5756 C CA . SER C 3 216 ? -14.582 84.452 46.794 1 62.75 203 SER H CA 1
ATOM 5757 C C . SER C 3 216 ? -15.699 83.931 47.688 1 68.53 203 SER H C 1
ATOM 5758 O O . SER C 3 216 ? -15.853 84.42 48.813 1 74.88 203 SER H O 1
ATOM 5761 N N . ASN C 3 217 ? -16.479 82.959 47.218 1 66.36 204 ASN H N 1
ATOM 5762 C CA . ASN C 3 217 ? -17.599 82.392 47.967 1 75.62 204 ASN H CA 1
ATOM 5763 C C . ASN C 3 217 ? -18.501 83.499 48.513 1 73.66 204 ASN H C 1
ATOM 5764 O O . ASN C 3 217 ? -18.752 83.611 49.714 1 79.85 204 ASN H O 1
ATOM 5769 N N . THR C 3 218 ? -18.988 84.326 47.59 1 72.75 205 THR H N 1
ATOM 5770 C CA . THR C 3 218 ? -19.912 85.409 47.9 1 68.48 205 THR H CA 1
ATOM 5771 C C . THR C 3 218 ? -21.186 85.203 47.093 1 67.05 205 THR H C 1
ATOM 5772 O O . THR C 3 218 ? -21.138 85.141 45.86 1 74.34 205 THR H O 1
ATOM 5776 N N . LYS C 3 219 ? -22.315 85.091 47.785 1 63.67 206 LYS H N 1
ATOM 5777 C CA . LYS C 3 219 ? -23.624 85.059 47.15 1 69.45 206 LYS H CA 1
ATOM 5778 C C . LYS C 3 219 ? -24.432 86.252 47.64 1 66.52 206 LYS H C 1
ATOM 5779 O O . LYS C 3 219 ? -24.404 86.589 48.828 1 73.44 206 LYS H O 1
ATOM 5785 N N . VAL C 3 220 ? -25.149 86.89 46.719 1 63.32 207 VAL H N 1
ATOM 5786 C CA . VAL C 3 220 ? -25.873 88.12 47.003 1 60.42 207 VAL H CA 1
ATOM 5787 C C . VAL C 3 220 ? -27.245 88.043 46.352 1 64.64 207 VAL H C 1
ATOM 5788 O O . VAL C 3 220 ? -27.411 87.46 45.276 1 63.95 207 VAL H O 1
ATOM 5792 N N . ASP C 3 221 ? -28.235 88.636 47.017 1 66.73 208 ASP H N 1
ATOM 5793 C CA . ASP C 3 221 ? -29.589 88.741 46.471 1 64.46 208 ASP H CA 1
ATOM 5794 C C . ASP C 3 221 ? -30.068 90.168 46.718 1 68.1 208 ASP H C 1
ATOM 5795 O O . ASP C 3 221 ? -30.481 90.507 47.831 1 87.61 208 ASP H O 1
ATOM 5800 N N . LYS C 3 222 ? -30.009 90.995 45.678 1 71.28 209 LYS H N 1
ATOM 5801 C CA . LYS C 3 222 ? -30.355 92.408 45.768 1 75.28 209 LYS H CA 1
ATOM 5802 C C . LYS C 3 222 ? -31.721 92.626 45.129 1 73.18 209 LYS H C 1
ATOM 5803 O O . LYS C 3 222 ? -31.9 92.363 43.935 1 60.61 209 LYS H O 1
ATOM 5809 N N . ARG C 3 223 ? -32.677 93.106 45.92 1 70.8 210 ARG H N 1
ATOM 5810 C CA . ARG C 3 223 ? -33.998 93.408 45.392 1 70.87 210 ARG H CA 1
ATOM 5811 C C . ARG C 3 223 ? -33.967 94.742 44.658 1 68.49 210 ARG H C 1
ATOM 5812 O O . ARG C 3 223 ? -33.394 95.723 45.142 1 76.6 210 ARG H O 1
ATOM 5820 N N . VAL C 3 224 ? -34.582 94.77 43.479 1 60.57 211 VAL H N 1
ATOM 5821 C CA . VAL C 3 224 ? -34.624 95.953 42.627 1 64.14 211 VAL H CA 1
ATOM 5822 C C . VAL C 3 224 ? -36.074 96.4 42.534 1 67.39 211 VAL H C 1
ATOM 5823 O O . VAL C 3 224 ? -36.922 95.671 42.003 1 80.95 211 VAL H O 1
ATOM 5827 N N . GLU C 3 225 ? -36.36 97.59 43.042 1 60.3 212 GLU H N 1
ATOM 5828 C CA . GLU C 3 225 ? -37.705 98.138 43.086 1 70.78 212 GLU H CA 1
ATOM 5829 C C . GLU C 3 225 ? -37.701 99.551 42.528 1 73.16 212 GLU H C 1
ATOM 5830 O O . GLU C 3 225 ? -36.66 100.216 42.502 1 70.98 212 GLU H O 1
ATOM 5836 N N . PRO C 3 226 ? -38.853 100.039 42.068 1 76.5 213 PRO H N 1
ATOM 5837 C CA . PRO C 3 226 ? -38.899 101.366 41.439 1 72.86 213 PRO H CA 1
ATOM 5838 C C . PRO C 3 226 ? -38.477 102.467 42.4 1 82.92 213 PRO H C 1
ATOM 5839 O O . PRO C 3 226 ? -38.308 102.265 43.604 1 87.38 213 PRO H O 1
ATOM 5843 N N . LYS C 3 227 ? -38.311 103.661 41.837 1 92.85 214 LYS H N 1
ATOM 5844 C CA . LYS C 3 227 ? -37.957 104.852 42.606 1 92.98 214 LYS H CA 1
ATOM 5845 C C . LYS C 3 227 ? -36.732 104.617 43.485 1 93.03 214 LYS H C 1
ATOM 5846 O O . LYS C 3 227 ? -35.736 105.333 43.379 1 85.75 214 LYS H O 1
ATOM 5852 N N . ASP D 4 1 ? 6.806 82.428 6.848 1 64.42 1 ASP L N 1
ATOM 5853 C CA . ASP D 4 1 ? 5.617 82.469 7.749 1 66.18 1 ASP L CA 1
ATOM 5854 C C . ASP D 4 1 ? 4.376 82.854 6.947 1 64.95 1 ASP L C 1
ATOM 5855 O O . ASP D 4 1 ? 4.204 84.011 6.565 1 66.51 1 ASP L O 1
ATOM 5860 N N . ILE D 4 2 ? 3.513 81.873 6.702 1 57.21 2 ILE L N 1
ATOM 5861 C CA . ILE D 4 2 ? 2.393 82.044 5.782 1 49.49 2 ILE L CA 1
ATOM 5862 C C . ILE D 4 2 ? 1.231 82.693 6.517 1 48.09 2 ILE L C 1
ATOM 5863 O O . ILE D 4 2 ? 0.834 82.244 7.598 1 52.9 2 ILE L O 1
ATOM 5868 N N . GLN D 4 3 ? 0.679 83.751 5.928 1 52 3 GLN L N 1
ATOM 5869 C CA . GLN D 4 3 ? -0.458 84.459 6.497 1 52.6 3 GLN L CA 1
ATOM 5870 C C . GLN D 4 3 ? -1.731 84.054 5.764 1 52.4 3 GLN L C 1
ATOM 5871 O O . GLN D 4 3 ? -1.752 83.976 4.531 1 48.09 3 GLN L O 1
ATOM 5877 N N . MET D 4 4 ? -2.788 83.798 6.529 1 47.08 4 MET L N 1
ATOM 5878 C CA . MET D 4 4 ? -4.078 83.375 5.997 1 43.05 4 MET L CA 1
ATOM 5879 C C . MET D 4 4 ? -5.074 84.51 6.188 1 40.76 4 MET L C 1
ATOM 5880 O O . MET D 4 4 ? -5.282 84.971 7.315 1 47.7 4 MET L O 1
ATOM 5885 N N . THR D 4 5 ? -5.687 84.955 5.094 1 39.9 5 THR L N 1
ATOM 5886 C CA . THR D 4 5 ? -6.621 86.074 5.107 1 44.36 5 THR L CA 1
ATOM 5887 C C . THR D 4 5 ? -8.005 85.559 4.733 1 44.87 5 THR L C 1
ATOM 5888 O O . THR D 4 5 ? -8.219 85.093 3.609 1 63.87 5 THR L O 1
ATOM 5892 N N . GLN D 4 6 ? -8.937 85.647 5.674 1 44.17 6 GLN L N 1
ATOM 5893 C CA . GLN D 4 6 ? -10.294 85.153 5.5 1 45.64 6 GLN L CA 1
ATOM 5894 C C . GLN D 4 6 ? -11.232 86.302 5.152 1 52.8 6 GLN L C 1
ATOM 5895 O O . GLN D 4 6 ? -11.165 87.375 5.758 1 56.9 6 GLN L O 1
ATOM 5901 N N . SER D 4 7 ? -12.109 86.067 4.175 1 56.59 7 SER L N 1
ATOM 5902 C CA . SER D 4 7 ? -13.087 87.051 3.738 1 56.15 7 SER L CA 1
ATOM 5903 C C . SER D 4 7 ? -14.456 86.4 3.601 1 55.45 7 SER L C 1
ATOM 5904 O O . SER D 4 7 ? -14.556 85.267 3.115 1 60.69 7 SER L O 1
ATOM 5907 N N . PRO D 4 8 ? -15.536 87.077 4.032 1 57.27 8 PRO L N 1
ATOM 5908 C CA . PRO D 4 8 ? -15.545 88.34 4.775 1 54.05 8 PRO L CA 1
ATOM 5909 C C . PRO D 4 8 ? -15.401 88.081 6.268 1 63.74 8 PRO L C 1
ATOM 5910 O O . PRO D 4 8 ? -15.504 86.929 6.685 1 70.09 8 PRO L O 1
ATOM 5914 N N . SER D 4 9 ? -15.166 89.128 7.062 1 62.88 9 SER L N 1
ATOM 5915 C CA . SER D 4 9 ? -15.013 88.924 8.499 1 53.33 9 SER L CA 1
ATOM 5916 C C . SER D 4 9 ? -16.334 88.536 9.149 1 47.23 9 SER L C 1
ATOM 5917 O O . SER D 4 9 ? -16.343 87.836 10.167 1 55.45 9 SER L O 1
ATOM 5920 N N . SER D 4 10 ? -17.452 88.974 8.576 1 51.02 10 SER L N 1
ATOM 5921 C CA . SER D 4 10 ? -18.771 88.65 9.095 1 56.77 10 SER L CA 1
ATOM 5922 C C . SER D 4 10 ? -19.72 88.508 7.917 1 55.99 10 SER L C 1
ATOM 5923 O O . SER D 4 10 ? -19.475 89.038 6.831 1 58.27 10 SER L O 1
ATOM 5926 N N . LEU D 4 11 ? -20.815 87.79 8.141 1 48.54 11 LEU L N 1
ATOM 5927 C CA . LEU D 4 11 ? -21.722 87.464 7.052 1 49.79 11 LEU L CA 1
ATOM 5928 C C . LEU D 4 11 ? -23.041 86.984 7.632 1 56.19 11 LEU L C 1
ATOM 5929 O O . LEU D 4 11 ? -23.056 86.217 8.597 1 61.27 11 LEU L O 1
ATOM 5934 N N . SER D 4 12 ? -24.14 87.443 7.039 1 56.28 12 SER L N 1
ATOM 5935 C CA . SER D 4 12 ? -25.483 87.141 7.511 1 52.13 12 SER L CA 1
ATOM 5936 C C . SER D 4 12 ? -26.223 86.329 6.46 1 52.5 12 SER L C 1
ATOM 5937 O O . SER D 4 12 ? -26.119 86.606 5.261 1 61.24 12 SER L O 1
ATOM 5940 N N . ALA D 4 13 ? -26.976 85.33 6.915 1 52.15 13 ALA L N 1
ATOM 5941 C CA . ALA D 4 13 ? -27.719 84.461 6.013 1 58.62 13 ALA L CA 1
ATOM 5942 C C . ALA D 4 13 ? -28.822 83.772 6.804 1 58.99 13 ALA L C 1
ATOM 5943 O O . ALA D 4 13 ? -28.851 83.815 8.036 1 61.33 13 ALA L O 1
ATOM 5945 N N . SER D 4 14 ? -29.726 83.125 6.073 1 57.32 14 SER L N 1
ATOM 5946 C CA . SER D 4 14 ? -30.9 82.486 6.646 1 59.4 14 SER L CA 1
ATOM 5947 C C . SER D 4 14 ? -30.827 80.976 6.457 1 53.11 14 SER L C 1
ATOM 5948 O O . SER D 4 14 ? -30.085 80.467 5.613 1 52.23 14 SER L O 1
ATOM 5951 N N . VAL D 4 15 ? -31.62 80.263 7.26 1 53.27 15 VAL L N 1
ATOM 5952 C CA . VAL D 4 15 ? -31.713 78.815 7.128 1 55.2 15 VAL L CA 1
ATOM 5953 C C . VAL D 4 15 ? -32.086 78.462 5.698 1 56.01 15 VAL L C 1
ATOM 5954 O O . VAL D 4 15 ? -33.062 78.984 5.148 1 64.7 15 VAL L O 1
ATOM 5958 N N . GLY D 4 16 ? -31.304 77.569 5.089 1 61.39 16 GLY L N 1
ATOM 5959 C CA . GLY D 4 16 ? -31.536 77.121 3.734 1 52.68 16 GLY L CA 1
ATOM 5960 C C . GLY D 4 16 ? -30.73 77.844 2.677 1 54.22 16 GLY L C 1
ATOM 5961 O O . GLY D 4 16 ? -30.7 77.389 1.527 1 66.49 16 GLY L O 1
ATOM 5962 N N . ASP D 4 17 ? -30.082 78.951 3.025 1 55.34 17 ASP L N 1
ATOM 5963 C CA . ASP D 4 17 ? -29.283 79.685 2.057 1 66.87 17 ASP L CA 1
ATOM 5964 C C . ASP D 4 17 ? -28.015 78.909 1.706 1 64.5 17 ASP L C 1
ATOM 5965 O O . ASP D 4 17 ? -27.574 78.016 2.435 1 55.87 17 ASP L O 1
ATOM 5970 N N . ARG D 4 18 ? -27.43 79.264 0.566 1 63.69 18 ARG L N 1
ATOM 5971 C CA . ARG D 4 18 ? -26.132 78.746 0.155 1 56.2 18 ARG L CA 1
ATOM 5972 C C . ARG D 4 18 ? -25.074 79.785 0.504 1 67.62 18 ARG L C 1
ATOM 5973 O O . ARG D 4 18 ? -25.084 80.894 -0.041 1 79.66 18 ARG L O 1
ATOM 5981 N N . VAL D 4 19 ? -24.168 79.423 1.407 1 66.03 19 VAL L N 1
ATOM 5982 C CA . VAL D 4 19 ? -23.146 80.327 1.916 1 59.06 19 VAL L CA 1
ATOM 5983 C C . VAL D 4 19 ? -21.781 79.802 1.502 1 55.28 19 VAL L C 1
ATOM 5984 O O . VAL D 4 19 ? -21.56 78.589 1.44 1 59.85 19 VAL L O 1
ATOM 5988 N N . THR D 4 20 ? -20.859 80.722 1.215 1 45.04 20 THR L N 1
ATOM 5989 C CA . THR D 4 20 ? -19.488 80.339 0.896 1 54.64 20 THR L CA 1
ATOM 5990 C C . THR D 4 20 ? -18.517 81.326 1.526 1 58.79 20 THR L C 1
ATOM 5991 O O . THR D 4 20 ? -18.695 82.543 1.413 1 59.62 20 THR L O 1
ATOM 5995 N N . ILE D 4 21 ? -17.493 80.788 2.182 1 56.68 21 ILE L N 1
ATOM 5996 C CA . ILE D 4 21 ? -16.439 81.572 2.806 1 49.69 21 ILE L CA 1
ATOM 5997 C C . ILE D 4 21 ? -15.191 81.45 1.943 1 43.54 21 ILE L C 1
ATOM 5998 O O . ILE D 4 21 ? -15.019 80.493 1.183 1 45.23 21 ILE L O 1
ATOM 6003 N N . THR D 4 22 ? -14.305 82.431 2.072 1 43 22 THR L N 1
ATOM 6004 C CA . THR D 4 22 ? -13.052 82.451 1.336 1 45.24 22 THR L CA 1
ATOM 6005 C C . THR D 4 22 ? -11.874 82.488 2.303 1 45.56 22 THR L C 1
ATOM 6006 O O . THR D 4 22 ? -11.99 82.951 3.442 1 43.65 22 THR L O 1
ATOM 6010 N N . CYS D 4 23 ? -10.744 81.967 1.832 1 39.82 23 CYS L N 1
ATOM 6011 C CA . CYS D 4 23 ? -9.486 81.958 2.569 1 54.26 23 CYS L CA 1
ATOM 6012 C C . CYS D 4 23 ? -8.39 82.111 1.525 1 47.23 23 CYS L C 1
ATOM 6013 O O . CYS D 4 23 ? -8.447 81.464 0.474 1 48.3 23 CYS L O 1
ATOM 6016 N N . ARG D 4 24 ? -7.425 82.989 1.784 1 41.57 24 ARG L N 1
ATOM 6017 C CA . ARG D 4 24 ? -6.335 83.226 0.847 1 42.01 24 ARG L CA 1
ATOM 6018 C C . ARG D 4 24 ? -5.001 83.167 1.575 1 45.82 24 ARG L C 1
ATOM 6019 O O . ARG D 4 24 ? -4.846 83.737 2.659 1 57.61 24 ARG L O 1
ATOM 6027 N N . ALA D 4 25 ? -4.038 82.484 0.962 1 41.98 25 ALA L N 1
ATOM 6028 C CA . ALA D 4 25 ? -2.721 82.274 1.545 1 41.01 25 ALA L CA 1
ATOM 6029 C C . ALA D 4 25 ? -1.712 83.232 0.926 1 53.58 25 ALA L C 1
ATOM 6030 O O . ALA D 4 25 ? -1.711 83.45 -0.289 1 53.14 25 ALA L O 1
ATOM 6032 N N . SER D 4 26 ? -0.85 83.801 1.774 1 57.26 26 SER L N 1
ATOM 6033 C CA . SER D 4 26 ? 0.17 84.727 1.296 1 48.61 26 SER L CA 1
ATOM 6034 C C . SER D 4 26 ? 1.143 84.06 0.334 1 47.43 26 SER L C 1
ATOM 6035 O O . SER D 4 26 ? 1.824 84.758 -0.426 1 60.84 26 SER L O 1
ATOM 6038 N N . GLN D 4 27 ? 1.234 82.734 0.355 1 43.49 27 GLN L N 1
ATOM 6039 C CA . GLN D 4 27 ? 1.996 82 -0.645 1 43.57 27 GLN L CA 1
ATOM 6040 C C . GLN D 4 27 ? 1.342 80.638 -0.833 1 41.08 27 GLN L C 1
ATOM 6041 O O . GLN D 4 27 ? 0.475 80.227 -0.058 1 44.71 27 GLN L O 1
ATOM 6047 N N . GLY D 4 28 ? 1.766 79.94 -1.883 1 47.33 28 GLY L N 1
ATOM 6048 C CA . GLY D 4 28 ? 1.086 78.716 -2.28 1 44.07 28 GLY L CA 1
ATOM 6049 C C . GLY D 4 28 ? 1.234 77.625 -1.235 1 43.31 28 GLY L C 1
ATOM 6050 O O . GLY D 4 28 ? 2.338 77.356 -0.745 1 43.23 28 GLY L O 1
ATOM 6051 N N . ILE D 4 29 ? 0.115 76.983 -0.895 1 42.04 29 ILE L N 1
ATOM 6052 C CA . ILE D 4 29 ? 0.089 75.866 0.038 1 39.95 29 ILE L CA 1
ATOM 6053 C C . ILE D 4 29 ? -0.48 74.604 -0.615 1 40.63 29 ILE L C 1
ATOM 6054 O O . ILE D 4 29 ? -0.898 73.684 0.077 1 36.35 29 ILE L O 1
ATOM 6059 N N . SER D 4 30 ? -0.506 74.555 -1.944 1 38.77 30 SER L N 1
ATOM 6060 C CA . SER D 4 30 ? -0.972 73.373 -2.68 1 36.04 30 SER L CA 1
ATOM 6061 C C . SER D 4 30 ? -2.413 73.104 -2.253 1 37.77 30 SER L C 1
ATOM 6062 O O . SER D 4 30 ? -3.245 74.02 -2.336 1 51.86 30 SER L O 1
ATOM 6065 N N . THR D 4 31 ? -2.751 71.898 -1.793 1 30.35 31 THR L N 1
ATOM 6066 C CA . THR D 4 31 ? -4.114 71.558 -1.404 1 29.26 31 THR L CA 1
ATOM 6067 C C . THR D 4 31 ? -4.249 71.307 0.096 1 34.4 31 THR L C 1
ATOM 6068 O O . THR D 4 31 ? -5.245 70.724 0.535 1 37.88 31 THR L O 1
ATOM 6072 N N . TYR D 4 32 ? -3.279 71.747 0.891 1 28.03 32 TYR L N 1
ATOM 6073 C CA . TYR D 4 32 ? -3.198 71.365 2.299 1 26.44 32 TYR L CA 1
ATOM 6074 C C . TYR D 4 32 ? -3.788 72.464 3.183 1 31.13 32 TYR L C 1
ATOM 6075 O O . TYR D 4 32 ? -3.088 73.207 3.868 1 33.23 32 TYR L O 1
ATOM 6084 N N . LEU D 4 33 ? -5.119 72.534 3.173 1 27.15 33 LEU L N 1
ATOM 6085 C CA . LEU D 4 33 ? -5.863 73.499 3.969 1 27.09 33 LEU L CA 1
ATOM 6086 C C . LEU D 4 33 ? -6.965 72.786 4.737 1 26.9 33 LEU L C 1
ATOM 6087 O O . LEU D 4 33 ? -7.612 71.877 4.207 1 29.31 33 LEU L O 1
ATOM 6092 N N . ALA D 4 34 ? -7.183 73.211 5.98 1 26.97 34 ALA L N 1
ATOM 6093 C CA . ALA D 4 34 ? -8.24 72.679 6.826 1 26.98 34 ALA L CA 1
ATOM 6094 C C . ALA D 4 34 ? -9.202 73.788 7.226 1 33.1 34 ALA L C 1
ATOM 6095 O O . ALA D 4 34 ? -8.828 74.964 7.291 1 29.62 34 ALA L O 1
ATOM 6097 N N . TRP D 4 35 ? -10.446 73.398 7.505 1 28.74 35 TRP L N 1
ATOM 6098 C CA . TRP D 4 35 ? -11.485 74.305 7.974 1 29.97 35 TRP L CA 1
ATOM 6099 C C . TRP D 4 35 ? -12.017 73.807 9.311 1 35.89 35 TRP L C 1
ATOM 6100 O O . TRP D 4 35 ? -12.27 72.609 9.48 1 29.06 35 TRP L O 1
ATOM 6111 N N . TYR D 4 36 ? -12.194 74.731 10.256 1 31.08 36 TYR L N 1
ATOM 6112 C CA . TYR D 4 36 ? -12.731 74.42 11.571 1 30.25 36 TYR L CA 1
ATOM 6113 C C . TYR D 4 36 ? -13.972 75.259 11.845 1 37.95 36 TYR L C 1
ATOM 6114 O O . TYR D 4 36 ? -14.134 76.359 11.308 1 32.66 36 TYR L O 1
ATOM 6123 N N . GLN D 4 37 ? -14.837 74.731 12.703 1 31.96 37 GLN L N 1
ATOM 6124 C CA . GLN D 4 37 ? -16.014 75.434 13.191 1 33.21 37 GLN L CA 1
ATOM 6125 C C . GLN D 4 37 ? -15.871 75.613 14.695 1 38.72 37 GLN L C 1
ATOM 6126 O O . GLN D 4 37 ? -15.529 74.661 15.403 1 40.77 37 GLN L O 1
ATOM 6132 N N . GLN D 4 38 ? -16.122 76.826 15.182 1 34.09 38 GLN L N 1
ATOM 6133 C CA . GLN D 4 38 ? -16.066 77.105 16.61 1 34.2 38 GLN L CA 1
ATOM 6134 C C . GLN D 4 38 ? -17.314 77.856 17.039 1 43.63 38 GLN L C 1
ATOM 6135 O O . GLN D 4 38 ? -17.681 78.865 16.426 1 41.22 38 GLN L O 1
ATOM 6141 N N . LYS D 4 39 ? -17.953 77.369 18.093 1 42.8 39 LYS L N 1
ATOM 6142 C CA . LYS D 4 39 ? -19.085 78.032 18.709 1 40.63 39 LYS L CA 1
ATOM 6143 C C . LYS D 4 39 ? -18.677 78.613 20.059 1 47.8 39 LYS L C 1
ATOM 6144 O O . LYS D 4 39 ? -17.793 78.07 20.73 1 42.43 39 LYS L O 1
ATOM 6150 N N . PRO D 4 40 ? -19.29 79.718 20.479 1 53.68 40 PRO L N 1
ATOM 6151 C CA . PRO D 4 40 ? -18.82 80.408 21.688 1 46.97 40 PRO L CA 1
ATOM 6152 C C . PRO D 4 40 ? -18.723 79.475 22.885 1 46.02 40 PRO L C 1
ATOM 6153 O O . PRO D 4 40 ? -19.656 78.732 23.199 1 47.57 40 PRO L O 1
ATOM 6157 N N . GLY D 4 41 ? -17.571 79.514 23.551 1 45.07 41 GLY L N 1
ATOM 6158 C CA . GLY D 4 41 ? -17.357 78.737 24.752 1 46.39 41 GLY L CA 1
ATOM 6159 C C . GLY D 4 41 ? -17.021 77.281 24.533 1 50.05 41 GLY L C 1
ATOM 6160 O O . GLY D 4 41 ? -17.06 76.504 25.494 1 54.07 41 GLY L O 1
ATOM 6161 N N . LYS D 4 42 ? -16.684 76.882 23.31 1 41.3 42 LYS L N 1
ATOM 6162 C CA . LYS D 4 42 ? -16.403 75.487 23.01 1 39.13 42 LYS L CA 1
ATOM 6163 C C . LYS D 4 42 ? -15.186 75.396 22.101 1 34.4 42 LYS L C 1
ATOM 6164 O O . LYS D 4 42 ? -14.789 76.369 21.456 1 42.06 42 LYS L O 1
ATOM 6170 N N . ALA D 4 43 ? -14.594 74.209 22.065 1 40.93 43 ALA L N 1
ATOM 6171 C CA . ALA D 4 43 ? -13.372 74.01 21.308 1 30.69 43 ALA L CA 1
ATOM 6172 C C . ALA D 4 43 ? -13.664 73.947 19.81 1 34.26 43 ALA L C 1
ATOM 6173 O O . ALA D 4 43 ? -14.773 73.596 19.398 1 31.2 43 ALA L O 1
ATOM 6175 N N . PRO D 4 44 ? -12.684 74.293 18.978 1 33.98 44 PRO L N 1
ATOM 6176 C CA . PRO D 4 44 ? -12.863 74.139 17.532 1 29.95 44 PRO L CA 1
ATOM 6177 C C . PRO D 4 44 ? -13.205 72.706 17.157 1 34.54 44 PRO L C 1
ATOM 6178 O O . PRO D 4 44 ? -12.841 71.752 17.85 1 33.9 44 PRO L O 1
ATOM 6182 N N . LYS D 4 45 ? -13.906 72.567 16.033 1 31.3 45 LYS L N 1
ATOM 6183 C CA . LYS D 4 45 ? -14.277 71.273 15.474 1 31.67 45 LYS L CA 1
ATOM 6184 C C . LYS D 4 45 ? -13.802 71.21 14.03 1 32.46 45 LYS L C 1
ATOM 6185 O O . LYS D 4 45 ? -14.085 72.119 13.244 1 33.04 45 LYS L O 1
ATOM 6191 N N . LEU D 4 46 ? -13.081 70.142 13.688 1 31.65 46 LEU L N 1
ATOM 6192 C CA . LEU D 4 46 ? -12.563 69.986 12.334 1 27.37 46 LEU L CA 1
ATOM 6193 C C . LEU D 4 46 ? -13.689 69.595 11.387 1 28.14 46 LEU L C 1
ATOM 6194 O O . LEU D 4 46 ? -14.491 68.706 11.692 1 32.83 46 LEU L O 1
ATOM 6199 N N . LEU D 4 47 ? -13.744 70.258 10.234 1 28.67 47 LEU L N 1
ATOM 6200 C CA . LEU D 4 47 ? -14.727 69.971 9.198 1 31.63 47 LEU L CA 1
ATOM 6201 C C . LEU D 4 47 ? -14.103 69.379 7.945 1 31.48 47 LEU L C 1
ATOM 6202 O O . LEU D 4 47 ? -14.534 68.324 7.473 1 30.72 47 LEU L O 1
ATOM 6207 N N . ILE D 4 48 ? -13.097 70.046 7.389 1 29.99 48 ILE L N 1
ATOM 6208 C CA . ILE D 4 48 ? -12.494 69.659 6.124 1 28.2 48 ILE L CA 1
ATOM 6209 C C . ILE D 4 48 ? -10.982 69.715 6.269 1 27.54 48 ILE L C 1
ATOM 6210 O O . ILE D 4 48 ? -10.446 70.572 6.981 1 30.25 48 ILE L O 1
ATOM 6215 N N . TYR D 4 49 ? -10.3 68.793 5.599 1 26.18 49 TYR L N 1
ATOM 6216 C CA . TYR D 4 49 ? -8.849 68.804 5.523 1 25.18 49 TYR L CA 1
ATOM 6217 C C . TYR D 4 49 ? -8.433 68.498 4.09 1 26.3 49 TYR L C 1
ATOM 6218 O O . TYR D 4 49 ? -9.221 68 3.282 1 25.65 49 TYR L O 1
ATOM 6227 N N . LYS D 4 50 ? -7.179 68.823 3.782 1 24.59 50 LYS L N 1
ATOM 6228 C CA . LYS D 4 50 ? -6.649 68.731 2.421 1 26.9 50 LYS L CA 1
ATOM 6229 C C . LYS D 4 50 ? -7.578 69.421 1.424 1 27.83 50 LYS L C 1
ATOM 6230 O O . LYS D 4 50 ? -7.751 68.973 0.289 1 30.16 50 LYS L O 1
ATOM 6236 N N . ALA D 4 51 ? -8.187 70.521 1.867 1 27.73 51 ALA L N 1
ATOM 6237 C CA . ALA D 4 51 ? -8.96 71.416 1.014 1 28.56 51 ALA L CA 1
ATOM 6238 C C . ALA D 4 51 ? -10.341 70.873 0.659 1 29.29 51 ALA L C 1
ATOM 6239 O O . ALA D 4 51 ? -11.297 71.65 0.569 1 40.14 51 ALA L O 1
ATOM 6241 N N . TYR D 4 52 ? -10.474 69.558 0.458 1 29.07 52 TYR L N 1
ATOM 6242 C CA . TYR D 4 52 ? -11.747 69.013 0.006 1 30.65 52 TYR L CA 1
ATOM 6243 C C . TYR D 4 52 ? -12.2 67.742 0.713 1 29.47 52 TYR L C 1
ATOM 6244 O O . TYR D 4 52 ? -13.281 67.24 0.389 1 37.46 52 TYR L O 1
ATOM 6253 N N . LEU D 4 53 ? -11.44 67.213 1.666 1 30.1 53 LEU L N 1
ATOM 6254 C CA . LEU D 4 53 ? -11.802 65.965 2.325 1 28.46 53 LEU L CA 1
ATOM 6255 C C . LEU D 4 53 ? -12.595 66.252 3.593 1 27.24 53 LEU L C 1
ATOM 6256 O O . LEU D 4 53 ? -12.166 67.047 4.434 1 33.05 53 LEU L O 1
ATOM 6261 N N . LEU D 4 54 ? -13.743 65.593 3.732 1 32.97 54 LEU L N 1
ATOM 6262 C CA . LEU D 4 54 ? -14.613 65.787 4.884 1 36.04 54 LEU L CA 1
ATOM 6263 C C . LEU D 4 54 ? -14.24 64.823 6.002 1 34.86 54 LEU L C 1
ATOM 6264 O O . LEU D 4 54 ? -14.145 63.612 5.782 1 41.84 54 LEU L O 1
ATOM 6269 N N . GLN D 4 55 ? -14.042 65.364 7.201 1 29.39 55 GLN L N 1
ATOM 6270 C CA . GLN D 4 55 ? -13.84 64.525 8.373 1 35.54 55 GLN L CA 1
ATOM 6271 C C . GLN D 4 55 ? -15.06 63.638 8.601 1 40.18 55 GLN L C 1
ATOM 6272 O O . GLN D 4 55 ? -16.195 64.012 8.29 1 43.74 55 GLN L O 1
ATOM 6278 N N . ASN D 4 56 ? -14.817 62.453 9.158 1 31.23 56 ASN L N 1
ATOM 6279 C CA . ASN D 4 56 ? -15.903 61.532 9.47 1 33.1 56 ASN L CA 1
ATOM 6280 C C . ASN D 4 56 ? -16.96 62.224 10.319 1 38.61 56 ASN L C 1
ATOM 6281 O O . ASN D 4 56 ? -16.639 62.931 11.278 1 41.72 56 ASN L O 1
ATOM 6286 N N . GLY D 4 57 ? -18.227 62.019 9.957 1 51.57 57 GLY L N 1
ATOM 6287 C CA . GLY D 4 57 ? -19.345 62.552 10.701 1 45.06 57 GLY L CA 1
ATOM 6288 C C . GLY D 4 57 ? -19.84 63.906 10.241 1 51.35 57 GLY L C 1
ATOM 6289 O O . GLY D 4 57 ? -20.992 64.257 10.521 1 67.79 57 GLY L O 1
ATOM 6290 N N . VAL D 4 58 ? -19.014 64.674 9.548 1 45.55 58 VAL L N 1
ATOM 6291 C CA . VAL D 4 58 ? -19.431 66.009 9.104 1 41.74 58 VAL L CA 1
ATOM 6292 C C . VAL D 4 58 ? -20.546 65.865 8.075 1 49.05 58 VAL L C 1
ATOM 6293 O O . VAL D 4 58 ? -20.397 65.093 7.112 1 57.26 58 VAL L O 1
ATOM 6297 N N . PRO D 4 59 ? -21.672 66.568 8.224 1 45.24 59 PRO L N 1
ATOM 6298 C CA . PRO D 4 59 ? -22.751 66.431 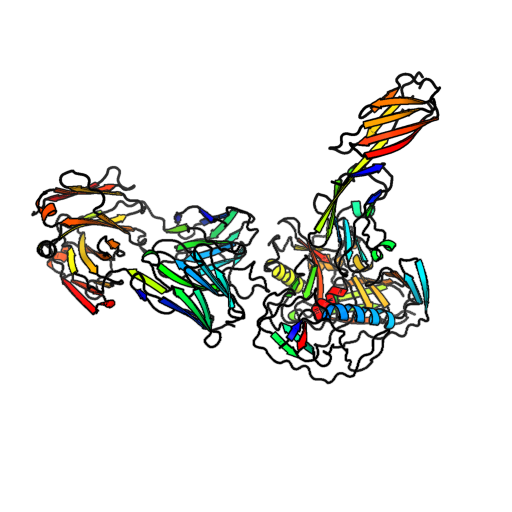7.239 1 41.83 59 PRO L CA 1
ATOM 6299 C C . PRO D 4 59 ? -22.295 66.832 5.844 1 41.77 59 PRO L C 1
ATOM 6300 O O . PRO D 4 59 ? -21.377 67.637 5.669 1 43.87 59 PRO L O 1
ATOM 6304 N N . SER D 4 60 ? -22.96 66.254 4.84 1 42.21 60 SER L N 1
ATOM 6305 C CA . SER D 4 60 ? -22.551 66.413 3.451 1 46.08 60 SER L CA 1
ATOM 6306 C C . SER D 4 60 ? -22.798 67.814 2.904 1 54.1 60 SER L C 1
ATOM 6307 O O . SER D 4 60 ? -22.296 68.127 1.819 1 47.77 60 SER L O 1
ATOM 6310 N N . ARG D 4 61 ? -23.556 68.659 3.605 1 57.68 61 ARG L N 1
ATOM 6311 C CA . ARG D 4 61 ? -23.768 70.011 3.103 1 52.78 61 ARG L CA 1
ATOM 6312 C C . ARG D 4 61 ? -22.494 70.846 3.129 1 56.73 61 ARG L C 1
ATOM 6313 O O . ARG D 4 61 ? -22.469 71.921 2.521 1 59.29 61 ARG L O 1
ATOM 6321 N N . PHE D 4 62 ? -21.443 70.377 3.799 1 53.77 62 PHE L N 1
ATOM 6322 C CA . PHE D 4 62 ? -20.165 71.075 3.83 1 45.41 62 PHE L CA 1
ATOM 6323 C C . PHE D 4 62 ? -19.274 70.567 2.705 1 38.03 62 PHE L C 1
ATOM 6324 O O . PHE D 4 62 ? -19.138 69.355 2.508 1 41.69 62 PHE L O 1
ATOM 6332 N N . SER D 4 63 ? -18.67 71.496 1.972 1 37.57 63 SER L N 1
ATOM 6333 C CA . SER D 4 63 ? -17.763 71.151 0.89 1 35.48 63 SER L CA 1
ATOM 6334 C C . SER D 4 63 ? -16.66 72.195 0.838 1 39.44 63 SER L C 1
ATOM 6335 O O . SER D 4 63 ? -16.869 73.357 1.194 1 40.83 63 SER L O 1
ATOM 6338 N N . GLY D 4 64 ? -15.488 71.769 0.391 1 34.06 64 GLY L N 1
ATOM 6339 C CA . GLY D 4 64 ? -14.353 72.659 0.278 1 33.76 64 GLY L CA 1
ATOM 6340 C C . GLY D 4 64 ? -13.704 72.52 -1.081 1 40.72 64 GLY L C 1
ATOM 6341 O O . GLY D 4 64 ? -13.802 71.484 -1.738 1 54.1 64 GLY L O 1
ATOM 6342 N N . GLY D 4 65 ? -13.035 73.591 -1.499 1 44.08 65 GLY L N 1
ATOM 6343 C CA . GLY D 4 65 ? -12.369 73.593 -2.783 1 47.62 65 GLY L CA 1
ATOM 6344 C C . GLY D 4 65 ? -11.216 74.569 -2.796 1 46.12 65 GLY L C 1
ATOM 6345 O O . GLY D 4 65 ? -11.038 75.373 -1.878 1 43.12 65 GLY L O 1
ATOM 6346 N N . GLY D 4 66 ? -10.428 74.479 -3.855 1 43.72 66 GLY L N 1
ATOM 6347 C CA . GLY D 4 66 ? -9.343 75.403 -4.095 1 37.75 66 GLY L CA 1
ATOM 6348 C C . GLY D 4 66 ? -7.985 74.728 -3.997 1 41.76 66 GLY L C 1
ATOM 6349 O O . GLY D 4 66 ? -7.82 73.665 -3.393 1 46.22 66 GLY L O 1
ATOM 6350 N N . SER D 4 67 ? -6.996 75.373 -4.609 1 36.62 67 SER L N 1
ATOM 6351 C CA . SER D 4 67 ? -5.619 74.912 -4.536 1 43.88 67 SER L CA 1
ATOM 6352 C C . SER D 4 67 ? -4.703 76.083 -4.85 1 50.07 67 SER L C 1
ATOM 6353 O O . SER D 4 67 ? -5.093 77.024 -5.546 1 69.2 67 SER L O 1
ATOM 6356 N N . GLY D 4 68 ? -3.481 76.012 -4.331 1 48.57 68 GLY L N 1
ATOM 6357 C CA . GLY D 4 68 ? -2.531 77.09 -4.503 1 44.25 68 GLY L CA 1
ATOM 6358 C C . GLY D 4 68 ? -2.649 78.127 -3.408 1 47.86 68 GLY L C 1
ATOM 6359 O O . GLY D 4 68 ? -2.032 77.985 -2.347 1 51.34 68 GLY L O 1
ATOM 6360 N N . THR D 4 69 ? -3.449 79.168 -3.643 1 43.15 69 THR L N 1
ATOM 6361 C CA . THR D 4 69 ? -3.603 80.249 -2.677 1 44.15 69 THR L CA 1
ATOM 6362 C C . THR D 4 69 ? -5.044 80.617 -2.367 1 42.46 69 THR L C 1
ATOM 6363 O O . THR D 4 69 ? -5.284 81.207 -1.309 1 50.45 69 THR L O 1
ATOM 6367 N N . ASP D 4 70 ? -6.003 80.293 -3.229 1 48.89 70 ASP L N 1
ATOM 6368 C CA . ASP D 4 70 ? -7.396 80.687 -3.05 1 47.54 70 ASP L CA 1
ATOM 6369 C C . ASP D 4 70 ? -8.227 79.451 -2.737 1 40.94 70 ASP L C 1
ATOM 6370 O O . ASP D 4 70 ? -8.235 78.491 -3.515 1 52.62 70 ASP L O 1
ATOM 6375 N N . PHE D 4 71 ? -8.924 79.48 -1.605 1 36.75 71 PHE L N 1
ATOM 6376 C CA . PHE D 4 71 ? -9.729 78.359 -1.149 1 35.87 71 PHE L CA 1
ATOM 6377 C C . PHE D 4 71 ? -11.093 78.863 -0.702 1 39.5 71 PHE L C 1
ATOM 6378 O O . PHE D 4 71 ? -11.259 80.03 -0.34 1 46.05 71 PHE L O 1
ATOM 6386 N N . THR D 4 72 ? -12.076 77.966 -0.732 1 36.78 72 THR L N 1
ATOM 6387 C CA . THR D 4 72 ? -13.427 78.317 -0.327 1 42.2 72 THR L CA 1
ATOM 6388 C C . THR D 4 72 ? -14.044 77.174 0.462 1 36.86 72 THR L C 1
ATOM 6389 O O . THR D 4 72 ? -13.727 76.001 0.249 1 36.38 72 THR L O 1
ATOM 6393 N N . LEU D 4 73 ? -14.927 77.54 1.384 1 39.4 73 LEU L N 1
ATOM 6394 C CA . LEU D 4 73 ? -15.777 76.609 2.111 1 36.94 73 LEU L CA 1
ATOM 6395 C C . LEU D 4 73 ? -17.217 76.961 1.778 1 44.16 73 LEU L C 1
ATOM 6396 O O . LEU D 4 73 ? -17.587 78.138 1.804 1 49.97 73 LEU L O 1
ATOM 6401 N N . THR D 4 74 ? -18.019 75.953 1.455 1 38.62 74 THR L N 1
ATOM 6402 C CA . THR D 4 74 ? -19.404 76.165 1.064 1 40.21 74 THR L CA 1
ATOM 6403 C C . THR D 4 74 ? -20.321 75.298 1.911 1 50.57 74 THR L C 1
ATOM 6404 O O . THR D 4 74 ? -20.046 74.115 2.132 1 48.89 74 THR L O 1
ATOM 6408 N N . ILE D 4 75 ? -21.408 75.9 2.385 1 43.23 75 ILE L N 1
ATOM 6409 C CA . ILE D 4 75 ? -22.496 75.187 3.045 1 47.99 75 ILE L CA 1
ATOM 6410 C C . ILE D 4 75 ? -23.707 75.287 2.126 1 50.3 75 ILE L C 1
ATOM 6411 O O . ILE D 4 75 ? -24.207 76.388 1.867 1 58.53 75 ILE L O 1
ATOM 6416 N N . SER D 4 76 ? -24.175 74.14 1.63 1 56.28 76 SER L N 1
ATOM 6417 C CA . SER D 4 76 ? -25.161 74.156 0.554 1 60 76 SER L CA 1
ATOM 6418 C C . SER D 4 76 ? -26.508 74.687 1.033 1 70.01 76 SER L C 1
ATOM 6419 O O . SER D 4 76 ? -27.142 75.492 0.341 1 81.1 76 SER L O 1
ATOM 6422 N N . SER D 4 77 ? -26.963 74.248 2.206 1 67.28 77 SER L N 1
ATOM 6423 C CA . SER D 4 77 ? -28.245 74.685 2.763 1 65.42 77 SER L CA 1
ATOM 6424 C C . SER D 4 77 ? -28.066 74.87 4.268 1 60.39 77 SER L C 1
ATOM 6425 O O . SER D 4 77 ? -28.086 73.894 5.025 1 64.38 77 SER L O 1
ATOM 6428 N N . LEU D 4 78 ? -27.902 76.123 4.691 1 52.36 78 LEU L N 1
ATOM 6429 C CA . LEU D 4 78 ? -27.618 76.423 6.088 1 48.37 78 LEU L CA 1
ATOM 6430 C C . LEU D 4 78 ? -28.684 75.839 7.006 1 54.87 78 LEU L C 1
ATOM 6431 O O . LEU D 4 78 ? -29.882 75.909 6.722 1 65.2 78 LEU L O 1
ATOM 6436 N N . GLN D 4 79 ? -28.239 75.268 8.119 1 49.96 79 GLN L N 1
ATOM 6437 C CA . GLN D 4 79 ? -29.104 74.749 9.164 1 61.46 79 GLN L CA 1
ATOM 6438 C C . GLN D 4 79 ? -28.901 75.552 10.444 1 73.63 79 GLN L C 1
ATOM 6439 O O . GLN D 4 79 ? -27.905 76.272 10.584 1 68.48 79 GLN L O 1
ATOM 6445 N N . PRO D 4 80 ? -29.831 75.456 11.4 1 73.33 80 PRO L N 1
ATOM 6446 C CA . PRO D 4 80 ? -29.668 76.222 12.649 1 67.28 80 PRO L CA 1
ATOM 6447 C C . PRO D 4 80 ? -28.332 75.987 13.336 1 70.72 80 PRO L C 1
ATOM 6448 O O . PRO D 4 80 ? -27.707 76.942 13.815 1 66.65 80 PRO L O 1
ATOM 6452 N N . GLU D 4 81 ? -27.871 74.736 13.387 1 65.8 81 GLU L N 1
ATOM 6453 C CA . GLU D 4 81 ? -26.626 74.41 14.071 1 59.02 81 GLU L CA 1
ATOM 6454 C C . GLU D 4 81 ? -25.391 74.966 13.372 1 48.08 81 GLU L C 1
ATOM 6455 O O . GLU D 4 81 ? -24.301 74.906 13.948 1 49.04 81 GLU L O 1
ATOM 6461 N N . ASP D 4 82 ? -25.528 75.502 12.16 1 46.49 82 ASP L N 1
ATOM 6462 C CA . ASP D 4 82 ? -24.377 75.938 11.38 1 43.5 82 ASP L CA 1
ATOM 6463 C C . ASP D 4 82 ? -23.976 77.382 11.642 1 47.32 82 ASP L C 1
ATOM 6464 O O . ASP D 4 82 ? -22.954 77.828 11.109 1 50.87 82 ASP L O 1
ATOM 6469 N N . PHE D 4 83 ? -24.739 78.123 12.438 1 52.63 83 PHE L N 1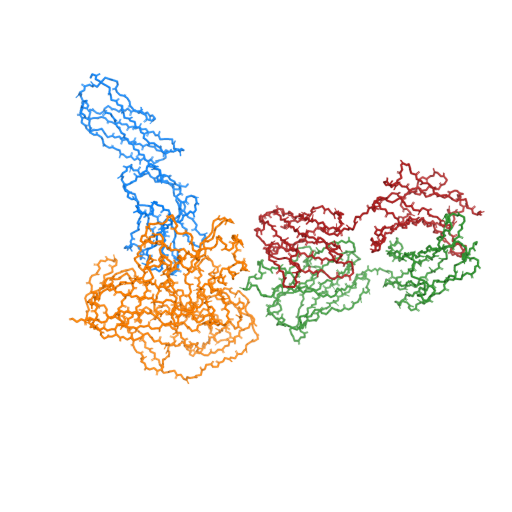
ATOM 6470 C CA . PHE D 4 83 ? -24.392 79.506 12.748 1 43.43 83 PHE L CA 1
ATOM 6471 C C . PHE D 4 83 ? -23.284 79.502 13.792 1 43.5 83 PHE L C 1
ATOM 6472 O O . PHE D 4 83 ? -23.505 79.116 14.944 1 42.03 83 PHE L O 1
ATOM 6480 N N . ALA D 4 84 ? -22.094 79.922 13.385 1 47.88 84 ALA L N 1
ATOM 6481 C CA . ALA D 4 84 ? -20.9 79.876 14.224 1 42.63 84 ALA L CA 1
ATOM 6482 C C . ALA D 4 84 ? -19.795 80.631 13.491 1 42.21 84 ALA L C 1
ATOM 6483 O O . ALA D 4 84 ? -20.036 81.262 12.455 1 45.41 84 ALA L O 1
ATOM 6485 N N . THR D 4 85 ? -18.583 80.578 14.036 1 43.41 85 THR L N 1
ATOM 6486 C CA . THR D 4 85 ? -17.398 81.129 13.395 1 42.76 85 THR L CA 1
ATOM 6487 C C . THR D 4 85 ? -16.601 80.002 12.745 1 50.02 85 THR L C 1
ATOM 6488 O O . THR D 4 85 ? -16.584 78.868 13.231 1 50.45 85 THR L O 1
ATOM 6492 N N . TYR D 4 86 ? -15.937 80.323 11.635 1 36.98 86 TYR L N 1
ATOM 6493 C CA . TYR D 4 86 ? -15.21 79.337 10.843 1 35.8 86 TYR L CA 1
ATOM 6494 C C . TYR D 4 86 ? -13.794 79.832 10.603 1 38.92 86 TYR L C 1
ATOM 6495 O O . TYR D 4 86 ? -13.595 80.987 10.215 1 40.82 86 TYR L O 1
ATOM 6504 N N . TYR D 4 87 ? -12.816 78.959 10.84 1 35.85 87 TYR L N 1
ATOM 6505 C CA . TYR D 4 87 ? -11.406 79.273 10.659 1 33.94 87 TYR L CA 1
ATOM 6506 C C . TYR D 4 87 ? -10.804 78.347 9.61 1 36.84 87 TYR L C 1
ATOM 6507 O O . TYR D 4 87 ? -11.147 77.163 9.55 1 39.91 87 TYR L O 1
ATOM 6516 N N . CYS D 4 88 ? -9.906 78.883 8.787 1 32.43 88 CYS L N 1
ATOM 6517 C CA . CYS D 4 88 ? -9.072 78.059 7.924 1 35.6 88 CYS L CA 1
ATOM 6518 C C . CYS D 4 88 ? -7.679 77.924 8.535 1 30.42 88 CYS L C 1
ATOM 6519 O O . CYS D 4 88 ? -7.283 78.701 9.406 1 32.89 88 CYS L O 1
ATOM 6522 N N . GLN D 4 89 ? -6.947 76.905 8.085 1 29.26 89 GLN L N 1
ATOM 6523 C CA . GLN D 4 89 ? -5.604 76.648 8.597 1 28.31 89 GLN L CA 1
ATOM 6524 C C . GLN D 4 89 ? -4.793 75.898 7.554 1 27.88 89 GLN L C 1
ATOM 6525 O O . GLN D 4 89 ? -5.186 74.808 7.129 1 31.12 89 GLN L O 1
ATOM 6531 N N . GLN D 4 90 ? -3.653 76.465 7.169 1 27.55 90 GLN L N 1
ATOM 6532 C CA . GLN D 4 90 ? -2.692 75.748 6.343 1 31.1 90 GLN L CA 1
ATOM 6533 C C . GLN D 4 90 ? -1.961 74.738 7.218 1 32.31 90 GLN L C 1
ATOM 6534 O O . GLN D 4 90 ? -1.516 75.071 8.321 1 26.15 90 GLN L O 1
ATOM 6540 N N . HIS D 4 91 ? -1.854 73.5 6.745 1 24.33 91 HIS L N 1
ATOM 6541 C CA . HIS D 4 91 ? -1.337 72.426 7.584 1 26.11 91 HIS L CA 1
ATOM 6542 C C . HIS D 4 91 ? -0.217 71.669 6.891 1 25.85 91 HIS L C 1
ATOM 6543 O O . HIS D 4 91 ? -0.086 70.451 7.036 1 33.66 91 HIS L O 1
ATOM 6550 N N . ASN D 4 92 ? 0.627 72.38 6.144 1 22.59 92 ASN L N 1
ATOM 6551 C CA . ASN D 4 92 ? 1.826 71.756 5.601 1 28.88 92 ASN L CA 1
ATOM 6552 C C . ASN D 4 92 ? 3.066 72.633 5.736 1 30.2 92 ASN L C 1
ATOM 6553 O O . ASN D 4 92 ? 4.106 72.295 5.157 1 33.43 92 ASN L O 1
ATOM 6558 N N . ASN D 4 93 ? 3.004 73.732 6.487 1 28.16 93 ASN L N 1
ATOM 6559 C CA . ASN D 4 93 ? 4.127 74.655 6.615 1 28.33 93 ASN L CA 1
ATOM 6560 C C . ASN D 4 93 ? 4.327 75.018 8.079 1 24.64 93 ASN L C 1
ATOM 6561 O O . ASN D 4 93 ? 3.53 75.767 8.652 1 33.49 93 ASN L O 1
ATOM 6566 N N . ASN D 4 94 ? 5.384 74.489 8.672 1 28.4 94 ASN L N 1
ATOM 6567 C CA . ASN D 4 94 ? 5.803 74.898 10.005 1 32.31 94 ASN L CA 1
ATOM 6568 C C . ASN D 4 94 ? 6.409 76.293 9.919 1 31.1 94 ASN L C 1
ATOM 6569 O O . ASN D 4 94 ? 7.386 76.482 9.185 1 39.67 94 ASN L O 1
ATOM 6574 N N . PRO D 4 95 ? 5.884 77.298 10.643 1 34.09 95 PRO L N 1
ATOM 6575 C CA . PRO D 4 95 ? 4.822 77.276 11.655 1 35.43 95 PRO L CA 1
ATOM 6576 C C . PRO D 4 95 ? 3.406 77.328 11.086 1 38.09 95 PRO L C 1
ATOM 6577 O O . PRO D 4 95 ? 3.139 78.041 10.119 1 39.69 95 PRO L O 1
ATOM 6581 N N . TYR D 4 96 ? 2.507 76.579 11.715 1 35.06 96 TYR L N 1
ATOM 6582 C CA . TYR D 4 96 ? 1.143 76.435 11.228 1 33.26 96 TYR L CA 1
ATOM 6583 C C . TYR D 4 96 ? 0.3 77.613 11.688 1 36.65 96 TYR L C 1
ATOM 6584 O O . TYR D 4 96 ? 0.393 78.051 12.836 1 43.18 96 TYR L O 1
ATOM 6593 N N . THR D 4 97 ? -0.513 78.137 10.773 1 34.09 97 THR L N 1
ATOM 6594 C CA . THR D 4 97 ? -1.207 79.398 10.982 1 38.51 97 THR L CA 1
ATOM 6595 C C . THR D 4 97 ? -2.673 79.27 10.597 1 29.86 97 THR L C 1
ATOM 6596 O O . THR D 4 97 ? -3.039 78.503 9.702 1 33.21 97 THR L O 1
ATOM 6600 N N . PHE D 4 98 ? -3.509 80.029 11.302 1 30.8 98 PHE L N 1
ATOM 6601 C CA . PHE D 4 98 ? -4.945 80.06 11.087 1 31.75 98 PHE L CA 1
ATOM 6602 C C . PHE D 4 98 ? -5.356 81.381 10.449 1 42.52 98 PHE L C 1
ATOM 6603 O O . PHE D 4 98 ? -4.69 82.407 10.618 1 40.39 98 PHE L O 1
ATOM 6611 N N . GLY D 4 99 ? -6.472 81.351 9.727 1 32.82 99 GLY L N 1
ATOM 6612 C CA . GLY D 4 99 ? -7.153 82.582 9.395 1 37.83 99 GLY L CA 1
ATOM 6613 C C . GLY D 4 99 ? -7.769 83.213 10.628 1 44.82 99 GLY L C 1
ATOM 6614 O O . GLY D 4 99 ? -7.942 82.574 11.666 1 41.46 99 GLY L O 1
ATOM 6615 N N . GLN D 4 100 ? -8.102 84.495 10.52 1 40.09 100 GLN L N 1
ATOM 6616 C CA . GLN D 4 100 ? -8.6 85.237 11.67 1 44.36 100 GLN L CA 1
ATOM 6617 C C . GLN D 4 100 ? -10.102 85.084 11.874 1 37.84 100 GLN L C 1
ATOM 6618 O O . GLN D 4 100 ? -10.651 85.706 12.788 1 38.6 100 GLN L O 1
ATOM 6624 N N . GLY D 4 101 ? -10.769 84.283 11.063 1 41.42 101 GLY L N 1
ATOM 6625 C CA . GLY D 4 101 ? -12.13 83.889 11.36 1 37.8 101 GLY L CA 1
ATOM 6626 C C . GLY D 4 101 ? -13.148 84.567 10.459 1 53.96 101 GLY L C 1
ATOM 6627 O O . GLY D 4 101 ? -12.939 85.679 9.953 1 43.54 101 GLY L O 1
ATOM 6628 N N . THR D 4 102 ? -14.274 83.885 10.262 1 39.34 102 THR L N 1
ATOM 6629 C CA . THR D 4 102 ? -15.424 84.429 9.548 1 44.32 102 THR L CA 1
ATOM 6630 C C . THR D 4 102 ? -16.671 84.043 10.328 1 48.35 102 THR L C 1
ATOM 6631 O O . THR D 4 102 ? -16.967 82.853 10.471 1 45.92 102 THR L O 1
ATOM 6635 N N . LYS D 4 103 ? -17.392 85.037 10.839 1 49.98 103 LYS L N 1
ATOM 6636 C CA . LYS D 4 103 ? -18.567 84.78 11.66 1 43.99 103 LYS L CA 1
ATOM 6637 C C . LYS D 4 103 ? -19.812 84.739 10.785 1 49.99 103 LYS L C 1
ATOM 6638 O O . LYS D 4 103 ? -20.017 85.618 9.942 1 61.18 103 LYS L O 1
ATOM 6644 N N . VAL D 4 104 ? -20.637 83.717 10.992 1 47.43 104 VAL L N 1
ATOM 6645 C CA . VAL D 4 104 ? -21.87 83.514 10.24 1 47.25 104 VAL L CA 1
ATOM 6646 C C . VAL D 4 104 ? -23.023 83.662 11.221 1 49.08 104 VAL L C 1
ATOM 6647 O O . VAL D 4 104 ? -23.247 82.784 12.063 1 53.66 104 VAL L O 1
ATOM 6651 N N . GLU D 4 105 ? -23.757 84.768 11.119 1 59.53 105 GLU L N 1
ATOM 6652 C CA . GLU D 4 105 ? -24.864 85.052 12.019 1 62.58 105 GLU L CA 1
ATOM 6653 C C . GLU D 4 105 ? -26.179 85.084 11.251 1 59.96 105 GLU L C 1
ATOM 6654 O O . GLU D 4 105 ? -26.209 85.163 10.02 1 50.17 105 GLU L O 1
ATOM 6660 N N . ILE D 4 106 ? -27.276 85.012 12.007 1 56.43 106 ILE L N 1
ATOM 6661 C CA . ILE D 4 106 ? -28.597 84.916 11.402 1 59 106 ILE L CA 1
ATOM 6662 C C . ILE D 4 106 ? -28.996 86.268 10.82 1 66.42 106 ILE L C 1
ATOM 6663 O O . ILE D 4 106 ? -28.544 87.328 11.272 1 65.62 106 ILE L O 1
ATOM 6668 N N . LYS D 4 107 ? -29.847 86.229 9.801 1 66.17 107 LYS L N 1
ATOM 6669 C CA . LYS D 4 107 ? -30.348 87.424 9.142 1 63.28 107 LYS L CA 1
ATOM 6670 C C . LYS D 4 107 ? -31.77 87.717 9.605 1 64.87 107 LYS L C 1
ATOM 6671 O O . LYS D 4 107 ? -32.529 86.811 9.96 1 64.17 107 LYS L O 1
ATOM 6677 N N . ARG D 4 108 ? -32.121 88.999 9.608 1 59.78 108 ARG L N 1
ATOM 6678 C CA . ARG D 4 108 ? -33.459 89.423 9.995 1 66.14 108 ARG L CA 1
ATOM 6679 C C . ARG D 4 108 ? -33.691 90.824 9.449 1 72.93 108 ARG L C 1
ATOM 6680 O O . ARG D 4 108 ? -32.782 91.464 8.915 1 64.43 108 ARG L O 1
ATOM 6688 N N . THR D 4 109 ? -34.929 91.291 9.59 1 75.35 109 THR L N 1
ATOM 6689 C CA . THR D 4 109 ? -35.256 92.663 9.228 1 73.1 109 THR L CA 1
ATOM 6690 C C . THR D 4 109 ? -34.593 93.634 10.197 1 73.87 109 THR L C 1
ATOM 6691 O O . THR D 4 109 ? -34.51 93.374 11.401 1 65.94 109 THR L O 1
ATOM 6695 N N . VAL D 4 110 ? -34.109 94.758 9.662 1 76.32 110 VAL L N 1
ATOM 6696 C CA . VAL D 4 110 ? -33.48 95.769 10.502 1 73.12 110 VAL L CA 1
ATOM 6697 C C . VAL D 4 110 ? -34.438 96.166 11.616 1 68.7 110 VAL L C 1
ATOM 6698 O O . VAL D 4 110 ? -35.647 96.306 11.404 1 70.25 110 VAL L O 1
ATOM 6702 N N . ALA D 4 111 ? -33.889 96.347 12.815 1 67.92 111 ALA L N 1
ATOM 6703 C CA . ALA D 4 111 ? -34.674 96.699 13.993 1 68.77 111 ALA L CA 1
ATOM 6704 C C . ALA D 4 111 ? -33.893 97.722 14.801 1 68.87 111 ALA L C 1
ATOM 6705 O O . ALA D 4 111 ? -32.742 97.473 15.172 1 67.34 111 ALA L O 1
ATOM 6707 N N . ALA D 4 112 ? -34.513 98.867 15.07 1 84.54 112 ALA L N 1
ATOM 6708 C CA . ALA D 4 112 ? -33.833 99.912 15.815 1 71.08 112 ALA L CA 1
ATOM 6709 C C . ALA D 4 112 ? -33.798 99.569 17.303 1 70.31 112 ALA L C 1
ATOM 6710 O O . ALA D 4 112 ? -34.655 98.832 17.8 1 70.23 112 ALA L O 1
ATOM 6712 N N . PRO D 4 113 ? -32.815 100.089 18.034 1 69.83 113 PRO L N 1
ATOM 6713 C CA . PRO D 4 113 ? -32.694 99.747 19.454 1 69.1 113 PRO L CA 1
ATOM 6714 C C . PRO D 4 113 ? -33.641 100.548 20.332 1 71.68 113 PRO L C 1
ATOM 6715 O O . PRO D 4 113 ? -33.897 101.731 20.094 1 72.52 113 PRO L O 1
ATOM 6719 N N . SER D 4 114 ? -34.163 99.881 21.358 1 53.83 114 SER L N 1
ATOM 6720 C CA . SER D 4 114 ? -34.849 100.56 22.448 1 53.05 114 SER L CA 1
ATOM 6721 C C . SER D 4 114 ? -33.799 101.079 23.42 1 55.06 114 SER L C 1
ATOM 6722 O O . SER D 4 114 ? -33.049 100.291 24.008 1 64.83 114 SER L O 1
ATOM 6725 N N . VAL D 4 115 ? -33.733 102.396 23.582 1 56.64 115 VAL L N 1
ATOM 6726 C CA . VAL D 4 115 ? -32.702 103.037 24.388 1 50.95 115 VAL L CA 1
ATOM 6727 C C . VAL D 4 115 ? -33.266 103.313 25.772 1 53.18 115 VAL L C 1
ATOM 6728 O O . VAL D 4 115 ? -34.315 103.955 25.909 1 72.6 115 VAL L O 1
ATOM 6732 N N . PHE D 4 116 ? -32.574 102.826 26.796 1 50.26 116 PHE L N 1
ATOM 6733 C CA . PHE D 4 116 ? -32.914 103.095 28.183 1 50.56 116 PHE L CA 1
ATOM 6734 C C . PHE D 4 116 ? -31.673 103.617 28.892 1 52.84 116 PHE L C 1
ATOM 6735 O O . PHE D 4 116 ? -30.543 103.394 28.452 1 53.47 116 PHE L O 1
ATOM 6743 N N . ILE D 4 117 ? -31.89 104.322 29.999 1 50.33 117 ILE L N 1
ATOM 6744 C CA . ILE D 4 117 ? -30.795 104.89 30.776 1 49.99 117 ILE L CA 1
ATOM 6745 C C . ILE D 4 117 ? -31.114 104.752 32.257 1 51.12 117 ILE L C 1
ATOM 6746 O O . ILE D 4 117 ? -32.26 104.937 32.68 1 58.11 117 ILE L O 1
ATOM 6751 N N . PHE D 4 118 ? -30.09 104.426 33.042 1 53.39 118 PHE L N 1
ATOM 6752 C CA . PHE D 4 118 ? -30.225 104.232 34.479 1 57.52 118 PHE L CA 1
ATOM 6753 C C . PHE D 4 118 ? -29.256 105.153 35.207 1 60.56 118 PHE L C 1
ATOM 6754 O O . PHE D 4 118 ? -28.033 105.015 35.029 1 58.16 118 PHE L O 1
ATOM 6762 N N . PRO D 4 119 ? -29.725 106.099 36.017 1 52.34 119 PRO L N 1
ATOM 6763 C CA . PRO D 4 119 ? -28.805 106.871 36.858 1 52.89 119 PRO L CA 1
ATOM 6764 C C . PRO D 4 119 ? -28.143 105.974 37.888 1 55.69 119 PRO L C 1
ATOM 6765 O O . PRO D 4 119 ? -28.639 104.874 38.173 1 57.36 119 PRO L O 1
ATOM 6769 N N . PRO D 4 120 ? -27.025 106.404 38.468 1 57.45 120 PRO L N 1
ATOM 6770 C CA . PRO D 4 120 ? -26.386 105.589 39.509 1 54.44 120 PRO L CA 1
ATOM 6771 C C . PRO D 4 120 ? -27.261 105.5 40.749 1 58.94 120 PRO L C 1
ATOM 6772 O O . PRO D 4 120 ? -27.876 106.483 41.17 1 63.62 120 PRO L O 1
ATOM 6776 N N . SER D 4 121 ? -27.318 104.303 41.327 1 56.52 121 SER L N 1
ATOM 6777 C CA . SER D 4 121 ? -28.083 104.097 42.547 1 63.07 121 SER L CA 1
ATOM 6778 C C . SER D 4 121 ? -27.483 104.909 43.691 1 63.36 121 SER L C 1
ATOM 6779 O O . SER D 4 121 ? -26.307 105.283 43.677 1 68.42 121 SER L O 1
ATOM 6782 N N . ASP D 4 122 ? -28.311 105.186 44.701 1 67.03 122 ASP L N 1
ATOM 6783 C CA . ASP D 4 122 ? -27.813 105.923 45.856 1 77.42 122 ASP L CA 1
ATOM 6784 C C . ASP D 4 122 ? -26.858 105.079 46.69 1 74.55 122 ASP L C 1
ATOM 6785 O O . ASP D 4 122 ? -25.967 105.626 47.349 1 65.77 122 ASP L O 1
ATOM 6790 N N . GLU D 4 123 ? -27.021 103.754 46.673 1 76.64 123 GLU L N 1
ATOM 6791 C CA . GLU D 4 123 ? -26.061 102.887 47.348 1 77.4 123 GLU L CA 1
ATOM 6792 C C . GLU D 4 123 ? -24.658 103.097 46.793 1 73.78 123 GLU L C 1
ATOM 6793 O O . GLU D 4 123 ? -23.688 103.225 47.55 1 79 123 GLU L O 1
ATOM 6799 N N . GLN D 4 124 ? -24.53 103.129 45.465 1 65.28 124 GLN L N 1
ATOM 6800 C CA . GLN D 4 124 ? -23.212 103.284 44.859 1 71.71 124 GLN L CA 1
ATOM 6801 C C . GLN D 4 124 ? -22.635 104.663 45.149 1 72.14 124 GLN L C 1
ATOM 6802 O O . GLN D 4 124 ? -21.44 104.794 45.437 1 64.3 124 GLN L O 1
ATOM 6808 N N . LEU D 4 125 ? -23.468 105.702 45.075 1 71.55 125 LEU L N 1
ATOM 6809 C CA . LEU D 4 125 ? -23.007 107.043 45.415 1 76.38 125 LEU L CA 1
ATOM 6810 C C . LEU D 4 125 ? -22.477 107.095 46.841 1 79.07 125 LEU L C 1
ATOM 6811 O O . LEU D 4 125 ? -21.461 107.746 47.112 1 83.02 125 LEU L O 1
ATOM 6816 N N . LYS D 4 126 ? -23.151 106.41 47.768 1 81.02 126 LYS L N 1
ATOM 6817 C CA . LYS D 4 126 ? -22.664 106.33 49.14 1 90.12 126 LYS L CA 1
ATOM 6818 C C . LYS D 4 126 ? -21.285 105.687 49.221 1 100.76 126 LYS L C 1
ATOM 6819 O O . LYS D 4 126 ? -20.58 105.88 50.218 1 104.3 126 LYS L O 1
ATOM 6825 N N . SER D 4 127 ? -20.879 104.937 48.194 1 101.51 127 SER L N 1
ATOM 6826 C CA . SER D 4 127 ? -19.618 104.208 48.224 1 95.88 127 SER L CA 1
ATOM 6827 C C . SER D 4 127 ? -18.457 104.978 47.608 1 88.86 127 SER L C 1
ATOM 6828 O O . SER D 4 127 ? -17.301 104.603 47.833 1 94.58 127 SER L O 1
ATOM 6831 N N . GLY D 4 128 ? -18.727 106.026 46.832 1 72.4 128 GLY L N 1
ATOM 6832 C CA . GLY D 4 128 ? -17.686 106.905 46.323 1 73.08 128 GLY L CA 1
ATOM 6833 C C . GLY D 4 128 ? -17.552 106.967 44.814 1 76.22 128 GLY L C 1
ATOM 6834 O O . GLY D 4 128 ? -16.752 107.777 44.319 1 79.09 128 GLY L O 1
ATOM 6835 N N . THR D 4 129 ? -18.279 106.156 44.049 1 68.94 129 THR L N 1
ATOM 6836 C CA . THR D 4 129 ? -18.223 106.204 42.595 1 72.11 129 THR L CA 1
ATOM 6837 C C . THR D 4 129 ? -19.635 106.214 42.025 1 65.43 129 THR L C 1
ATOM 6838 O O . THR D 4 129 ? -20.611 105.912 42.717 1 62.53 129 THR L O 1
ATOM 6842 N N . ALA D 4 130 ? -19.731 106.573 40.747 1 58.04 130 ALA L N 1
ATOM 6843 C CA . ALA D 4 130 ? -21.005 106.671 40.048 1 56.53 130 ALA L CA 1
ATOM 6844 C C . ALA D 4 130 ? -20.894 105.962 38.708 1 62.65 130 ALA L C 1
ATOM 6845 O O . ALA D 4 130 ? -19.954 106.21 37.947 1 65.28 130 ALA L O 1
ATOM 6847 N N . SER D 4 131 ? -21.854 105.084 38.424 1 57.65 131 SER L N 1
ATOM 6848 C CA . SER D 4 131 ? -21.922 104.367 37.157 1 53.58 131 SER L CA 1
ATOM 6849 C C . SER D 4 131 ? -23.25 104.689 36.489 1 52.79 131 SER L C 1
ATOM 6850 O O . SER D 4 131 ? -24.315 104.373 37.031 1 51.85 131 SER L O 1
ATOM 6853 N N . VAL D 4 132 ? -23.182 105.326 35.325 1 51.03 132 VAL L N 1
ATOM 6854 C CA . VAL D 4 132 ? -24.35 105.59 34.494 1 50.37 132 VAL L CA 1
ATOM 6855 C C . VAL D 4 132 ? -24.394 104.509 33.425 1 55.33 132 VAL L C 1
ATOM 6856 O O . VAL D 4 132 ? -23.415 104.307 32.696 1 59.93 132 VAL L O 1
ATOM 6860 N N . VAL D 4 133 ? -25.518 103.804 33.333 1 49.09 133 VAL L N 1
ATOM 6861 C CA . VAL D 4 133 ? -25.68 102.696 32.399 1 54.06 133 VAL L CA 1
ATOM 6862 C C . VAL D 4 133 ? -26.66 103.112 31.312 1 53.12 133 VAL L C 1
ATOM 6863 O O . VAL D 4 133 ? -27.769 103.574 31.608 1 48.57 133 VAL L O 1
ATOM 6867 N N . CYS D 4 134 ? -26.246 102.95 30.059 1 51.45 134 CYS L N 1
ATOM 6868 C CA . CYS D 4 134 ? -27.103 103.13 28.895 1 47.68 134 CYS L CA 1
ATOM 6869 C C . CYS D 4 134 ? -27.311 101.775 28.235 1 54.38 134 CYS L C 1
ATOM 6870 O O . CYS D 4 134 ? -26.345 101.044 27.991 1 50.9 134 CYS L O 1
ATOM 6873 N N . LEU D 4 135 ? -28.565 101.446 27.942 1 47.62 135 LEU L N 1
ATOM 6874 C CA . LEU D 4 135 ? -28.947 100.117 27.485 1 47.61 135 LEU L CA 1
ATOM 6875 C C . LEU D 4 135 ? -29.608 100.222 26.12 1 54.8 135 LEU L C 1
ATOM 6876 O O . LEU D 4 135 ? -30.579 100.967 25.953 1 54.26 135 LEU L O 1
ATOM 6881 N N . LEU D 4 136 ? -29.073 99.486 25.148 1 54.63 136 LEU L N 1
ATOM 6882 C CA . LEU D 4 136 ? -29.66 99.349 23.82 1 48.32 136 LEU L CA 1
ATOM 6883 C C . LEU D 4 136 ? -30.163 97.918 23.69 1 48.62 136 LEU L C 1
ATOM 6884 O O . LEU D 4 136 ? -29.371 96.973 23.776 1 62.18 136 LEU L O 1
ATOM 6889 N N . ASN D 4 137 ? -31.467 97.754 23.484 1 56.76 137 ASN L N 1
ATOM 6890 C CA . ASN D 4 137 ? -32.102 96.448 23.583 1 53.22 137 ASN L CA 1
ATOM 6891 C C . ASN D 4 137 ? -32.68 96.013 22.244 1 58.19 137 ASN L C 1
ATOM 6892 O O . ASN D 4 137 ? -33.455 96.75 21.625 1 56.96 137 ASN L O 1
ATOM 6897 N N . ASN D 4 138 ? -32.289 94.814 21.807 1 64.03 138 ASN L N 1
ATOM 6898 C CA . ASN D 4 138 ? -32.938 94.082 20.719 1 52.48 138 ASN L CA 1
ATOM 6899 C C . ASN D 4 138 ? -32.913 94.882 19.413 1 52.9 138 ASN L C 1
ATOM 6900 O O . ASN D 4 138 ? -33.942 95.309 18.889 1 54.11 138 ASN L O 1
ATOM 6905 N N . PHE D 4 139 ? -31.704 95.052 18.886 1 52.18 139 PHE L N 1
ATOM 6906 C CA . PHE D 4 139 ? -31.499 95.738 17.618 1 54.48 139 PHE L CA 1
ATOM 6907 C C . PHE D 4 139 ? -30.778 94.829 16.629 1 56.01 139 PHE L C 1
ATOM 6908 O O . PHE D 4 139 ? -30.284 93.753 16.975 1 58.77 139 PHE L O 1
ATOM 6916 N N . TYR D 4 140 ? -30.736 95.285 15.374 1 54.33 140 TYR L N 1
ATOM 6917 C CA . TYR D 4 140 ? -30.064 94.608 14.271 1 55.1 140 TYR L CA 1
ATOM 6918 C C . TYR D 4 140 ? -29.932 95.598 13.118 1 64.84 140 TYR L C 1
ATOM 6919 O O . TYR D 4 140 ? -30.905 96.292 12.797 1 72.48 140 TYR L O 1
ATOM 6928 N N . PRO D 4 141 ? -28.762 95.705 12.464 1 61.26 141 PRO L N 1
ATOM 6929 C CA . PRO D 4 141 ? -27.539 94.918 12.655 1 55.8 141 PRO L CA 1
ATOM 6930 C C . PRO D 4 141 ? -26.825 95.258 13.96 1 60.57 141 PRO L C 1
ATOM 6931 O O . PRO D 4 141 ? -27.298 96.097 14.727 1 67.6 141 PRO L O 1
ATOM 6935 N N . ARG D 4 142 ? -25.687 94.609 14.203 1 56.01 142 ARG L N 1
ATOM 6936 C CA . ARG D 4 142 ? -24.996 94.772 15.476 1 52.35 142 ARG L CA 1
ATOM 6937 C C . ARG D 4 142 ? -24.246 96.095 15.57 1 52.15 142 ARG L C 1
ATOM 6938 O O . ARG D 4 142 ? -24.035 96.601 16.678 1 61.94 142 ARG L O 1
ATOM 6946 N N . GLU D 4 143 ? -23.837 96.67 14.441 1 53.43 143 GLU L N 1
ATOM 6947 C CA . GLU D 4 143 ? -23.107 97.932 14.47 1 63.33 143 GLU L CA 1
ATOM 6948 C C . GLU D 4 143 ? -23.926 99.009 15.173 1 62.19 143 GLU L C 1
ATOM 6949 O O . GLU D 4 143 ? -25.109 99.202 14.876 1 60.09 143 GLU L O 1
ATOM 6955 N N . ALA D 4 144 ? -23.291 99.714 16.108 1 52.5 144 ALA L N 1
ATOM 6956 C CA . ALA D 4 144 ? -23.961 100.776 16.845 1 52.08 144 ALA L CA 1
ATOM 6957 C C . ALA D 4 144 ? -22.913 101.711 17.428 1 55.37 144 ALA L C 1
ATOM 6958 O O . ALA D 4 144 ? -21.821 101.28 17.807 1 62.29 144 ALA L O 1
ATOM 6960 N N . LYS D 4 145 ? -23.258 102.994 17.49 1 52.77 145 LYS L N 1
ATOM 6961 C CA . LYS D 4 145 ? -22.399 104.021 18.065 1 59.22 145 LYS L CA 1
ATOM 6962 C C . LYS D 4 145 ? -23.109 104.637 19.261 1 64 145 LYS L C 1
ATOM 6963 O O . LYS D 4 145 ? -24.267 105.054 19.152 1 62.31 145 LYS L O 1
ATOM 6969 N N . VAL D 4 146 ? -22.415 104.695 20.394 1 65.2 146 VAL L N 1
ATOM 6970 C CA . VAL D 4 146 ? -22.971 105.204 21.643 1 56.03 146 VAL L CA 1
ATOM 6971 C C . VAL D 4 146 ? -22.001 106.245 22.182 1 62.81 146 VAL L C 1
ATOM 6972 O O . VAL D 4 146 ? -20.872 105.909 22.561 1 71.88 146 VAL L O 1
ATOM 6976 N N . GLN D 4 147 ? -22.436 107.502 22.219 1 52.59 147 GLN L N 1
ATOM 6977 C CA . GLN D 4 147 ? -21.624 108.605 22.711 1 54.64 147 GLN L CA 1
ATOM 6978 C C . GLN D 4 147 ? -22.274 109.21 23.946 1 58.68 147 GLN L C 1
ATOM 6979 O O . GLN D 4 147 ? -23.493 109.41 23.985 1 56.85 147 GLN L O 1
ATOM 6985 N N . TRP D 4 148 ? -21.456 109.499 24.951 1 59.61 148 TRP L N 1
ATOM 6986 C CA . TRP D 4 148 ? -21.917 110.12 26.182 1 56.99 148 TRP L CA 1
ATOM 6987 C C . TRP D 4 148 ? -21.713 111.627 26.123 1 59.73 148 TRP L C 1
ATOM 6988 O O . TRP D 4 148 ? -20.743 112.121 25.543 1 58.97 148 TRP L O 1
ATOM 6999 N N . LYS D 4 149 ? -22.644 112.355 26.734 1 61.29 149 LYS L N 1
ATOM 7000 C CA . LYS D 4 149 ? -22.576 113.809 26.795 1 62.76 149 LYS L CA 1
ATOM 7001 C C . LYS D 4 149 ? -22.963 114.249 28.197 1 65.45 149 LYS L C 1
ATOM 7002 O O . LYS D 4 149 ? -24.063 113.94 28.665 1 73.46 149 LYS L O 1
ATOM 7008 N N . VAL D 4 150 ? -22.054 114.951 28.864 1 60.22 150 VAL L N 1
ATOM 7009 C CA . VAL D 4 150 ? -22.287 115.504 30.193 1 61.53 150 VAL L CA 1
ATOM 7010 C C . VAL D 4 150 ? -22.432 117.01 30.025 1 69.62 150 VAL L C 1
ATOM 7011 O O . VAL D 4 150 ? -21.45 117.713 29.756 1 64.97 150 VAL L O 1
ATOM 7015 N N . ASP D 4 151 ? -23.657 117.507 30.18 1 77.15 151 ASP L N 1
ATOM 7016 C CA . ASP D 4 151 ? -23.966 118.91 29.92 1 76.49 151 ASP L CA 1
ATOM 7017 C C . ASP D 4 151 ? -23.528 119.295 28.508 1 82.64 151 ASP L C 1
ATOM 7018 O O . ASP D 4 151 ? -22.889 120.324 28.282 1 86.57 151 ASP L O 1
ATOM 7023 N N . ASN D 4 152 ? -23.882 118.44 27.547 1 84.65 152 ASN L N 1
ATOM 7024 C CA . ASN D 4 152 ? -23.536 118.643 26.14 1 90.87 152 ASN L CA 1
ATOM 7025 C C . ASN D 4 152 ? -22.026 118.778 25.955 1 90.13 152 ASN L C 1
ATOM 7026 O O . ASN D 4 152 ? -21.547 119.574 25.144 1 97.24 152 ASN L O 1
ATOM 7031 N N . ALA D 4 153 ? -21.268 117.987 26.713 1 86.25 153 ALA L N 1
ATOM 7032 C CA . ALA D 4 153 ? -19.816 117.903 26.583 1 77.57 153 ALA L CA 1
ATOM 7033 C C . ALA D 4 153 ? -19.462 116.456 26.266 1 68.46 153 ALA L C 1
ATOM 7034 O O . ALA D 4 153 ? -19.637 115.57 27.11 1 67.75 153 ALA L O 1
ATOM 7036 N N . LEU D 4 154 ? -18.971 116.215 25.053 1 64.72 154 LEU L N 1
ATOM 7037 C CA . LEU D 4 154 ? -18.663 114.855 24.634 1 62.36 154 LEU L CA 1
ATOM 7038 C C . LEU D 4 154 ? -17.592 114.255 25.536 1 76.6 154 LEU L C 1
ATOM 7039 O O . LEU D 4 154 ? -16.578 114.895 25.829 1 82.9 154 LEU L O 1
ATOM 7044 N N . GLN D 4 155 ? -17.826 113.024 25.98 1 76.67 155 GLN L N 1
ATOM 7045 C CA . GLN D 4 155 ? -16.912 112.312 26.86 1 73.15 155 GLN L CA 1
ATOM 7046 C C . GLN D 4 155 ? -16.102 111.299 26.062 1 70.09 155 GLN L C 1
ATOM 7047 O O . GLN D 4 155 ? -16.582 110.733 25.076 1 71.88 155 GLN L O 1
ATOM 7053 N N . SER D 4 156 ? -14.864 111.076 26.498 1 71.21 156 SER L N 1
ATOM 7054 C CA . SER D 4 156 ? -13.961 110.17 25.8 1 78.7 156 SER L CA 1
ATOM 7055 C C . SER D 4 156 ? -13.047 109.488 26.805 1 78.58 156 SER L C 1
ATOM 7056 O O . SER D 4 156 ? -12.393 110.16 27.608 1 80.29 156 SER L O 1
ATOM 7059 N N . GLY D 4 157 ? -13.012 108.159 26.759 1 73.33 157 GLY L N 1
ATOM 7060 C CA . GLY D 4 157 ? -12.079 107.386 27.55 1 64.91 157 GLY L CA 1
ATOM 7061 C C . GLY D 4 157 ? -12.537 107.012 28.94 1 66.6 157 GLY L C 1
ATOM 7062 O O . GLY D 4 157 ? -11.721 106.508 29.722 1 69.38 157 GLY L O 1
ATOM 7063 N N . ASN D 4 158 ? -13.808 107.235 29.28 1 64.24 158 ASN L N 1
ATOM 7064 C CA . ASN D 4 158 ? -14.329 106.885 30.596 1 56.52 158 ASN L CA 1
ATOM 7065 C C . ASN D 4 158 ? -15.622 106.082 30.491 1 54.46 158 ASN L C 1
ATOM 7066 O O . ASN D 4 158 ? -16.492 106.178 31.36 1 59.39 158 ASN L O 1
ATOM 7071 N N . SER D 4 159 ? -15.762 105.278 29.439 1 53.68 159 SER L N 1
ATOM 7072 C CA . SER D 4 159 ? -16.925 104.418 29.276 1 52.04 159 SER L CA 1
ATOM 7073 C C . SER D 4 159 ? -16.494 103.113 28.625 1 51.82 159 SER L C 1
ATOM 7074 O O . SER D 4 159 ? -15.489 103.059 27.912 1 64.53 159 SER L O 1
ATOM 7077 N N . GLN D 4 160 ? -17.262 102.056 28.886 1 50.79 160 GLN L N 1
ATOM 7078 C CA . GLN D 4 160 ? -16.986 100.735 28.341 1 50.66 160 GLN L CA 1
ATOM 7079 C C . GLN D 4 160 ? -18.282 100.112 27.845 1 49.44 160 GLN L C 1
ATOM 7080 O O . GLN D 4 160 ? -19.356 100.34 28.409 1 48.79 160 GLN L O 1
ATOM 7086 N N . GLU D 4 161 ? -18.165 99.315 26.786 1 49.39 161 GLU L N 1
ATOM 7087 C CA . GLU D 4 161 ? -19.308 98.692 26.138 1 52.54 161 GLU L CA 1
ATOM 7088 C C . GLU D 4 161 ? -19.229 97.177 26.266 1 48.68 161 GLU L C 1
ATOM 7089 O O . GLU D 4 161 ? -18.147 96.601 26.419 1 54.43 161 GLU L O 1
ATOM 7095 N N . SER D 4 162 ? -20.393 96.538 26.2 1 48.12 162 SER L N 1
ATOM 7096 C CA . SER D 4 162 ? -20.48 95.084 26.195 1 48.84 162 SER L CA 1
ATOM 7097 C C . SER D 4 162 ? -21.672 94.684 25.342 1 51.01 162 SER L C 1
ATOM 7098 O O . SER D 4 162 ? -22.749 95.276 25.467 1 50.88 162 SER L O 1
ATOM 7101 N N . VAL D 4 163 ? -21.476 93.69 24.479 1 48.5 163 VAL L N 1
ATOM 7102 C CA . VAL D 4 163 ? -22.495 93.238 23.541 1 48.47 163 VAL L CA 1
ATOM 7103 C C . VAL D 4 163 ? -22.824 91.784 23.84 1 49.09 163 VAL L C 1
ATOM 7104 O O . VAL D 4 163 ? -21.93 90.985 24.137 1 62.77 163 VAL L O 1
ATOM 7108 N N . THR D 4 164 ? -24.106 91.445 23.758 1 49.15 164 THR L N 1
ATOM 7109 C CA . THR D 4 164 ? -24.522 90.059 23.879 1 50.07 164 THR L CA 1
ATOM 7110 C C . THR D 4 164 ? -24.257 89.316 22.574 1 58.76 164 THR L C 1
ATOM 7111 O O . THR D 4 164 ? -24.052 89.918 21.517 1 69.61 164 THR L O 1
ATOM 7115 N N . GLU D 4 165 ? -24.262 87.99 22.659 1 62.2 165 GLU L N 1
ATOM 7116 C CA . GLU D 4 165 ? -24.317 87.178 21.453 1 52.67 165 GLU L CA 1
ATOM 7117 C C . GLU D 4 165 ? -25.706 87.289 20.836 1 66.98 165 GLU L C 1
ATOM 7118 O O . GLU D 4 165 ? -26.704 87.487 21.534 1 60.97 165 GLU L O 1
ATOM 7124 N N . GLN D 4 166 ? -25.763 87.183 19.51 1 66.3 166 GLN L N 1
ATOM 7125 C CA . GLN D 4 166 ? -27.044 87.24 18.819 1 58.41 166 GLN L CA 1
ATOM 7126 C C . GLN D 4 166 ? -28.02 86.257 19.454 1 56.88 166 GLN L C 1
ATOM 7127 O O . GLN D 4 166 ? -27.681 85.096 19.7 1 59.47 166 GLN L O 1
ATOM 7133 N N . ASP D 4 167 ? -29.229 86.732 19.732 1 54.94 167 ASP L N 1
ATOM 7134 C CA . ASP D 4 167 ? -30.22 85.9 20.397 1 59.77 167 ASP L CA 1
ATOM 7135 C C . ASP D 4 167 ? -30.69 84.786 19.468 1 81.48 167 ASP L C 1
ATOM 7136 O O . ASP D 4 167 ? -30.695 84.924 18.242 1 68.87 167 ASP L O 1
ATOM 7141 N N . SER D 4 168 ? -31.09 83.666 20.072 1 100.48 168 SER L N 1
ATOM 7142 C CA . SER D 4 168 ? -31.454 82.489 19.293 1 102.34 168 SER L CA 1
ATOM 7143 C C . SER D 4 168 ? -32.833 82.628 18.658 1 97.49 168 SER L C 1
ATOM 7144 O O . SER D 4 168 ? -33.023 82.251 17.496 1 83.25 168 SER L O 1
ATOM 7147 N N . LYS D 4 169 ? -33.803 83.169 19.396 1 94.62 169 LYS L N 1
ATOM 7148 C CA . LYS D 4 169 ? -35.189 83.165 18.943 1 92.44 169 LYS L CA 1
ATOM 7149 C C . LYS D 4 169 ? -35.513 84.344 18.027 1 86.51 169 LYS L C 1
ATOM 7150 O O . LYS D 4 169 ? -36.009 84.142 16.914 1 89.42 169 LYS L O 1
ATOM 7156 N N . ASP D 4 170 ? -35.245 85.574 18.468 1 73.36 170 ASP L N 1
ATOM 7157 C CA . ASP D 4 170 ? -35.563 86.754 17.674 1 68.78 170 ASP L CA 1
ATOM 7158 C C . ASP D 4 170 ? -34.364 87.321 16.922 1 67.85 170 ASP L C 1
ATOM 7159 O O . ASP D 4 170 ? -34.539 88.24 16.115 1 70.74 170 ASP L O 1
ATOM 7164 N N . SER D 4 171 ? -33.157 86.812 17.171 1 68.65 171 SER L N 1
ATOM 7165 C CA . SER D 4 171 ? -31.986 87.101 16.347 1 60.84 171 SER L CA 1
ATOM 7166 C C . SER D 4 171 ? -31.522 88.551 16.463 1 57.44 171 SER L C 1
ATOM 7167 O O . SER D 4 171 ? -30.937 89.096 15.524 1 62.1 171 SER L O 1
ATOM 7170 N N . THR D 4 172 ? -31.754 89.19 17.604 1 55.63 172 THR L N 1
ATOM 7171 C CA . THR D 4 172 ? -31.299 90.551 17.822 1 54.81 172 THR L CA 1
ATOM 7172 C C . THR D 4 172 ? -30.069 90.569 18.726 1 58.58 172 THR L C 1
ATOM 7173 O O . THR D 4 172 ? -29.621 89.542 19.245 1 53.03 172 THR L O 1
ATOM 7177 N N . TYR D 4 173 ? -29.519 91.768 18.908 1 62.88 173 TYR L N 1
ATOM 7178 C CA . TYR D 4 173 ? -28.422 92.021 19.823 1 50.71 173 TYR L CA 1
ATOM 7179 C C . TYR D 4 173 ? -28.877 92.999 20.9 1 56.12 173 TYR L C 1
ATOM 7180 O O . TYR D 4 173 ? -29.876 93.706 20.745 1 66.11 173 TYR L O 1
ATOM 7189 N N . SER D 4 174 ? -28.128 93.03 21.999 1 50.35 174 SER L N 1
ATOM 7190 C CA . SER D 4 174 ? -28.257 94.069 23.009 1 48.78 174 SER L CA 1
ATOM 7191 C C . SER D 4 174 ? -26.864 94.547 23.393 1 52.41 174 SER L C 1
ATOM 7192 O O . SER D 4 174 ? -25.891 93.792 23.321 1 55.94 174 SER L O 1
ATOM 7195 N N . LEU D 4 175 ? -26.777 95.809 23.8 1 47.56 175 LEU L N 1
ATOM 7196 C CA . LEU D 4 175 ? -25.503 96.424 24.136 1 47.2 175 LEU L CA 1
ATOM 7197 C C . LEU D 4 175 ? -25.682 97.302 25.361 1 50.48 175 LEU L C 1
ATOM 7198 O O . LEU D 4 175 ? -26.693 97.996 25.495 1 54.15 175 LEU L O 1
ATOM 7203 N N . SER D 4 176 ? -24.696 97.264 26.252 1 46.89 176 SER L N 1
ATOM 7204 C CA . SER D 4 176 ? -24.66 98.122 27.424 1 47.36 176 SER L CA 1
ATOM 7205 C C . SER D 4 176 ? -23.474 99.069 27.316 1 50.25 176 SER L C 1
ATOM 7206 O O . SER D 4 176 ? -22.378 98.661 26.92 1 50.73 176 SER L O 1
ATOM 7209 N N . SER D 4 177 ? -23.702 100.334 27.651 1 46.97 177 SER L N 1
ATOM 7210 C CA . SER D 4 177 ? -22.646 101.332 27.74 1 47.67 177 SER L CA 1
ATOM 7211 C C . SER D 4 177 ? -22.648 101.892 29.154 1 50.54 177 SER L C 1
ATOM 7212 O O . SER D 4 177 ? -23.694 102.32 29.652 1 57.26 177 SER L O 1
ATOM 7215 N N . THR D 4 178 ? -21.487 101.878 29.8 1 51.88 178 THR L N 1
ATOM 7216 C CA . THR D 4 178 ? -21.365 102.279 31.194 1 50.98 178 THR L CA 1
ATOM 7217 C C . THR D 4 178 ? -20.367 103.42 31.303 1 51.47 178 THR L C 1
ATOM 7218 O O . THR D 4 178 ? -19.189 103.251 30.974 1 55.08 178 THR L O 1
ATOM 7222 N N . LEU D 4 179 ? -20.841 104.572 31.764 1 49.85 179 LEU L N 1
ATOM 7223 C CA . LEU D 4 179 ? -20 105.723 32.06 1 50.94 179 LEU L CA 1
ATOM 7224 C C . LEU D 4 179 ? -19.672 105.716 33.547 1 55.14 179 LEU L C 1
ATOM 7225 O O . LEU D 4 179 ? -20.575 105.612 34.384 1 57.33 179 LEU L O 1
ATOM 7230 N N . THR D 4 180 ? -18.386 105.82 33.873 1 53.55 180 THR L N 1
ATOM 7231 C CA . THR D 4 180 ? -17.92 105.759 35.252 1 60.12 180 THR L CA 1
ATOM 7232 C C . THR D 4 180 ? -17.203 107.052 35.611 1 55.58 180 THR L C 1
ATOM 7233 O O . THR D 4 180 ? -16.319 107.505 34.875 1 66.82 180 THR L O 1
ATOM 7237 N N . LEU D 4 181 ? -17.586 107.637 36.744 1 56.35 181 LEU L N 1
ATOM 7238 C CA . LEU D 4 181 ? -17.018 108.891 37.212 1 59.43 181 LEU L CA 1
ATOM 7239 C C . LEU D 4 181 ? -16.915 108.858 38.729 1 63.06 181 LEU L C 1
ATOM 7240 O O . LEU D 4 181 ? -17.504 108.003 39.397 1 61.15 181 LEU L O 1
ATOM 7245 N N . SER D 4 182 ? -16.153 109.805 39.271 1 69.25 182 SER L N 1
ATOM 7246 C CA . SER D 4 182 ? -16.132 110.016 40.708 1 66.36 182 SER L CA 1
ATOM 7247 C C . SER D 4 182 ? -17.509 110.466 41.183 1 66.31 182 SER L C 1
ATOM 7248 O O . SER D 4 182 ? -18.327 110.968 40.407 1 69.09 182 SER L O 1
ATOM 7251 N N . LYS D 4 183 ? -17.77 110.277 42.478 1 63.45 183 LYS L N 1
ATOM 7252 C CA . LYS D 4 183 ? -18.929 110.936 43.069 1 72.89 183 LYS L CA 1
ATOM 7253 C C . LYS D 4 183 ? -18.775 112.448 42.994 1 76.34 183 LYS L C 1
ATOM 7254 O O . LYS D 4 183 ? -19.765 113.169 42.822 1 74.49 183 LYS L O 1
ATOM 7260 N N . ALA D 4 184 ? -17.538 112.94 43.104 1 81.69 184 ALA L N 1
ATOM 7261 C CA . ALA D 4 184 ? -17.282 114.372 43.014 1 82.91 184 ALA L CA 1
ATOM 7262 C C . ALA D 4 184 ? -17.68 114.914 41.647 1 87.99 184 ALA L C 1
ATOM 7263 O O . ALA D 4 184 ? -18.596 115.736 41.529 1 95.98 184 ALA L O 1
ATOM 7265 N N . ASP D 4 185 ? -16.995 114.461 40.593 1 80.82 185 ASP L N 1
ATOM 7266 C CA . ASP D 4 185 ? -17.297 114.954 39.255 1 74.74 185 ASP L CA 1
ATOM 7267 C C . ASP D 4 185 ? -18.738 114.672 38.851 1 76.63 185 ASP L C 1
ATOM 7268 O O . ASP D 4 185 ? -19.283 115.392 38.007 1 90.31 185 ASP L O 1
ATOM 7273 N N . TYR D 4 186 ? -19.371 113.648 39.43 1 69.12 186 TYR L N 1
ATOM 7274 C CA . TYR D 4 186 ? -20.762 113.375 39.089 1 65.51 186 TYR L CA 1
ATOM 7275 C C . TYR D 4 186 ? -21.69 114.451 39.635 1 73.98 186 TYR L C 1
ATOM 7276 O O . TYR D 4 186 ? -22.699 114.777 39 1 88.06 186 TYR L O 1
ATOM 7285 N N . GLU D 4 187 ? -21.367 115.012 40.797 1 63.09 187 GLU L N 1
ATOM 7286 C CA . GLU D 4 187 ? -22.174 116.057 41.41 1 69.83 187 GLU L CA 1
ATOM 7287 C C . GLU D 4 187 ? -21.793 117.453 40.935 1 65.91 187 GLU L C 1
ATOM 7288 O O . GLU D 4 187 ? -22.416 118.428 41.366 1 76.23 187 GLU L O 1
ATOM 7294 N N . LYS D 4 188 ? -20.796 117.572 40.059 1 79.15 188 LYS L N 1
ATOM 7295 C CA . LYS D 4 188 ? -20.427 118.852 39.47 1 82.75 188 LYS L CA 1
ATOM 7296 C C . LYS D 4 188 ? -21.211 119.176 38.204 1 81.42 188 LYS L C 1
ATOM 7297 O O . LYS D 4 188 ? -21.089 120.293 37.69 1 85.34 188 LYS L O 1
ATOM 7303 N N . HIS D 4 189 ? -21.999 118.235 37.689 1 79.38 189 HIS L N 1
ATOM 7304 C CA . HIS D 4 189 ? -22.727 118.43 36.443 1 74.59 189 HIS L CA 1
ATOM 7305 C C . HIS D 4 189 ? -24.154 117.931 36.613 1 71.2 189 HIS L C 1
ATOM 7306 O O . HIS D 4 189 ? -24.469 117.187 37.544 1 64.31 189 HIS L O 1
ATOM 7313 N N . LYS D 4 190 ? -25.018 118.35 35.689 1 72.14 190 LYS L N 1
ATOM 7314 C CA . LYS D 4 190 ? -26.458 118.172 35.825 1 72.13 190 LYS L CA 1
ATOM 7315 C C . LYS D 4 190 ? -27.053 117.227 34.793 1 66.11 190 LYS L C 1
ATOM 7316 O O . LYS D 4 190 ? -27.795 116.308 35.156 1 59.79 190 LYS L O 1
ATOM 7322 N N . VAL D 4 191 ? -26.753 117.422 33.513 1 62.62 191 VAL L N 1
ATOM 7323 C CA . VAL D 4 191 ? -27.361 116.646 32.439 1 65.58 191 VAL L CA 1
ATOM 7324 C C . VAL D 4 191 ? -26.405 115.539 32.021 1 62.57 191 VAL L C 1
ATOM 7325 O O . VAL D 4 191 ? -25.234 115.797 31.715 1 58.45 191 VAL L O 1
ATOM 7329 N N . TYR D 4 192 ? -26.904 114.305 32.012 1 59.73 192 TYR L N 1
ATOM 7330 C CA . TYR D 4 192 ? -26.17 113.144 31.522 1 59.76 192 TYR L CA 1
ATOM 7331 C C . TYR D 4 192 ? -26.986 112.513 30.406 1 59.6 192 TYR L C 1
ATOM 7332 O O . TYR D 4 192 ? -28.148 112.148 30.613 1 62.64 192 TYR L O 1
ATOM 7341 N N . ALA D 4 193 ? -26.381 112.391 29.226 1 54.23 193 ALA L N 1
ATOM 7342 C CA . ALA D 4 193 ? -27.107 112.026 28.02 1 57.55 193 ALA L CA 1
ATOM 7343 C C . ALA D 4 193 ? -26.383 110.916 27.275 1 62.39 193 ALA L C 1
ATOM 7344 O O . ALA D 4 193 ? -25.151 110.894 27.21 1 57.99 193 ALA L O 1
ATOM 7346 N N . CYS D 4 194 ? -27.169 110.003 26.711 1 64.23 194 CYS L N 1
ATOM 7347 C CA . CYS D 4 194 ? -26.676 108.882 25.92 1 59.92 194 CYS L CA 1
ATOM 7348 C C . CYS D 4 194 ? -27.182 109.049 24.494 1 65.72 194 CYS L C 1
ATOM 7349 O O . CYS D 4 194 ? -28.395 109.022 24.259 1 66.79 194 CYS L O 1
ATOM 7352 N N . GLU D 4 195 ? -26.262 109.224 23.551 1 52.85 195 GLU L N 1
ATOM 7353 C CA . GLU D 4 195 ? -26.6 109.437 22.149 1 54.02 195 GLU L CA 1
ATOM 7354 C C . GLU D 4 195 ? -26.274 108.18 21.355 1 58.6 195 GLU L C 1
ATOM 7355 O O . GLU D 4 195 ? -25.139 107.693 21.392 1 56.32 195 GLU L O 1
ATOM 7361 N N . VAL D 4 196 ? -27.266 107.668 20.631 1 53.51 196 VAL L N 1
ATOM 7362 C CA . VAL D 4 196 ? -27.169 106.387 19.943 1 52.93 196 VAL L CA 1
ATOM 7363 C C . VAL D 4 196 ? -27.334 106.616 18.447 1 68.11 196 VAL L C 1
ATOM 7364 O O . VAL D 4 196 ? -28.28 107.287 18.017 1 70.12 196 VAL L O 1
ATOM 7368 N N . THR D 4 197 ? -26.414 106.058 17.661 1 56.36 197 THR L N 1
ATOM 7369 C CA . THR D 4 197 ? -26.515 106.036 16.209 1 57.16 197 THR L CA 1
ATOM 7370 C C . THR D 4 197 ? -26.597 104.588 15.745 1 55.71 197 THR L C 1
ATOM 7371 O O . THR D 4 197 ? -25.931 103.71 16.302 1 58.47 197 THR L O 1
ATOM 7375 N N . HIS D 4 198 ? -27.413 104.344 14.725 1 56.94 198 HIS L N 1
ATOM 7376 C CA . HIS D 4 198 ? -27.698 102.981 14.297 1 56.55 198 HIS L CA 1
ATOM 7377 C C . HIS D 4 198 ? -28.473 103.034 12.989 1 61.84 198 HIS L C 1
ATOM 7378 O O . HIS D 4 198 ? -29.153 104.022 12.698 1 66.03 198 HIS L O 1
ATOM 7385 N N . GLN D 4 199 ? -28.362 101.955 12.209 1 64.14 199 GLN L N 1
ATOM 7386 C CA . GLN D 4 199 ? -28.906 101.956 10.854 1 67.28 199 GLN L CA 1
ATOM 7387 C C . GLN D 4 199 ? -30.421 102.117 10.856 1 70.85 199 GLN L C 1
ATOM 7388 O O . GLN D 4 199 ? -30.982 102.8 9.991 1 70.03 199 GLN L O 1
ATOM 7394 N N . GLY D 4 200 ? -31.099 101.495 11.817 1 69.33 200 GLY L N 1
ATOM 7395 C CA . GLY D 4 200 ? -32.543 101.574 11.9 1 62.19 200 GLY L CA 1
ATOM 7396 C C . GLY D 4 200 ? -33.065 102.906 12.398 1 64.91 200 GLY L C 1
ATOM 7397 O O . GLY D 4 200 ? -34.268 103.052 12.629 1 69.41 200 GLY L O 1
ATOM 7398 N N . LEU D 4 201 ? -32.177 103.885 12.565 1 67.63 201 LEU L N 1
ATOM 7399 C CA . LEU D 4 201 ? -32.541 105.223 13.018 1 65.8 201 LEU L CA 1
ATOM 7400 C C . LEU D 4 201 ? -32.092 106.233 11.972 1 71.22 201 LEU L C 1
ATOM 7401 O O . LEU D 4 201 ? -30.907 106.286 11.625 1 66.23 201 LEU L O 1
ATOM 7406 N N . SER D 4 202 ? -33.038 107.037 11.476 1 70.67 202 SER L N 1
ATOM 7407 C CA . SER D 4 202 ? -32.709 108.033 10.461 1 70.06 202 SER L CA 1
ATOM 7408 C C . SER D 4 202 ? -31.866 109.165 11.029 1 69.85 202 SER L C 1
ATOM 7409 O O . SER D 4 202 ? -31.045 109.747 10.311 1 71.45 202 SER L O 1
ATOM 7412 N N . SER D 4 203 ? -32.063 109.501 12.298 1 69.04 203 SER L N 1
ATOM 7413 C CA . SER D 4 203 ? -31.296 110.522 12.993 1 67.91 203 SER L CA 1
ATOM 7414 C C . SER D 4 203 ? -30.945 109.981 14.37 1 64.8 203 SER L C 1
ATOM 7415 O O . SER D 4 203 ? -31.716 109.202 14.944 1 63.45 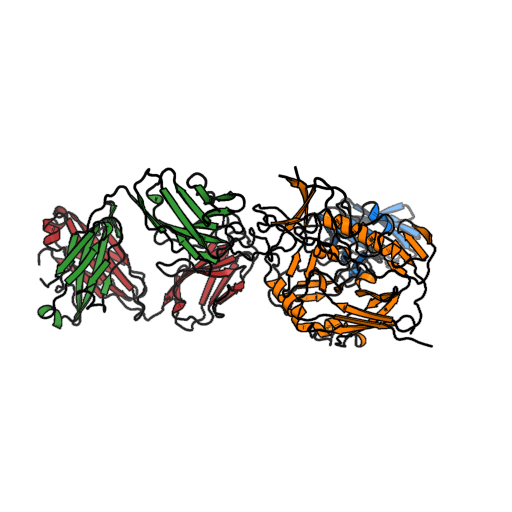203 SER L O 1
ATOM 7418 N N . PRO D 4 204 ? -29.789 110.356 14.917 1 63.9 204 PRO L N 1
ATOM 7419 C CA . PRO D 4 204 ? -29.397 109.819 16.227 1 61.22 204 PRO L CA 1
ATOM 7420 C C . PRO D 4 204 ? -30.427 110.133 17.305 1 63.77 204 PRO L C 1
ATOM 7421 O O . PRO D 4 204 ? -30.982 111.232 17.364 1 69.24 204 PRO L O 1
ATOM 7425 N N . VAL D 4 205 ? -30.677 109.143 18.164 1 64.9 205 VAL L N 1
ATOM 7426 C CA . VAL D 4 205 ? -31.611 109.262 19.279 1 58.16 205 VAL L CA 1
ATOM 7427 C C . VAL D 4 205 ? -30.823 109.547 20.549 1 62.55 205 VAL L C 1
ATOM 7428 O O . VAL D 4 205 ? -29.678 109.108 20.707 1 65.08 205 VAL L O 1
ATOM 7432 N N . THR D 4 206 ? -31.443 110.289 21.467 1 59.36 206 THR L N 1
ATOM 7433 C CA . THR D 4 206 ? -30.824 110.645 22.736 1 56.7 206 THR L CA 1
ATOM 7434 C C . THR D 4 206 ? -31.753 110.295 23.889 1 57.57 206 THR L C 1
ATOM 7435 O O . THR D 4 206 ? -32.962 110.535 23.821 1 56.82 206 THR L O 1
ATOM 7439 N N . LYS D 4 207 ? -31.177 109.724 24.944 1 54.17 207 LYS L N 1
ATOM 7440 C CA . LYS D 4 207 ? -31.86 109.507 26.214 1 59.93 207 LYS L CA 1
ATOM 7441 C C . LYS D 4 207 ? -31.069 110.211 27.307 1 55.79 207 LYS L C 1
ATOM 7442 O O . LYS D 4 207 ? -29.866 109.974 27.458 1 53.24 207 LYS L O 1
ATOM 7448 N N . SER D 4 208 ? -31.747 111.07 28.065 1 56.94 208 SER L N 1
ATOM 7449 C CA . SER D 4 208 ? -31.086 111.949 29.017 1 55.95 208 SER L CA 1
ATOM 7450 C C . SER D 4 208 ? -31.86 111.972 30.325 1 60.58 208 SER L C 1
ATOM 7451 O O . SER D 4 208 ? -33.064 111.71 30.364 1 58.77 208 SER L O 1
ATOM 7454 N N . PHE D 4 209 ? -31.148 112.296 31.403 1 59.07 209 PHE L N 1
ATOM 7455 C CA . PHE D 4 209 ? -31.766 112.535 32.699 1 61.77 209 PHE L CA 1
ATOM 7456 C C . PHE D 4 209 ? -31.035 113.676 33.389 1 58.94 209 PHE L C 1
ATOM 7457 O O . PHE D 4 209 ? -29.854 113.926 33.133 1 59.13 209 PHE L O 1
ATOM 7465 N N . ASN D 4 210 ? -31.751 114.367 34.268 1 58.93 210 ASN L N 1
ATOM 7466 C CA . ASN D 4 210 ? -31.178 115.417 35.097 1 64.01 210 ASN L CA 1
ATOM 7467 C C . ASN D 4 210 ? -30.823 114.826 36.454 1 61.92 210 ASN L C 1
ATOM 7468 O O . ASN D 4 210 ? -31.623 114.092 37.044 1 61.77 210 ASN L O 1
ATOM 7473 N N . ARG D 4 211 ? -29.622 115.131 36.936 1 59.59 211 ARG L N 1
ATOM 7474 C CA . ARG D 4 211 ? -29.181 114.601 38.218 1 61.07 211 ARG L CA 1
ATOM 7475 C C . ARG D 4 211 ? -30.149 115.006 39.322 1 68.72 211 ARG L C 1
ATOM 7476 O O . ARG D 4 211 ? -30.497 116.182 39.461 1 75.44 211 ARG L O 1
ATOM 7484 N N . GLY D 4 212 ? -30.593 114.023 40.102 1 69.21 212 GLY L N 1
ATOM 7485 C CA . GLY D 4 212 ? -31.448 114.283 41.242 1 67.28 212 GLY L CA 1
ATOM 7486 C C . GLY D 4 212 ? -32.867 114.678 40.891 1 69.5 212 GLY L C 1
ATOM 7487 O O . GLY D 4 212 ? -33.394 115.654 41.434 1 73.92 212 GLY L O 1
ATOM 7488 N N . GLU D 4 213 ? -33.499 113.93 39.992 1 67.7 213 GLU L N 1
ATOM 7489 C CA . GLU D 4 213 ? -34.893 114.174 39.631 1 81.73 213 GLU L CA 1
ATOM 7490 C C . GLU D 4 213 ? -35.584 112.868 39.246 1 88.18 213 GLU L C 1
ATOM 7491 O O . GLU D 4 213 ? -36.75 112.646 39.576 1 88.54 213 GLU L O 1
#

Foldseek 3Di:
DWDFDADDWAKEFDDDADFAPGGHHHDPPDPDKAWDQDKAWFALPPANVLVVLLVVLLRLVCRQQPFQWWFAPVGDIDGDDHDLHGHDWGWMKTFHPPQKWKKFQPDPPAQRGGRIRRGIIIDGMHDIATSFFKFFFDWQGDQAEQAKGWNAHPVAQWIKIFWHVVFFWKKKKKCAFDCVLWKTKIAIDTPLLVRVVRVLVNLLPDPVDPAAPPSLQEAAAQDPDDFQSRNFIWGDFSSWIKGWHCLQCRCASSVDCQPVDDVVSSHHHRMTMITTDQWHADQPHGIITGHDRHDGHMIIDMTGTTMGTAGWDDDHHRHIYRYIGNNRSVSSSSRDSRMGMIRND/DAEDEAEAQAKDKAKDQQDDDQQWKKFKAFPVGWTAWMDGRLDIDGTPDPQNVQWDFDSVCVVVGMTMIMGGNDDQVVFGKMWIDTPRDIDIYTYWYKYWDWDCAKIKTFMDTHPPFFKKKWKAFPVGDIFIDTGIDMDGRDPQPRQAKIWMWMDGPPDIDIDIDGHDD/DKAWAKDAAAEEAFFAKDKIKIFIDDDQLQQWKKFKWWAAPPGDIDTAKIARQVVGDIGGDPVCVPQWDWHADNVRSMIMIMGRGDDQVSFTKMKMFIFDRPPVPPCVVRVDGDDIYPIYGYGYHPDDFDFWDKDWFAWDPVQDDPQKGKIKIKGDFGDDDDKDKDKPVNPDDPQKDKDDWDQDPVRGIITMIMGMDGNVCQVPDWIWMWIAGPVVGDTDIHTHHHD/DKAKAKPDQEEADAFFDKDKIKIFIPWFLFQFKWKWWDAPPDDIHTADGSQAHGDPPHDPQWGKDDGTTMIMIIRRGDDLVRQTKMKMWGDPDPVIDIYPIYGYAYDDPFDFWDKDKDWFDVVVLVVWKTKIKIKTPFGPDPDKDKWKAFPNRTDDDQKDKDKDDQDSPSRGIMMMIIGMDTSVVVVVTFKIKIWMDDDVDPDIDMDIDTPPD

B-factor: mean 51.33, std 27.67, range [8.98, 154.65]

Nearest PDB structures (foldseek):
  6tyb-assembly1_G  TM=1.003E+00  e=2.822E-78  Simian immunodeficiency virus
  7t2p-assembly1_A  TM=9.226E-01  e=5.344E-58  Simian immunodeficiency virus
  8dvd-assembly1_G  TM=9.183E-01  e=3.993E-53  Simian immunodeficiency virus
  3tgr-assembly2_B  TM=8.547E-01  e=5.191E-31  Human immunodeficiency virus 1
  6opo-assembly1_A  TM=8.613E-01  e=5.492E-31  Human immunodeficiency virus 1

Solvent-accessible surface area: 42401 Å² total; per-residue (Å²): 99,78,151,103,16,117,37,106,18,100,8,5,8,147,150,38,71,70,6,54,123,13,139,8,111,115,26,104,47,80,95,76,68,92,81,53,128,39,23,29,57,5,19,0,12,95,12,18,0,0,56,38,0,7,62,26,1,14,57,7,15,35,41,13,23,62,2,16,36,46,56,47,32,91,59,46,111,86,150,71,108,38,62,58,142,61,138,102,59,27,107,0,5,1,22,18,13,123,42,45,10,0,1,30,3,77,28,94,15,8,1,0,54,8,48,30,0,21,86,1,11,32,18,69,11,1,46,28,0,13,7,23,8,0,0,2,0,1,7,54,19,45,19,21,66,106,62,17,8,5,3,0,5,20,95,25,56,2,1,0,0,0,3,12,126,147,26,108,9,32,5,93,3,129,10,49,45,74,175,118,87,92,87,1,98,0,126,2,12,40,131,1,70,56,1,3,108,38,0,17,90,14,0,16,102,1,0,45,0,51,7,11,74,68,55,124,85,0,38,1,36,41,16,63,15,30,19,32,1,0,38,35,0,1,8,54,5,84,11,7,3,5,0,0,92,3,69,29,0,5,1,54,4,31,94,66,128,18,80,135,46,160,106,155,51,60,76,82,76,28,63,0,36,4,39,3,78,36,90,1,10,6,5,23,104,21,14,90,3,36,17,58,96,20,52,166,31,62,4,61,34,108,18,66,5,12,3,0,0,1,13,1,62,53,109,60,45,88,72,0,43,0,26,0,2,1,1,2,3,2,12,0,9,6,8,0,0,1,5,27,3,1,35,91,99,145,119,30,41,25,6,73,109,44,68,77,16,60,5,82,18,122,17,72,82,125,125,33,22,2,13,23,2,37,17,54,112,52,70,40,0,0,0,18,6,25,9,0,10,5,40,10,92,14,182,21,6,115,44,2,69,11,102,46,46,44,29,106,133,10,63,0,0,0,34,0,118,76,2,95,13,140,10,22,40,22,6,9,4,17,12,35,120,138,104,130,81,6,49,0,17,0,0,5,16,71,42,176,77,138,77,10,51,3,54,8,72,44,7,142,86,25,78,22,49,1,116,0,121,6,65,48,41,115,88,38,120,29,38,190,67,4,61,13,97,136,31,125,79,119,13,59,25,72,6,33,0,40,0,30,15,123,169,80,81,22,83,20,136,28,108,30,110,135,196,28,102,12,80,9,36,49,86,37,62,51,106,65,46,71,73,9,64,1,30,0,117,5,58,56,35,46,12,26,34,6,2,0,0,0,0,33,23,61,96,88,145,9,6,60,2,1,0,0,6,5,5,5,62,79,55,51,42,39,28,87,74,15,108,74,113,10,67,5,46,33,56,93,102,63,33,9,0,64,0,84,5,94,61,4,118,58,70,21,35,5,28,1,10,0,0,7,2,30,48,83,17,54,6,23,30,68,39,2,0,0,0,21,88,29,0,107,13,3,106,2,21,5,22,80,18,73,82,82,20,15,43,8,21,17,3,31,4,45,99,77,0,42,76,84,43,70,1,0,0,0,0,4,0,17,31,0,4,8,78,88,18,83,26,41,3,30,103,36,92,35,103,86,34,39,22,58,4,71,30,33,99,27,131,75,19,28,24,10,15,5,0,0,0,39,6,72,31,103,27,37,79,111,91,59,14,57,0,22,0,40,0,163,57,32,135,42,134,43,70,73,123,5,91,54,238,119,5,122,4,74,16,53,58,90,62,44,48,7,37,89,41,46,170,7,66,2,48,0,140,6,75,96,48,1,46,6,13,0,0,0,0,17,16,71,94,84,135,28,6,105,5,1,0,15,0,0,38,21,65,31,139,81,15,42,109,43,5,54,16,26,38,81,26,51,73,0,59,0,17,1,45,45,0,63,95,99,2,33,7,26,0,14,0,0,0,0,35,50,79,19,3,21,8,0,135,10,0,62,2,18,40,108,75,108,78,26,42,11,54,12,13,0,1,51,11,17,118,78,2,26,180,83,36,63,0,1,2,0,0,0,0,8,59,0,17,28,98,131,32,115,16,43,4,58,5,42,136,48,105,52,101,89,38,49,70,82,10,31,13,91,32,43,93,191,63,11,7,5,0,5,7,1,24,0,52,36,53,78,59,55,9,80,146,70,127,45,0,8,0,29,0,54,11,134,31,38,129,75,72,55,74,50,40,11,70,84,76,180